Protein AF-0000000084545758 (afdb_homodimer)

Sequence (782 aa):
MKVSKKVAGVEYAIRDIVLAARKVQQKGIKVDYLNIGDPVQFGFQPPDNVKQALIDAINKGENYYSTSEGLLELRQEIAKKENAKGLSISADEILVTNGVSEGLDMVISSIVEEGDEVLLPGPYYPPYASYVRLHGGVPVEFAVDLENSTPDIDDIKSKITSKTVAICLISPNNPTGVVFNEKSLKELVEIANQHNLYIICDEIYDQIIFDEKFVGIGKVAGDSPVIVLNGFSKVHLMSGWRIGYIAFNNSPKLDAIRENLPKLARVRIATSLPVQHAALESLKGPQNYISNFVSEIKKRRDLVVKRLNEMPGLSCPNPKGAFYAFPKIEDNRFRTDKEFVTKLLESKGVLTVHGSGFGEKYGSGHFRLVYLPSLEILDSAMNKIEEFVTQMKVSKKVAGVEYAIRDIVLAARKVQQKGIKVDYLNIGDPVQFGFQPPDNVKQALIDAINKGENYYSTSEGLLELRQEIAKKENAKGLSISADEILVTNGVSEGLDMVISSIVEEGDEVLLPGPYYPPYASYVRLHGGVPVEFAVDLENSTPDIDDIKSKITSKTVAICLISPNNPTGVVFNEKSLKELVEIANQHNLYIICDEIYDQIIFDEKFVGIGKVAGDSPVIVLNGFSKVHLMSGWRIGYIAFNNSPKLDAIRENLPKLARVRIATSLPVQHAALESLKGPQNYISNFVSEIKKRRDLVVKRLNEMPGLSCPNPKGAFYAFPKIEDNRFRTDKEFVTKLLESKGVLTVHGSGFGEKYGSGHFRLVYLPSLEILDSAMNKIEEFVTQ

InterPro domains:
  IPR004838 Aminotransferases, class-I, pyridoxal-phosphate-binding site [PS00105] (231-244)
  IPR004839 Aminotransferase, class I/classII, large domain [PF00155] (34-376)
  IPR015421 Pyridoxal phosphate-dependent transferase, major domain [G3DSA:3.40.640.10] (49-287)
  IPR015422 Pyridoxal phosphate-dependent transferase, small domain [G3DSA:3.90.1150.10] (20-388)
  IPR015424 Pyridoxal phosphate-dependent transferase [SSF53383] (1-389)
  IPR051926 Alanine Aminotransferase [PTHR43488] (2-391)

Solvent-accessible surface area (backbone atoms only — not comparable to full-atom values): 37909 Å² total; per-residue (Å²): 102,81,59,21,71,32,38,68,62,38,56,42,52,64,62,59,52,49,60,58,49,51,57,42,40,72,74,70,45,70,67,47,81,24,44,69,93,48,54,31,72,49,74,43,65,49,54,67,68,28,53,46,36,26,47,48,28,52,73,72,58,42,39,23,69,37,52,28,49,40,55,66,71,39,28,40,52,50,22,52,57,44,33,76,36,40,38,64,48,54,39,88,36,35,34,44,24,57,13,42,50,46,33,50,43,52,52,41,45,31,52,35,39,77,67,24,26,34,38,33,44,23,43,28,50,37,51,62,45,20,44,31,25,50,42,38,22,39,66,38,74,26,50,46,38,68,84,74,26,34,68,37,63,68,54,43,59,73,66,61,55,97,44,40,47,32,40,42,46,49,37,28,20,50,48,48,1,31,47,48,45,64,67,49,48,40,52,51,50,50,53,27,60,76,63,68,26,39,35,39,38,34,37,47,29,55,78,31,58,47,101,57,83,79,58,49,66,26,64,59,33,77,65,44,44,38,34,37,34,28,50,31,35,61,64,56,28,30,40,5,62,35,40,16,21,34,36,41,40,77,13,75,55,36,50,58,51,66,66,35,51,57,43,56,35,46,51,56,42,42,41,40,30,24,55,45,45,16,54,37,37,57,71,72,46,85,61,65,67,44,61,52,51,40,55,55,40,48,54,33,45,53,51,52,41,52,54,43,50,70,32,71,46,37,40,42,62,80,48,35,16,52,59,33,39,44,32,37,57,66,48,78,84,44,96,39,27,55,54,45,36,51,49,40,28,70,74,59,19,39,38,48,30,35,15,43,49,22,32,63,84,56,12,47,42,16,33,32,36,40,41,57,54,51,66,67,57,46,50,53,50,49,51,42,50,44,54,61,61,71,104,101,80,57,21,71,32,37,67,64,39,56,44,52,64,62,59,52,48,61,57,48,51,57,42,40,71,74,70,46,69,68,47,82,23,44,69,92,46,53,30,71,49,74,44,65,49,54,67,70,26,53,45,36,26,46,48,27,53,74,72,57,42,40,22,69,36,52,29,48,40,55,64,69,38,27,41,52,50,22,51,56,43,34,76,36,39,39,63,47,53,38,87,37,36,35,44,25,57,15,41,50,46,33,50,42,52,52,40,47,32,51,35,40,75,66,25,26,35,39,33,46,22,44,28,50,36,51,62,45,22,42,31,26,49,41,39,22,39,67,40,72,26,50,46,39,68,83,74,25,33,68,38,63,69,53,43,61,73,65,60,52,96,44,42,46,32,40,44,46,50,36,28,22,50,48,48,1,30,47,49,44,65,67,49,49,39,53,51,48,49,54,27,60,76,63,70,26,40,34,40,38,33,37,47,28,56,73,31,59,46,101,58,82,79,58,48,66,28,63,58,36,77,66,44,44,38,35,38,33,29,50,31,36,60,64,57,27,30,42,6,60,36,39,16,23,34,36,40,39,76,14,75,57,37,50,58,52,68,65,36,49,56,42,57,35,46,51,55,42,42,41,39,28,25,54,46,45,16,53,36,38,59,72,70,46,85,61,65,66,44,60,52,51,39,54,53,42,48,55,32,44,53,50,53,42,53,54,42,50,69,30,71,45,38,41,42,60,77,48,35,16,53,55,33,38,43,31,36,56,68,48,78,85,46,96,40,28,55,54,44,36,50,48,40,27,70,74,58,19,40,39,48,29,35,14,44,50,22,31,63,83,56,12,45,44,17,33,32,36,39,42,57,54,52,66,67,57,46,51,52,51,49,52,42,51,43,52,60,61,71,105

pLDDT: mean 95.66, std 4.29, range [75.19, 98.94]

Secondary structure (DSSP, 8-state):
----HHHHT---HHHHTHHHHHHHHHTT---EE-S---GGGGT----HHHHHHHHHHHHTT--SPPPTT--HHHHHHHHHHHHHTT----GGGEEEESHHHHHHHHHHHHH--TT-EEEEEES--HHHHHHHHHTT-EEEEEEEETTTTEE-HHHHHHH--TTEEEEEEESS-TTT-----HHHHHHHHHHHHHTT-EEEEE-TTTT-B-SS----THHHHTTS-EEEEEESSSTTS-GGG--EEEEE-S-GGGHHHHHHHHHHHHHH----HHHHHHHHHHHHS--HHHHHHHHHHHHHHHHHHHHHHHSTTEE-----BTTEE--EE--TT-SSHHHHHHHHHHHH-EE-EEGGGG-HHHHTTBEEEE--S-HHHHHHHHHHHHHHHH-/----HHHHT---HHHHTHHHHHHHHHTT---EE-S---GGGGT----HHHHHHHHHHHHTT--SPPPTT--HHHHHHHHHHHHHTT----GGGEEEESHHHHHHHHHHHHH--TT-EEEEEES--HHHHHHHHHTT-EEEEEEEETTTTEE-HHHHHHH--TTEEEEEEESS-TTT-----HHHHHHHHHHHHHTT-EEEEE-TTTT-B-SS----THHHHTTS-EEEEEESSSTTS-GGG--EEEEE-S-GGGHHHHHHHHHHHHHH----HHHHHHHHHHHHS--HHHHHHHHHHHHHHHHHHHHHHHSTTEE-----BTTEE--EE--TT-SSHHHHHHHHHHHH-EE-EEGGGG-HHHHTTBEEEE--S-HHHHHHHHHHHHHHHH-

Organism: NCBI:txid1582439

Foldseek 3Di:
DDDDPLQVPADAQLVVCVVLLVVLVVVVDAFAEFRDQFLVVQPDAFDPVLVVLLVVCVVVVVFDFDFLQADLLLLQLVQVVVVVLAQNDGSLQKRKDQALLRVLLLVLLLFAAAAAEEEEEVLARQSNQSSCSNRRYHYDYFYADLQQLATDLVRVVVPDDPRYAAYEEEACGPARLRHDDPVRLLSVLVVCVVNVHAYEYECQFQLLFAPDHHHDSNNNCVQGFYKYWYFCRNLSSCVVLRMIMIGTGPHPSCVSVSVCSSVVSVVVRHGGRSSSSSSSCSSVDDRVVNVVLSVQLVVLLVLLQVLQCVAPQKHWHRRGGRFKIKIFGRDVPDPWQVRVQSCLCNPQNYHWGQQVSSPVPRRIRIIMGGSSHHSVSSVSSSVSVRVVRVD/DDDDPLQVPADAQLVVCVVLLVVLVVVVDAFAEFRDQFLVVQPDAFDPVLVVLLVVCVVVPVFDFDFLQADLLLLQLVQVVVVVLALNDGSLQKRKDQALLRVLLLVLLLFAAAAAEEEEEVLARQSNQSSCSNRRYHYDYFYADLQQLATDLVRVVVPDDPRYAAYEEEACGPARLRHDDPVRLLSVLVVCVVNVHAYEYECQFQLLFAPDHHHDSNNNCVQGFYKYWYFCRNLSSCVVLRMIMIGTGPHPSCVSVSVCSSVVSVVVRHGGRSSSSSSSCSSVDDRVVNVVLSVQLVVLLVLLQVLQCVAPQKHWHRRGGRFKIKIFGRDPPDPWQVRVQSCLCNPQNYHWGQQCSSPVPRRIRIIMGGSSHHSVSSVVSSVSVRVVRVD

Structure (mmCIF, N/CA/C/O backbone):
data_AF-0000000084545758-model_v1
#
loop_
_entity.id
_entity.type
_entity.pdbx_description
1 polymer Aminotransferase
#
loop_
_atom_site.group_PDB
_atom_site.id
_atom_site.type_symbol
_atom_site.label_atom_id
_atom_site.label_alt_id
_atom_site.label_comp_id
_atom_site.label_asym_id
_atom_site.label_entity_id
_atom_site.label_seq_id
_atom_site.pdbx_PDB_ins_code
_atom_site.Cartn_x
_atom_site.Cartn_y
_atom_site.Cartn_z
_atom_site.occupancy
_atom_site.B_iso_or_equiv
_atom_site.auth_seq_id
_atom_site.auth_comp_id
_atom_site.auth_asym_id
_atom_site.auth_atom_id
_atom_site.pdbx_PDB_model_num
ATOM 1 N N . MET A 1 1 ? 10.891 5.293 -23.859 1 90.56 1 MET A N 1
ATOM 2 C CA . MET A 1 1 ? 9.586 4.652 -23.75 1 90.56 1 MET A CA 1
ATOM 3 C C . MET A 1 1 ? 8.594 5.562 -23.031 1 90.56 1 MET A C 1
ATOM 5 O O . MET A 1 1 ? 8.992 6.418 -22.234 1 90.56 1 MET A O 1
ATOM 9 N N . LYS A 1 2 ? 7.387 5.359 -23.297 1 86.44 2 LYS A N 1
ATOM 10 C CA . LYS A 1 2 ? 6.355 6.262 -22.797 1 86.44 2 LYS A CA 1
ATOM 11 C C . LYS A 1 2 ? 6.082 6.012 -21.312 1 86.44 2 LYS A C 1
ATOM 13 O O . LYS A 1 2 ? 6.199 4.883 -20.844 1 86.44 2 LYS A O 1
ATOM 18 N N . VAL A 1 3 ? 5.805 7.082 -20.594 1 91.25 3 VAL A N 1
ATOM 19 C CA . VAL A 1 3 ? 5.309 7.02 -19.219 1 91.25 3 VAL A CA 1
ATOM 20 C C . VAL A 1 3 ? 3.938 7.688 -19.125 1 91.25 3 VAL A C 1
ATOM 22 O O . VAL A 1 3 ? 3.627 8.586 -19.922 1 91.25 3 VAL A O 1
ATOM 25 N N . SER A 1 4 ? 3.135 7.129 -18.297 1 90.75 4 SER A N 1
ATOM 26 C CA . SER A 1 4 ? 1.807 7.707 -18.109 1 90.75 4 SER A CA 1
ATOM 27 C C . SER A 1 4 ? 1.895 9.18 -17.719 1 90.75 4 SER A C 1
ATOM 29 O O . SER A 1 4 ? 2.723 9.547 -16.875 1 90.75 4 SER A O 1
ATOM 31 N N . LYS A 1 5 ? 1.014 10 -18.312 1 87 5 LYS A N 1
ATOM 32 C CA . LYS A 1 5 ? 0.95 11.422 -17.969 1 87 5 LYS A CA 1
ATOM 33 C C . LYS A 1 5 ? 0.488 11.617 -16.516 1 87 5 LYS A C 1
ATOM 35 O O . LYS A 1 5 ? 0.828 12.617 -15.891 1 87 5 LYS A O 1
ATOM 40 N N . LYS A 1 6 ? -0.214 10.695 -16.078 1 85.75 6 LYS A N 1
ATOM 41 C CA . LYS A 1 6 ? -0.79 10.773 -14.734 1 85.75 6 LYS A CA 1
ATOM 42 C C . LYS A 1 6 ? 0.297 10.742 -13.664 1 85.75 6 LYS A C 1
ATOM 44 O O . LYS A 1 6 ? 0.21 11.453 -12.664 1 85.75 6 LYS A O 1
ATOM 49 N N . VAL A 1 7 ? 1.325 9.992 -13.891 1 86.81 7 VAL A N 1
ATOM 50 C CA . VAL A 1 7 ? 2.377 9.836 -12.891 1 86.81 7 VAL A CA 1
ATOM 51 C C . VAL A 1 7 ? 3.311 11.047 -12.93 1 86.81 7 VAL A C 1
ATOM 53 O O . VAL A 1 7 ? 3.922 11.398 -11.922 1 86.81 7 VAL A O 1
ATOM 56 N N . ALA A 1 8 ? 3.367 11.68 -14.016 1 80.56 8 ALA A N 1
ATOM 57 C CA . ALA A 1 8 ? 4.227 12.852 -14.164 1 80.56 8 ALA A CA 1
ATOM 58 C C . ALA A 1 8 ? 3.738 14.008 -13.297 1 80.56 8 ALA A C 1
ATOM 60 O O . ALA A 1 8 ? 4.535 14.828 -12.836 1 80.56 8 ALA A O 1
ATOM 61 N N . GLY A 1 9 ? 2.496 14.008 -12.977 1 78.69 9 GLY A N 1
ATOM 62 C CA . GLY A 1 9 ? 1.893 15.07 -12.195 1 78.69 9 GLY A CA 1
ATOM 63 C C . GLY A 1 9 ? 1.957 14.82 -10.703 1 78.69 9 GLY A C 1
ATOM 64 O O . GLY A 1 9 ? 1.572 15.68 -9.906 1 78.69 9 GLY A O 1
ATOM 65 N N . VAL A 1 10 ? 2.541 13.703 -10.359 1 83.94 10 VAL A N 1
ATOM 66 C CA . VAL A 1 10 ? 2.631 13.352 -8.953 1 83.94 10 VAL A CA 1
ATOM 67 C C . VAL A 1 10 ? 3.82 14.062 -8.312 1 83.94 10 VAL A C 1
ATOM 69 O O . VAL A 1 10 ? 4.918 14.078 -8.875 1 83.94 10 VAL A O 1
ATOM 72 N N . GLU A 1 11 ? 3.562 14.805 -7.199 1 77.69 11 GLU A N 1
ATOM 73 C CA . GLU A 1 11 ? 4.594 15.5 -6.43 1 77.69 11 GLU A CA 1
ATOM 74 C C . GLU A 1 11 ? 4.348 15.352 -4.93 1 77.69 11 GLU A C 1
ATOM 76 O O . GLU A 1 11 ? 3.207 15.203 -4.492 1 77.69 11 GLU A O 1
ATOM 81 N N . TYR A 1 12 ? 5.406 15.336 -4.25 1 81.44 12 TYR A N 1
ATOM 82 C CA . TYR A 1 12 ? 5.363 15.359 -2.791 1 81.44 12 TYR A CA 1
ATOM 83 C C . TYR A 1 12 ? 6.445 16.281 -2.232 1 81.44 12 TYR A C 1
ATOM 85 O O . TYR A 1 12 ? 7.52 15.82 -1.839 1 81.44 12 TYR A O 1
ATOM 93 N N . ALA A 1 13 ? 6.129 17.469 -2.09 1 80 13 ALA A N 1
ATOM 94 C CA . ALA A 1 13 ? 7.062 18.547 -1.772 1 80 13 ALA A CA 1
ATOM 95 C C . ALA A 1 13 ? 7.812 18.266 -0.476 1 80 13 ALA A C 1
ATOM 97 O O . ALA A 1 13 ? 8.992 18.594 -0.346 1 80 13 ALA A O 1
ATOM 98 N N . ILE A 1 14 ? 7.184 17.625 0.448 1 82.19 14 ILE A N 1
ATOM 99 C CA . ILE A 1 14 ? 7.727 17.375 1.78 1 82.19 14 ILE A CA 1
ATOM 100 C C . ILE A 1 14 ? 8.961 16.484 1.679 1 82.19 14 ILE A C 1
ATOM 102 O O . ILE A 1 14 ? 9.938 16.688 2.414 1 82.19 14 ILE A O 1
ATOM 106 N N . ARG A 1 15 ? 8.992 15.672 0.742 1 77.75 15 ARG A N 1
ATOM 107 C CA . ARG A 1 15 ? 10.109 14.742 0.614 1 77.75 15 ARG A CA 1
ATOM 108 C C . ARG A 1 15 ? 11.023 15.148 -0.541 1 77.75 15 ARG A C 1
ATOM 110 O O . ARG A 1 15 ? 12.211 14.805 -0.55 1 77.75 15 ARG A O 1
ATOM 117 N N . ASP A 1 16 ? 10.57 15.945 -1.43 1 75.44 16 ASP A N 1
ATOM 118 C CA . ASP A 1 16 ? 11.391 16.406 -2.551 1 75.44 16 ASP A CA 1
ATOM 119 C C . ASP A 1 16 ? 12.477 17.359 -2.082 1 75.44 16 ASP A C 1
ATOM 121 O O . ASP A 1 16 ? 13.586 17.375 -2.625 1 75.44 16 ASP A O 1
ATOM 125 N N . ILE A 1 17 ? 12.18 17.984 -1.022 1 79.31 17 ILE A N 1
ATOM 126 C CA . ILE A 1 17 ? 13.07 19.031 -0.521 1 79.31 17 ILE A CA 1
ATOM 127 C C . ILE A 1 17 ? 14.25 18.391 0.21 1 79.31 17 ILE A C 1
ATOM 129 O O . ILE A 1 17 ? 15.258 19.047 0.474 1 79.31 17 ILE A O 1
ATOM 133 N N . VAL A 1 18 ? 14.102 17.156 0.58 1 80.12 18 VAL A N 1
ATOM 134 C CA . VAL A 1 18 ? 15.133 16.453 1.323 1 80.12 18 VAL A CA 1
ATOM 135 C C . VAL A 1 18 ? 16.391 16.312 0.466 1 80.12 18 VAL A C 1
ATOM 137 O O . VAL A 1 18 ? 17.5 16.281 0.989 1 80.12 18 VAL A O 1
ATOM 140 N N . LEU A 1 19 ? 16.203 16.312 -0.768 1 77.62 19 LEU A N 1
ATOM 141 C CA . LEU A 1 19 ? 17.344 16.25 -1.676 1 77.62 19 LEU A CA 1
ATOM 142 C C . LEU A 1 19 ? 18.234 17.484 -1.517 1 77.62 19 LEU A C 1
ATOM 144 O O . LEU A 1 19 ? 19.453 17.375 -1.561 1 77.62 19 LEU A O 1
ATOM 148 N N . ALA A 1 20 ? 17.625 18.578 -1.316 1 81.81 20 ALA A N 1
ATOM 149 C CA . ALA A 1 20 ? 18.359 19.812 -1.106 1 81.81 20 ALA A CA 1
ATOM 150 C C . ALA A 1 20 ? 19.109 19.781 0.225 1 81.81 20 ALA A C 1
ATOM 152 O O . ALA A 1 20 ? 20.234 20.297 0.33 1 81.81 20 ALA A O 1
ATOM 153 N N . ALA A 1 21 ? 18.469 19.188 1.156 1 88 21 ALA A N 1
ATOM 154 C CA . ALA A 1 21 ? 19.078 19.094 2.482 1 88 21 ALA A CA 1
ATOM 155 C C . ALA A 1 21 ? 20.344 18.25 2.449 1 88 21 ALA A C 1
ATOM 157 O O . ALA A 1 21 ? 21.312 18.547 3.129 1 88 21 ALA A O 1
ATOM 158 N N . ARG A 1 22 ? 20.344 17.234 1.713 1 82.06 22 ARG A N 1
ATOM 159 C CA . ARG A 1 22 ? 21.5 16.359 1.583 1 82.06 22 ARG A CA 1
ATOM 160 C C . ARG A 1 22 ? 22.703 17.125 1.031 1 82.06 22 ARG A C 1
ATOM 162 O O . ARG A 1 22 ? 23.828 16.922 1.48 1 82.06 22 ARG A O 1
ATOM 169 N N . LYS A 1 23 ? 22.453 17.938 0.087 1 84.31 23 LYS A N 1
ATOM 170 C CA . LYS A 1 23 ? 23.516 18.75 -0.498 1 84.31 23 LYS A CA 1
ATOM 171 C C . LYS A 1 23 ? 24.109 19.703 0.537 1 84.31 23 LYS A C 1
ATOM 173 O O . LYS A 1 23 ? 25.328 19.922 0.559 1 84.31 23 LYS A O 1
ATOM 178 N N . VAL A 1 24 ? 23.281 20.234 1.325 1 89.38 24 VAL A N 1
ATOM 179 C CA . VAL A 1 24 ? 23.703 21.172 2.365 1 89.38 24 VAL A CA 1
ATOM 180 C C . VAL A 1 24 ? 24.516 20.422 3.424 1 89.38 24 VAL A C 1
ATOM 182 O O . VAL A 1 24 ? 25.531 20.922 3.898 1 89.38 24 VAL A O 1
ATOM 185 N N . GLN A 1 25 ? 24 19.219 3.699 1 89.31 25 GLN A N 1
ATOM 186 C CA . GLN A 1 25 ? 24.703 18.406 4.672 1 89.31 25 GLN A CA 1
ATOM 187 C C . GLN A 1 25 ? 26.094 18.016 4.164 1 89.31 25 GLN A C 1
ATOM 189 O O . GLN A 1 25 ? 27.047 17.922 4.949 1 89.31 25 GLN A O 1
ATOM 194 N N . GLN A 1 26 ? 26.266 17.812 2.984 1 87 26 GLN A N 1
ATOM 195 C CA . GLN A 1 26 ? 27.562 17.469 2.375 1 87 26 GLN A CA 1
ATOM 196 C C . GLN A 1 26 ? 28.547 18.609 2.525 1 87 26 GLN A C 1
ATOM 198 O O . GLN A 1 26 ? 29.766 18.391 2.51 1 87 26 GLN A O 1
ATOM 203 N N . LYS A 1 27 ? 28.094 19.781 2.627 1 90.25 27 LYS A N 1
ATOM 204 C CA . LYS A 1 27 ? 28.938 20.969 2.807 1 90.25 27 LYS A CA 1
ATOM 205 C C . LYS A 1 27 ? 29.328 21.141 4.27 1 90.25 27 LYS A C 1
ATOM 207 O O . LYS A 1 27 ? 29.984 22.125 4.629 1 90.25 27 LYS A O 1
ATOM 212 N N . GLY A 1 28 ? 28.781 20.234 5.141 1 88.94 28 GLY A N 1
ATOM 213 C CA . GLY A 1 28 ? 29.203 20.234 6.535 1 88.94 28 GLY A CA 1
ATOM 214 C C . GLY A 1 28 ? 28.266 21.016 7.438 1 88.94 28 GLY A C 1
ATOM 215 O O . GLY A 1 28 ? 28.547 21.203 8.625 1 88.94 28 GLY A O 1
ATOM 216 N N . ILE A 1 29 ? 27.203 21.469 6.922 1 89.94 29 ILE A N 1
ATOM 217 C CA . ILE A 1 29 ? 26.219 22.219 7.711 1 89.94 29 ILE A CA 1
ATOM 218 C C . ILE A 1 29 ? 25.266 21.25 8.398 1 89.94 29 ILE A C 1
ATOM 220 O O . ILE A 1 29 ? 24.734 20.344 7.77 1 89.94 29 ILE A O 1
ATOM 224 N N . LYS A 1 30 ? 25.094 21.531 9.711 1 91.06 30 LYS A N 1
ATOM 225 C CA . LYS A 1 30 ? 24.109 20.75 10.445 1 91.06 30 LYS A CA 1
ATOM 226 C C . LYS A 1 30 ? 22.688 21.203 10.094 1 91.06 30 LYS A C 1
ATOM 228 O O . LYS A 1 30 ? 22.375 22.391 10.125 1 91.06 30 LYS A O 1
ATOM 233 N N . VAL A 1 31 ? 21.844 20.219 9.766 1 94.56 31 VAL A N 1
ATOM 234 C CA . VAL A 1 31 ? 20.5 20.578 9.312 1 94.56 31 VAL A CA 1
ATOM 235 C C . VAL A 1 31 ? 19.469 20.188 10.375 1 94.56 31 VAL A C 1
ATOM 237 O O . VAL A 1 31 ? 19.484 19.062 10.891 1 94.56 31 VAL A O 1
ATOM 240 N N . ASP A 1 32 ? 18.656 21.125 10.812 1 95.06 32 ASP A N 1
ATOM 241 C CA . ASP A 1 32 ? 17.469 20.859 11.617 1 95.06 32 ASP A CA 1
ATOM 242 C C . ASP A 1 32 ? 16.281 20.5 10.727 1 95.06 32 ASP A C 1
ATOM 244 O O . ASP A 1 32 ? 15.758 21.344 10.008 1 95.06 32 ASP A O 1
ATOM 248 N N . TYR A 1 33 ? 15.898 19.281 10.852 1 93.81 33 TYR A N 1
ATOM 249 C CA . TYR A 1 33 ? 14.805 18.797 10.016 1 93.81 33 TYR A CA 1
ATOM 250 C C . TYR A 1 33 ? 13.461 19.094 10.656 1 93.81 33 TYR A C 1
ATOM 252 O O . TYR A 1 33 ? 13.055 18.422 11.609 1 93.81 33 TYR A O 1
ATOM 260 N N . LEU A 1 34 ? 12.789 20.016 10.109 1 96.88 34 LEU A N 1
ATOM 261 C CA . LEU A 1 34 ? 11.461 20.375 10.609 1 96.88 34 LEU A CA 1
ATOM 262 C C . LEU A 1 34 ? 10.406 20.172 9.523 1 96.88 34 LEU A C 1
ATOM 264 O O . LEU A 1 34 ? 9.359 20.828 9.547 1 96.88 34 LEU A O 1
ATOM 268 N N . ASN A 1 35 ? 10.734 19.281 8.555 1 93.75 35 ASN A N 1
ATOM 269 C CA . ASN A 1 35 ? 9.883 19.141 7.375 1 93.75 35 ASN A CA 1
ATOM 270 C C . ASN A 1 35 ? 8.953 17.938 7.496 1 93.75 35 ASN A C 1
ATOM 272 O O . ASN A 1 35 ? 7.926 17.875 6.82 1 93.75 35 ASN A O 1
ATOM 276 N N . ILE A 1 36 ? 9.203 16.938 8.336 1 91.62 36 ILE A N 1
ATOM 277 C CA . ILE A 1 36 ? 8.469 15.68 8.32 1 91.62 36 ILE A CA 1
ATOM 278 C C . ILE A 1 36 ? 7.602 15.57 9.578 1 91.62 36 ILE A C 1
ATOM 280 O O . ILE A 1 36 ? 8.078 15.797 10.688 1 91.62 36 ILE A O 1
ATOM 284 N N . GLY A 1 37 ? 6.395 15.242 9.383 1 95.38 37 GLY A N 1
ATOM 285 C CA . GLY A 1 37 ? 5.441 15.078 10.469 1 95.38 37 GLY A CA 1
ATOM 286 C C . GLY A 1 37 ? 5.402 13.664 11.023 1 95.38 37 GLY A C 1
ATOM 287 O O . GLY A 1 37 ? 4.371 12.992 10.961 1 95.38 37 GLY A O 1
ATOM 288 N N . ASP A 1 38 ? 6.473 13.188 11.625 1 97.06 38 ASP A N 1
ATOM 289 C CA . ASP A 1 38 ? 6.578 11.859 12.227 1 97.06 38 ASP A CA 1
ATOM 290 C C . ASP A 1 38 ? 6.988 11.961 13.695 1 97.06 38 ASP A C 1
ATOM 292 O O . ASP A 1 38 ? 8.172 12.062 14.016 1 97.06 38 ASP A O 1
ATOM 296 N N . PRO A 1 39 ? 6.039 11.883 14.633 1 97.88 39 PRO A N 1
ATOM 297 C CA . PRO A 1 39 ? 6.363 11.984 16.047 1 97.88 39 PRO A CA 1
ATOM 298 C C . PRO A 1 39 ? 7.383 10.938 16.5 1 97.88 39 PRO A C 1
ATOM 300 O O . PRO A 1 39 ? 8.195 11.203 17.391 1 97.88 39 PRO A O 1
ATOM 303 N N . VAL A 1 40 ? 7.359 9.805 15.875 1 97.69 40 VAL A N 1
ATOM 304 C CA . VAL A 1 40 ? 8.211 8.695 16.297 1 97.69 40 VAL A CA 1
ATOM 305 C C . VAL A 1 40 ? 9.672 9.023 15.984 1 97.69 40 VAL A C 1
ATOM 307 O O . VAL A 1 40 ? 10.57 8.641 16.734 1 97.69 40 VAL A O 1
ATOM 310 N N . GLN A 1 41 ? 9.875 9.766 14.969 1 94.94 41 GLN A N 1
ATOM 311 C CA . GLN A 1 41 ? 11.227 10.188 14.602 1 94.94 41 GLN A CA 1
ATOM 312 C C . GLN A 1 41 ? 11.789 11.172 15.625 1 94.94 41 GLN A C 1
ATOM 314 O O . GLN A 1 41 ? 13 11.383 15.68 1 94.94 41 GLN A O 1
ATOM 319 N N . PHE A 1 42 ? 10.977 11.766 16.406 1 95.81 42 PHE A N 1
ATOM 320 C CA . PHE A 1 42 ? 11.406 12.789 17.344 1 95.81 42 PHE A CA 1
ATOM 321 C C . PHE A 1 42 ? 11.312 12.289 18.781 1 95.81 42 PHE A C 1
ATOM 323 O O . PHE A 1 42 ? 11.125 13.078 19.703 1 95.81 42 PHE A O 1
ATOM 330 N N . GLY A 1 43 ? 11.336 11.016 18.922 1 93.69 43 GLY A N 1
ATOM 331 C CA . GLY A 1 43 ? 11.539 10.461 20.25 1 93.69 43 GLY A CA 1
ATOM 332 C C . GLY A 1 43 ? 10.289 9.836 20.844 1 93.69 43 GLY A C 1
ATOM 333 O O . GLY A 1 43 ? 10.352 9.094 21.828 1 93.69 43 GLY A O 1
ATOM 334 N N . PHE A 1 44 ? 9.133 10.156 20.266 1 97.31 44 PHE A N 1
ATOM 335 C CA . PHE A 1 44 ? 7.926 9.469 20.703 1 97.31 44 PHE A CA 1
ATOM 336 C C . PHE A 1 44 ? 7.891 8.039 20.172 1 97.31 44 PHE A C 1
ATOM 338 O O . PHE A 1 44 ? 8.43 7.758 19.109 1 97.31 44 PHE A O 1
ATOM 345 N N . GLN A 1 45 ? 7.344 7.113 20.938 1 98.06 45 GLN A N 1
ATOM 346 C CA . GLN A 1 45 ? 7.273 5.707 20.562 1 98.06 45 GLN A CA 1
ATOM 347 C C . GLN A 1 45 ? 5.91 5.113 20.906 1 98.06 45 GLN A C 1
ATOM 349 O O . GLN A 1 45 ? 5.227 5.598 21.812 1 98.06 45 GLN A O 1
ATOM 354 N N . PRO A 1 46 ? 5.508 4.043 20.156 1 98.31 46 PRO A N 1
ATOM 355 C CA . PRO A 1 46 ? 4.328 3.316 20.625 1 98.31 46 PRO A CA 1
ATOM 356 C C . PRO A 1 46 ? 4.484 2.812 22.062 1 98.31 46 PRO A C 1
ATOM 358 O O . PRO A 1 46 ? 5.586 2.441 22.469 1 98.31 46 PRO A O 1
ATOM 361 N N . PRO A 1 47 ? 3.381 2.799 22.781 1 98.19 47 PRO A N 1
ATOM 362 C CA . PRO A 1 47 ? 3.459 2.271 24.156 1 98.19 47 PRO A CA 1
ATOM 363 C C . PRO A 1 47 ? 3.957 0.829 24.203 1 98.19 47 PRO A C 1
ATOM 365 O O . PRO A 1 47 ? 3.775 0.077 23.234 1 98.19 47 PRO A O 1
ATOM 368 N N . ASP A 1 48 ? 4.484 0.411 25.344 1 98.31 48 ASP A N 1
ATOM 369 C CA . ASP A 1 48 ? 5.117 -0.894 25.5 1 98.31 48 ASP A CA 1
ATOM 370 C C . ASP A 1 48 ? 4.121 -2.023 25.266 1 98.31 48 ASP A C 1
ATOM 372 O O . ASP A 1 48 ? 4.461 -3.047 24.672 1 98.31 48 ASP A O 1
ATOM 376 N N . ASN A 1 49 ? 2.939 -1.857 25.781 1 98.69 49 ASN A N 1
ATOM 377 C CA . ASN A 1 49 ? 1.945 -2.906 25.594 1 98.69 49 ASN A CA 1
ATOM 378 C C . ASN A 1 49 ? 1.592 -3.08 24.125 1 98.69 49 ASN A C 1
ATOM 380 O O . ASN A 1 49 ? 1.29 -4.188 23.672 1 98.69 49 ASN A O 1
ATOM 384 N N . VAL A 1 50 ? 1.58 -1.989 23.359 1 98.81 50 VAL A N 1
ATOM 385 C CA . VAL A 1 50 ? 1.299 -2.039 21.938 1 98.81 50 VAL A CA 1
ATOM 386 C C . VAL A 1 50 ? 2.449 -2.73 21.203 1 98.81 50 VAL A C 1
ATOM 388 O O . VAL A 1 50 ? 2.223 -3.6 20.359 1 98.81 50 VAL A O 1
ATOM 391 N N . LYS A 1 51 ? 3.742 -2.369 21.531 1 98.81 51 LYS A N 1
ATOM 392 C CA . LYS A 1 51 ? 4.898 -3.066 20.984 1 98.81 51 LYS A CA 1
ATOM 393 C C . LYS A 1 51 ? 4.844 -4.559 21.297 1 98.81 51 LYS A C 1
ATOM 395 O O . LYS A 1 51 ? 5.109 -5.395 20.438 1 98.81 51 LYS A O 1
ATOM 400 N N . GLN A 1 52 ? 4.465 -4.859 22.516 1 98.81 52 GLN A N 1
ATOM 401 C CA . GLN A 1 52 ? 4.41 -6.25 22.938 1 98.81 52 GLN A CA 1
ATOM 402 C C . GLN A 1 52 ? 3.35 -7.027 22.172 1 98.81 52 GLN A C 1
ATOM 404 O O . GLN A 1 52 ? 3.539 -8.203 21.859 1 98.81 52 GLN A O 1
ATOM 409 N N . ALA A 1 53 ? 2.207 -6.422 21.922 1 98.88 53 ALA A N 1
ATOM 410 C CA . ALA A 1 53 ? 1.16 -7.082 21.141 1 98.88 53 ALA A CA 1
ATOM 411 C C . ALA A 1 53 ? 1.667 -7.465 19.75 1 98.88 53 ALA A C 1
ATOM 413 O O . ALA A 1 53 ? 1.333 -8.531 19.234 1 98.88 53 ALA A O 1
ATOM 414 N N . LEU A 1 54 ? 2.42 -6.582 19.156 1 98.88 54 LEU A N 1
ATOM 415 C CA . LEU A 1 54 ? 3.045 -6.875 17.875 1 98.88 54 LEU A CA 1
ATOM 416 C C . LEU A 1 54 ? 4.004 -8.055 17.984 1 98.88 54 LEU A C 1
ATOM 418 O O . LEU A 1 54 ? 3.951 -8.984 17.172 1 98.88 54 LEU A O 1
ATOM 422 N N . ILE A 1 55 ? 4.859 -8.008 18.953 1 98.88 55 ILE A N 1
ATOM 423 C CA . ILE A 1 55 ? 5.875 -9.031 19.188 1 98.88 55 ILE A CA 1
ATOM 424 C C . ILE A 1 55 ? 5.203 -10.375 19.469 1 98.88 55 ILE A C 1
ATOM 426 O O . ILE A 1 55 ? 5.621 -11.406 18.953 1 98.88 55 ILE A O 1
ATOM 430 N N . ASP A 1 56 ? 4.133 -10.359 20.281 1 98.88 56 ASP A N 1
ATOM 431 C CA . ASP A 1 56 ? 3.395 -11.578 20.578 1 98.88 56 ASP A CA 1
ATOM 432 C C . ASP A 1 56 ? 2.805 -12.195 19.312 1 98.88 56 ASP A C 1
ATOM 434 O O . ASP A 1 56 ? 2.818 -13.422 19.156 1 98.88 56 ASP A O 1
ATOM 438 N N . ALA A 1 57 ? 2.236 -11.367 18.484 1 98.88 57 ALA A N 1
ATOM 439 C CA . ALA A 1 57 ? 1.658 -11.859 17.234 1 98.88 57 ALA A CA 1
ATOM 440 C C . ALA A 1 57 ? 2.709 -12.57 16.391 1 98.88 57 ALA A C 1
ATOM 442 O O . ALA A 1 57 ? 2.447 -13.641 15.828 1 98.88 57 ALA A O 1
ATOM 443 N N . ILE A 1 58 ? 3.896 -11.977 16.266 1 98.81 58 ILE A N 1
ATOM 444 C CA . ILE A 1 58 ? 5.004 -12.578 15.539 1 98.81 58 ILE A CA 1
ATOM 445 C C . ILE A 1 58 ? 5.344 -13.945 16.141 1 98.81 58 ILE A C 1
ATOM 447 O O . ILE A 1 58 ? 5.438 -14.938 15.414 1 98.81 58 ILE A O 1
ATOM 451 N N . ASN A 1 59 ? 5.438 -14 17.422 1 98.62 59 ASN A N 1
ATOM 452 C CA . ASN A 1 59 ? 5.875 -15.203 18.125 1 98.62 59 ASN A CA 1
ATOM 453 C C . ASN A 1 59 ? 4.809 -16.297 18.094 1 98.62 59 ASN A C 1
ATOM 455 O O . ASN A 1 59 ? 5.129 -17.484 18.078 1 98.62 59 ASN A O 1
ATOM 459 N N . LYS A 1 60 ? 3.553 -15.898 18.047 1 98.38 60 LYS A N 1
ATOM 460 C CA . LYS A 1 60 ? 2.445 -16.844 18.047 1 98.38 60 LYS A CA 1
ATOM 461 C C . LYS A 1 60 ? 2.182 -17.375 16.641 1 98.38 60 LYS A C 1
ATOM 463 O O . LYS A 1 60 ? 1.268 -18.188 16.438 1 98.38 60 LYS A O 1
ATOM 468 N N . GLY A 1 61 ? 2.932 -16.938 15.695 1 98.12 61 GLY A N 1
ATOM 469 C CA . GLY A 1 61 ? 2.842 -17.469 14.344 1 98.12 61 GLY A CA 1
ATOM 470 C C . GLY A 1 61 ? 1.814 -16.734 13.492 1 98.12 61 GLY A C 1
ATOM 471 O O . GLY A 1 61 ? 1.426 -17.234 12.43 1 98.12 61 GLY A O 1
ATOM 472 N N . GLU A 1 62 ? 1.305 -15.586 13.961 1 98.12 62 GLU A N 1
ATOM 473 C CA . GLU A 1 62 ? 0.369 -14.781 13.18 1 98.12 62 GLU A CA 1
ATOM 474 C C . GLU A 1 62 ? 1.096 -13.977 12.109 1 98.12 62 GLU A C 1
ATOM 476 O O . GLU A 1 62 ? 1.004 -12.75 12.086 1 98.12 62 GLU A O 1
ATOM 481 N N . ASN A 1 63 ? 1.819 -14.703 11.273 1 98.69 63 ASN A N 1
ATOM 482 C CA . ASN A 1 63 ? 2.67 -14.086 10.258 1 98.69 63 ASN A CA 1
ATOM 483 C C . ASN A 1 63 ? 2.146 -14.359 8.852 1 98.69 63 ASN A C 1
ATOM 485 O O . ASN A 1 63 ? 2.861 -14.148 7.867 1 98.69 63 ASN A O 1
ATOM 489 N N . TYR A 1 64 ? 0.906 -14.828 8.633 1 98.25 64 TYR A N 1
ATOM 490 C CA . TYR A 1 64 ? 0.278 -15.172 7.367 1 98.25 64 TYR A CA 1
ATOM 491 C C . TYR A 1 64 ? -0.619 -14.047 6.871 1 98.25 64 TYR A C 1
ATOM 493 O O . TYR A 1 64 ? -0.752 -13.016 7.535 1 98.25 64 TYR A O 1
ATOM 501 N N . TYR A 1 65 ? -1.148 -14.125 5.656 1 96.88 65 TYR A N 1
ATOM 502 C CA . TYR A 1 65 ? -2.057 -13.117 5.121 1 96.88 65 TYR A CA 1
ATOM 503 C C . TYR A 1 65 ? -3.297 -12.977 5.996 1 96.88 65 TYR A C 1
ATOM 505 O O . TYR A 1 65 ? -3.967 -13.969 6.297 1 96.88 65 TYR A O 1
ATOM 513 N N . SER A 1 66 ? -3.6 -11.781 6.406 1 95.75 66 SER A N 1
ATOM 514 C CA . SER A 1 66 ? -4.887 -11.492 7.027 1 95.75 66 SER A CA 1
ATOM 515 C C . SER A 1 66 ? -6.008 -11.477 5.992 1 95.75 66 SER A C 1
ATOM 517 O O . SER A 1 66 ? -5.754 -11.609 4.793 1 95.75 66 SER A O 1
ATOM 519 N N . THR A 1 67 ? -7.258 -11.438 6.484 1 94.25 67 THR A N 1
ATOM 520 C CA . THR A 1 67 ? -8.336 -11.109 5.559 1 94.25 67 THR A CA 1
ATOM 521 C C . THR A 1 67 ? -8.078 -9.766 4.883 1 94.25 67 THR A C 1
ATOM 523 O O . THR A 1 67 ? -7.414 -8.891 5.449 1 94.25 67 THR A O 1
ATOM 526 N N . SER A 1 68 ? -8.562 -9.625 3.699 1 95.56 68 SER A N 1
ATOM 527 C CA . SER A 1 68 ? -8.273 -8.43 2.916 1 95.56 68 SER A CA 1
ATOM 528 C C . SER A 1 68 ? -8.844 -7.184 3.59 1 95.56 68 SER A C 1
ATOM 530 O O . SER A 1 68 ? -8.258 -6.098 3.486 1 95.56 68 SER A O 1
ATOM 532 N N . GLU A 1 69 ? -9.977 -7.316 4.281 1 96.5 69 GLU A N 1
ATOM 533 C CA . GLU A 1 69 ? -10.609 -6.188 4.961 1 96.5 69 GLU A CA 1
ATOM 534 C C . GLU A 1 69 ? -9.891 -5.863 6.27 1 96.5 69 GLU A C 1
ATOM 536 O O . GLU A 1 69 ? -10.016 -4.754 6.789 1 96.5 69 GLU A O 1
ATOM 541 N N . GLY A 1 70 ? -9.211 -6.812 6.836 1 97.88 70 GLY A N 1
ATOM 542 C CA . GLY A 1 70 ? -8.562 -6.68 8.133 1 97.88 70 GLY A CA 1
ATOM 543 C C . GLY A 1 70 ? -9.195 -7.555 9.203 1 97.88 70 GLY A C 1
ATOM 544 O O . GLY A 1 70 ? -10.32 -8.031 9.039 1 97.88 70 GLY A O 1
ATOM 545 N N . LEU A 1 71 ? -8.492 -7.75 10.289 1 98.12 71 LEU A N 1
ATOM 546 C CA . LEU A 1 71 ? -8.969 -8.531 11.43 1 98.12 71 LEU A CA 1
ATOM 547 C C . LEU A 1 71 ? -10.336 -8.031 11.891 1 98.12 71 LEU A C 1
ATOM 549 O O . LEU A 1 71 ? -10.531 -6.832 12.086 1 98.12 71 LEU A O 1
ATOM 553 N N . LEU A 1 72 ? -11.242 -8.961 12.039 1 97.81 72 LEU A N 1
ATOM 554 C CA . LEU A 1 72 ? -12.594 -8.602 12.438 1 97.81 72 LEU A CA 1
ATOM 555 C C . LEU A 1 72 ? -12.586 -7.828 13.758 1 97.81 72 LEU A C 1
ATOM 557 O O . LEU A 1 72 ? -13.25 -6.801 13.883 1 97.81 72 LEU A O 1
ATOM 561 N N . GLU A 1 73 ? -11.812 -8.289 14.727 1 98.69 73 GLU A N 1
ATOM 562 C CA . GLU A 1 73 ? -11.75 -7.645 16.031 1 98.69 73 GLU A CA 1
ATOM 563 C C . GLU A 1 73 ? -11.234 -6.211 15.922 1 98.69 73 GLU A C 1
ATOM 565 O O . GLU A 1 73 ? -11.719 -5.316 16.609 1 98.69 73 GLU A O 1
ATOM 570 N N . LEU A 1 74 ? -10.258 -6.051 15.055 1 98.88 74 LEU A N 1
ATOM 571 C CA . LEU A 1 74 ? -9.75 -4.703 14.836 1 98.88 74 LEU A CA 1
ATOM 572 C C . LEU A 1 74 ? -10.812 -3.807 14.219 1 98.88 74 LEU A C 1
ATOM 574 O O . LEU A 1 74 ? -11.016 -2.674 14.656 1 98.88 74 LEU A O 1
ATOM 578 N N . ARG A 1 75 ? -11.5 -4.305 13.203 1 98.81 75 ARG A N 1
ATOM 579 C CA . ARG A 1 75 ? -12.547 -3.531 12.539 1 98.81 75 ARG A CA 1
ATOM 580 C C . ARG A 1 75 ? -13.672 -3.184 13.516 1 98.81 75 ARG A C 1
ATOM 582 O O . ARG A 1 75 ? -14.242 -2.094 13.445 1 98.81 75 ARG A O 1
ATOM 589 N N . GLN A 1 76 ? -13.945 -4.098 14.414 1 98.81 76 GLN A N 1
ATOM 590 C CA . GLN A 1 76 ? -14.969 -3.844 15.43 1 98.81 76 GLN A CA 1
ATOM 591 C C . GLN A 1 76 ? -14.539 -2.713 16.359 1 98.81 76 GLN A C 1
ATOM 593 O O . GLN A 1 76 ? -15.344 -1.838 16.688 1 98.81 76 GLN A O 1
ATOM 598 N N . GLU A 1 77 ? -13.312 -2.709 16.812 1 98.88 77 GLU A N 1
ATOM 599 C CA . GLU A 1 77 ? -12.836 -1.672 17.719 1 98.88 77 GLU A CA 1
ATOM 600 C C . GLU A 1 77 ? -12.727 -0.324 17.016 1 98.88 77 GLU A C 1
ATOM 602 O O . GLU A 1 77 ? -12.945 0.723 17.625 1 98.88 77 GLU A O 1
ATOM 607 N N . ILE A 1 78 ? -12.375 -0.339 15.734 1 98.88 78 ILE A N 1
ATOM 608 C CA . ILE A 1 78 ? -12.359 0.892 14.953 1 98.88 78 ILE A CA 1
ATOM 609 C C . ILE A 1 78 ? -13.781 1.451 14.844 1 98.88 78 ILE A C 1
ATOM 611 O O . ILE A 1 78 ? -13.984 2.66 14.984 1 98.88 78 ILE A O 1
ATOM 615 N N . ALA A 1 79 ? -14.695 0.554 14.57 1 98.62 79 ALA A N 1
ATOM 616 C CA . ALA A 1 79 ? -16.094 0.989 14.508 1 98.62 79 ALA A CA 1
ATOM 617 C C . ALA A 1 79 ? -16.516 1.653 15.812 1 98.62 79 ALA A C 1
ATOM 619 O O . ALA A 1 79 ? -17.188 2.695 15.797 1 98.62 79 ALA A O 1
ATOM 620 N N . LYS A 1 80 ? -16.156 1.067 16.922 1 98.62 80 LYS A N 1
ATOM 621 C CA . LYS A 1 80 ? -16.484 1.65 18.234 1 98.62 80 LYS A CA 1
ATOM 622 C C . LYS A 1 80 ? -15.898 3.055 18.359 1 98.62 80 LYS A C 1
ATOM 624 O O . LYS A 1 80 ? -16.578 3.975 18.812 1 98.62 80 LYS A O 1
ATOM 629 N N . LYS A 1 81 ? -14.703 3.189 17.984 1 98.19 81 LYS A N 1
ATOM 630 C CA . LYS A 1 81 ? -14.023 4.48 18.031 1 98.19 81 LYS A CA 1
ATOM 631 C C . LYS A 1 81 ? -14.75 5.523 17.188 1 98.19 81 LYS A C 1
ATOM 633 O O . LYS A 1 81 ? -15 6.641 17.656 1 98.19 81 LYS A O 1
ATOM 638 N N . GLU A 1 82 ? -15.078 5.18 15.984 1 98.31 82 GLU A N 1
ATOM 639 C CA . GLU A 1 82 ? -15.703 6.133 15.078 1 98.31 82 GLU A CA 1
ATOM 640 C C . GLU A 1 82 ? -17.141 6.418 15.477 1 98.31 82 GLU A C 1
ATOM 642 O O . GLU A 1 82 ? -17.641 7.527 15.289 1 98.31 82 GLU A O 1
ATOM 647 N N . ASN A 1 83 ? -17.812 5.422 16.078 1 97.94 83 ASN A N 1
ATOM 648 C CA . ASN A 1 83 ? -19.172 5.621 16.578 1 97.94 83 ASN A CA 1
ATOM 649 C C . ASN A 1 83 ? -19.188 6.598 17.75 1 97.94 83 ASN A C 1
ATOM 651 O O . ASN A 1 83 ? -20.156 7.352 17.906 1 97.94 83 ASN A O 1
ATOM 655 N N . ALA A 1 84 ? -18.156 6.566 18.531 1 96.94 84 ALA A N 1
ATOM 656 C CA . ALA A 1 84 ? -18.047 7.527 19.625 1 96.94 84 ALA A CA 1
ATOM 657 C C . ALA A 1 84 ? -17.969 8.953 19.094 1 96.94 84 ALA A C 1
ATOM 659 O O . ALA A 1 84 ? -18.312 9.906 19.797 1 96.94 84 ALA A O 1
ATOM 660 N N . LYS A 1 85 ? -17.594 9.086 17.844 1 95.81 85 LYS A N 1
ATOM 661 C CA . LYS A 1 85 ? -17.516 10.398 17.219 1 95.81 85 LYS A CA 1
ATOM 662 C C . LYS A 1 85 ? -18.734 10.68 16.344 1 95.81 85 LYS A C 1
ATOM 664 O O . LYS A 1 85 ? -18.797 11.688 15.656 1 95.81 85 LYS A O 1
ATOM 669 N N . GLY A 1 86 ? -19.609 9.672 16.234 1 95.69 86 GLY A N 1
ATOM 670 C CA . GLY A 1 86 ? -20.922 9.961 15.656 1 95.69 86 GLY A CA 1
ATOM 671 C C . GLY A 1 86 ? -21.156 9.273 14.32 1 95.69 86 GLY A C 1
ATOM 672 O O . GLY A 1 86 ? -22.219 9.414 13.727 1 95.69 86 GLY A O 1
ATOM 673 N N . LEU A 1 87 ? -20.297 8.469 13.727 1 95.38 87 LEU A N 1
ATOM 674 C CA . LEU A 1 87 ? -20.422 7.898 12.391 1 95.38 87 LEU A CA 1
ATOM 675 C C . LEU A 1 87 ? -21.453 6.773 12.367 1 95.38 87 LEU A C 1
ATOM 677 O O . LEU A 1 87 ? -22.062 6.508 11.328 1 95.38 87 LEU A O 1
ATOM 681 N N . SER A 1 88 ? -21.688 5.949 13.414 1 93.19 88 SER A N 1
ATOM 682 C CA . SER A 1 88 ? -22.672 4.887 13.586 1 93.19 88 SER A CA 1
ATOM 683 C C . SER A 1 88 ? -22.5 3.797 12.531 1 93.19 88 SER A C 1
ATOM 685 O O . SER A 1 88 ? -23.375 3.604 11.68 1 93.19 88 SER A O 1
ATOM 687 N N . ILE A 1 89 ? -21.484 3.041 12.672 1 96.81 89 ILE A N 1
ATOM 688 C CA . ILE A 1 89 ? -21.172 2.023 11.672 1 96.81 89 ILE A CA 1
ATOM 689 C C . ILE A 1 89 ? -20.812 0.712 12.367 1 96.81 89 ILE A C 1
ATOM 691 O O . ILE A 1 89 ? -20.609 0.681 13.578 1 96.81 89 ILE A O 1
ATOM 695 N N . SER A 1 90 ? -20.875 -0.376 11.617 1 97.06 90 SER A N 1
ATOM 696 C CA . SER A 1 90 ? -20.391 -1.678 12.062 1 97.06 90 SER A CA 1
ATOM 697 C C . SER A 1 90 ? -19.016 -1.989 11.477 1 97.06 90 SER A C 1
ATOM 699 O O . SER A 1 90 ? -18.453 -1.178 10.734 1 97.06 90 SER A O 1
ATOM 701 N N . ALA A 1 91 ? -18.484 -3.156 11.836 1 97.75 91 ALA A N 1
ATOM 702 C CA . ALA A 1 91 ? -17.188 -3.611 11.344 1 97.75 91 ALA A CA 1
ATOM 703 C C . ALA A 1 91 ? -17.203 -3.787 9.828 1 97.75 91 ALA A C 1
ATOM 705 O O . ALA A 1 91 ? -16.156 -3.717 9.18 1 97.75 91 ALA A O 1
ATOM 706 N N . ASP A 1 92 ? -18.375 -4.008 9.211 1 95.44 92 ASP A N 1
ATOM 707 C CA . ASP A 1 92 ? -18.5 -4.27 7.781 1 95.44 92 ASP A CA 1
ATOM 708 C C . ASP A 1 92 ? -18.219 -3.012 6.965 1 95.44 92 ASP A C 1
ATOM 710 O O . ASP A 1 92 ? -17.984 -3.088 5.758 1 95.44 92 ASP A O 1
ATOM 714 N N . GLU A 1 93 ? -18.219 -1.864 7.676 1 97.12 93 GLU A N 1
ATOM 715 C CA . GLU A 1 93 ? -18 -0.586 7 1 97.12 93 GLU A CA 1
ATOM 716 C C . GLU A 1 93 ? -16.578 -0.095 7.188 1 97.12 93 GLU A C 1
ATOM 718 O O . GLU A 1 93 ? -16.297 1.092 7.016 1 97.12 93 GLU A O 1
ATOM 723 N N . ILE A 1 94 ? -15.734 -1.03 7.586 1 98.44 94 ILE A N 1
ATOM 724 C CA . ILE A 1 94 ? -14.344 -0.665 7.836 1 98.44 94 ILE A CA 1
ATOM 725 C C . ILE A 1 94 ? -13.422 -1.484 6.938 1 98.44 94 ILE A C 1
ATOM 727 O O . ILE A 1 94 ? -13.594 -2.697 6.801 1 98.44 94 ILE A O 1
ATOM 731 N N . LEU A 1 95 ? -12.492 -0.838 6.293 1 98.56 95 LEU A N 1
ATOM 732 C CA . LEU A 1 95 ? -11.383 -1.479 5.59 1 98.56 95 LEU A CA 1
ATOM 733 C C . LEU A 1 95 ? -10.039 -1.035 6.168 1 98.56 95 LEU A C 1
ATOM 735 O O . LEU A 1 95 ? -9.727 0.158 6.176 1 98.56 95 LEU A O 1
ATOM 739 N N . VAL A 1 96 ? -9.281 -1.979 6.684 1 98.88 96 VAL A N 1
ATOM 740 C CA . VAL A 1 96 ? -7.941 -1.675 7.176 1 98.88 96 VAL A CA 1
ATOM 741 C C . VAL A 1 96 ? -6.988 -1.483 6 1 98.88 96 VAL A C 1
ATOM 743 O O . VAL A 1 96 ? -7.055 -2.223 5.016 1 98.88 96 VAL A O 1
ATOM 746 N N . THR A 1 97 ? -6.129 -0.489 6.086 1 98.69 97 THR A N 1
ATOM 747 C CA . THR A 1 97 ? -5.27 -0.123 4.965 1 98.69 97 THR A CA 1
ATOM 748 C C . THR A 1 97 ? -3.824 0.037 5.426 1 98.69 97 THR A C 1
ATOM 750 O O . THR A 1 97 ? -3.553 0.12 6.625 1 98.69 97 THR A O 1
ATOM 753 N N . ASN A 1 98 ? -2.883 0.043 4.477 1 98.25 98 ASN A N 1
ATOM 754 C CA . ASN A 1 98 ? -1.48 0.353 4.742 1 98.25 98 ASN A CA 1
ATOM 755 C C . ASN A 1 98 ? -1.258 1.854 4.898 1 98.25 98 ASN A C 1
ATOM 757 O O . ASN A 1 98 ? -0.673 2.494 4.023 1 98.25 98 ASN A O 1
ATOM 761 N N . GLY A 1 99 ? -1.665 2.357 6.016 1 97.94 99 GLY A N 1
ATOM 762 C CA . GLY A 1 99 ? -1.671 3.795 6.238 1 97.94 99 GLY A CA 1
ATOM 763 C C . GLY A 1 99 ? -2.85 4.492 5.586 1 97.94 99 GLY A C 1
ATOM 764 O O . GLY A 1 99 ? -3.578 3.889 4.797 1 97.94 99 GLY A O 1
ATOM 765 N N . VAL A 1 100 ? -3.033 5.73 5.918 1 98.12 100 VAL A N 1
ATOM 766 C CA . VAL A 1 100 ? -4.133 6.523 5.375 1 98.12 100 VAL A CA 1
ATOM 767 C C . VAL A 1 100 ? -3.893 6.793 3.895 1 98.12 100 VAL A C 1
ATOM 769 O O . VAL A 1 100 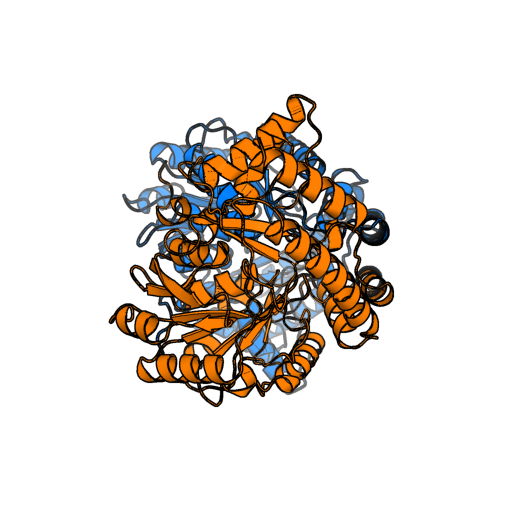? -4.84 6.875 3.109 1 98.12 100 VAL A O 1
ATOM 772 N N . SER A 1 101 ? -2.637 6.859 3.5 1 97.19 101 SER A N 1
ATOM 773 C CA . SER A 1 101 ? -2.289 7.121 2.107 1 97.19 101 SER A CA 1
ATOM 774 C C . SER A 1 101 ? -2.912 6.082 1.18 1 97.19 101 SER A C 1
ATOM 776 O O . SER A 1 101 ? -3.441 6.426 0.121 1 97.19 101 SER A O 1
ATOM 778 N N . GLU A 1 102 ? -2.826 4.793 1.597 1 98.06 102 GLU A N 1
ATOM 779 C CA . GLU A 1 102 ? -3.451 3.764 0.772 1 98.06 102 GLU A CA 1
ATOM 780 C C . GLU A 1 102 ? -4.965 3.947 0.714 1 98.06 102 GLU A C 1
ATOM 782 O O . GLU A 1 102 ? -5.578 3.762 -0.339 1 98.06 102 GLU A O 1
ATOM 787 N N . GLY A 1 103 ? -5.562 4.242 1.875 1 98.44 103 GLY A N 1
ATOM 788 C CA . GLY A 1 103 ? -6.996 4.496 1.897 1 98.44 103 GLY A CA 1
ATOM 789 C C . GLY A 1 103 ? -7.418 5.613 0.965 1 98.44 103 GLY A C 1
ATOM 790 O O . GLY A 1 103 ? -8.406 5.488 0.24 1 98.44 103 GLY A O 1
ATOM 791 N N . LEU A 1 104 ? -6.652 6.699 1.001 1 98.25 104 LEU A N 1
ATOM 792 C CA . LEU A 1 104 ? -6.914 7.836 0.124 1 98.25 104 LEU A CA 1
ATOM 793 C C . LEU A 1 104 ? -6.816 7.422 -1.342 1 98.25 104 LEU A C 1
ATOM 795 O O . LEU A 1 104 ? -7.68 7.773 -2.148 1 98.25 104 LEU A O 1
ATOM 799 N N . ASP A 1 105 ? -5.812 6.727 -1.665 1 97.19 105 ASP A N 1
ATOM 800 C CA . ASP A 1 105 ? -5.621 6.246 -3.029 1 97.19 105 ASP A CA 1
ATOM 801 C C . ASP A 1 105 ? -6.797 5.379 -3.479 1 97.19 105 ASP A C 1
ATOM 803 O O . ASP A 1 105 ? -7.32 5.559 -4.578 1 97.19 105 ASP A O 1
ATOM 807 N N . MET A 1 106 ? -7.211 4.426 -2.629 1 97.5 106 MET A N 1
ATOM 808 C CA . MET A 1 106 ? -8.312 3.516 -2.932 1 97.5 106 MET A CA 1
ATOM 809 C C . MET A 1 106 ? -9.609 4.285 -3.15 1 97.5 106 MET A C 1
ATOM 811 O O . MET A 1 106 ? -10.352 4.004 -4.094 1 97.5 106 MET A O 1
ATOM 815 N N . VAL A 1 107 ? -9.852 5.242 -2.301 1 98 107 VAL A N 1
ATOM 816 C CA . VAL A 1 107 ? -11.094 6.004 -2.395 1 98 107 VAL A CA 1
ATOM 817 C C . VAL A 1 107 ? -11.086 6.848 -3.666 1 98 107 VAL A C 1
ATOM 819 O O . VAL A 1 107 ? -12.055 6.832 -4.434 1 98 107 VAL A O 1
ATOM 822 N N . ILE A 1 108 ? -10.016 7.578 -3.934 1 97.25 108 ILE A N 1
ATOM 823 C CA . ILE A 1 108 ? -9.93 8.445 -5.102 1 97.25 108 ILE A CA 1
ATOM 824 C C . ILE A 1 108 ? -10.023 7.609 -6.375 1 97.25 108 ILE A C 1
ATOM 826 O O . ILE A 1 108 ? -10.742 7.969 -7.309 1 97.25 108 ILE A O 1
ATOM 830 N N . SER A 1 109 ? -9.336 6.492 -6.379 1 95.31 109 SER A N 1
ATOM 831 C CA . SER A 1 109 ? -9.383 5.605 -7.535 1 95.31 109 SER A CA 1
ATOM 832 C C . SER A 1 109 ? -10.812 5.133 -7.805 1 95.31 109 SER A C 1
ATOM 834 O O . SER A 1 109 ? -11.18 4.867 -8.953 1 95.31 109 SER A O 1
ATOM 836 N N . SER A 1 110 ? -11.586 5.027 -6.828 1 96.44 110 SER A N 1
ATOM 837 C CA . SER A 1 110 ? -12.93 4.465 -6.922 1 96.44 110 SER A CA 1
ATOM 838 C C . SER A 1 110 ? -13.93 5.504 -7.418 1 96.44 110 SER A C 1
ATOM 840 O O . SER A 1 110 ? -15.008 5.152 -7.902 1 96.44 110 SER A O 1
ATOM 842 N N . ILE A 1 111 ? -13.602 6.797 -7.336 1 96.75 111 ILE A N 1
ATOM 843 C CA . ILE A 1 111 ? -14.672 7.754 -7.59 1 96.75 111 ILE A CA 1
ATOM 844 C C . ILE A 1 111 ? -14.234 8.742 -8.664 1 96.75 111 ILE A C 1
ATOM 846 O O . ILE A 1 111 ? -15.055 9.5 -9.195 1 96.75 111 ILE A O 1
ATOM 850 N N . VAL A 1 112 ? -12.953 8.82 -8.992 1 95.88 112 VAL A N 1
ATOM 851 C CA . VAL A 1 112 ? -12.438 9.836 -9.906 1 95.88 112 VAL A CA 1
ATOM 852 C C . VAL A 1 112 ? -12.164 9.211 -11.273 1 95.88 112 VAL A C 1
ATOM 854 O O . VAL A 1 112 ? -11.562 8.141 -11.367 1 95.88 112 VAL A O 1
ATOM 857 N N . GLU A 1 113 ? -12.641 9.766 -12.25 1 93.69 113 GLU A N 1
ATOM 858 C CA . GLU A 1 113 ? -12.328 9.492 -13.648 1 93.69 113 GLU A CA 1
ATOM 859 C C . GLU A 1 113 ? -11.672 10.695 -14.32 1 93.69 113 GLU A C 1
ATOM 861 O O . GLU A 1 113 ? -11.508 11.742 -13.688 1 93.69 113 GLU A O 1
ATOM 866 N N . GLU A 1 114 ? -11.258 10.516 -15.555 1 92.69 114 GLU A N 1
ATOM 867 C CA . GLU A 1 114 ? -10.555 11.57 -16.281 1 92.69 114 GLU A CA 1
ATOM 868 C C . GLU A 1 114 ? -11.375 12.859 -16.312 1 92.69 114 GLU A C 1
ATOM 870 O O . GLU A 1 114 ? -12.523 12.852 -16.75 1 92.69 114 GLU A O 1
ATOM 875 N N . GLY A 1 115 ? -10.828 13.922 -15.797 1 95.06 115 GLY A N 1
ATOM 876 C CA . GLY A 1 115 ? -11.438 15.234 -15.891 1 95.06 115 GLY A CA 1
ATOM 877 C C . GLY A 1 115 ? -12.289 15.586 -14.68 1 95.06 115 GLY A C 1
ATOM 878 O O . GLY A 1 115 ? -12.648 16.75 -14.484 1 95.06 115 GLY A O 1
ATOM 879 N N . ASP A 1 116 ? -12.578 14.648 -13.812 1 97.38 116 ASP A N 1
ATOM 880 C CA . ASP A 1 116 ? -13.359 14.914 -12.609 1 97.38 116 ASP A CA 1
ATOM 881 C C . ASP A 1 116 ? -12.617 15.852 -11.664 1 97.38 116 ASP A C 1
ATOM 883 O O . ASP A 1 116 ? -11.383 15.836 -11.602 1 97.38 116 ASP A O 1
ATOM 887 N N . GLU A 1 117 ? -13.375 16.688 -10.992 1 98.62 117 GLU A N 1
ATOM 888 C CA . GLU A 1 117 ? -12.805 17.672 -10.086 1 98.62 117 GLU A CA 1
ATOM 889 C C . GLU A 1 117 ? -13.039 17.281 -8.625 1 98.62 117 GLU A C 1
ATOM 891 O O . GLU A 1 117 ? -14.109 16.781 -8.281 1 98.62 117 GLU A O 1
ATOM 896 N N . VAL A 1 118 ? -12.047 17.438 -7.801 1 98.62 118 VAL A N 1
ATOM 897 C CA . VAL A 1 118 ? -12.141 17.219 -6.359 1 98.62 118 VAL A CA 1
ATOM 898 C C . VAL A 1 118 ? -11.75 18.484 -5.613 1 98.62 118 VAL A C 1
ATOM 900 O O . VAL A 1 118 ? -10.672 19.031 -5.832 1 98.62 118 VAL A O 1
ATOM 903 N N . LEU A 1 119 ? -12.656 18.969 -4.762 1 98.75 119 LEU A N 1
ATOM 904 C CA . LEU A 1 119 ? -12.383 20.156 -3.951 1 98.75 119 LEU A CA 1
ATOM 905 C C . LEU A 1 119 ? -11.508 19.797 -2.752 1 98.75 119 LEU A C 1
ATOM 907 O O . LEU A 1 119 ? -11.789 18.844 -2.035 1 98.75 119 LEU A O 1
ATOM 911 N N . LEU A 1 120 ? -10.445 20.531 -2.57 1 98.12 120 LEU A N 1
ATOM 912 C CA . LEU A 1 120 ? -9.5 20.359 -1.472 1 98.12 120 LEU A CA 1
ATOM 913 C C . LEU A 1 120 ? -9.383 21.641 -0.651 1 98.12 120 LEU A C 1
ATOM 915 O O . LEU A 1 120 ? -9.461 22.734 -1.195 1 98.12 120 LEU A O 1
ATOM 919 N N . PRO A 1 121 ? -9.188 21.453 0.65 1 96.62 121 PRO A N 1
ATOM 920 C CA . PRO A 1 121 ? -8.961 22.656 1.444 1 96.62 121 PRO A CA 1
ATOM 921 C C . PRO A 1 121 ? -7.648 23.359 1.09 1 96.62 121 PRO A C 1
ATOM 923 O O . PRO A 1 121 ? -6.609 22.703 0.968 1 96.62 121 PRO A O 1
ATOM 926 N N . GLY A 1 122 ? -7.695 24.672 0.807 1 95.81 122 GLY A N 1
ATOM 927 C CA . GLY A 1 122 ? -6.504 25.469 0.571 1 95.81 122 GLY A CA 1
ATOM 928 C C . GLY A 1 122 ? -5.973 26.141 1.827 1 95.81 122 GLY A C 1
ATOM 929 O O . GLY A 1 122 ? -6.566 27.094 2.324 1 95.81 122 GLY A O 1
ATOM 930 N N . PRO A 1 123 ? -4.707 25.766 2.451 1 95.81 123 PRO A N 1
ATOM 931 C CA . PRO A 1 123 ? -3.77 24.781 1.886 1 95.81 123 PRO A CA 1
ATOM 932 C C . PRO A 1 123 ? -4.148 23.344 2.207 1 95.81 123 PRO A C 1
ATOM 934 O O . PRO A 1 123 ? -4.977 23.109 3.088 1 95.81 123 PRO A O 1
ATOM 937 N N . TYR A 1 124 ? -3.664 22.422 1.39 1 95 124 TYR A N 1
ATOM 938 C CA . TYR A 1 124 ? -3.992 21.016 1.568 1 95 124 TYR A CA 1
ATOM 939 C C . TYR A 1 124 ? -2.732 20.172 1.75 1 95 124 TYR A C 1
ATOM 941 O O . TYR A 1 124 ? -1.625 20.641 1.467 1 95 124 TYR A O 1
ATOM 949 N N . TYR A 1 125 ? -2.857 18.984 2.334 1 95.88 125 TYR A N 1
ATOM 950 C CA . TYR A 1 125 ? -1.802 17.984 2.379 1 95.88 125 TYR A CA 1
ATOM 951 C C . TYR A 1 125 ? -1.522 17.422 0.99 1 95.88 125 TYR A C 1
ATOM 953 O O . TYR A 1 125 ? -2.43 16.922 0.326 1 95.88 125 TYR A O 1
ATOM 961 N N . PRO A 1 126 ? -0.351 17.406 0.493 1 94.94 126 PRO A N 1
ATOM 962 C CA . PRO A 1 126 ? 0.005 17.234 -0.917 1 94.94 126 PRO A CA 1
ATOM 963 C C . PRO A 1 126 ? -0.513 15.922 -1.5 1 94.94 126 PRO A C 1
ATOM 965 O O . PRO A 1 126 ? -0.973 15.891 -2.645 1 94.94 126 PRO A O 1
ATOM 968 N N . PRO A 1 127 ? -0.53 14.812 -0.784 1 94.81 127 PRO A N 1
ATOM 969 C CA . PRO A 1 127 ? -0.994 13.547 -1.359 1 94.81 127 PRO A CA 1
ATOM 970 C C . PRO A 1 127 ? -2.447 13.602 -1.823 1 94.81 127 PRO A C 1
ATOM 972 O O . PRO A 1 127 ? -2.84 12.867 -2.732 1 94.81 127 PRO A O 1
ATOM 975 N N . TYR A 1 128 ? -3.252 14.469 -1.293 1 96.12 128 TYR A N 1
ATOM 976 C CA . TYR A 1 128 ? -4.633 14.602 -1.739 1 96.12 128 TYR A CA 1
ATOM 977 C C . TYR A 1 128 ? -4.695 15.016 -3.205 1 96.12 128 TYR A C 1
ATOM 979 O O . TYR A 1 128 ? -5.438 14.422 -3.992 1 96.12 128 TYR A O 1
ATOM 987 N N . ALA A 1 129 ? -3.891 16 -3.535 1 96 129 ALA A N 1
ATOM 988 C CA . ALA A 1 129 ? -3.85 16.453 -4.926 1 96 129 ALA A CA 1
ATOM 989 C C . ALA A 1 129 ? -3.145 15.43 -5.809 1 96 129 ALA A C 1
ATOM 991 O O . ALA A 1 129 ? -3.541 15.211 -6.957 1 96 129 ALA A O 1
ATOM 992 N N . SER A 1 130 ? -2.115 14.852 -5.273 1 95.19 130 SER A N 1
ATOM 993 C CA . SER A 1 130 ? -1.32 13.906 -6.043 1 95.19 130 SER A CA 1
ATOM 994 C C . SER A 1 130 ? -2.16 12.711 -6.488 1 95.19 130 SER A C 1
ATOM 996 O O . SER A 1 130 ? -2.098 12.297 -7.648 1 95.19 130 SER A O 1
ATOM 998 N N . TYR A 1 131 ? -2.949 12.102 -5.625 1 96.12 131 TYR A N 1
ATOM 999 C CA . TYR A 1 131 ? -3.76 10.938 -5.977 1 96.12 131 TYR A CA 1
ATOM 1000 C C . TYR A 1 131 ? -4.898 11.328 -6.914 1 96.12 131 TYR A C 1
ATOM 1002 O O . TYR A 1 131 ? -5.293 10.547 -7.781 1 96.12 131 TYR A O 1
ATOM 1010 N N . VAL A 1 132 ? -5.441 12.555 -6.746 1 96.38 132 VAL A N 1
ATOM 1011 C CA . VAL A 1 132 ? -6.445 13.039 -7.688 1 96.38 132 VAL A CA 1
ATOM 1012 C C . VAL A 1 132 ? -5.855 13.078 -9.094 1 96.38 132 VAL A C 1
ATOM 1014 O O . VAL A 1 132 ? -6.453 12.57 -10.047 1 96.38 132 VAL A O 1
ATOM 1017 N N . ARG A 1 133 ? -4.637 13.594 -9.227 1 94.44 133 ARG A N 1
ATOM 1018 C CA . ARG A 1 133 ? -3.973 13.688 -10.523 1 94.44 133 ARG A CA 1
ATOM 1019 C C . ARG A 1 133 ? -3.619 12.305 -11.062 1 94.44 133 ARG A C 1
ATOM 1021 O O . ARG A 1 133 ? -3.775 12.039 -12.258 1 94.44 133 ARG A O 1
ATOM 1028 N N . LEU A 1 134 ? -3.16 11.461 -10.188 1 93.69 134 LEU A N 1
ATOM 1029 C CA . LEU A 1 134 ? -2.744 10.117 -10.57 1 93.69 134 LEU A CA 1
ATOM 1030 C C . LEU A 1 134 ? -3.887 9.359 -11.242 1 93.69 134 LEU A C 1
ATOM 1032 O O . LEU A 1 134 ? -3.654 8.539 -12.125 1 93.69 134 LEU A O 1
ATOM 1036 N N . HIS A 1 135 ? -5.09 9.68 -10.844 1 93.62 135 HIS A N 1
ATOM 1037 C CA . HIS A 1 135 ? -6.234 8.953 -11.383 1 93.62 135 HIS A CA 1
ATOM 1038 C C . HIS A 1 135 ? -6.988 9.789 -12.406 1 93.62 135 HIS A C 1
ATOM 1040 O O . HIS A 1 135 ? -8.148 9.508 -12.719 1 93.62 135 HIS A O 1
ATOM 1046 N N . GLY A 1 136 ? -6.316 10.906 -12.875 1 92.12 136 GLY A N 1
ATOM 1047 C CA . GLY A 1 136 ? -6.801 11.664 -14.016 1 92.12 136 GLY A CA 1
ATOM 1048 C C . GLY A 1 136 ? -7.68 12.836 -13.625 1 92.12 136 GLY A C 1
ATOM 1049 O O . GLY A 1 136 ? -8.234 13.516 -14.492 1 92.12 136 GLY A O 1
ATOM 1050 N N . GLY A 1 137 ? -7.812 13.062 -12.312 1 95.25 137 GLY A N 1
ATOM 1051 C CA . GLY A 1 137 ? -8.672 14.141 -11.852 1 95.25 137 GLY A CA 1
ATOM 1052 C C . GLY A 1 137 ? -7.953 15.477 -11.758 1 95.25 137 GLY A C 1
ATOM 1053 O O . GLY A 1 137 ? -6.773 15.578 -12.109 1 95.25 137 GLY A O 1
ATOM 1054 N N . VAL A 1 138 ? -8.734 16.484 -11.367 1 96.69 138 VAL A N 1
ATOM 1055 C CA . VAL A 1 138 ? -8.258 17.859 -11.227 1 96.69 138 VAL A CA 1
ATOM 1056 C C . VAL A 1 138 ? -8.508 18.344 -9.805 1 96.69 138 VAL A C 1
ATOM 1058 O O . VAL A 1 138 ? -9.664 18.547 -9.406 1 96.69 138 VAL A O 1
ATOM 1061 N N . PRO A 1 139 ? -7.477 18.562 -9.047 1 97.19 139 PRO A N 1
ATOM 1062 C CA . PRO A 1 139 ? -7.672 19.172 -7.723 1 97.19 139 PRO A CA 1
ATOM 1063 C C . PRO A 1 139 ? -8.047 20.641 -7.793 1 97.19 139 PRO A C 1
ATOM 1065 O O . PRO A 1 139 ? -7.457 21.391 -8.578 1 97.19 139 PRO A O 1
ATOM 1068 N N . VAL A 1 140 ? -9.016 21.047 -7.031 1 98.31 140 VAL A N 1
ATOM 1069 C CA . VAL A 1 140 ? -9.477 22.422 -6.957 1 98.31 140 VAL A CA 1
ATOM 1070 C C . VAL A 1 140 ? -9.445 22.906 -5.508 1 98.31 140 VAL A C 1
ATOM 1072 O O . VAL A 1 140 ? -10.156 22.359 -4.656 1 98.31 140 VAL A O 1
ATOM 1075 N N . GLU A 1 141 ? -8.695 24 -5.211 1 97.25 141 GLU A N 1
ATOM 1076 C CA . GLU A 1 141 ? -8.539 24.5 -3.848 1 97.25 141 GLU A CA 1
ATOM 1077 C C . GLU A 1 141 ? -9.688 25.438 -3.475 1 97.25 141 GLU A C 1
ATOM 1079 O O . GLU A 1 141 ? -10.109 26.266 -4.285 1 97.25 141 GLU A O 1
ATOM 1084 N N . PHE A 1 142 ? -10.148 25.25 -2.309 1 97.44 142 PHE A N 1
ATOM 1085 C CA . PHE A 1 142 ? -11.055 26.25 -1.775 1 97.44 142 PHE A CA 1
ATOM 1086 C C . PHE A 1 142 ? -10.453 26.922 -0.551 1 97.44 142 PHE A C 1
ATOM 1088 O O . PHE A 1 142 ? -9.641 26.328 0.158 1 97.44 142 PHE A O 1
ATOM 1095 N N . ALA A 1 143 ? -10.922 28.062 -0.264 1 96.25 143 ALA A N 1
ATOM 1096 C CA . ALA A 1 143 ? -10.297 28.906 0.761 1 96.25 143 ALA A CA 1
ATOM 1097 C C . ALA A 1 143 ? -10.758 28.484 2.156 1 96.25 143 ALA A C 1
ATOM 1099 O O . ALA A 1 143 ? -11.93 28.156 2.359 1 96.25 143 ALA A O 1
ATOM 1100 N N . VAL A 1 144 ? -9.844 28.469 3.045 1 94.81 144 VAL A N 1
ATOM 1101 C CA . VAL A 1 144 ? -10.086 28.266 4.469 1 94.81 144 VAL A CA 1
ATOM 1102 C C . VAL A 1 144 ? -9.562 29.469 5.262 1 94.81 144 VAL A C 1
ATOM 1104 O O . VAL A 1 144 ? -8.477 29.969 4.988 1 94.81 144 VAL A O 1
ATOM 1107 N N . ASP A 1 145 ? -10.398 29.922 6.133 1 92.19 145 ASP A N 1
ATOM 1108 C CA . ASP A 1 145 ? -9.961 30.969 7.062 1 92.19 145 ASP A CA 1
ATOM 1109 C C . ASP A 1 145 ? -9.047 30.391 8.141 1 92.19 145 ASP A C 1
ATOM 1111 O O . ASP A 1 145 ? -9.5 29.688 9.039 1 92.19 145 ASP A O 1
ATOM 1115 N N . LEU A 1 146 ? -7.797 30.75 8.125 1 88.06 146 LEU A N 1
ATOM 1116 C CA . LEU A 1 146 ? -6.793 30.125 8.992 1 88.06 146 LEU A CA 1
ATOM 1117 C C . LEU A 1 146 ? -6.902 30.656 10.414 1 88.06 146 LEU A C 1
ATOM 1119 O O . LEU A 1 146 ? -6.43 30.031 11.359 1 88.06 146 LEU A O 1
ATOM 1123 N N . GLU A 1 147 ? -7.531 31.781 10.516 1 85.31 147 GLU A N 1
ATOM 1124 C CA . GLU A 1 147 ? -7.688 32.375 11.844 1 85.31 147 GLU A CA 1
ATOM 1125 C C . GLU A 1 147 ? -8.906 31.812 12.562 1 85.31 147 GLU A C 1
ATOM 1127 O O . GLU A 1 147 ? -8.852 31.562 13.773 1 85.31 147 GLU A O 1
ATOM 1132 N N . ASN A 1 148 ? -9.914 31.547 11.797 1 84.69 148 ASN A N 1
ATOM 1133 C CA . ASN A 1 148 ? -11.172 31.125 12.414 1 84.69 148 ASN A CA 1
ATOM 1134 C C . ASN A 1 148 ? -11.477 29.656 12.141 1 84.69 148 ASN A C 1
ATOM 1136 O O . ASN A 1 148 ? -12.461 29.125 12.641 1 84.69 148 ASN A O 1
ATOM 1140 N N . SER A 1 149 ? -10.617 29.109 11.43 1 83.5 149 SER A N 1
ATOM 1141 C CA . SER A 1 149 ? -10.742 27.688 11.117 1 83.5 149 SER A CA 1
ATOM 1142 C C . SER A 1 149 ? -12.062 27.391 10.422 1 83.5 149 SER A C 1
ATOM 1144 O O . SER A 1 149 ? -12.766 26.453 10.789 1 83.5 149 SER A O 1
ATOM 1146 N N . THR A 1 150 ? -12.438 28.203 9.516 1 88.38 150 THR A N 1
ATOM 1147 C CA . THR A 1 150 ? -13.695 28.047 8.797 1 88.38 150 THR A CA 1
ATOM 1148 C C . THR A 1 150 ? -13.469 28.016 7.293 1 88.38 150 THR A C 1
ATOM 1150 O O . THR A 1 150 ? -12.656 28.781 6.766 1 88.38 150 THR A O 1
ATOM 1153 N N . PRO A 1 151 ? -14.18 27.094 6.641 1 94.19 151 PRO A N 1
ATOM 1154 C CA . PRO A 1 151 ? -14.141 27.109 5.176 1 94.19 151 PRO A CA 1
ATOM 1155 C C . PRO A 1 151 ? -14.898 28.281 4.574 1 94.19 151 PRO A C 1
ATOM 1157 O O . PRO A 1 151 ? -15.883 28.75 5.16 1 94.19 151 PRO A O 1
ATOM 1160 N N . ASP A 1 152 ? -14.461 28.75 3.469 1 95.19 152 ASP A N 1
ATOM 1161 C CA . ASP A 1 152 ? -15.188 29.766 2.713 1 95.19 152 ASP A CA 1
ATOM 1162 C C . ASP A 1 152 ? -16.266 29.125 1.841 1 95.19 152 ASP A C 1
ATOM 1164 O O . ASP A 1 152 ? -16 28.75 0.699 1 95.19 152 ASP A O 1
ATOM 1168 N N . ILE A 1 153 ? -17.453 29.188 2.33 1 95.5 153 ILE A N 1
ATOM 1169 C CA . ILE A 1 153 ? -18.562 28.484 1.717 1 95.5 153 ILE A CA 1
ATOM 1170 C C . ILE A 1 153 ? -18.875 29.078 0.351 1 95.5 153 ILE A C 1
ATOM 1172 O O . ILE A 1 153 ? -19.188 28.359 -0.601 1 95.5 153 ILE A O 1
ATOM 1176 N N . ASP A 1 154 ? -18.797 30.375 0.265 1 96.38 154 ASP A N 1
ATOM 1177 C CA . ASP A 1 154 ? -19.062 31.031 -1.008 1 96.38 154 ASP A CA 1
ATOM 1178 C C . ASP A 1 154 ? -18.016 30.656 -2.053 1 96.38 154 ASP A C 1
ATOM 1180 O O . ASP A 1 154 ? -18.344 30.453 -3.223 1 96.38 154 ASP A O 1
ATOM 1184 N N . ASP A 1 155 ? -16.812 30.594 -1.633 1 97.56 155 ASP A N 1
ATOM 1185 C CA . ASP A 1 155 ? -15.75 30.172 -2.531 1 97.56 155 ASP A CA 1
ATOM 1186 C C . ASP A 1 155 ? -15.969 28.734 -3.02 1 97.56 155 ASP A C 1
ATOM 1188 O O . ASP A 1 155 ? -15.758 28.438 -4.195 1 97.56 155 ASP A O 1
ATOM 1192 N N . ILE A 1 156 ? -16.391 27.906 -2.137 1 97.81 156 ILE A N 1
ATOM 1193 C CA . ILE A 1 156 ? -16.688 26.5 -2.461 1 97.81 156 ILE A CA 1
ATOM 1194 C C . ILE A 1 156 ? -17.797 26.438 -3.504 1 97.81 156 ILE A C 1
ATOM 1196 O O . ILE A 1 156 ? -17.641 25.797 -4.547 1 97.81 156 ILE A O 1
ATOM 1200 N N . LYS A 1 157 ? -18.844 27.141 -3.277 1 97.69 157 LYS A N 1
ATOM 1201 C CA . LYS A 1 157 ? -19.984 27.141 -4.18 1 97.69 157 LYS A CA 1
ATOM 1202 C C . LYS A 1 157 ? -19.594 27.625 -5.574 1 97.69 157 LYS A C 1
ATOM 1204 O O . LYS A 1 157 ? -20.031 27.062 -6.578 1 97.69 157 LYS A O 1
ATOM 1209 N N . SER A 1 158 ? -18.781 28.594 -5.605 1 98.06 158 SER A N 1
ATOM 1210 C CA . SER A 1 158 ? -18.375 29.203 -6.871 1 98.06 158 SER A CA 1
ATOM 1211 C C . SER A 1 158 ? -17.5 28.266 -7.684 1 98.06 158 SER A C 1
ATOM 1213 O O . SER A 1 158 ? -17.359 28.422 -8.898 1 98.06 158 SER A O 1
ATOM 1215 N N . LYS A 1 159 ? -16.984 27.234 -7.109 1 98.19 159 LYS A N 1
ATOM 1216 C CA . LYS A 1 159 ? -16 26.375 -7.762 1 98.19 159 LYS A CA 1
ATOM 1217 C C . LYS A 1 159 ? -16.609 25.031 -8.156 1 98.19 159 LYS A C 1
ATOM 1219 O O . LYS A 1 159 ? -16 24.25 -8.875 1 98.19 159 LYS A O 1
ATOM 1224 N N . ILE A 1 160 ? -17.781 24.766 -7.68 1 98.44 160 ILE A N 1
ATOM 1225 C CA . ILE A 1 160 ? -18.484 23.531 -8.031 1 98.44 160 ILE A CA 1
ATOM 1226 C C . ILE A 1 160 ? -18.953 23.594 -9.477 1 98.44 160 ILE A C 1
ATOM 1228 O O . ILE A 1 160 ? -19.562 24.594 -9.898 1 98.44 160 ILE A O 1
ATOM 1232 N N . THR A 1 161 ? -18.641 22.625 -10.234 1 98.44 161 THR A N 1
ATOM 1233 C CA . THR A 1 161 ? -19.094 22.453 -11.609 1 98.44 161 THR A CA 1
ATOM 1234 C C . THR A 1 161 ? -19.75 21.078 -11.805 1 98.44 161 THR A C 1
ATOM 1236 O O . THR A 1 161 ? -19.891 20.328 -10.844 1 98.44 161 THR A O 1
ATOM 1239 N N . SER A 1 162 ? -20.156 20.781 -13.039 1 97.62 162 SER A N 1
ATOM 1240 C CA . SER A 1 162 ? -20.734 19.484 -13.352 1 97.62 162 SER A CA 1
ATOM 1241 C C . SER A 1 162 ? -19.703 18.375 -13.266 1 97.62 162 SER A C 1
ATOM 1243 O O . SER A 1 162 ? -20.047 17.203 -13.234 1 97.62 162 SER A O 1
ATOM 1245 N N . LYS A 1 163 ? -18.406 18.75 -13.148 1 98.06 163 LYS A N 1
ATOM 1246 C CA . LYS A 1 163 ? -17.328 17.766 -13.102 1 98.06 163 LYS A CA 1
ATOM 1247 C C . LYS A 1 163 ? -16.906 17.484 -11.656 1 98.06 163 LYS A C 1
ATOM 1249 O O . LYS A 1 163 ? -16.125 16.562 -11.406 1 98.06 163 LYS A O 1
ATOM 1254 N N . THR A 1 164 ? -17.422 18.266 -10.719 1 98.62 164 THR A N 1
ATOM 1255 C CA . THR A 1 164 ? -17.047 18.062 -9.32 1 98.62 164 THR A CA 1
ATOM 1256 C C . THR A 1 164 ? -17.672 16.797 -8.758 1 98.62 164 THR A C 1
ATOM 1258 O O . THR A 1 164 ? -18.891 16.594 -8.867 1 98.62 164 THR A O 1
ATOM 1261 N N . VAL A 1 165 ? -16.828 15.922 -8.109 1 98.31 165 VAL A N 1
ATOM 1262 C CA . VAL A 1 165 ? -17.375 14.641 -7.68 1 98.31 165 VAL A CA 1
ATOM 1263 C C . VAL A 1 165 ? -17.219 14.492 -6.168 1 98.31 165 VAL A C 1
ATOM 1265 O O . VAL A 1 165 ? -17.891 13.648 -5.551 1 98.31 165 VAL A O 1
ATOM 1268 N N . ALA A 1 166 ? -16.359 15.297 -5.555 1 98.69 166 ALA A N 1
ATOM 1269 C CA . ALA A 1 166 ? -16.109 15.117 -4.125 1 98.69 166 ALA A CA 1
ATOM 1270 C C . ALA A 1 166 ? -15.562 16.391 -3.502 1 98.69 166 ALA A C 1
ATOM 1272 O O . ALA A 1 166 ? -15.039 17.266 -4.207 1 98.69 166 ALA A O 1
ATOM 1273 N N . ILE A 1 167 ? -15.727 16.547 -2.236 1 98.44 167 ILE A N 1
ATOM 1274 C CA . ILE A 1 167 ? -15.062 17.516 -1.389 1 98.44 167 ILE A CA 1
ATOM 1275 C C . ILE A 1 167 ? -14.289 16.812 -0.283 1 98.44 167 ILE A C 1
ATOM 1277 O O . ILE A 1 167 ? -14.82 15.914 0.376 1 98.44 167 ILE A O 1
ATOM 1281 N N . CYS A 1 168 ? -13.031 17.141 -0.165 1 97.81 168 CYS A N 1
ATOM 1282 C CA . CYS A 1 168 ? -12.164 16.578 0.864 1 97.81 168 CYS A CA 1
ATOM 1283 C C . CYS A 1 168 ? -11.938 17.578 1.996 1 97.81 168 CYS A C 1
ATOM 1285 O O . CYS A 1 168 ? -11.914 18.781 1.768 1 97.81 168 CYS A O 1
ATOM 1287 N N . LEU A 1 169 ? -11.812 17.031 3.193 1 95.25 169 LEU A N 1
ATOM 1288 C CA . LEU A 1 169 ? -11.414 17.797 4.371 1 95.25 169 LEU A CA 1
ATOM 1289 C C . LEU A 1 169 ? -10.398 17.031 5.203 1 95.25 169 LEU A C 1
ATOM 1291 O O . LEU A 1 169 ? -10.391 15.789 5.188 1 95.25 169 LEU A O 1
ATOM 1295 N N . ILE A 1 170 ? -9.594 17.766 5.789 1 96.62 170 ILE A N 1
ATOM 1296 C CA . ILE A 1 170 ? -8.695 17.219 6.801 1 96.62 170 ILE A CA 1
ATOM 1297 C C . ILE A 1 170 ? -8.773 18.062 8.07 1 96.62 170 ILE A C 1
ATOM 1299 O O . ILE A 1 170 ? -8.516 19.266 8.039 1 96.62 170 ILE A O 1
ATOM 1303 N N . SER A 1 171 ? -9.148 17.5 9.102 1 96.38 171 SER A N 1
ATOM 1304 C CA . SER A 1 171 ? -9.359 18.188 10.367 1 96.38 171 SER A CA 1
ATOM 1305 C C . SER A 1 171 ? -8.898 17.344 11.539 1 96.38 171 SER A C 1
ATOM 1307 O O . SER A 1 171 ? -9.461 16.266 11.797 1 96.38 171 SER A O 1
ATOM 1309 N N . PRO A 1 172 ? -7.93 17.75 12.289 1 97 172 PRO A N 1
ATOM 1310 C CA . PRO A 1 172 ? -7.109 18.953 12.125 1 97 172 PRO A CA 1
ATOM 1311 C C . PRO A 1 172 ? -6.352 18.984 10.805 1 97 172 PRO A C 1
ATOM 1313 O O . PRO A 1 172 ? -5.941 17.922 10.305 1 97 172 PRO A O 1
ATOM 1316 N N . ASN A 1 173 ? -6.145 20.188 10.32 1 96.69 173 ASN A N 1
ATOM 1317 C CA . ASN A 1 173 ? -5.617 20.359 8.969 1 96.69 173 ASN A CA 1
ATOM 1318 C C . ASN A 1 173 ? -4.094 20.328 8.953 1 96.69 173 ASN A C 1
ATOM 1320 O O . ASN A 1 173 ? -3.441 20.891 9.836 1 96.69 173 ASN A O 1
ATOM 1324 N N . ASN A 1 174 ? -3.5 19.547 8.156 1 96.5 174 ASN A N 1
ATOM 1325 C CA . ASN A 1 174 ? -2.131 19.688 7.676 1 96.5 174 ASN A CA 1
ATOM 1326 C C . ASN A 1 174 ? -2.072 20.5 6.383 1 96.5 174 ASN A C 1
ATOM 1328 O O . ASN A 1 174 ? -2.555 20.047 5.34 1 96.5 174 ASN A O 1
ATOM 1332 N N . PRO A 1 175 ? -1.599 21.719 6.434 1 96.75 175 PRO A N 1
ATOM 1333 C CA . PRO A 1 175 ? -0.445 22.125 7.23 1 96.75 175 PRO A CA 1
ATOM 1334 C C . PRO A 1 175 ? -0.806 23.172 8.289 1 96.75 175 PRO A C 1
ATOM 1336 O O . PRO A 1 175 ? 0.079 23.703 8.969 1 96.75 175 PRO A O 1
ATOM 1339 N N . THR A 1 176 ? -2.021 23.484 8.523 1 96.5 176 THR A N 1
ATOM 1340 C CA . THR A 1 176 ? -2.326 24.734 9.219 1 96.5 176 THR A CA 1
ATOM 1341 C C . THR A 1 176 ? -2.684 24.453 10.68 1 96.5 176 THR A C 1
ATOM 1343 O O . THR A 1 17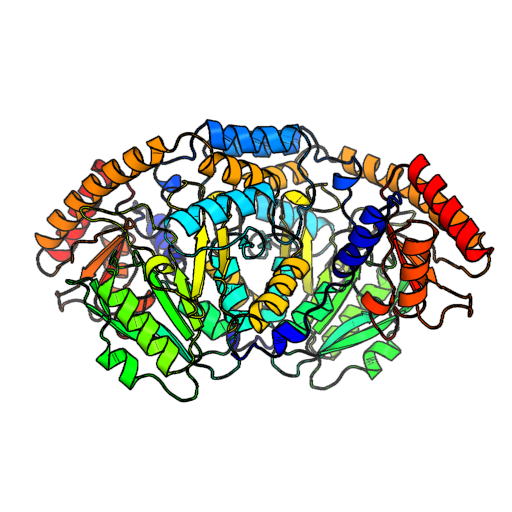6 ? -2.678 25.375 11.508 1 96.5 176 THR A O 1
ATOM 1346 N N . GLY A 1 177 ? -3.119 23.25 10.961 1 96.12 177 GLY A N 1
ATOM 1347 C CA . GLY A 1 177 ? -3.576 22.922 12.305 1 96.12 177 GLY A CA 1
ATOM 1348 C C . GLY A 1 177 ? -4.992 23.391 12.578 1 96.12 177 GLY A C 1
ATOM 1349 O O . GLY A 1 177 ? -5.496 23.234 13.695 1 96.12 177 GLY A O 1
ATOM 1350 N N . VAL A 1 178 ? -5.625 23.875 11.602 1 94.12 178 VAL A N 1
ATOM 1351 C CA . VAL A 1 178 ? -7.023 24.281 11.711 1 94.12 178 VAL A CA 1
ATOM 1352 C C . VAL A 1 178 ? -7.891 23.078 12.07 1 94.12 178 VAL A C 1
ATOM 1354 O O . VAL A 1 178 ? -7.684 21.984 11.539 1 94.12 178 VAL A O 1
ATOM 1357 N N . VAL A 1 179 ? -8.875 23.297 12.969 1 95.75 179 VAL A N 1
ATOM 1358 C CA . VAL A 1 179 ? -9.883 22.297 13.328 1 95.75 179 VAL A CA 1
ATOM 1359 C C . VAL A 1 179 ? -11.273 22.828 12.977 1 95.75 179 VAL A C 1
ATOM 1361 O O . VAL A 1 179 ? -11.703 23.859 13.5 1 95.75 179 VAL A O 1
ATOM 1364 N N . PHE A 1 180 ? -11.906 22.172 12.039 1 94.5 180 PHE A N 1
ATOM 1365 C CA . PHE A 1 180 ? -13.25 22.594 11.664 1 94.5 180 PHE A CA 1
ATOM 1366 C C . PHE A 1 180 ? -14.234 22.344 12.797 1 94.5 180 PHE A C 1
ATOM 1368 O O . PHE A 1 180 ? -14.25 21.266 13.391 1 94.5 180 PHE A O 1
ATOM 1375 N N . ASN A 1 181 ? -15.039 23.344 13.102 1 93.81 181 ASN A N 1
ATOM 1376 C CA . ASN A 1 181 ? -16.031 23.172 14.156 1 93.81 181 ASN A CA 1
ATOM 1377 C C . ASN A 1 181 ? -17.328 22.547 13.609 1 93.81 181 ASN A C 1
ATOM 1379 O O . ASN A 1 181 ? -17.438 22.312 12.406 1 93.81 181 ASN A O 1
ATOM 1383 N N . GLU A 1 182 ? -18.219 22.297 14.469 1 95.81 182 GLU A N 1
ATOM 1384 C CA . GLU A 1 182 ? -19.453 21.594 14.117 1 95.81 182 GLU A CA 1
ATOM 1385 C C . GLU A 1 182 ? -20.234 22.359 13.047 1 95.81 182 GLU A C 1
ATOM 1387 O O . GLU A 1 182 ? -20.75 21.75 12.109 1 95.81 182 GLU A O 1
ATOM 1392 N N . LYS A 1 183 ? -20.344 23.641 13.203 1 95.31 183 LYS A N 1
ATOM 1393 C CA . LYS A 1 183 ? -21.094 24.469 12.258 1 95.31 183 LYS A CA 1
ATOM 1394 C C . LYS A 1 183 ? -20.469 24.391 10.859 1 95.31 183 LYS A C 1
ATOM 1396 O O . LYS A 1 183 ? -21.188 24.203 9.875 1 95.31 183 LYS A O 1
ATOM 1401 N N . SER A 1 184 ? -19.172 24.562 10.789 1 94.5 184 SER A N 1
ATOM 1402 C CA . SER A 1 184 ? -18.453 24.484 9.523 1 94.5 184 SER A CA 1
ATOM 1403 C C . SER A 1 184 ? -18.656 23.125 8.859 1 94.5 184 SER A C 1
ATOM 1405 O O . SER A 1 184 ? -18.891 23.047 7.652 1 94.5 184 SER A O 1
ATOM 1407 N N . LEU A 1 185 ? -18.562 22.062 9.656 1 96.94 185 LEU A N 1
ATOM 1408 C CA . LEU A 1 185 ? -18.75 20.703 9.141 1 96.94 185 LEU A CA 1
ATOM 1409 C C . LEU A 1 185 ? -20.156 20.531 8.602 1 96.94 185 LEU A C 1
ATOM 1411 O O . LEU A 1 185 ? -20.344 19.922 7.535 1 96.94 185 LEU A O 1
ATOM 1415 N N . LYS A 1 186 ? -21.109 21.016 9.305 1 97.25 186 LYS A N 1
ATOM 1416 C CA . LYS A 1 186 ? -22.5 20.922 8.875 1 97.25 186 LYS A CA 1
ATOM 1417 C C . LYS A 1 186 ? -22.703 21.625 7.539 1 97.25 186 LYS A C 1
ATOM 1419 O O . LYS A 1 186 ? -23.391 21.109 6.656 1 97.25 186 LYS A O 1
ATOM 1424 N N . GLU A 1 187 ? -22.156 22.828 7.422 1 96.75 187 GLU A N 1
ATOM 1425 C CA . GLU A 1 187 ? -22.281 23.594 6.188 1 96.75 187 GLU A CA 1
ATOM 1426 C C . GLU A 1 187 ? -21.656 22.844 5.008 1 96.75 187 GLU A C 1
ATOM 1428 O O . GLU A 1 187 ? -22.203 22.844 3.908 1 96.75 187 GLU A O 1
ATOM 1433 N N . LEU A 1 188 ? -20.547 22.25 5.227 1 96.75 188 LEU A N 1
ATOM 1434 C CA . LEU A 1 188 ? -19.875 21.484 4.184 1 96.75 188 LEU A CA 1
ATOM 1435 C C . LEU A 1 188 ? -20.719 20.281 3.756 1 96.75 188 LEU A C 1
ATOM 1437 O O . LEU A 1 188 ? -20.828 19.984 2.564 1 96.75 188 LEU A O 1
ATOM 1441 N N . VAL A 1 189 ? -21.266 19.562 4.742 1 97.44 189 VAL A N 1
ATOM 1442 C CA . VAL A 1 189 ? -22.109 18.406 4.469 1 97.44 189 VAL A CA 1
ATOM 1443 C C . VAL A 1 189 ? -23.344 18.844 3.666 1 97.44 189 VAL A C 1
ATOM 1445 O O . VAL A 1 189 ? -23.734 18.156 2.717 1 97.44 189 VAL A O 1
ATOM 1448 N N . GLU A 1 190 ? -23.891 19.969 4.004 1 97.5 190 GLU A N 1
ATOM 1449 C CA . GLU A 1 190 ? -25.062 20.484 3.312 1 97.5 190 GLU A CA 1
ATOM 1450 C C . GLU A 1 190 ? -24.75 20.812 1.854 1 97.5 190 GLU A C 1
ATOM 1452 O O . GLU A 1 190 ? -25.516 20.453 0.955 1 97.5 190 GLU A O 1
ATOM 1457 N N . ILE A 1 191 ? -23.672 21.484 1.66 1 97.19 191 ILE A N 1
ATOM 1458 C CA . ILE A 1 191 ? -23.266 21.844 0.304 1 97.19 191 ILE A CA 1
ATOM 1459 C C . ILE A 1 191 ? -23 20.578 -0.504 1 97.19 191 ILE A C 1
ATOM 1461 O O . ILE A 1 191 ? -23.375 20.484 -1.678 1 97.19 191 ILE A O 1
ATOM 1465 N N . ALA A 1 192 ? -22.312 19.609 0.078 1 96.69 192 ALA A N 1
ATOM 1466 C CA . ALA A 1 192 ? -22.031 18.359 -0.603 1 96.69 192 ALA A CA 1
ATOM 1467 C C . ALA A 1 192 ? -23.328 17.656 -1.013 1 96.69 192 ALA A C 1
ATOM 1469 O O . ALA A 1 192 ? -23.438 17.141 -2.131 1 96.69 192 ALA A O 1
ATOM 1470 N N . ASN A 1 193 ? -24.328 17.656 -0.17 1 97.19 193 ASN A N 1
ATOM 1471 C CA . ASN A 1 193 ? -25.609 17.016 -0.455 1 97.19 193 ASN A CA 1
ATOM 1472 C C . ASN A 1 193 ? -26.344 17.734 -1.585 1 97.19 193 ASN A C 1
ATOM 1474 O O . ASN A 1 193 ? -26.938 17.094 -2.459 1 97.19 193 ASN A O 1
ATOM 1478 N N . GLN A 1 194 ? -26.281 19.031 -1.53 1 97.25 194 GLN A N 1
ATOM 1479 C CA . GLN A 1 194 ? -26.969 19.828 -2.545 1 97.25 194 GLN A CA 1
ATOM 1480 C C . GLN A 1 194 ? -26.422 19.531 -3.938 1 97.25 194 GLN A C 1
ATOM 1482 O O . GLN A 1 194 ? -27.141 19.625 -4.93 1 97.25 194 GLN A O 1
ATOM 1487 N N . HIS A 1 195 ? -25.234 19.141 -4.004 1 97.44 195 HIS A N 1
ATOM 1488 C CA . HIS A 1 195 ? -24.594 18.969 -5.305 1 97.44 195 HIS A CA 1
ATOM 1489 C C . HIS A 1 195 ? -24.203 17.516 -5.551 1 97.44 195 HIS A C 1
ATOM 1491 O O . HIS A 1 195 ? -23.469 17.219 -6.488 1 97.44 195 HIS A O 1
ATOM 1497 N N . ASN A 1 196 ? -24.641 16.594 -4.695 1 97 196 ASN A N 1
ATOM 1498 C CA . ASN A 1 196 ? -24.422 15.156 -4.828 1 97 196 ASN A CA 1
ATOM 1499 C C . ASN A 1 196 ? -22.938 14.82 -4.883 1 97 196 ASN A C 1
ATOM 1501 O O . ASN A 1 196 ? -22.484 14.133 -5.805 1 97 196 ASN A O 1
ATOM 1505 N N . LEU A 1 197 ? -22.172 15.328 -3.912 1 98.25 197 LEU A N 1
ATOM 1506 C CA . LEU A 1 197 ? -20.734 15.109 -3.826 1 98.25 197 LEU A CA 1
ATOM 1507 C C . LEU A 1 197 ? -20.406 14.133 -2.707 1 98.25 197 LEU A C 1
ATOM 1509 O O . LEU A 1 197 ? -21.031 14.148 -1.647 1 98.25 197 LEU A O 1
ATOM 1513 N N . TYR A 1 198 ? -19.406 13.242 -2.949 1 98.44 198 TYR A N 1
ATOM 1514 C CA . TYR A 1 198 ? -18.812 12.5 -1.849 1 98.44 198 TYR A CA 1
ATOM 1515 C C . TYR A 1 198 ? -18.156 13.438 -0.841 1 98.44 198 TYR A C 1
ATOM 1517 O O . TYR A 1 198 ? -17.641 14.492 -1.211 1 98.44 198 TYR A O 1
ATOM 1525 N N . ILE A 1 199 ? -18.203 13.094 0.397 1 98.31 199 ILE A N 1
ATOM 1526 C CA . ILE A 1 199 ? -17.469 13.797 1.443 1 98.31 199 ILE A CA 1
ATOM 1527 C C . ILE A 1 199 ? -16.375 12.891 1.992 1 98.31 199 ILE A C 1
ATOM 1529 O O . ILE A 1 199 ? -16.656 11.852 2.602 1 98.31 199 ILE A O 1
ATOM 1533 N N . ILE A 1 200 ? -15.141 13.242 1.736 1 98.56 200 ILE A N 1
ATOM 1534 C CA . ILE A 1 200 ? -13.984 12.508 2.244 1 98.56 200 ILE A CA 1
ATOM 1535 C C . ILE A 1 200 ? -13.344 13.289 3.387 1 98.56 200 ILE A C 1
ATOM 1537 O O . ILE A 1 200 ? -12.836 14.398 3.182 1 98.56 200 ILE A O 1
ATOM 1541 N N . CYS A 1 201 ? -13.344 12.758 4.543 1 98.44 201 CYS A N 1
ATOM 1542 C CA . CYS A 1 201 ? -12.844 13.469 5.719 1 98.44 201 CYS A CA 1
ATOM 1543 C C . CYS A 1 201 ? -11.695 12.703 6.371 1 98.44 201 CYS A C 1
ATOM 1545 O O . CYS A 1 201 ? -11.883 11.586 6.844 1 98.44 201 CYS A O 1
ATOM 1547 N N . ASP A 1 202 ? -10.562 13.297 6.375 1 98.44 202 ASP A N 1
ATOM 1548 C CA . ASP A 1 202 ? -9.375 12.766 7.039 1 98.44 202 ASP A CA 1
ATOM 1549 C C . ASP A 1 202 ? -9.273 13.281 8.477 1 98.44 202 ASP A C 1
ATOM 1551 O O . ASP A 1 202 ? -9.141 14.484 8.703 1 98.44 202 ASP A O 1
ATOM 1555 N N . GLU A 1 203 ? -9.305 12.367 9.414 1 98.62 203 GLU A N 1
ATOM 1556 C CA . GLU A 1 203 ? -9.266 12.719 10.836 1 98.62 203 GLU A CA 1
ATOM 1557 C C . GLU A 1 203 ? -8.07 12.07 11.531 1 98.62 203 GLU A C 1
ATOM 1559 O O . GLU A 1 203 ? -8.18 11.633 12.68 1 98.62 203 GLU A O 1
ATOM 1564 N N . ILE A 1 204 ? -6.938 12 10.836 1 98.56 204 ILE A N 1
ATOM 1565 C CA . ILE A 1 204 ? -5.746 11.297 11.297 1 98.56 204 ILE A CA 1
ATOM 1566 C C . ILE A 1 204 ? -5.227 11.938 12.578 1 98.56 204 ILE A C 1
ATOM 1568 O O . ILE A 1 204 ? -4.574 11.281 13.391 1 98.56 204 ILE A O 1
ATOM 1572 N N . TYR A 1 205 ? -5.57 13.242 12.844 1 98.44 205 TYR A N 1
ATOM 1573 C CA . TYR A 1 205 ? -5.09 13.969 14.016 1 98.44 205 TYR A CA 1
ATOM 1574 C C . TYR A 1 205 ? -6.199 14.164 15.031 1 98.44 205 TYR A C 1
ATOM 1576 O O . TYR A 1 205 ? -6.121 15.055 15.891 1 98.44 205 TYR A O 1
ATOM 1584 N N . ASP A 1 206 ? -7.23 13.336 15.031 1 97.81 206 ASP A N 1
ATOM 1585 C CA . ASP A 1 206 ? -8.508 13.57 15.688 1 97.81 206 ASP A CA 1
ATOM 1586 C C . ASP A 1 206 ? -8.336 13.742 17.188 1 97.81 206 ASP A C 1
ATOM 1588 O O . ASP A 1 206 ? -9.172 14.359 17.859 1 97.81 206 ASP A O 1
ATOM 1592 N N . GLN A 1 207 ? -7.23 13.258 17.766 1 97.75 207 GLN A N 1
ATOM 1593 C CA . GLN A 1 207 ? -7.074 13.367 19.203 1 97.75 207 GLN A CA 1
ATOM 1594 C C . GLN A 1 207 ? -5.938 14.312 19.562 1 97.75 207 GLN A C 1
ATOM 1596 O O . GLN A 1 207 ? -5.633 14.508 20.75 1 97.75 207 GLN A O 1
ATOM 1601 N N . ILE A 1 208 ? -5.281 14.891 18.609 1 98.38 208 ILE A N 1
ATOM 1602 C CA . ILE A 1 208 ? -4.277 15.922 18.844 1 98.38 208 ILE A CA 1
ATOM 1603 C C . ILE A 1 208 ? -4.922 17.297 18.719 1 98.38 208 ILE A C 1
ATOM 1605 O O . ILE A 1 208 ? -4.77 17.969 17.703 1 98.38 208 ILE A O 1
ATOM 1609 N N . ILE A 1 209 ? -5.578 17.688 19.734 1 97.69 209 ILE A N 1
ATOM 1610 C CA . ILE A 1 209 ? -6.402 18.891 19.797 1 97.69 209 ILE A CA 1
ATOM 1611 C C . ILE A 1 209 ? -5.98 19.766 20.969 1 97.69 209 ILE A C 1
ATOM 1613 O O . ILE A 1 209 ? -5.719 19.25 22.062 1 97.69 209 ILE A O 1
ATOM 1617 N N . PHE A 1 210 ? -5.922 21.078 20.641 1 95.88 210 PHE A N 1
ATOM 1618 C CA . PHE A 1 210 ? -5.52 22.016 21.688 1 95.88 210 PHE A CA 1
ATOM 1619 C C . PHE A 1 210 ? -6.676 22.922 22.062 1 95.88 210 PHE A C 1
ATOM 1621 O O . PHE A 1 210 ? -7.391 23.422 21.188 1 95.88 210 PHE A O 1
ATOM 1628 N N . ASP A 1 211 ? -6.938 23.188 23.203 1 87.62 211 ASP A N 1
ATOM 1629 C CA . ASP A 1 211 ? -7.727 24.281 23.766 1 87.62 211 ASP A CA 1
ATOM 1630 C C . ASP A 1 211 ? -9.203 24.125 23.422 1 87.62 211 ASP A C 1
ATOM 1632 O O . ASP A 1 211 ? -10.008 25.016 23.688 1 87.62 211 ASP A O 1
ATOM 1636 N N . GLU A 1 212 ? -9.617 23.172 22.625 1 88.5 212 GLU A N 1
ATOM 1637 C CA . GLU A 1 212 ? -11.023 22.969 22.266 1 88.5 212 GLU A CA 1
ATOM 1638 C C . GLU A 1 212 ? -11.375 21.5 22.188 1 88.5 212 GLU A C 1
ATOM 1640 O O . GLU A 1 212 ? -10.5 20.641 22.344 1 88.5 212 GLU A O 1
ATOM 1645 N N . LYS A 1 213 ? -12.695 21.328 22.016 1 90.62 213 LYS A N 1
ATOM 1646 C CA . LYS A 1 213 ? -13.172 19.953 21.859 1 90.62 213 LYS A CA 1
ATOM 1647 C C . LYS A 1 213 ? -13.25 19.578 20.375 1 90.62 213 LYS A C 1
ATOM 1649 O O . LYS A 1 213 ? -13.672 20.375 19.547 1 90.62 213 LYS A O 1
ATOM 1654 N N . PHE A 1 214 ? -12.852 18.375 20.141 1 95.5 214 PHE A N 1
ATOM 1655 C CA . PHE A 1 214 ? -12.867 17.859 18.766 1 95.5 214 PHE A CA 1
ATOM 1656 C C . PHE A 1 214 ? -14.281 17.453 18.359 1 95.5 214 PHE A C 1
ATOM 1658 O O . PHE A 1 214 ? -15.016 16.859 19.156 1 95.5 214 PHE A O 1
ATOM 1665 N N . VAL A 1 215 ? -14.68 17.812 17.172 1 95.56 215 VAL A N 1
ATOM 1666 C CA . VAL A 1 215 ? -15.922 17.328 16.578 1 95.56 215 VAL A CA 1
ATOM 1667 C C . VAL A 1 215 ? -15.617 16.562 15.305 1 95.56 215 VAL A C 1
ATOM 1669 O O . VAL A 1 215 ? -15.062 17.125 14.352 1 95.56 215 VAL A O 1
ATOM 1672 N N . GLY A 1 216 ? -15.945 15.297 15.305 1 96.12 216 GLY A N 1
ATOM 1673 C CA . GLY A 1 216 ? -15.797 14.492 14.109 1 96.12 216 GLY A CA 1
ATOM 1674 C C . GLY A 1 216 ? -16.922 14.695 13.109 1 96.12 216 GLY A C 1
ATOM 1675 O O . GLY A 1 216 ? -18.031 15.062 13.492 1 96.12 216 GLY A O 1
ATOM 1676 N N . ILE A 1 217 ? -16.672 14.43 11.875 1 97.94 217 ILE A N 1
ATOM 1677 C CA . ILE A 1 217 ? -17.625 14.625 10.797 1 97.94 217 ILE A CA 1
ATOM 1678 C C . ILE A 1 217 ? -18.844 13.734 11.016 1 97.94 217 ILE A C 1
ATOM 1680 O O . ILE A 1 217 ? -19.938 14.047 10.555 1 97.94 217 ILE A O 1
ATOM 1684 N N . GLY A 1 218 ? -18.625 12.594 11.727 1 97.31 218 GLY A N 1
ATOM 1685 C CA . GLY A 1 218 ? -19.719 11.664 12.008 1 97.31 218 GLY A CA 1
ATOM 1686 C C . GLY A 1 218 ? -20.875 12.32 12.719 1 97.31 218 GLY A C 1
ATOM 1687 O O . GLY A 1 218 ? -22.031 11.922 12.531 1 97.31 218 GLY A O 1
ATOM 1688 N N . LYS A 1 219 ? -20.594 13.312 13.469 1 96.44 219 LYS A N 1
ATOM 1689 C CA . LYS A 1 219 ? -21.609 13.984 14.273 1 96.44 219 LYS A CA 1
ATOM 1690 C C . LYS A 1 219 ? -22.641 14.672 13.391 1 96.44 219 LYS A C 1
ATOM 1692 O O . LYS A 1 219 ? -23.797 14.812 13.781 1 96.44 219 LYS A O 1
ATOM 1697 N N . VAL A 1 220 ? -22.219 15.039 12.211 1 97.19 220 VAL A N 1
ATOM 1698 C CA . VAL A 1 220 ? -23.109 15.812 11.352 1 97.19 220 VAL A CA 1
ATOM 1699 C C . VAL A 1 220 ? -23.375 15.047 10.062 1 97.19 220 VAL A C 1
ATOM 1701 O O . VAL A 1 220 ? -23.984 15.578 9.125 1 97.19 220 VAL A O 1
ATOM 1704 N N . ALA A 1 221 ? -22.922 13.836 9.945 1 95.94 221 ALA A N 1
ATOM 1705 C CA . ALA A 1 221 ? -22.969 13.086 8.688 1 95.94 221 ALA A CA 1
ATOM 1706 C C . ALA A 1 221 ? -24.391 12.688 8.336 1 95.94 221 ALA A C 1
ATOM 1708 O O . ALA A 1 221 ? -24.812 12.805 7.184 1 95.94 221 ALA A O 1
ATOM 1709 N N . GLY A 1 222 ? -25.172 12.18 9.367 1 93.5 222 GLY A N 1
ATOM 1710 C CA . GLY A 1 222 ? -26.469 11.594 9.062 1 93.5 222 GLY A CA 1
ATOM 1711 C C . GLY A 1 222 ? -26.406 10.539 7.977 1 93.5 222 GLY A C 1
ATOM 1712 O O . GLY A 1 222 ? -25.609 9.609 8.055 1 93.5 222 GLY A O 1
ATOM 1713 N N . ASP A 1 223 ? -27.234 10.703 6.965 1 93.12 223 ASP A N 1
ATOM 1714 C CA . ASP A 1 223 ? -27.266 9.766 5.848 1 93.12 223 ASP A CA 1
ATOM 1715 C C . ASP A 1 223 ? -26.453 10.281 4.668 1 93.12 223 ASP A C 1
ATOM 1717 O O . ASP A 1 223 ? -26.594 9.797 3.543 1 93.12 223 ASP A O 1
ATOM 1721 N N . SER A 1 224 ? -25.688 11.352 4.879 1 97.06 224 SER A N 1
ATOM 1722 C CA . SER A 1 224 ? -24.844 11.898 3.824 1 97.06 224 SER A CA 1
ATOM 1723 C C . SER A 1 224 ? -23.719 10.93 3.457 1 97.06 224 SER A C 1
ATOM 1725 O O . SER A 1 224 ? -23.328 10.086 4.266 1 97.06 224 SER A O 1
ATOM 1727 N N . PRO A 1 225 ? -23.203 10.922 2.213 1 97.44 225 PRO A N 1
ATOM 1728 C CA . PRO A 1 225 ? -22.172 9.992 1.761 1 97.44 225 PRO A CA 1
ATOM 1729 C C . PRO A 1 225 ? -20.781 10.359 2.281 1 97.44 225 PRO A C 1
ATOM 1731 O O . PRO A 1 225 ? -19.922 10.797 1.51 1 97.44 225 PRO A O 1
ATOM 1734 N N . VAL A 1 226 ? -20.516 10.047 3.508 1 98.19 226 VAL A N 1
ATOM 1735 C CA . VAL A 1 226 ? -19.266 10.414 4.191 1 98.19 226 VAL A CA 1
ATOM 1736 C C . VAL A 1 226 ? -18.328 9.219 4.207 1 98.19 226 VAL A C 1
ATOM 1738 O O . VAL A 1 226 ? -18.719 8.102 4.559 1 98.19 226 VAL A O 1
ATOM 1741 N N . ILE A 1 227 ? -17.125 9.438 3.801 1 98.44 227 ILE A N 1
ATOM 1742 C CA . ILE A 1 227 ? -16.031 8.492 3.914 1 98.44 227 ILE A CA 1
ATOM 1743 C C . ILE A 1 227 ? -14.945 9.062 4.828 1 98.44 227 ILE A C 1
ATOM 1745 O O . ILE A 1 227 ? -14.398 10.133 4.551 1 98.44 227 ILE A O 1
ATOM 1749 N N . VAL A 1 228 ? -14.664 8.375 5.922 1 98.75 228 VAL A N 1
ATOM 1750 C CA . VAL A 1 228 ? -13.664 8.82 6.883 1 98.75 228 VAL A CA 1
ATOM 1751 C C . VAL A 1 228 ? -12.352 8.086 6.648 1 98.75 228 VAL A C 1
ATOM 1753 O O . VAL A 1 228 ? -12.336 6.867 6.457 1 98.75 228 VAL A O 1
ATOM 1756 N N . LEU A 1 229 ? -11.305 8.836 6.566 1 98.81 229 LEU A N 1
ATOM 1757 C CA . LEU A 1 229 ? -9.945 8.305 6.59 1 98.81 229 LEU A CA 1
ATOM 1758 C C . LEU A 1 229 ? -9.281 8.578 7.934 1 98.81 229 LEU A C 1
ATOM 1760 O O . LEU A 1 229 ? -9.344 9.695 8.453 1 98.81 229 LEU A O 1
ATOM 1764 N N . ASN A 1 230 ? -8.711 7.566 8.539 1 98.88 230 ASN A N 1
ATOM 1765 C CA . ASN A 1 230 ? -7.988 7.676 9.797 1 98.88 230 ASN A CA 1
ATOM 1766 C C . ASN A 1 230 ? -6.957 6.559 9.945 1 98.88 230 ASN A C 1
ATOM 1768 O O . ASN A 1 230 ? -6.773 5.75 9.039 1 98.88 230 ASN A O 1
ATOM 1772 N N . GLY A 1 231 ? -6.176 6.633 11.023 1 98.62 231 GLY A N 1
ATOM 1773 C CA . GLY A 1 231 ? -5.113 5.648 11.164 1 98.62 231 GLY A CA 1
ATOM 1774 C C . GLY A 1 231 ? -4.395 5.738 12.5 1 98.62 231 GLY A C 1
ATOM 1775 O O . GLY A 1 231 ? -4.938 6.258 13.469 1 98.62 231 GLY A O 1
ATOM 1776 N N . PHE A 1 232 ? -3.215 5.152 12.516 1 98.81 232 PHE A N 1
ATOM 1777 C CA . PHE A 1 232 ? -2.547 4.938 13.789 1 98.81 232 PHE A CA 1
ATOM 1778 C C . PHE A 1 232 ? -1.17 5.59 13.805 1 98.81 232 PHE A C 1
ATOM 1780 O O . PHE A 1 232 ? -0.431 5.48 14.781 1 98.81 232 PHE A O 1
ATOM 1787 N N . SER A 1 233 ? -0.849 6.301 12.766 1 98.31 233 SER A N 1
ATOM 1788 C CA . SER A 1 233 ? 0.501 6.812 12.555 1 98.31 233 SER A CA 1
ATOM 1789 C C . SER A 1 233 ? 0.794 7.992 13.477 1 98.31 233 SER A C 1
ATOM 1791 O O . SER A 1 233 ? 1.953 8.273 13.789 1 98.31 233 SER A O 1
ATOM 1793 N N . LYS A 1 234 ? -0.242 8.773 13.82 1 98.62 234 LYS A N 1
ATOM 1794 C CA . LYS A 1 234 ? -0.013 10.047 14.492 1 98.62 234 LYS A CA 1
ATOM 1795 C C . LYS A 1 234 ? -0.426 9.977 15.961 1 98.62 234 LYS A C 1
ATOM 1797 O O . LYS A 1 234 ? 0.421 9.82 16.844 1 98.62 234 LYS A O 1
ATOM 1802 N N . VAL A 1 235 ? -1.699 9.734 16.172 1 98.31 235 VAL A N 1
ATOM 1803 C CA . VAL A 1 235 ? -2.234 9.688 17.531 1 98.31 235 VAL A CA 1
ATOM 1804 C C . VAL A 1 235 ? -1.646 8.492 18.281 1 98.31 235 VAL A C 1
ATOM 1806 O O . VAL A 1 235 ? -1.256 8.617 19.438 1 98.31 235 VAL A O 1
ATOM 1809 N N . HIS A 1 236 ? -1.526 7.352 17.594 1 98.5 236 HIS A N 1
ATOM 1810 C CA . HIS A 1 236 ? -1.154 6.098 18.234 1 98.5 236 HIS A CA 1
ATOM 1811 C C . HIS A 1 236 ? 0.335 5.812 18.078 1 98.5 236 HIS A C 1
ATOM 1813 O O . HIS A 1 236 ? 0.815 4.746 18.453 1 98.5 236 HIS A O 1
ATOM 1819 N N . LEU A 1 237 ? 1.05 6.699 17.469 1 98.56 237 LEU A N 1
ATOM 1820 C CA . LEU A 1 237 ? 2.508 6.707 17.406 1 98.56 237 LEU A CA 1
ATOM 1821 C C . LEU A 1 237 ? 3.031 5.449 16.734 1 98.56 237 LEU A C 1
ATOM 1823 O O . LEU A 1 237 ? 3.973 4.82 17.219 1 98.56 237 LEU A O 1
ATOM 1827 N N . MET A 1 238 ? 2.385 5.066 15.617 1 98.62 238 MET A N 1
ATOM 1828 C CA . MET A 1 238 ? 2.77 3.883 14.859 1 98.62 238 MET A CA 1
ATOM 1829 C C . MET A 1 238 ? 3.139 4.254 13.422 1 98.62 238 MET A C 1
ATOM 1831 O O . MET A 1 238 ? 2.781 3.543 12.484 1 98.62 238 MET A O 1
ATOM 1835 N N . SER A 1 239 ? 3.832 5.395 13.258 1 98.12 239 SER A N 1
ATOM 1836 C CA . SER A 1 239 ? 4.039 5.934 11.914 1 98.12 239 SER A CA 1
ATOM 1837 C C . SER A 1 239 ? 4.746 4.926 11.016 1 98.12 239 SER A C 1
ATOM 1839 O O . SER A 1 239 ? 4.258 4.613 9.93 1 98.12 239 SER A O 1
ATOM 1841 N N . GLY A 1 240 ? 5.812 4.277 11.492 1 98.25 240 GLY A N 1
ATOM 1842 C CA . GLY A 1 240 ? 6.613 3.387 10.664 1 98.25 240 GLY A CA 1
ATOM 1843 C C . GLY A 1 240 ? 5.977 2.023 10.469 1 98.25 240 GLY A C 1
ATOM 1844 O O . GLY A 1 240 ? 6.504 1.188 9.727 1 98.25 240 GLY A O 1
ATOM 1845 N N . TRP A 1 241 ? 4.855 1.727 11.109 1 98.75 241 TRP A N 1
ATOM 1846 C CA . TRP A 1 241 ? 4.203 0.424 11 1 98.75 241 TRP A CA 1
ATOM 1847 C C . TRP A 1 241 ? 3.172 0.424 9.875 1 98.75 241 TRP A C 1
ATOM 1849 O O . TRP A 1 241 ? 2.736 -0.637 9.43 1 98.75 241 TRP A O 1
ATOM 1859 N N . ARG A 1 242 ? 2.756 1.597 9.391 1 98.38 242 ARG A N 1
ATOM 1860 C CA . ARG A 1 242 ? 1.938 1.832 8.211 1 98.38 242 ARG A CA 1
ATOM 1861 C C . ARG A 1 242 ? 0.591 1.127 8.32 1 98.38 242 ARG A C 1
ATOM 1863 O O . ARG A 1 242 ? 0.306 0.196 7.566 1 98.38 242 ARG A O 1
ATOM 1870 N N . ILE A 1 243 ? -0.274 1.612 9.133 1 98.81 243 ILE A N 1
ATOM 1871 C CA . ILE A 1 243 ? -1.605 1.033 9.281 1 98.81 243 ILE A CA 1
ATOM 1872 C C . ILE A 1 243 ? -2.639 2.146 9.445 1 98.81 243 ILE A C 1
ATOM 1874 O O . ILE A 1 243 ? -2.404 3.115 10.172 1 98.81 243 ILE A O 1
ATOM 1878 N N . GLY A 1 244 ? -3.646 2.139 8.688 1 98.81 244 GLY A N 1
ATOM 1879 C CA . GLY A 1 244 ? -4.789 3.035 8.711 1 98.81 244 GLY A CA 1
ATOM 1880 C C . GLY A 1 244 ? -6.094 2.354 8.344 1 98.81 244 GLY A C 1
ATOM 1881 O O . GLY A 1 244 ? -6.199 1.128 8.414 1 98.81 244 GLY A O 1
ATOM 1882 N N . TYR A 1 245 ? -7.094 3.152 8.039 1 98.94 245 TYR A N 1
ATOM 1883 C CA . TYR A 1 245 ? -8.352 2.529 7.648 1 98.94 245 TYR A CA 1
ATOM 1884 C C . TYR A 1 245 ? -9.266 3.527 6.941 1 98.94 245 TYR A C 1
ATOM 1886 O O . TYR A 1 245 ? -9.055 4.738 7.035 1 98.94 245 TYR A O 1
ATOM 1894 N N . ILE A 1 246 ? -10.148 3 6.203 1 98.88 246 ILE A N 1
ATOM 1895 C CA . ILE A 1 246 ? -11.305 3.682 5.625 1 98.88 246 ILE A CA 1
ATOM 1896 C C . ILE A 1 246 ? -12.57 3.299 6.395 1 98.88 246 ILE A C 1
ATOM 1898 O O . ILE A 1 246 ? -12.766 2.131 6.734 1 98.88 246 ILE A O 1
ATOM 1902 N N . ALA A 1 247 ? -13.352 4.227 6.734 1 98.62 247 ALA A N 1
ATOM 1903 C CA . ALA A 1 247 ? -14.68 3.977 7.297 1 98.62 247 ALA A CA 1
ATOM 1904 C C . ALA A 1 247 ? -15.758 4.672 6.477 1 98.62 247 ALA A C 1
ATOM 1906 O O . ALA A 1 247 ? -15.633 5.855 6.148 1 98.62 247 ALA A O 1
ATOM 1907 N N . PHE A 1 248 ? -16.797 3.98 6.117 1 95.38 248 PHE A N 1
ATOM 1908 C CA . PHE A 1 248 ? -17.953 4.516 5.41 1 95.38 248 PHE A CA 1
ATOM 1909 C C . PHE A 1 248 ? -19.156 4.621 6.344 1 95.38 248 PHE A C 1
ATOM 1911 O O . PHE A 1 248 ? -19.438 3.697 7.109 1 95.38 248 PHE A O 1
ATOM 1918 N N . ASN A 1 249 ? -19.797 5.715 6.18 1 94.75 249 ASN A N 1
ATOM 1919 C CA . ASN A 1 249 ? -21.031 5.734 6.973 1 94.75 249 ASN A CA 1
ATOM 1920 C C . ASN A 1 249 ? -22.125 4.895 6.332 1 94.75 249 ASN A C 1
ATOM 1922 O O . ASN A 1 249 ? -21.906 4.262 5.297 1 94.75 249 ASN A O 1
ATOM 1926 N N . ASN A 1 250 ? -23.281 4.809 6.82 1 91.44 250 ASN A N 1
ATOM 1927 C CA . ASN A 1 250 ? -24.344 3.895 6.398 1 91.44 250 ASN A CA 1
ATOM 1928 C C . ASN A 1 250 ? -25.234 4.523 5.328 1 91.44 250 ASN A C 1
ATOM 1930 O O . ASN A 1 250 ? -26.344 4.047 5.082 1 91.44 250 ASN A O 1
ATOM 1934 N N . SER A 1 251 ? -24.781 5.418 4.633 1 95.62 251 SER A N 1
ATOM 1935 C CA . SER A 1 251 ? -25.562 6.082 3.596 1 95.62 251 SER A CA 1
ATOM 1936 C C . SER A 1 251 ? -25.844 5.145 2.424 1 95.62 251 SER A C 1
ATOM 1938 O O . SER A 1 251 ? -24.922 4.484 1.924 1 95.62 251 SER A O 1
ATOM 1940 N N . PRO A 1 252 ? -27.094 5.117 1.902 1 95 252 PRO A N 1
ATOM 1941 C CA . PRO A 1 252 ? -27.391 4.352 0.689 1 95 252 PRO A CA 1
ATOM 1942 C C . PRO A 1 252 ? -26.656 4.895 -0.541 1 95 252 PRO A C 1
ATOM 1944 O O . PRO A 1 252 ? -26.469 4.168 -1.521 1 95 252 PRO A O 1
ATOM 1947 N N . LYS A 1 253 ? -26.297 6.156 -0.453 1 96.06 253 LYS A N 1
ATOM 1948 C CA . LYS A 1 253 ? -25.578 6.77 -1.567 1 96.06 253 LYS A CA 1
ATOM 1949 C C . LYS A 1 253 ? -24.203 6.148 -1.737 1 96.06 253 LYS A C 1
ATOM 1951 O O . LYS A 1 253 ? -23.562 6.324 -2.775 1 96.06 253 LYS A O 1
ATOM 1956 N N . LEU A 1 254 ? -23.781 5.391 -0.71 1 96.69 254 LEU A N 1
ATOM 1957 C CA . LEU A 1 254 ? -22.453 4.777 -0.751 1 96.69 254 LEU A CA 1
ATOM 1958 C C . LEU A 1 254 ? -22.547 3.309 -1.147 1 96.69 254 LEU A C 1
ATOM 1960 O O . LEU A 1 254 ? -21.562 2.576 -1.064 1 96.69 254 LEU A O 1
ATOM 1964 N N . ASP A 1 255 ? -23.641 2.814 -1.654 1 95.38 255 ASP A N 1
ATOM 1965 C CA . ASP A 1 255 ? -23.828 1.402 -1.975 1 95.38 255 ASP A CA 1
ATOM 1966 C C . ASP A 1 255 ? -22.828 0.948 -3.043 1 95.38 255 ASP A C 1
ATOM 1968 O O . ASP A 1 255 ? -22.234 -0.127 -2.93 1 95.38 255 ASP A O 1
ATOM 1972 N N . ALA A 1 256 ? -22.703 1.79 -4.031 1 93.56 256 ALA A N 1
ATOM 1973 C CA . ALA A 1 256 ? -21.781 1.436 -5.113 1 93.56 256 ALA A CA 1
ATOM 1974 C C . ALA A 1 256 ? -20.344 1.354 -4.609 1 93.56 256 ALA A C 1
ATOM 1976 O O . ALA A 1 256 ? -19.578 0.477 -5.023 1 93.56 256 ALA A O 1
ATOM 1977 N N . ILE A 1 257 ? -19.953 2.271 -3.771 1 93.38 257 ILE A N 1
ATOM 1978 C CA . ILE A 1 257 ? -18.625 2.262 -3.172 1 93.38 257 ILE A CA 1
ATOM 1979 C C . ILE A 1 257 ? -18.469 1.029 -2.283 1 93.38 257 ILE A C 1
ATOM 1981 O O . ILE A 1 257 ? -17.422 0.36 -2.316 1 93.38 257 ILE A O 1
ATOM 1985 N N . ARG A 1 258 ? -19.422 0.679 -1.494 1 92.88 258 ARG A N 1
ATOM 1986 C CA . ARG A 1 258 ? -19.406 -0.474 -0.599 1 92.88 258 ARG A CA 1
ATOM 1987 C C . ARG A 1 258 ? -19.219 -1.771 -1.378 1 92.88 258 ARG A C 1
ATOM 1989 O O . ARG A 1 258 ? -18.578 -2.701 -0.89 1 92.88 258 ARG A O 1
ATOM 1996 N N . GLU A 1 259 ? -19.719 -1.776 -2.52 1 91.12 259 GLU A N 1
ATOM 1997 C CA . GLU A 1 259 ? -19.625 -2.963 -3.361 1 91.12 259 GLU A CA 1
ATOM 1998 C C . GLU A 1 259 ? -18.25 -3.051 -4.031 1 91.12 259 GLU A C 1
ATOM 2000 O O . GLU A 1 259 ? -17.672 -4.137 -4.141 1 91.12 259 GLU A O 1
ATOM 2005 N N . ASN A 1 260 ? -17.688 -1.947 -4.414 1 92.81 260 ASN A N 1
ATOM 2006 C CA . ASN A 1 260 ? -16.562 -1.99 -5.344 1 92.81 260 ASN A CA 1
ATOM 2007 C C . ASN A 1 260 ? -15.234 -1.711 -4.633 1 92.81 260 ASN A C 1
ATOM 2009 O O . ASN A 1 260 ? -14.203 -2.268 -4.996 1 92.81 260 ASN A O 1
ATOM 2013 N N . LEU A 1 261 ? -15.25 -0.844 -3.635 1 94.5 261 LEU A N 1
ATOM 2014 C CA . LEU A 1 261 ? -14.016 -0.451 -2.965 1 94.5 261 LEU A CA 1
ATOM 2015 C C . LEU A 1 261 ? -13.336 -1.659 -2.328 1 94.5 261 LEU A C 1
ATOM 2017 O O . LEU A 1 261 ? -12.109 -1.805 -2.414 1 94.5 261 LEU A O 1
ATOM 2021 N N . PRO A 1 262 ? -14.094 -2.619 -1.717 1 93.5 262 PRO A N 1
ATOM 2022 C CA . PRO A 1 262 ? -13.453 -3.785 -1.1 1 93.5 262 PRO A CA 1
ATOM 2023 C C . PRO A 1 262 ? -12.719 -4.664 -2.113 1 93.5 262 PRO A C 1
ATOM 2025 O O . PRO A 1 262 ? -11.836 -5.434 -1.739 1 93.5 262 PRO A O 1
ATOM 2028 N N . LYS A 1 263 ? -13.078 -4.578 -3.402 1 93.31 263 LYS A N 1
ATOM 2029 C CA . LYS A 1 263 ? -12.367 -5.316 -4.441 1 93.31 263 LYS A CA 1
ATOM 2030 C C . LYS A 1 263 ? -10.898 -4.898 -4.508 1 93.31 263 LYS A C 1
ATOM 2032 O O . LYS A 1 263 ? -10.031 -5.719 -4.797 1 93.31 263 LYS A O 1
ATOM 2037 N N . LEU A 1 264 ? -10.664 -3.627 -4.242 1 95.62 264 LEU A N 1
ATOM 2038 C CA . LEU A 1 264 ? -9.297 -3.129 -4.238 1 95.62 264 LEU A CA 1
ATOM 2039 C C . LEU A 1 264 ? -8.508 -3.705 -3.066 1 95.62 264 LEU A C 1
ATOM 2041 O O . LEU A 1 264 ? -7.312 -3.984 -3.191 1 95.62 264 LEU A O 1
ATOM 2045 N N . ALA A 1 265 ? -9.188 -3.859 -1.922 1 95.19 265 ALA A N 1
ATOM 2046 C CA . ALA A 1 265 ? -8.555 -4.488 -0.769 1 95.19 265 ALA A CA 1
ATOM 2047 C C . ALA A 1 265 ? -8.18 -5.938 -1.07 1 95.19 265 ALA A C 1
ATOM 2049 O O . ALA A 1 265 ? -7.125 -6.414 -0.649 1 95.19 265 ALA A O 1
ATOM 2050 N N . ARG A 1 266 ? -8.969 -6.602 -1.812 1 93.31 266 ARG A N 1
ATOM 2051 C CA . ARG A 1 266 ? -8.719 -8 -2.135 1 93.31 266 ARG A CA 1
ATOM 2052 C C . ARG A 1 266 ? -7.551 -8.141 -3.104 1 93.31 266 ARG A C 1
ATOM 2054 O O . ARG A 1 266 ? -6.695 -9.008 -2.93 1 93.31 266 ARG A O 1
ATOM 2061 N N . VAL A 1 267 ? -7.469 -7.285 -4.074 1 93.06 267 VAL A N 1
ATOM 2062 C CA . VAL A 1 267 ? -6.414 -7.375 -5.082 1 93.06 267 VAL A CA 1
ATOM 2063 C C . VAL A 1 267 ? -5.062 -7.082 -4.441 1 93.06 267 VAL A C 1
ATOM 2065 O O . VAL A 1 267 ? -4.047 -7.668 -4.828 1 93.06 267 VAL A O 1
ATOM 2068 N N . ARG A 1 268 ? -5.059 -6.227 -3.467 1 94.19 268 ARG A N 1
ATOM 2069 C CA . ARG A 1 268 ? -3.807 -5.922 -2.779 1 94.19 268 ARG A CA 1
ATOM 2070 C C . ARG A 1 268 ? -3.473 -6.996 -1.748 1 94.19 268 ARG A C 1
ATOM 2072 O O . ARG A 1 268 ? -2.35 -7.051 -1.242 1 94.19 268 ARG A O 1
ATOM 2079 N N . ILE A 1 269 ? -4.395 -7.91 -1.415 1 94.19 269 ILE A N 1
ATOM 2080 C CA . ILE A 1 269 ? -4.258 -9.117 -0.612 1 94.19 269 ILE A CA 1
ATOM 2081 C C . ILE A 1 269 ? -4.582 -8.812 0.848 1 94.19 269 ILE A C 1
ATOM 2083 O O . ILE A 1 269 ? -5.656 -9.164 1.341 1 94.19 269 ILE A O 1
ATOM 2087 N N . ALA A 1 270 ? -3.75 -8.078 1.551 1 96.12 270 ALA A N 1
ATOM 2088 C CA . ALA A 1 270 ? -3.977 -7.836 2.973 1 96.12 270 ALA A CA 1
ATOM 2089 C C . ALA A 1 270 ? -3.01 -6.781 3.508 1 96.12 270 ALA A C 1
ATOM 2091 O O . ALA A 1 270 ? -2.102 -6.348 2.797 1 96.12 270 ALA A O 1
ATOM 2092 N N . THR A 1 271 ? -3.326 -6.285 4.66 1 98.06 271 THR A N 1
ATOM 2093 C CA . THR A 1 271 ? -2.379 -5.5 5.445 1 98.06 271 THR A CA 1
ATOM 2094 C C . THR A 1 271 ? -1.649 -6.383 6.453 1 98.06 271 THR A C 1
ATOM 2096 O O . THR A 1 271 ? -2.041 -7.531 6.68 1 98.06 271 THR A O 1
ATOM 2099 N N . SER A 1 272 ? -0.559 -5.863 7 1 98.62 272 SER A N 1
ATOM 2100 C CA . SER A 1 272 ? 0.28 -6.648 7.902 1 98.62 272 SER A CA 1
ATOM 2101 C C . SER A 1 272 ? -0.52 -7.16 9.094 1 98.62 272 SER A C 1
ATOM 2103 O O . SER A 1 272 ? -1.024 -6.371 9.898 1 98.62 272 SER A O 1
ATOM 2105 N N . LEU A 1 273 ? -0.542 -8.461 9.219 1 98.62 273 LEU A N 1
ATOM 2106 C CA . LEU A 1 273 ? -1.354 -9.086 10.258 1 98.62 273 LEU A CA 1
ATOM 2107 C C . LEU A 1 273 ? -0.79 -8.781 11.648 1 98.62 273 LEU A C 1
ATOM 2109 O O . LEU A 1 273 ? -1.525 -8.367 12.547 1 98.62 273 LEU A O 1
ATOM 2113 N N . PRO A 1 274 ? 0.529 -8.953 11.898 1 98.81 274 PRO A N 1
ATOM 2114 C CA . PRO A 1 274 ? 1.02 -8.641 13.242 1 98.81 274 PRO A CA 1
ATOM 2115 C C . PRO A 1 274 ? 0.786 -7.184 13.633 1 98.81 274 PRO A C 1
ATOM 2117 O O . PRO A 1 274 ? 0.522 -6.891 14.805 1 98.81 274 PRO A O 1
ATOM 2120 N N . VAL A 1 275 ? 0.886 -6.289 12.672 1 98.88 275 VAL A N 1
ATOM 2121 C CA . VAL A 1 275 ? 0.671 -4.871 12.953 1 98.88 275 VAL A CA 1
ATOM 2122 C C . VAL A 1 275 ? -0.792 -4.637 13.32 1 98.88 275 VAL A C 1
ATOM 2124 O O . VAL A 1 275 ? -1.097 -3.777 14.156 1 98.88 275 VAL A O 1
ATOM 2127 N N . GLN A 1 276 ? -1.705 -5.383 12.703 1 98.94 276 GLN A N 1
ATOM 2128 C CA . GLN A 1 276 ? -3.119 -5.254 13.031 1 98.94 276 GLN A CA 1
ATOM 2129 C C . GLN A 1 276 ? -3.373 -5.617 14.492 1 98.94 276 GLN A C 1
ATOM 2131 O O . GLN A 1 276 ? -4.211 -4.996 15.156 1 98.94 276 GLN A O 1
ATOM 2136 N N . HIS A 1 277 ? -2.656 -6.602 14.992 1 98.88 277 HIS A N 1
ATOM 2137 C CA . HIS A 1 277 ? -2.773 -6.949 16.406 1 98.88 277 HIS A CA 1
ATOM 2138 C C . HIS A 1 277 ? -2.291 -5.809 17.297 1 98.88 277 HIS A C 1
ATOM 2140 O O . HIS A 1 277 ? -2.871 -5.551 18.344 1 98.88 277 HIS A O 1
ATOM 2146 N N . ALA A 1 278 ? -1.23 -5.172 16.906 1 98.94 278 ALA A N 1
ATOM 2147 C CA . ALA A 1 278 ? -0.751 -4 17.641 1 98.94 278 ALA A CA 1
ATOM 2148 C C . ALA A 1 278 ? -1.786 -2.879 17.625 1 98.94 278 ALA A C 1
ATOM 2150 O O . ALA A 1 278 ? -2.039 -2.24 18.641 1 98.94 278 ALA A O 1
ATOM 2151 N N . ALA A 1 279 ? -2.357 -2.623 16.438 1 98.94 279 ALA A N 1
ATOM 2152 C CA . ALA A 1 279 ? -3.387 -1.596 16.297 1 98.94 279 ALA A CA 1
ATOM 2153 C C . ALA A 1 279 ? -4.582 -1.887 17.203 1 98.94 279 ALA A C 1
ATOM 2155 O O . ALA A 1 279 ? -5.125 -0.978 17.828 1 98.94 279 ALA A O 1
ATOM 2156 N N . LEU A 1 280 ? -4.965 -3.162 17.219 1 98.88 280 LEU A N 1
ATOM 2157 C CA . LEU A 1 280 ? -6.055 -3.582 18.094 1 98.88 280 LEU A CA 1
ATOM 2158 C C . LEU A 1 280 ? -5.746 -3.236 19.547 1 98.88 280 LEU A C 1
ATOM 2160 O O . LEU A 1 280 ? -6.59 -2.668 20.234 1 98.88 280 LEU A O 1
ATOM 2164 N N . GLU A 1 281 ? -4.523 -3.529 19.984 1 98.88 281 GLU A N 1
ATOM 2165 C CA . GLU A 1 281 ? -4.113 -3.244 21.359 1 98.88 281 GLU A CA 1
ATOM 2166 C C . GLU A 1 281 ? -4.078 -1.743 21.625 1 98.88 281 GLU A C 1
ATOM 2168 O O . GLU A 1 281 ? -4.383 -1.297 22.734 1 98.88 281 GLU A O 1
ATOM 2173 N N . SER A 1 282 ? -3.715 -0.972 20.672 1 98.81 282 SER A N 1
ATOM 2174 C CA . SER A 1 282 ? -3.625 0.474 20.844 1 98.81 282 SER A CA 1
ATOM 2175 C C . SER A 1 282 ? -5 1.089 21.078 1 98.81 282 SER A C 1
ATOM 2177 O O . SER A 1 282 ? -5.109 2.186 21.625 1 98.81 282 SER A O 1
ATOM 2179 N N . LEU A 1 283 ? -6.062 0.426 20.625 1 98.69 283 LEU A N 1
ATOM 2180 C CA . LEU A 1 283 ? -7.422 0.917 20.797 1 98.69 283 LEU A CA 1
ATOM 2181 C C . LEU A 1 283 ? -8.016 0.4 22.109 1 98.69 283 LEU A C 1
ATOM 2183 O O . LEU A 1 283 ? -8.812 1.094 22.75 1 98.69 283 LEU A O 1
ATOM 2187 N N . LYS A 1 284 ? -7.641 -0.787 22.516 1 98.12 284 LYS A N 1
ATOM 2188 C CA . LYS A 1 284 ? -8.258 -1.446 23.656 1 98.12 284 LYS A CA 1
ATOM 2189 C C . LYS A 1 284 ? -7.496 -1.143 24.953 1 98.12 284 LYS A C 1
ATOM 2191 O O . LYS A 1 284 ? -8.086 -1.11 26.031 1 98.12 284 LYS A O 1
ATOM 2196 N N . GLY A 1 285 ? -6.191 -1.003 24.828 1 97.5 285 GLY A N 1
ATOM 2197 C CA . GLY A 1 285 ? -5.34 -0.813 26 1 97.5 285 GLY A CA 1
ATOM 2198 C C . GLY A 1 285 ? -5.441 0.579 26.594 1 97.5 285 GLY A C 1
ATOM 2199 O O . GLY A 1 285 ? -6.305 1.367 26.188 1 97.5 285 GLY A O 1
ATOM 2200 N N . PRO A 1 286 ? -4.59 0.829 27.594 1 97.25 286 PRO A N 1
ATOM 2201 C CA . PRO A 1 286 ? -4.57 2.154 28.219 1 97.25 286 PRO A CA 1
ATOM 2202 C C . PRO A 1 286 ? -4.293 3.271 27.219 1 97.25 286 PRO A C 1
ATOM 2204 O O . PRO A 1 286 ? -3.457 3.111 26.328 1 97.25 286 PRO A O 1
ATOM 2207 N N . GLN A 1 287 ? -4.977 4.375 27.375 1 96.94 287 GLN A N 1
ATOM 2208 C CA . GLN A 1 287 ? -4.898 5.461 26.391 1 96.94 287 GLN A CA 1
ATOM 2209 C C . GLN A 1 287 ? -4.152 6.66 26.969 1 96.94 287 GLN A C 1
ATOM 2211 O O . GLN A 1 287 ? -4.035 7.695 26.312 1 96.94 287 GLN A O 1
ATOM 2216 N N . ASN A 1 288 ? -3.561 6.617 28.141 1 96.69 288 ASN A N 1
ATOM 2217 C CA . ASN A 1 288 ? -3.002 7.758 28.844 1 96.69 288 ASN A CA 1
ATOM 2218 C C . ASN A 1 288 ? -1.826 8.375 28.094 1 96.69 288 ASN A C 1
ATOM 2220 O O . ASN A 1 288 ? -1.524 9.555 28.266 1 96.69 288 ASN A O 1
ATOM 2224 N N . TYR A 1 289 ? -1.133 7.582 27.312 1 96.81 289 TYR A N 1
ATOM 2225 C CA . TYR A 1 289 ? 0.009 8.102 26.562 1 96.81 289 TYR A CA 1
ATOM 2226 C C . TYR A 1 289 ? -0.421 9.211 25.609 1 96.81 289 TYR A C 1
ATOM 2228 O O . TYR A 1 289 ? 0.371 10.094 25.266 1 96.81 289 TYR A O 1
ATOM 2236 N N . ILE A 1 290 ? -1.693 9.203 25.188 1 97.5 290 ILE A N 1
ATOM 2237 C CA . ILE A 1 290 ? -2.195 10.18 24.219 1 97.5 290 ILE A CA 1
ATOM 2238 C C . ILE A 1 290 ? -2.268 11.555 24.875 1 97.5 290 ILE A C 1
ATOM 2240 O O . ILE A 1 290 ? -1.792 12.539 24.312 1 97.5 290 ILE A O 1
ATOM 2244 N N . SER A 1 291 ? -2.85 11.602 26.062 1 96.25 291 SER A N 1
ATOM 2245 C CA . SER A 1 291 ? -2.957 12.883 26.75 1 96.25 291 SER A CA 1
ATOM 2246 C C . SER A 1 291 ? -1.58 13.453 27.078 1 96.25 291 SER A C 1
ATOM 2248 O O . SER A 1 291 ? -1.374 14.664 27.016 1 96.25 291 SER A O 1
ATOM 2250 N N . ASN A 1 292 ? -0.651 12.531 27.406 1 96.88 292 ASN A N 1
ATOM 2251 C CA . ASN A 1 292 ? 0.715 12.969 27.656 1 96.88 292 ASN A CA 1
ATOM 2252 C C . ASN A 1 292 ? 1.363 13.547 26.406 1 96.88 292 ASN A C 1
ATOM 2254 O O . ASN A 1 292 ? 2.031 14.578 26.469 1 96.88 292 ASN A O 1
ATOM 2258 N N . PHE A 1 293 ? 1.223 12.828 25.422 1 97.81 293 PHE A N 1
ATOM 2259 C CA . PHE A 1 293 ? 1.749 13.266 24.125 1 97.81 293 PHE A CA 1
ATOM 2260 C C . PHE A 1 293 ? 1.179 14.617 23.734 1 97.81 293 PHE A C 1
ATOM 2262 O O . PHE A 1 293 ? 1.926 15.531 23.375 1 97.81 293 PHE A O 1
ATOM 2269 N N . VAL A 1 294 ? -0.139 14.891 23.844 1 97.94 294 VAL A N 1
ATOM 2270 C CA . VAL A 1 294 ? -0.832 16.109 23.438 1 97.94 294 VAL A CA 1
ATOM 2271 C C . VAL A 1 294 ? -0.375 17.281 24.312 1 97.94 294 VAL A C 1
ATOM 2273 O O . VAL A 1 294 ? -0.157 18.375 23.828 1 97.94 294 VAL A O 1
ATOM 2276 N N . SER A 1 295 ? -0.216 17 25.562 1 97.44 295 SER A N 1
ATOM 2277 C CA . SER A 1 295 ? 0.243 18.031 26.484 1 97.44 295 SER A CA 1
ATOM 2278 C C . SER A 1 295 ? 1.639 18.516 26.109 1 97.44 295 SER A C 1
ATOM 2280 O O . SER A 1 295 ? 1.907 19.719 26.141 1 97.44 295 SER A O 1
ATOM 2282 N N . GLU A 1 296 ? 2.496 17.594 25.766 1 97.75 296 GLU A N 1
ATOM 2283 C CA . GLU A 1 296 ? 3.854 17.953 25.359 1 97.75 296 GLU A CA 1
ATOM 2284 C C . GLU A 1 296 ? 3.85 18.75 24.062 1 97.75 296 GLU A C 1
ATOM 2286 O O . GLU A 1 296 ? 4.586 19.719 23.922 1 97.75 296 GLU A O 1
ATOM 2291 N N . ILE A 1 297 ? 3.029 18.312 23.172 1 98.38 297 ILE A N 1
ATOM 2292 C CA . ILE A 1 297 ? 2.98 18.969 21.875 1 98.38 297 ILE A CA 1
ATOM 2293 C C . ILE A 1 297 ? 2.396 20.375 22.016 1 98.38 297 ILE A C 1
ATOM 2295 O O . ILE A 1 297 ? 2.809 21.297 21.312 1 98.38 297 ILE A O 1
ATOM 2299 N N . LYS A 1 298 ? 1.446 20.531 22.906 1 98.44 298 LYS A N 1
ATOM 2300 C CA . LYS A 1 298 ? 0.862 21.844 23.156 1 98.44 298 LYS A CA 1
ATOM 2301 C C . LYS A 1 298 ? 1.919 22.828 23.625 1 98.44 298 LYS A C 1
ATOM 2303 O O . LYS A 1 298 ? 1.944 23.984 23.188 1 98.44 298 LYS A O 1
ATOM 2308 N N . LYS A 1 299 ? 2.805 22.422 24.516 1 98.38 299 LYS A N 1
ATOM 2309 C CA . LYS A 1 299 ? 3.895 23.281 25 1 98.38 299 LYS A CA 1
ATOM 2310 C C . LYS A 1 299 ? 4.797 23.703 23.844 1 98.38 299 LYS A C 1
ATOM 2312 O O . LYS A 1 299 ? 5.211 24.875 23.766 1 98.38 299 LYS A O 1
ATOM 2317 N N . ARG A 1 300 ? 5.086 22.781 23.047 1 98.62 300 ARG A N 1
ATOM 2318 C CA . ARG A 1 300 ? 5.961 23.047 21.906 1 98.62 300 ARG A CA 1
ATOM 2319 C C . ARG A 1 300 ? 5.301 23.984 20.922 1 98.62 300 ARG A C 1
ATOM 2321 O O . ARG A 1 300 ? 5.945 24.906 20.391 1 98.62 300 ARG A O 1
ATOM 2328 N N . ARG A 1 301 ? 4 23.75 20.656 1 98.44 301 ARG A N 1
ATOM 2329 C CA . ARG A 1 301 ? 3.205 24.641 19.828 1 98.44 301 ARG A CA 1
ATOM 2330 C C . ARG A 1 301 ? 3.252 26.078 20.359 1 98.44 301 ARG A C 1
ATOM 2332 O O . ARG A 1 301 ? 3.51 27.016 19.609 1 98.44 301 ARG A O 1
ATOM 2339 N N . ASP A 1 302 ? 3.043 26.234 21.641 1 98.56 302 ASP A N 1
ATOM 2340 C CA . ASP A 1 302 ? 3.006 27.562 22.25 1 98.56 302 ASP A CA 1
ATOM 2341 C C . ASP A 1 302 ? 4.34 28.281 22.078 1 98.56 302 ASP A C 1
ATOM 2343 O O . ASP A 1 302 ? 4.371 29.469 21.766 1 98.56 302 ASP A O 1
ATOM 2347 N N . LEU A 1 303 ? 5.398 27.562 22.25 1 98.69 303 LEU A N 1
ATOM 2348 C CA . LEU A 1 303 ? 6.727 28.141 22.094 1 98.69 303 LEU A CA 1
ATOM 2349 C C . LEU A 1 303 ? 6.945 28.609 20.656 1 98.69 303 LEU A C 1
ATOM 2351 O O . LEU A 1 303 ? 7.352 29.75 20.422 1 98.69 303 LEU A O 1
ATOM 2355 N N . VAL A 1 304 ? 6.727 27.75 19.703 1 98.81 304 VAL A N 1
ATOM 2356 C CA . VAL A 1 304 ? 7.023 28 18.297 1 98.81 304 VAL A CA 1
ATOM 2357 C C . VAL A 1 304 ? 6.176 29.172 17.781 1 98.81 304 VAL A C 1
ATOM 2359 O O . VAL A 1 304 ? 6.691 30.078 17.141 1 98.81 304 VAL A O 1
ATOM 2362 N N . VAL A 1 305 ? 4.906 29.172 18.094 1 98.44 305 VAL A N 1
ATOM 2363 C CA . VAL A 1 305 ? 3.992 30.188 17.609 1 98.44 305 VAL A CA 1
ATOM 2364 C C . VAL A 1 305 ? 4.363 31.547 18.219 1 98.44 305 VAL A C 1
ATOM 2366 O O . VAL A 1 305 ? 4.375 32.562 17.516 1 98.44 305 VAL A O 1
ATOM 2369 N N . LYS A 1 306 ? 4.625 31.516 19.484 1 98.69 306 LYS A N 1
ATOM 2370 C CA . LYS A 1 306 ? 5.051 32.75 20.141 1 98.69 306 LYS A CA 1
ATOM 2371 C C . LYS A 1 306 ? 6.297 33.312 19.469 1 98.69 306 LYS A C 1
ATOM 2373 O O . LYS A 1 306 ? 6.336 34.5 19.109 1 98.69 306 LYS A O 1
ATOM 2378 N N . ARG A 1 307 ? 7.273 32.469 19.328 1 98.69 307 ARG A N 1
ATOM 2379 C CA . ARG A 1 307 ? 8.547 32.906 18.766 1 98.69 307 ARG A CA 1
ATOM 2380 C C . ARG A 1 307 ? 8.367 33.406 17.328 1 98.69 307 ARG A C 1
ATOM 2382 O O . ARG A 1 307 ? 8.969 34.406 16.922 1 98.69 307 ARG A O 1
ATOM 2389 N N . LEU A 1 308 ? 7.652 32.719 16.516 1 98.56 308 LEU A N 1
ATOM 2390 C CA . LEU A 1 308 ? 7.418 33.094 15.133 1 98.56 308 LEU A CA 1
ATOM 2391 C C . LEU A 1 308 ? 6.754 34.469 15.055 1 98.56 308 LEU A C 1
ATOM 2393 O O . LEU A 1 308 ? 7.105 35.281 14.203 1 98.56 308 LEU A O 1
ATOM 2397 N N . ASN A 1 309 ? 5.797 34.719 15.914 1 98.12 309 ASN A N 1
ATOM 2398 C CA . ASN A 1 309 ? 5.031 35.969 15.867 1 98.12 309 ASN A CA 1
ATOM 2399 C C . ASN A 1 309 ? 5.84 37.125 16.422 1 98.12 309 ASN A C 1
ATOM 2401 O O . ASN A 1 309 ? 5.469 38.281 16.219 1 98.12 309 ASN A O 1
ATOM 2405 N N . GLU A 1 310 ? 6.902 36.875 17.047 1 97.88 310 GLU A N 1
ATOM 2406 C CA . GLU A 1 310 ? 7.797 37.906 17.547 1 97.88 310 GLU A CA 1
ATOM 2407 C C . GLU A 1 310 ? 8.82 38.312 16.484 1 97.88 310 GLU A C 1
ATOM 2409 O O . GLU A 1 310 ? 9.492 39.312 16.609 1 97.88 310 GLU A O 1
ATOM 2414 N N . MET A 1 311 ? 8.914 37.562 15.43 1 97.06 311 MET A N 1
ATOM 2415 C CA . MET A 1 311 ? 9.906 37.812 14.383 1 97.06 311 MET A CA 1
ATOM 2416 C C . MET A 1 311 ? 9.375 38.75 13.328 1 97.06 311 MET A C 1
ATOM 2418 O O . MET A 1 311 ? 8.227 38.656 12.906 1 97.06 311 MET A O 1
ATOM 2422 N N . PRO A 1 312 ? 10.25 39.688 12.977 1 95.75 312 PRO A N 1
ATOM 2423 C CA . PRO A 1 312 ? 9.805 40.562 11.906 1 95.75 312 PRO A CA 1
ATOM 2424 C C . PRO A 1 312 ? 9.562 39.844 10.586 1 95.75 312 PRO A C 1
ATOM 2426 O O . PRO A 1 312 ? 10.328 38.938 10.234 1 95.75 312 PRO A O 1
ATOM 2429 N N . GLY A 1 313 ? 8.484 40.188 9.992 1 95.94 313 GLY A N 1
ATOM 2430 C CA . GLY A 1 313 ? 8.227 39.688 8.656 1 95.94 313 GLY A CA 1
ATOM 2431 C C . GLY A 1 313 ? 7.527 38.344 8.656 1 95.94 313 GLY A C 1
ATOM 2432 O O . GLY A 1 313 ? 7.316 37.719 7.602 1 95.94 313 GLY A O 1
ATOM 2433 N N . LEU A 1 314 ? 7.223 37.844 9.805 1 97.5 314 LEU A N 1
ATOM 2434 C CA . LEU A 1 314 ? 6.48 36.594 9.906 1 97.5 314 LEU A CA 1
ATOM 2435 C C . LEU A 1 314 ? 5.223 36.781 10.75 1 97.5 314 LEU A C 1
ATOM 2437 O O . LEU A 1 314 ? 5.172 37.656 11.617 1 97.5 314 LEU A O 1
ATOM 2441 N N . SER A 1 315 ? 4.273 36.094 10.461 1 97.31 315 SER A N 1
ATOM 2442 C CA . SER A 1 315 ? 3.08 35.906 11.281 1 97.31 315 SER A CA 1
ATOM 2443 C C . SER A 1 315 ? 2.564 34.469 11.211 1 97.31 315 SER A C 1
ATOM 2445 O O . SER A 1 315 ? 2.656 33.812 10.172 1 97.31 315 SER A O 1
ATOM 2447 N N . CYS A 1 316 ? 2.074 34.031 12.258 1 97.31 316 CYS A N 1
ATOM 2448 C CA . CYS A 1 316 ? 1.663 32.625 12.32 1 97.31 316 CYS A CA 1
ATOM 2449 C C . CYS A 1 316 ? 0.355 32.5 13.086 1 97.31 316 CYS A C 1
ATOM 2451 O O . CYS A 1 316 ? 0.274 32.844 14.266 1 97.31 316 CYS A O 1
ATOM 2453 N N . PRO A 1 317 ? -0.704 31.969 12.383 1 95.94 317 PRO A N 1
ATOM 2454 C CA . PRO A 1 317 ? -1.909 31.625 13.141 1 95.94 317 PRO A CA 1
ATOM 2455 C C . PRO A 1 317 ? -1.649 30.562 14.211 1 95.94 317 PRO A C 1
ATOM 2457 O O . PRO A 1 317 ? -0.657 29.828 14.133 1 95.94 317 PRO A O 1
ATOM 2460 N N . ASN A 1 318 ? -2.541 30.562 15.18 1 96.12 318 ASN A N 1
ATOM 2461 C CA . ASN A 1 318 ? -2.418 29.609 16.266 1 96.12 318 ASN A CA 1
ATOM 2462 C C . ASN A 1 318 ? -3.064 28.266 15.914 1 96.12 318 ASN A C 1
ATOM 2464 O O . ASN A 1 318 ? -4.293 28.156 15.898 1 96.12 318 ASN A O 1
ATOM 2468 N N . PRO A 1 319 ? -2.262 27.25 15.602 1 96.69 319 PRO A N 1
ATOM 2469 C CA . PRO A 1 319 ? -2.85 25.938 15.328 1 96.69 319 PRO A CA 1
ATOM 2470 C C . PRO A 1 319 ? -3.676 25.391 16.5 1 96.69 319 PRO A C 1
ATOM 2472 O O . PRO A 1 319 ? -3.27 25.531 17.656 1 96.69 319 PRO A O 1
ATOM 2475 N N . LYS A 1 320 ? -4.797 24.75 16.188 1 96.81 320 LYS A N 1
ATOM 2476 C CA . LYS A 1 320 ? -5.684 24.219 17.219 1 96.81 320 LYS A CA 1
ATOM 2477 C C . LYS A 1 320 ? -5.523 22.703 17.344 1 96.81 320 LYS A C 1
ATOM 2479 O O . LYS A 1 320 ? -6.062 22.094 18.266 1 96.81 320 LYS A O 1
ATOM 2484 N N . GLY A 1 321 ? -4.781 22.125 16.469 1 97.31 321 GLY A N 1
ATOM 2485 C CA . GLY A 1 321 ? -4.504 20.703 16.5 1 97.31 321 GLY A CA 1
ATOM 2486 C C . GLY A 1 321 ? -3.336 20.297 15.625 1 97.31 321 GLY A C 1
ATOM 2487 O O . GLY A 1 321 ? -2.668 21.156 15.039 1 97.31 321 GLY A O 1
ATOM 2488 N N . ALA A 1 322 ? -3.045 19 15.594 1 97.94 322 ALA A N 1
ATOM 2489 C CA . ALA A 1 322 ? -1.922 18.438 14.852 1 97.94 322 ALA A CA 1
ATOM 2490 C C . ALA A 1 322 ? -0.59 18.891 15.43 1 97.94 322 ALA A C 1
ATOM 2492 O O . ALA A 1 322 ? -0.444 19.016 16.656 1 97.94 322 ALA A O 1
ATOM 2493 N N . PHE A 1 323 ? 0.459 18.984 14.688 1 98.69 323 PHE A N 1
ATOM 2494 C CA . PHE A 1 323 ? 1.76 19.391 15.203 1 98.69 323 PHE A CA 1
ATOM 2495 C C . PHE A 1 323 ? 2.525 20.188 14.148 1 98.69 323 PHE A C 1
ATOM 2497 O O . PHE A 1 323 ? 3.73 20 13.969 1 98.69 323 PHE A O 1
ATOM 2504 N N . TYR A 1 324 ? 1.771 21.078 13.43 1 98.25 324 TYR A N 1
ATOM 2505 C CA . TYR A 1 324 ? 2.334 21.906 12.367 1 98.25 324 TYR A CA 1
ATOM 2506 C C . TYR A 1 324 ? 2.092 23.391 12.648 1 98.25 324 TYR A C 1
ATOM 2508 O O . TYR A 1 324 ? 1.065 23.766 13.227 1 98.25 324 TYR A O 1
ATOM 2516 N N . ALA A 1 325 ? 3.021 24.203 12.219 1 98.31 325 ALA A N 1
ATOM 2517 C CA . ALA A 1 325 ? 2.838 25.656 12.078 1 98.31 325 ALA A CA 1
ATOM 2518 C C . ALA A 1 325 ? 2.977 26.078 10.625 1 98.31 325 ALA A C 1
ATOM 2520 O O . ALA A 1 325 ? 3.773 25.516 9.875 1 98.31 325 ALA A O 1
ATOM 2521 N N . PHE A 1 326 ? 2.174 27.016 10.234 1 98.19 3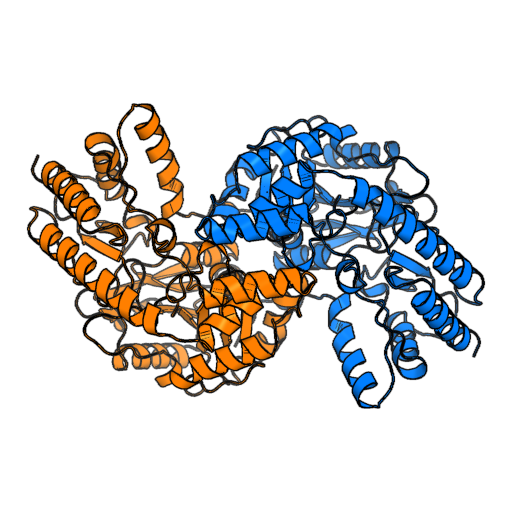26 PHE A N 1
ATOM 2522 C CA . PHE A 1 326 ? 2.123 27.469 8.844 1 98.19 326 PHE A CA 1
ATOM 2523 C C . PHE A 1 326 ? 2.246 28.984 8.758 1 98.19 326 PHE A C 1
ATOM 2525 O O . PHE A 1 326 ? 1.323 29.656 8.297 1 98.19 326 PHE A O 1
ATOM 2532 N N . PRO A 1 327 ? 3.393 29.5 9.094 1 98.06 327 PRO A N 1
ATOM 2533 C CA . PRO A 1 327 ? 3.58 30.953 9.125 1 98.06 327 PRO A CA 1
ATOM 2534 C C . PRO A 1 327 ? 3.504 31.578 7.734 1 98.06 327 PRO A C 1
ATOM 2536 O O . PRO A 1 327 ? 3.893 30.953 6.746 1 98.06 327 PRO A O 1
ATOM 2539 N N . LYS A 1 328 ? 3.039 32.781 7.688 1 97.5 328 LYS A N 1
ATOM 2540 C CA . LYS A 1 328 ? 3.045 33.625 6.5 1 97.5 328 LYS A CA 1
ATOM 2541 C C . LYS A 1 328 ? 4.344 34.406 6.395 1 97.5 328 LYS A C 1
ATOM 2543 O O . LYS A 1 328 ? 4.852 34.906 7.398 1 97.5 328 LYS A O 1
ATOM 2548 N N . ILE A 1 329 ? 4.836 34.406 5.238 1 97.62 329 ILE A N 1
ATOM 2549 C CA . ILE A 1 329 ? 6.016 35.188 4.941 1 97.62 329 ILE A CA 1
ATOM 2550 C C . ILE A 1 329 ? 5.586 36.594 4.504 1 97.62 329 ILE A C 1
ATOM 2552 O O . ILE A 1 329 ? 5.086 36.781 3.391 1 97.62 329 ILE A O 1
ATOM 2556 N N . GLU A 1 330 ? 5.77 37.562 5.301 1 92.69 330 GLU A N 1
ATOM 2557 C CA . GLU A 1 330 ? 5.348 38.938 5.012 1 92.69 330 GLU A CA 1
ATOM 2558 C C . GLU A 1 330 ? 6.512 39.781 4.504 1 92.69 330 GLU A C 1
ATOM 2560 O O . GLU A 1 330 ? 6.312 40.906 4.008 1 92.69 330 GLU A O 1
ATOM 2565 N N . ASP A 1 331 ? 7.645 39.125 4.609 1 82.06 331 ASP A N 1
ATOM 2566 C CA . ASP A 1 331 ? 8.859 39.781 4.129 1 82.06 331 ASP A CA 1
ATOM 2567 C C . ASP A 1 331 ? 8.938 39.719 2.604 1 82.06 331 ASP A C 1
ATOM 2569 O O . ASP A 1 331 ? 9.016 38.625 2.021 1 82.06 331 ASP A O 1
ATOM 2573 N N . ASN A 1 332 ? 9.008 40.781 1.961 1 81.81 332 ASN A N 1
ATOM 2574 C CA . ASN A 1 332 ? 8.945 40.844 0.504 1 81.81 332 ASN A CA 1
ATOM 2575 C C . ASN A 1 332 ? 10.328 40.688 -0.119 1 81.81 332 ASN A C 1
ATOM 2577 O O . ASN A 1 332 ? 10.492 40.844 -1.329 1 81.81 332 ASN A O 1
ATOM 2581 N N . ARG A 1 333 ? 11.203 40.344 0.71 1 89.06 333 ARG A N 1
ATOM 2582 C CA . ARG A 1 333 ? 12.555 40.188 0.199 1 89.06 333 ARG A CA 1
ATOM 2583 C C . ARG A 1 333 ? 12.688 38.906 -0.634 1 89.06 333 ARG A C 1
ATOM 2585 O O . ARG A 1 333 ? 13.586 38.781 -1.473 1 89.06 333 ARG A O 1
ATOM 2592 N N . PHE A 1 334 ? 11.812 37.969 -0.425 1 91.38 334 PHE A N 1
ATOM 2593 C CA . PHE A 1 334 ? 11.859 36.688 -1.14 1 91.38 334 PHE A CA 1
ATOM 2594 C C . PHE A 1 334 ? 10.789 36.625 -2.221 1 91.38 334 PHE A C 1
ATOM 2596 O O . PHE A 1 334 ? 9.648 37.062 -1.993 1 91.38 334 PHE A O 1
ATOM 2603 N N . ARG A 1 335 ? 11.195 36.312 -3.461 1 91 335 ARG A N 1
ATOM 2604 C CA . ARG A 1 335 ? 10.289 36.25 -4.602 1 91 335 ARG A CA 1
ATOM 2605 C C . ARG A 1 335 ? 9.234 35.156 -4.414 1 91 335 ARG A C 1
ATOM 2607 O O . ARG A 1 335 ? 8.102 35.281 -4.883 1 91 335 ARG A O 1
ATOM 2614 N N . THR A 1 336 ? 9.594 34 -3.768 1 95.88 336 THR A N 1
ATOM 2615 C CA . THR A 1 336 ? 8.719 32.844 -3.568 1 95.88 336 THR A CA 1
ATOM 2616 C C . THR A 1 336 ? 8.969 32.219 -2.205 1 95.88 336 THR A C 1
ATOM 2618 O O . THR A 1 336 ? 10.023 32.406 -1.604 1 95.88 336 THR A O 1
ATOM 2621 N N . ASP A 1 337 ? 7.918 31.531 -1.848 1 96.81 337 ASP A N 1
ATOM 2622 C CA . ASP A 1 337 ? 8.086 30.797 -0.598 1 96.81 337 ASP A CA 1
ATOM 2623 C C . ASP A 1 337 ? 9.141 29.703 -0.744 1 96.81 337 ASP A C 1
ATOM 2625 O O . ASP A 1 337 ? 9.844 29.375 0.215 1 96.81 337 ASP A O 1
ATOM 2629 N N . LYS A 1 338 ? 9.32 29.141 -1.906 1 95.62 338 LYS A N 1
ATOM 2630 C CA . LYS A 1 338 ? 10.367 28.172 -2.172 1 95.62 338 LYS A CA 1
ATOM 2631 C C . LYS A 1 338 ? 11.758 28.781 -1.992 1 95.62 338 LYS A C 1
ATOM 2633 O O . LYS A 1 338 ? 12.648 28.141 -1.428 1 95.62 338 LYS A O 1
ATOM 2638 N N . GLU A 1 339 ? 11.914 29.938 -2.527 1 96 339 GLU A N 1
ATOM 2639 C CA . GLU A 1 339 ? 13.18 30.641 -2.344 1 96 339 GLU A CA 1
ATOM 2640 C C . GLU A 1 339 ? 13.477 30.875 -0.864 1 96 339 GLU A C 1
ATOM 2642 O O . GLU A 1 339 ? 14.609 30.688 -0.419 1 96 339 GLU A O 1
ATOM 2647 N N . PHE A 1 340 ? 12.477 31.328 -0.158 1 96.62 340 PHE A N 1
ATOM 2648 C CA . PHE A 1 340 ? 12.617 31.562 1.274 1 96.62 340 PHE A CA 1
ATOM 2649 C C . PHE A 1 340 ? 13.148 30.312 1.977 1 96.62 340 PHE A C 1
ATOM 2651 O O . PHE A 1 340 ? 14.156 30.375 2.684 1 96.62 340 PHE A O 1
ATOM 2658 N N . VAL A 1 341 ? 12.508 29.172 1.78 1 97 341 VAL A N 1
ATOM 2659 C CA . VAL A 1 341 ? 12.828 27.938 2.479 1 97 341 VAL A CA 1
ATOM 2660 C C . VAL A 1 341 ? 14.211 27.438 2.041 1 97 341 VAL A C 1
ATOM 2662 O O . VAL A 1 341 ? 14.977 26.922 2.854 1 97 341 VAL A O 1
ATOM 2665 N N . THR A 1 342 ? 14.508 27.609 0.755 1 95.69 342 THR A N 1
ATOM 2666 C CA . THR A 1 342 ? 15.805 27.172 0.236 1 95.69 342 THR A CA 1
ATOM 2667 C C . THR A 1 342 ? 16.938 27.984 0.851 1 95.69 342 THR A C 1
ATOM 2669 O O . THR A 1 342 ? 17.953 27.422 1.279 1 95.69 342 THR A O 1
ATOM 2672 N N . LYS A 1 343 ? 16.781 29.234 0.901 1 95.44 343 LYS A N 1
ATOM 2673 C CA . LYS A 1 343 ? 17.812 30.109 1.47 1 95.44 343 LYS A CA 1
ATOM 2674 C C . LYS A 1 343 ? 17.953 29.875 2.971 1 95.44 343 LYS A C 1
ATOM 2676 O O . LYS A 1 343 ? 19.062 29.938 3.51 1 95.44 343 LYS A O 1
ATOM 2681 N N . LEU A 1 344 ? 16.812 29.703 3.623 1 97.06 344 LEU A N 1
ATOM 2682 C CA . LEU A 1 344 ? 16.844 29.375 5.043 1 97.06 344 LEU A CA 1
ATOM 2683 C C . LEU A 1 344 ? 17.672 28.109 5.293 1 97.06 344 LEU A C 1
ATOM 2685 O O . LEU A 1 344 ? 18.5 28.078 6.203 1 97.06 344 LEU A O 1
ATOM 2689 N N . LEU A 1 345 ? 17.453 27.078 4.496 1 97.12 345 LEU A N 1
ATOM 2690 C CA . LEU A 1 345 ? 18.188 25.828 4.594 1 97.12 345 LEU A CA 1
ATOM 2691 C C . LEU A 1 345 ? 19.672 26.047 4.328 1 97.12 345 LEU A C 1
ATOM 2693 O O . LEU A 1 345 ? 20.531 25.594 5.105 1 97.12 345 LEU A O 1
ATOM 2697 N N . GLU A 1 346 ? 19.984 26.766 3.311 1 95.06 346 GLU A N 1
ATOM 2698 C CA . GLU A 1 346 ? 21.359 26.953 2.877 1 95.06 346 GLU A CA 1
ATOM 2699 C C . GLU A 1 346 ? 22.141 27.828 3.865 1 95.06 346 GLU A C 1
ATOM 2701 O O . GLU A 1 346 ? 23.328 27.594 4.102 1 95.06 346 GLU A O 1
ATOM 2706 N N . SER A 1 347 ? 21.5 28.812 4.41 1 95.19 347 SER A N 1
ATOM 2707 C CA . SER A 1 347 ? 22.203 29.797 5.223 1 95.19 347 SER A CA 1
ATOM 2708 C C . SER A 1 347 ? 22.219 29.391 6.695 1 95.19 347 SER A C 1
ATOM 2710 O O . SER A 1 347 ? 23.172 29.688 7.414 1 95.19 347 SER A O 1
ATOM 2712 N N . LYS A 1 348 ? 21.109 28.719 7.133 1 96.56 348 LYS A N 1
ATOM 2713 C CA . LYS A 1 348 ? 20.984 28.516 8.57 1 96.56 348 LYS A CA 1
ATOM 2714 C C . LYS A 1 348 ? 20.828 27.031 8.898 1 96.56 348 LYS A C 1
ATOM 2716 O O . LYS A 1 348 ? 20.859 26.641 10.07 1 96.56 348 LYS A O 1
ATOM 2721 N N . GLY A 1 349 ? 20.609 26.219 7.91 1 96.31 349 GLY A N 1
ATOM 2722 C CA . GLY A 1 349 ? 20.484 24.781 8.125 1 96.31 349 GLY A CA 1
ATOM 2723 C C . GLY A 1 349 ? 19.156 24.375 8.727 1 96.31 349 GLY A C 1
ATOM 2724 O O . GLY A 1 349 ? 19.094 23.484 9.57 1 96.31 349 GLY A O 1
ATOM 2725 N N . VAL A 1 350 ? 18.141 25.094 8.43 1 97.75 350 VAL A N 1
ATOM 2726 C CA . VAL A 1 350 ? 16.812 24.734 8.883 1 97.75 350 VAL A CA 1
ATOM 2727 C C . VAL A 1 350 ? 15.961 24.297 7.695 1 97.75 350 VAL A C 1
ATOM 2729 O O . VAL A 1 350 ? 15.734 25.062 6.766 1 97.75 350 VAL A O 1
ATOM 2732 N N . LEU A 1 351 ? 15.539 23.031 7.75 1 97.06 351 LEU A N 1
ATOM 2733 C CA . LEU A 1 351 ? 14.742 22.484 6.656 1 97.06 351 LEU A CA 1
ATOM 2734 C C . LEU A 1 351 ? 13.258 22.562 6.973 1 97.06 351 LEU A C 1
ATOM 2736 O O . LEU A 1 351 ? 12.781 21.891 7.898 1 97.06 351 LEU A O 1
ATOM 2740 N N . THR A 1 352 ? 12.57 23.375 6.312 1 97.75 352 THR A N 1
ATOM 2741 C CA . THR A 1 352 ? 11.109 23.484 6.34 1 97.75 352 THR A CA 1
ATOM 2742 C C . THR A 1 352 ? 10.523 23.188 4.961 1 97.75 352 THR A C 1
ATOM 2744 O O . THR A 1 352 ? 11.211 22.656 4.086 1 97.75 352 THR A O 1
ATOM 2747 N N . VAL A 1 353 ? 9.211 23.391 4.789 1 97.19 353 VAL A N 1
ATOM 2748 C CA . VAL A 1 353 ? 8.57 23.078 3.514 1 97.19 353 VAL A CA 1
ATOM 2749 C C . VAL A 1 353 ? 7.871 24.328 2.971 1 97.19 353 VAL A C 1
ATOM 2751 O O . VAL A 1 353 ? 7.109 24.984 3.689 1 97.19 353 VAL A O 1
ATOM 2754 N N . HIS A 1 354 ? 8.141 24.609 1.706 1 97 354 HIS A N 1
ATOM 2755 C CA . HIS A 1 354 ? 7.492 25.766 1.089 1 97 354 HIS A CA 1
ATOM 2756 C C . HIS A 1 354 ? 5.984 25.562 0.994 1 97 354 HIS A C 1
ATOM 2758 O O . HIS A 1 354 ? 5.52 24.469 0.681 1 97 354 HIS A O 1
ATOM 2764 N N . GLY A 1 355 ? 5.273 26.594 1.298 1 97.19 355 GLY A N 1
ATOM 2765 C CA . GLY A 1 355 ? 3.824 26.531 1.383 1 97.19 355 GLY A CA 1
ATOM 2766 C C . GLY A 1 355 ? 3.162 26.219 0.054 1 97.19 355 GLY A C 1
ATOM 2767 O O . GLY A 1 355 ? 2.096 25.609 0.015 1 97.19 355 GLY A O 1
ATOM 2768 N N . SER A 1 356 ? 3.768 26.578 -1.077 1 96.06 356 SER A N 1
ATOM 2769 C CA . SER A 1 356 ? 3.23 26.328 -2.408 1 96.06 356 SER A CA 1
ATOM 2770 C C . SER A 1 356 ? 3.127 24.828 -2.68 1 96.06 356 SER A C 1
ATOM 2772 O O . SER A 1 356 ? 2.396 24.406 -3.578 1 96.06 356 SER A O 1
ATOM 2774 N N . GLY A 1 357 ? 3.828 24.031 -1.903 1 94.5 357 GLY A N 1
ATOM 2775 C CA . GLY A 1 357 ? 3.719 22.594 -1.988 1 94.5 357 GLY A CA 1
ATOM 2776 C C . GLY A 1 357 ? 2.416 22.047 -1.421 1 94.5 357 GLY A C 1
ATOM 2777 O O . GLY A 1 357 ? 2.041 20.906 -1.685 1 94.5 357 GLY A O 1
ATOM 2778 N N . PHE A 1 358 ? 1.735 22.844 -0.647 1 96.5 358 PHE A N 1
ATOM 2779 C CA . PHE A 1 358 ? 0.463 22.484 -0.032 1 96.5 358 PHE A CA 1
ATOM 2780 C C . PHE A 1 358 ? -0.699 23.125 -0.773 1 96.5 358 PHE A C 1
ATOM 2782 O O . PHE A 1 358 ? -1.814 23.188 -0.254 1 96.5 358 PHE A O 1
ATOM 2789 N N . GLY A 1 359 ? -0.483 23.562 -1.902 1 94.44 359 GLY A N 1
ATOM 2790 C CA . GLY A 1 359 ? -1.444 24.281 -2.719 1 94.44 359 GLY A CA 1
ATOM 2791 C C . GLY A 1 359 ? -0.907 25.594 -3.25 1 94.44 359 GLY A C 1
ATOM 2792 O O . GLY A 1 359 ? -0.391 26.406 -2.488 1 94.44 359 GLY A O 1
ATOM 2793 N N . GLU A 1 360 ? -1.042 25.812 -4.5 1 93.38 360 GLU A N 1
ATOM 2794 C CA . GLU A 1 360 ? -0.451 26.984 -5.133 1 93.38 360 GLU A CA 1
ATOM 2795 C C . GLU A 1 360 ? -1.247 28.25 -4.809 1 93.38 360 GLU A C 1
ATOM 2797 O O . GLU A 1 360 ? -0.667 29.312 -4.574 1 93.38 360 GLU A O 1
ATOM 2802 N N . LYS A 1 361 ? -2.453 28.125 -4.762 1 95.19 361 LYS A N 1
ATOM 2803 C CA . LYS A 1 361 ? -3.297 29.297 -4.617 1 95.19 361 LYS A CA 1
ATOM 2804 C C . LYS A 1 361 ? -3.281 29.812 -3.18 1 95.19 361 LYS A C 1
ATOM 2806 O O . LYS A 1 361 ? -3.082 31.016 -2.943 1 95.19 361 LYS A O 1
ATOM 2811 N N . TYR A 1 362 ? -3.428 28.906 -2.27 1 95.75 362 TYR A N 1
ATOM 2812 C CA . TYR A 1 362 ? -3.617 29.375 -0.904 1 95.75 362 TYR A CA 1
ATOM 2813 C C . TYR A 1 362 ? -2.426 29 -0.028 1 95.75 362 TYR A C 1
ATOM 2815 O O . TYR A 1 362 ? -2.309 29.484 1.105 1 95.75 362 TYR A O 1
ATOM 2823 N N . GLY A 1 363 ? -1.539 28.188 -0.532 1 95.88 363 GLY A N 1
ATOM 2824 C CA . GLY A 1 363 ? -0.352 27.812 0.22 1 95.88 363 GLY A CA 1
ATOM 2825 C C . GLY A 1 363 ? 0.824 28.734 -0.019 1 95.88 363 GLY A C 1
ATOM 2826 O O . GLY A 1 363 ? 1.702 28.875 0.836 1 95.88 363 GLY A O 1
ATOM 2827 N N . SER A 1 364 ? 0.857 29.438 -1.165 1 96.12 364 SER A N 1
ATOM 2828 C CA . SER A 1 364 ? 1.968 30.312 -1.52 1 96.12 364 SER A CA 1
ATOM 2829 C C . SER A 1 364 ? 2.123 31.438 -0.509 1 96.12 364 SER A C 1
ATOM 2831 O O . SER A 1 364 ? 1.133 31.938 0.022 1 96.12 364 SER A O 1
ATOM 2833 N N . GLY A 1 365 ? 3.357 31.766 -0.252 1 96.81 365 GLY A N 1
ATOM 2834 C CA . GLY A 1 365 ? 3.637 32.844 0.681 1 96.81 365 GLY A CA 1
ATOM 2835 C C . GLY A 1 365 ? 3.709 32.375 2.123 1 96.81 365 GLY A C 1
ATOM 2836 O O . GLY A 1 365 ? 3.723 33.219 3.045 1 96.81 365 GLY A O 1
ATOM 2837 N N . HIS A 1 366 ? 3.695 31.109 2.283 1 97.62 366 HIS A N 1
ATOM 2838 C CA . HIS A 1 366 ? 3.816 30.5 3.604 1 97.62 366 HIS A CA 1
ATOM 2839 C C . HIS A 1 366 ? 4.918 29.438 3.621 1 97.62 366 HIS A C 1
ATOM 2841 O O . HIS A 1 366 ? 5.527 29.156 2.588 1 97.62 366 HIS A O 1
ATOM 2847 N N . PHE A 1 367 ? 5.242 28.953 4.734 1 97.75 367 PHE A N 1
ATOM 2848 C CA . PHE A 1 367 ? 6.02 27.734 4.887 1 97.75 367 PHE A CA 1
ATOM 2849 C C . PHE A 1 367 ? 5.516 26.922 6.078 1 97.75 367 PHE A C 1
ATOM 2851 O O . PHE A 1 367 ? 4.844 27.453 6.961 1 97.75 367 PHE A O 1
ATOM 2858 N N . ARG A 1 368 ? 5.742 25.672 6.039 1 98.31 368 ARG A N 1
ATOM 2859 C CA . ARG A 1 368 ? 5.309 24.781 7.113 1 98.31 368 ARG A CA 1
ATOM 2860 C C . ARG A 1 368 ? 6.504 24.25 7.895 1 98.31 368 ARG A C 1
ATOM 2862 O O . ARG A 1 368 ? 7.52 23.875 7.305 1 98.31 368 ARG A O 1
ATOM 2869 N N . LEU A 1 369 ? 6.422 24.203 9.133 1 98.31 369 LEU A N 1
ATOM 2870 C CA . LEU A 1 369 ? 7.367 23.484 9.977 1 98.31 369 LEU A CA 1
ATOM 2871 C C . LEU A 1 369 ? 6.641 22.656 11.031 1 98.31 369 LEU A C 1
ATOM 2873 O O . LEU A 1 369 ? 5.473 22.922 11.328 1 98.31 369 LEU A O 1
ATOM 2877 N N . VAL A 1 370 ? 7.297 21.641 11.555 1 98.38 370 VAL A N 1
ATOM 2878 C CA . VAL A 1 370 ? 6.723 20.812 12.609 1 98.38 370 VAL A CA 1
ATOM 2879 C C . VAL A 1 370 ? 7.262 21.25 13.969 1 98.38 370 VAL A C 1
ATOM 2881 O O . VAL A 1 370 ? 8.422 21.656 14.078 1 98.38 370 VAL A O 1
ATOM 2884 N N . TYR A 1 371 ? 6.477 21.203 14.984 1 98.56 371 TYR A N 1
ATOM 2885 C CA . TYR A 1 371 ? 6.949 21.422 16.344 1 98.56 371 TYR A CA 1
ATOM 2886 C C . TYR A 1 371 ? 6.977 20.125 17.125 1 98.56 371 TYR A C 1
ATOM 2888 O O . TYR A 1 371 ? 6.453 20.047 18.25 1 98.56 371 TYR A O 1
ATOM 2896 N N . LEU A 1 372 ? 7.555 19.141 16.547 1 98.38 372 LEU A N 1
ATOM 2897 C CA . LEU A 1 372 ? 7.691 17.797 17.109 1 98.38 372 LEU A CA 1
ATOM 2898 C C . LEU A 1 372 ? 8.984 17.672 17.906 1 98.38 372 LEU A C 1
ATOM 2900 O O . LEU A 1 372 ? 9.008 17.016 18.953 1 98.38 372 LEU A O 1
ATOM 2904 N N . PRO A 1 373 ? 10.125 18.344 17.531 1 97.81 373 PRO A N 1
ATOM 2905 C CA . PRO A 1 373 ? 11.375 18.219 18.281 1 97.81 373 PRO A CA 1
ATOM 2906 C C . PRO A 1 373 ? 11.242 18.734 19.719 1 97.81 373 PRO A C 1
ATOM 2908 O O . PRO A 1 373 ? 10.266 19.406 20.047 1 97.81 373 PRO A O 1
ATOM 2911 N N . SER A 1 374 ? 12.234 18.422 20.484 1 97.06 374 SER A N 1
ATOM 2912 C CA . SER A 1 374 ? 12.258 18.875 21.875 1 97.06 374 SER A CA 1
ATOM 2913 C C . SER A 1 374 ? 12.258 20.406 21.938 1 97.06 374 SER A C 1
ATOM 2915 O O . SER A 1 374 ? 12.586 21.078 20.953 1 97.06 374 SER A O 1
ATOM 2917 N N . LEU A 1 375 ? 11.898 20.891 23.109 1 97.75 375 LEU A N 1
ATOM 2918 C CA . LEU A 1 375 ? 11.852 22.344 23.312 1 97.75 375 LEU A CA 1
ATOM 2919 C C . LEU A 1 375 ? 13.203 22.984 23.047 1 97.75 375 LEU A C 1
ATOM 2921 O O . LEU A 1 375 ? 13.281 24.062 22.469 1 97.75 375 LEU A O 1
ATOM 2925 N N . GLU A 1 376 ? 14.242 22.281 23.391 1 97.38 376 GLU A N 1
ATOM 2926 C CA . GLU A 1 376 ? 15.594 22.781 23.172 1 97.38 376 GLU A CA 1
ATOM 2927 C C . GLU A 1 376 ? 15.906 22.922 21.688 1 97.38 376 GLU A C 1
ATOM 2929 O O . GLU A 1 376 ? 16.422 23.953 21.25 1 97.38 376 GLU A O 1
ATOM 2934 N N . ILE A 1 377 ? 15.586 21.891 20.953 1 96.81 377 ILE A N 1
ATOM 2935 C CA . ILE A 1 377 ? 15.844 21.875 19.516 1 96.81 377 ILE A CA 1
ATOM 2936 C C . ILE A 1 377 ? 14.977 22.938 18.844 1 96.81 377 ILE A C 1
ATOM 2938 O O . ILE A 1 377 ? 15.453 23.656 17.953 1 96.81 377 ILE A O 1
ATOM 2942 N N . LEU A 1 378 ? 13.758 23.062 19.266 1 98.25 378 LEU A N 1
ATOM 2943 C CA . LEU A 1 378 ? 12.844 24.047 18.688 1 98.25 378 LEU A CA 1
ATOM 2944 C C . LEU A 1 378 ? 13.32 25.469 18.969 1 98.25 378 LEU A C 1
ATOM 2946 O O . LEU A 1 378 ? 13.281 26.328 18.078 1 98.25 378 LEU A O 1
ATOM 2950 N N . ASP A 1 379 ? 13.711 25.656 20.172 1 98 379 ASP A N 1
ATOM 2951 C CA . ASP A 1 379 ? 14.211 26.984 20.516 1 98 379 ASP A CA 1
ATOM 2952 C C . ASP A 1 379 ? 15.43 27.359 19.688 1 98 379 ASP A C 1
ATOM 2954 O O . ASP A 1 379 ? 15.531 28.484 19.203 1 98 379 ASP A O 1
ATOM 2958 N N . SER A 1 380 ? 16.328 26.438 19.531 1 97.88 380 SER A N 1
ATOM 2959 C CA . SER A 1 380 ? 17.516 26.641 18.703 1 97.88 380 SER A CA 1
ATOM 2960 C C . SER A 1 380 ? 17.125 26.922 17.266 1 97.88 380 SER A C 1
ATOM 2962 O O . SER A 1 380 ? 17.672 27.828 16.625 1 97.88 380 SER A O 1
ATOM 2964 N N . ALA A 1 381 ? 16.203 26.156 16.734 1 98.19 381 ALA A N 1
ATOM 2965 C CA . ALA A 1 381 ? 15.742 26.359 15.359 1 98.19 381 ALA A CA 1
ATOM 2966 C C . ALA A 1 381 ? 15.094 27.734 15.203 1 98.19 381 ALA A C 1
ATOM 2968 O O . ALA A 1 381 ? 15.289 28.406 14.188 1 98.19 381 ALA A O 1
ATOM 2969 N N . MET A 1 382 ? 14.352 28.109 16.203 1 98.5 382 MET A N 1
ATOM 2970 C CA . MET A 1 382 ? 13.703 29.422 16.156 1 98.5 382 MET A CA 1
ATOM 2971 C C . MET A 1 382 ? 14.75 30.547 16.172 1 98.5 382 MET A C 1
ATOM 2973 O O . MET A 1 382 ? 14.57 31.562 15.5 1 98.5 382 MET A O 1
ATOM 2977 N N . ASN A 1 383 ? 15.82 30.359 16.953 1 98.5 383 ASN A N 1
ATOM 2978 C CA . ASN A 1 383 ? 16.922 31.328 16.922 1 98.5 383 ASN A CA 1
ATOM 2979 C C . ASN A 1 383 ? 17.484 31.484 15.516 1 98.5 383 ASN A C 1
ATOM 2981 O O . ASN A 1 383 ? 17.75 32.594 15.07 1 98.5 383 ASN A O 1
ATOM 2985 N N . LYS A 1 384 ? 17.672 30.422 14.867 1 98.25 384 LYS A N 1
ATOM 2986 C CA . LYS A 1 384 ? 18.219 30.422 13.516 1 98.25 384 LYS A CA 1
ATOM 2987 C C . LYS A 1 384 ? 17.266 31.125 12.539 1 98.25 384 LYS A C 1
ATOM 2989 O O . LYS A 1 384 ? 17.703 31.906 11.695 1 98.25 384 LYS A O 1
ATOM 2994 N N . ILE A 1 385 ? 16.016 30.844 12.625 1 98.38 385 ILE A N 1
ATOM 2995 C CA . ILE A 1 385 ? 15.031 31.5 11.766 1 98.38 385 ILE A CA 1
ATOM 2996 C C . ILE A 1 385 ? 15 33 12.047 1 98.38 385 ILE A C 1
ATOM 2998 O O . ILE A 1 385 ? 14.945 33.812 11.117 1 98.38 385 ILE A O 1
ATOM 3002 N N . GLU A 1 386 ? 15.016 33.281 13.312 1 98.06 386 GLU A N 1
ATOM 3003 C CA . GLU A 1 386 ? 15.016 34.688 13.703 1 98.06 386 GLU A CA 1
ATOM 3004 C C . GLU A 1 386 ? 16.219 35.438 13.109 1 98.06 386 GLU A C 1
ATOM 3006 O O . GLU A 1 386 ? 16.078 36.531 12.578 1 98.06 386 GLU A O 1
ATOM 3011 N N . GLU A 1 387 ? 17.359 34.844 13.219 1 97.62 387 GLU A N 1
ATOM 3012 C CA . GLU A 1 387 ? 18.562 35.438 12.641 1 97.62 387 GLU A CA 1
ATOM 3013 C C . GLU A 1 387 ? 18.406 35.625 11.133 1 97.62 387 GLU A C 1
ATOM 3015 O O . GLU A 1 387 ? 18.859 36.625 10.578 1 97.62 387 GLU A O 1
ATOM 3020 N N . PHE A 1 388 ? 17.875 34.688 10.523 1 96.81 388 PHE A N 1
ATOM 3021 C CA . PHE A 1 388 ? 17.719 34.719 9.078 1 96.81 388 PHE A CA 1
ATOM 3022 C C . PHE A 1 388 ? 16.812 35.844 8.641 1 96.81 388 PHE A C 1
ATOM 3024 O O . PHE A 1 388 ? 17.109 36.562 7.676 1 96.81 388 PHE A O 1
ATOM 3031 N N . VAL A 1 389 ? 15.68 36.031 9.391 1 96.25 389 VAL A N 1
ATOM 3032 C CA . VAL A 1 389 ? 14.695 37 8.922 1 96.25 389 VAL A CA 1
ATOM 3033 C C . VAL A 1 389 ? 15.078 38.406 9.398 1 96.25 389 VAL A C 1
ATOM 3035 O O . VAL A 1 389 ? 14.57 39.406 8.883 1 96.25 389 VAL A O 1
ATOM 3038 N N . THR A 1 390 ? 15.953 38.469 10.352 1 94.44 390 THR A N 1
ATOM 3039 C CA . THR A 1 390 ? 16.406 39.781 10.836 1 94.44 390 THR A CA 1
ATOM 3040 C C . THR A 1 390 ? 17.578 40.281 10.008 1 94.44 390 THR A C 1
ATOM 3042 O O . THR A 1 390 ? 17.875 41.5 10.023 1 94.44 390 THR A O 1
ATOM 3045 N N . GLN A 1 391 ? 18.25 39.469 9.305 1 86.62 391 GLN A N 1
ATOM 3046 C CA . GLN A 1 391 ? 19.344 39.906 8.445 1 86.62 391 GLN A CA 1
ATOM 3047 C C . GLN A 1 391 ? 18.828 40.562 7.164 1 86.62 391 GLN A C 1
ATOM 3049 O O . GLN A 1 391 ? 19.516 41.375 6.562 1 86.62 391 GLN A O 1
ATOM 3054 N N . MET B 1 1 ? -24.656 7.488 -6.277 1 90.31 1 MET B N 1
ATOM 3055 C CA . MET B 1 1 ? -23.484 8.25 -6.699 1 90.31 1 MET B CA 1
ATOM 3056 C C . MET B 1 1 ? -22.594 7.426 -7.625 1 90.31 1 MET B C 1
ATOM 3058 O O . MET B 1 1 ? -22.609 6.195 -7.57 1 90.31 1 MET B O 1
ATOM 3062 N N . LYS B 1 2 ? -21.875 8.086 -8.414 1 86.38 2 LYS B N 1
ATOM 3063 C CA . LYS B 1 2 ? -21.094 7.418 -9.453 1 86.38 2 LYS B CA 1
ATOM 3064 C C . LYS B 1 2 ? -19.844 6.754 -8.859 1 86.38 2 LYS B C 1
ATOM 3066 O O . LYS B 1 2 ? -19.281 7.246 -7.883 1 86.38 2 LYS B O 1
ATOM 3071 N N . VAL B 1 3 ? -19.5 5.598 -9.414 1 91.38 3 VAL B N 1
ATOM 3072 C CA . VAL B 1 3 ? -18.234 4.938 -9.125 1 91.38 3 VAL B CA 1
ATOM 3073 C C . VAL B 1 3 ? -17.422 4.801 -10.414 1 91.38 3 VAL B C 1
ATOM 3075 O O . VAL B 1 3 ? -17.984 4.734 -11.508 1 91.38 3 VAL B O 1
ATOM 3078 N N . SER B 1 4 ? -16.156 4.926 -10.25 1 90.88 4 SER B N 1
ATOM 3079 C CA . SER B 1 4 ? -15.273 4.785 -11.406 1 90.88 4 SER B CA 1
ATOM 3080 C C . SER B 1 4 ? -15.508 3.453 -12.117 1 90.88 4 SER B C 1
ATOM 3082 O O . SER B 1 4 ? -15.633 2.412 -11.461 1 90.88 4 SER B O 1
ATOM 3084 N N . LYS B 1 5 ? -15.539 3.49 -13.461 1 87.31 5 LYS B N 1
ATOM 3085 C CA . LYS B 1 5 ? -15.688 2.277 -14.258 1 87.31 5 LYS B CA 1
ATOM 3086 C C . LYS B 1 5 ? -14.484 1.36 -14.094 1 87.31 5 LYS B C 1
ATOM 3088 O O . LYS B 1 5 ? -14.602 0.14 -14.227 1 87.31 5 LYS B O 1
ATOM 3093 N N . LYS B 1 6 ? -13.422 1.943 -13.805 1 86 6 LYS B N 1
ATOM 3094 C CA . LYS B 1 6 ? -12.172 1.205 -13.688 1 86 6 LYS B CA 1
ATOM 3095 C C . LYS B 1 6 ? -12.211 0.241 -12.5 1 86 6 LYS B C 1
ATOM 3097 O O . LYS B 1 6 ? -11.719 -0.886 -12.602 1 86 6 LYS B O 1
ATOM 3102 N N . VAL B 1 7 ? -12.82 0.635 -11.438 1 87.19 7 VAL B N 1
ATOM 3103 C CA . VAL B 1 7 ? -12.844 -0.184 -10.227 1 87.19 7 VAL B CA 1
ATOM 3104 C C . VAL B 1 7 ? -13.883 -1.293 -10.383 1 87.19 7 VAL B C 1
ATOM 3106 O O . VAL B 1 7 ? -13.742 -2.367 -9.789 1 87.19 7 VAL B O 1
ATOM 3109 N N . ALA B 1 8 ? -14.836 -1.075 -11.164 1 81.12 8 ALA B N 1
ATOM 3110 C CA . ALA B 1 8 ? -15.891 -2.064 -11.383 1 81.12 8 ALA B CA 1
ATOM 3111 C C . ALA B 1 8 ? -15.344 -3.305 -12.086 1 81.12 8 ALA B C 1
ATOM 3113 O O . ALA B 1 8 ? -15.844 -4.414 -11.883 1 81.12 8 ALA B O 1
ATOM 3114 N N . GLY B 1 9 ? -14.281 -3.145 -12.789 1 78.81 9 GLY B N 1
ATOM 3115 C CA . GLY B 1 9 ? -13.688 -4.238 -13.547 1 78.81 9 GLY B CA 1
ATOM 3116 C C . GLY B 1 9 ? -12.664 -5.023 -12.742 1 78.81 9 GLY B C 1
ATOM 3117 O O . GLY B 1 9 ? -12.133 -6.031 -13.219 1 78.81 9 GLY B O 1
ATOM 3118 N N . VAL B 1 10 ? -12.5 -4.602 -11.516 1 84 10 VAL B N 1
ATOM 3119 C CA . VAL B 1 10 ? -11.516 -5.27 -10.672 1 84 10 VAL B CA 1
ATOM 3120 C C . VAL B 1 10 ? -12.125 -6.535 -10.07 1 84 10 VAL B C 1
ATOM 3122 O O . VAL B 1 10 ? -13.25 -6.512 -9.578 1 84 10 VAL B O 1
ATOM 3125 N N . GLU B 1 11 ? -11.43 -7.691 -10.258 1 77.62 11 GLU B N 1
ATOM 3126 C CA . GLU B 1 11 ? -11.828 -8.977 -9.695 1 77.62 11 GLU B CA 1
ATOM 3127 C C . GLU B 1 11 ? -10.625 -9.742 -9.148 1 77.62 11 GLU B C 1
ATOM 3129 O O . GLU B 1 11 ? -9.508 -9.57 -9.633 1 77.62 11 GLU B O 1
ATOM 3134 N N . TYR B 1 12 ? -10.906 -10.484 -8.156 1 81.06 12 TYR B N 1
ATOM 3135 C CA . TYR B 1 12 ? -9.922 -11.406 -7.602 1 81.06 12 TYR B CA 1
ATOM 3136 C C . TYR B 1 12 ? -10.562 -12.734 -7.242 1 81.06 12 TYR B C 1
ATOM 3138 O O . TYR B 1 12 ? -10.938 -12.961 -6.09 1 81.06 12 TYR B O 1
ATOM 3146 N N . ALA B 1 13 ? -10.57 -13.586 -8.125 1 79.69 13 ALA B N 1
ATOM 3147 C CA . ALA B 1 13 ? -11.32 -14.844 -8.062 1 79.69 13 ALA B CA 1
ATOM 3148 C C . ALA B 1 13 ? -10.898 -15.672 -6.852 1 79.69 13 ALA B C 1
ATOM 3150 O O . ALA B 1 13 ? -11.734 -16.344 -6.234 1 79.69 13 ALA B O 1
ATOM 3151 N N . ILE B 1 14 ? -9.672 -15.617 -6.484 1 82 14 ILE B N 1
ATOM 3152 C CA . ILE B 1 14 ? -9.102 -16.438 -5.426 1 82 14 ILE B CA 1
ATOM 3153 C C . ILE B 1 14 ? -9.758 -16.094 -4.094 1 82 14 ILE B C 1
ATOM 3155 O O . ILE B 1 14 ? -10.008 -16.984 -3.271 1 82 14 ILE B O 1
ATOM 3159 N N . ARG B 1 15 ? -10.156 -14.922 -3.949 1 77.44 15 ARG B N 1
ATOM 3160 C CA . ARG B 1 15 ? -10.734 -14.5 -2.68 1 77.44 15 ARG B CA 1
ATOM 3161 C C . ARG B 1 15 ? -12.25 -14.336 -2.801 1 77.44 15 ARG B C 1
ATOM 3163 O O . ARG B 1 15 ? -12.969 -14.438 -1.807 1 77.44 15 ARG B O 1
ATOM 3170 N N . ASP B 1 16 ? -12.766 -14.219 -3.965 1 75.19 16 ASP B N 1
ATOM 3171 C CA . ASP B 1 16 ? -14.203 -14.086 -4.172 1 75.19 16 ASP B CA 1
ATOM 3172 C C . ASP B 1 16 ? -14.922 -15.398 -3.873 1 75.19 16 ASP B C 1
ATOM 3174 O O . ASP B 1 16 ? -16.047 -15.391 -3.371 1 75.19 16 ASP B O 1
ATOM 3178 N N . ILE B 1 17 ? -14.188 -16.422 -4.016 1 79.38 17 ILE B N 1
ATOM 3179 C CA . ILE B 1 17 ? -14.781 -17.75 -3.873 1 79.38 17 ILE B CA 1
ATOM 3180 C C . ILE B 1 17 ? -14.93 -18.094 -2.393 1 79.38 17 ILE B C 1
ATOM 3182 O O . ILE B 1 17 ? -15.648 -19.031 -2.037 1 79.38 17 ILE B O 1
ATOM 3186 N N . VAL B 1 18 ? -14.234 -17.391 -1.57 1 80.12 18 VAL B N 1
ATOM 3187 C CA . VAL B 1 18 ? -14.25 -17.656 -0.135 1 80.12 18 VAL B CA 1
ATOM 3188 C C . VAL B 1 18 ? -15.648 -17.391 0.419 1 80.12 18 VAL B C 1
ATOM 3190 O O . VAL B 1 18 ? -16.062 -18.031 1.387 1 80.12 18 VAL B O 1
ATOM 3193 N N . LEU B 1 19 ? -16.344 -16.562 -0.213 1 77.75 19 LEU B N 1
ATOM 3194 C CA . LEU B 1 19 ? -17.703 -16.281 0.203 1 77.75 19 LEU B CA 1
ATOM 3195 C C . LEU B 1 19 ? -18.578 -17.531 0.083 1 77.75 19 LEU B C 1
ATOM 3197 O O . LEU B 1 19 ? -19.422 -17.797 0.942 1 77.75 19 LEU B O 1
ATOM 3201 N N . ALA B 1 20 ? -18.328 -18.281 -0.925 1 81.94 20 ALA B N 1
ATOM 3202 C CA . ALA B 1 20 ? -19.078 -19.516 -1.126 1 81.94 20 ALA B CA 1
ATOM 3203 C C . ALA B 1 20 ? -18.703 -20.547 -0.066 1 81.94 20 ALA B C 1
ATOM 3205 O O . ALA B 1 20 ? -19.547 -21.312 0.392 1 81.94 20 ALA B O 1
ATOM 3206 N N . ALA B 1 21 ? -17.469 -20.516 0.272 1 88.06 21 ALA B N 1
ATOM 3207 C CA . ALA B 1 21 ? -16.984 -21.453 1.281 1 88.06 21 ALA B CA 1
ATOM 3208 C C . ALA B 1 21 ? -17.641 -21.188 2.635 1 88.06 21 ALA B C 1
ATOM 3210 O O . ALA B 1 21 ? -17.953 -22.125 3.371 1 88.06 21 ALA B O 1
ATOM 3211 N N . ARG B 1 22 ? -17.828 -19.984 2.961 1 82.19 22 ARG B N 1
ATOM 3212 C CA . ARG B 1 22 ? -18.469 -19.625 4.219 1 82.19 22 ARG B CA 1
ATOM 3213 C C . ARG B 1 22 ? -19.891 -20.172 4.301 1 82.19 22 ARG B C 1
ATOM 3215 O O . ARG B 1 22 ? -20.312 -20.656 5.359 1 82.19 22 ARG B O 1
ATOM 3222 N N . LYS B 1 23 ? -20.562 -20.109 3.234 1 84.62 23 LYS B N 1
ATOM 3223 C CA . LYS B 1 23 ? -21.922 -20.641 3.178 1 84.62 23 LYS B CA 1
ATOM 3224 C C . LYS B 1 23 ? -21.938 -22.156 3.408 1 84.62 23 LYS B C 1
ATOM 3226 O O . LYS B 1 23 ? -22.812 -22.672 4.082 1 84.62 23 LYS B O 1
ATOM 3231 N N . VAL B 1 24 ? -20.984 -22.797 2.848 1 89.44 24 VAL B N 1
ATOM 3232 C CA . VAL B 1 24 ? -20.859 -24.234 2.975 1 89.44 24 VAL B CA 1
ATOM 3233 C C . VAL B 1 24 ? -20.516 -24.609 4.414 1 89.44 24 VAL B C 1
ATOM 3235 O O . VAL B 1 24 ? -21.047 -25.562 4.969 1 89.44 24 VAL B O 1
ATOM 3238 N N . GLN B 1 25 ? -19.625 -23.766 4.949 1 89.25 25 GLN B N 1
ATOM 3239 C CA . GLN B 1 25 ? -19.234 -23.984 6.336 1 89.25 25 GLN B CA 1
ATOM 3240 C C . GLN B 1 25 ? -20.422 -23.797 7.281 1 89.25 25 GLN B C 1
ATOM 3242 O O . GLN B 1 25 ? -20.531 -24.484 8.289 1 89.25 25 GLN B O 1
ATOM 3247 N N . GLN B 1 26 ? -21.25 -22.938 7.039 1 87 26 GLN B N 1
ATOM 3248 C CA . GLN B 1 26 ? -22.453 -22.703 7.844 1 87 26 GLN B CA 1
ATOM 3249 C C . GLN B 1 26 ? -23.375 -23.906 7.844 1 87 26 GLN B C 1
ATOM 3251 O O . GLN B 1 26 ? -24.156 -24.094 8.773 1 87 26 GLN B O 1
ATOM 3256 N N . LYS B 1 27 ? -23.328 -24.688 6.844 1 90.12 27 LYS B N 1
ATOM 3257 C CA . LYS B 1 27 ? -24.141 -25.891 6.738 1 90.12 27 LYS B CA 1
ATOM 3258 C C . LYS B 1 27 ? -23.5 -27.062 7.492 1 90.12 27 LYS B C 1
ATOM 3260 O O . LYS B 1 27 ? -24 -28.188 7.453 1 90.12 27 LYS B O 1
ATOM 3265 N N . GLY B 1 28 ? -22.281 -26.797 8.062 1 88.81 28 GLY B N 1
ATOM 3266 C CA . GLY B 1 28 ? -21.656 -27.781 8.914 1 88.81 28 GLY B CA 1
ATOM 3267 C C . GLY B 1 28 ? -20.625 -28.641 8.188 1 88.81 28 GLY B C 1
ATOM 3268 O O . GLY B 1 28 ? -20.094 -29.594 8.75 1 88.81 28 GLY B O 1
ATOM 3269 N N . ILE B 1 29 ? -20.359 -28.328 6.98 1 89.88 29 ILE B N 1
ATOM 3270 C CA . ILE B 1 29 ? -19.391 -29.094 6.199 1 89.88 29 ILE B CA 1
ATOM 3271 C C . ILE B 1 29 ? -17.984 -28.547 6.449 1 89.88 29 ILE B C 1
ATOM 3273 O O . ILE B 1 29 ? -17.766 -27.328 6.414 1 89.88 29 ILE B O 1
ATOM 3277 N N . LYS B 1 30 ? -17.078 -29.516 6.703 1 91.06 30 LYS B N 1
ATOM 3278 C CA . LYS B 1 30 ? -15.688 -29.109 6.84 1 91.06 30 LYS B CA 1
ATOM 3279 C C . LYS B 1 30 ? -15.062 -28.797 5.48 1 91.06 30 LYS B C 1
ATOM 3281 O O . LYS B 1 30 ? -15.188 -29.594 4.543 1 91.06 30 LYS B O 1
ATOM 3286 N N . VAL B 1 31 ? -14.406 -27.641 5.402 1 94.62 31 VAL B N 1
ATOM 3287 C CA . VAL B 1 31 ? -13.883 -27.203 4.109 1 94.62 31 VAL B CA 1
ATOM 3288 C C . VAL B 1 31 ? -12.359 -27.297 4.117 1 94.62 31 VAL B C 1
ATOM 3290 O O . VAL B 1 31 ? -11.703 -26.812 5.043 1 94.62 31 VAL B O 1
ATOM 3293 N N . ASP B 1 32 ? -11.781 -28.016 3.17 1 95.12 32 ASP B N 1
ATOM 3294 C CA . ASP B 1 32 ? -10.344 -27.969 2.883 1 95.12 32 ASP B CA 1
ATOM 3295 C C . ASP B 1 32 ? -10.008 -26.797 1.964 1 95.12 32 ASP B C 1
ATOM 3297 O O . ASP B 1 32 ? -10.367 -26.812 0.786 1 95.12 32 ASP B O 1
ATOM 3301 N N . TYR B 1 33 ? -9.305 -25.891 2.533 1 93.88 33 TYR B N 1
ATOM 3302 C CA . TYR B 1 33 ? -8.961 -24.703 1.771 1 93.88 33 TYR B CA 1
ATOM 3303 C C . TYR B 1 33 ? -7.688 -24.922 0.958 1 93.88 33 TYR B C 1
ATOM 3305 O O . TYR B 1 33 ? -6.582 -24.922 1.506 1 93.88 33 TYR B O 1
ATOM 3313 N N . LEU B 1 34 ? -7.844 -25.031 -0.284 1 96.94 34 LEU B N 1
ATOM 3314 C CA . LEU B 1 34 ? -6.711 -25.219 -1.182 1 96.94 34 LEU B CA 1
ATOM 3315 C C . LEU B 1 34 ? -6.629 -24.078 -2.197 1 96.94 34 LEU B C 1
ATOM 3317 O O . LEU B 1 34 ? -6.094 -24.266 -3.293 1 96.94 34 LEU B O 1
ATOM 3321 N N . ASN B 1 35 ? -7.242 -22.922 -1.82 1 93.75 35 ASN B N 1
ATOM 3322 C CA . ASN B 1 35 ? -7.387 -21.844 -2.781 1 93.75 35 ASN B CA 1
ATOM 3323 C C . ASN B 1 35 ? -6.312 -20.766 -2.588 1 93.75 35 ASN B C 1
ATOM 3325 O O . ASN B 1 35 ? -6.023 -20 -3.504 1 93.75 35 ASN B O 1
ATOM 3329 N N . ILE B 1 36 ? -5.645 -20.641 -1.448 1 91.5 36 ILE B N 1
ATOM 3330 C CA . ILE B 1 36 ? -4.773 -19.516 -1.152 1 91.5 36 ILE B CA 1
ATOM 3331 C C . ILE B 1 36 ? -3.316 -19.969 -1.132 1 91.5 36 ILE B C 1
ATOM 3333 O O . ILE B 1 36 ? -2.982 -20.969 -0.489 1 91.5 36 ILE B O 1
ATOM 3337 N N . GLY B 1 37 ? -2.502 -19.266 -1.8 1 95.38 37 GLY B N 1
ATOM 3338 C CA . GLY B 1 37 ? -1.078 -19.562 -1.871 1 95.38 37 GLY B CA 1
ATOM 3339 C C . GLY B 1 37 ? -0.275 -18.875 -0.782 1 95.38 37 GLY B C 1
ATOM 3340 O O . GLY B 1 37 ? 0.603 -18.062 -1.07 1 95.38 37 GLY B O 1
ATOM 3341 N N . ASP B 1 38 ? -0.493 -19.219 0.469 1 97.06 38 ASP B N 1
ATOM 3342 C CA . ASP B 1 38 ? 0.221 -18.672 1.62 1 97.06 38 ASP B CA 1
ATOM 3343 C C . ASP B 1 38 ? 0.885 -19.781 2.43 1 97.06 38 ASP B C 1
ATOM 3345 O O . ASP B 1 38 ? 0.245 -20.406 3.281 1 97.06 38 ASP B O 1
ATOM 3349 N N . PRO B 1 39 ? 2.18 -20.031 2.234 1 97.94 39 PRO B N 1
ATOM 3350 C CA . PRO B 1 39 ? 2.871 -21.094 2.973 1 97.94 39 PRO B CA 1
ATOM 3351 C C . PRO B 1 39 ? 2.77 -20.922 4.488 1 97.94 39 PRO B C 1
ATOM 3353 O O . PRO B 1 39 ? 2.715 -21.906 5.223 1 97.94 39 PRO B O 1
ATOM 3356 N N . VAL B 1 40 ? 2.705 -19.703 4.926 1 97.69 40 VAL B N 1
ATOM 3357 C CA . VAL B 1 40 ? 2.721 -19.422 6.359 1 97.69 40 VAL B CA 1
ATOM 3358 C C . VAL B 1 40 ? 1.409 -19.891 6.988 1 97.69 40 VAL B C 1
ATOM 3360 O O . VAL B 1 40 ? 1.393 -20.344 8.133 1 97.69 40 VAL B O 1
ATOM 3363 N N . GLN B 1 41 ? 0.382 -19.844 6.238 1 95 41 GLN B N 1
ATOM 3364 C CA . GLN B 1 41 ? -0.915 -20.312 6.711 1 95 41 GLN B CA 1
ATOM 3365 C C . GLN B 1 41 ? -0.919 -21.828 6.891 1 95 41 GLN B C 1
ATOM 3367 O O . GLN B 1 41 ? -1.781 -22.375 7.578 1 95 41 GLN B O 1
ATOM 3372 N N . PHE B 1 42 ? -0.019 -22.516 6.293 1 95.88 42 PHE B N 1
ATOM 3373 C CA . PHE B 1 42 ? -0.001 -23.969 6.32 1 95.88 42 PHE B CA 1
ATOM 3374 C C . PHE B 1 42 ? 1.157 -24.484 7.168 1 95.88 42 PHE B C 1
ATOM 3376 O O . PHE B 1 42 ? 1.667 -25.578 6.934 1 95.88 42 PHE B O 1
ATOM 3383 N N . GLY B 1 43 ? 1.61 -23.672 8.039 1 93.81 43 GLY B N 1
ATOM 3384 C CA . GLY B 1 43 ? 2.508 -24.156 9.07 1 93.81 43 GLY B CA 1
ATOM 3385 C C . GLY B 1 43 ? 3.943 -23.703 8.875 1 93.81 43 GLY B C 1
ATOM 3386 O O . GLY B 1 43 ? 4.762 -23.828 9.789 1 93.81 43 GLY B O 1
ATOM 3387 N N . PHE B 1 44 ? 4.266 -23.219 7.688 1 97.31 44 PHE B N 1
ATOM 3388 C CA . PHE B 1 44 ? 5.594 -22.656 7.504 1 97.31 44 PHE B CA 1
ATOM 3389 C C . PHE B 1 44 ? 5.691 -21.281 8.164 1 97.31 44 PHE B C 1
ATOM 3391 O O . PHE B 1 44 ? 4.695 -20.562 8.266 1 97.31 44 PHE B O 1
ATOM 3398 N N . GLN B 1 45 ? 6.844 -20.922 8.688 1 98.06 45 GLN B N 1
ATOM 3399 C CA . GLN B 1 45 ? 7.059 -19.656 9.375 1 98.06 45 GLN B CA 1
ATOM 3400 C C . GLN B 1 45 ? 8.406 -19.047 8.992 1 98.06 45 GLN B C 1
ATOM 3402 O O . GLN B 1 45 ? 9.336 -19.766 8.609 1 98.06 45 GLN B O 1
ATOM 3407 N N . PRO B 1 46 ? 8.5 -17.688 9.086 1 98.31 46 PRO B N 1
ATOM 3408 C CA . PRO B 1 46 ? 9.844 -17.109 8.961 1 98.31 46 PRO B CA 1
ATOM 3409 C C . PRO B 1 46 ? 10.828 -17.703 9.977 1 98.31 46 PRO B C 1
ATOM 3411 O O . PRO B 1 46 ? 10.445 -18.016 11.102 1 98.31 46 PRO B O 1
ATOM 3414 N N . PRO B 1 47 ? 12.078 -17.812 9.562 1 98.19 47 PRO B N 1
ATOM 3415 C CA . PRO B 1 47 ? 13.078 -18.328 10.508 1 98.19 47 PRO B CA 1
ATOM 3416 C C . PRO B 1 47 ? 13.188 -17.453 11.758 1 98.19 47 PRO B C 1
ATOM 3418 O O . PRO B 1 47 ? 12.898 -16.25 11.711 1 98.19 47 PRO B O 1
ATOM 3421 N N . ASP B 1 48 ? 13.695 -18.016 12.836 1 98.31 48 ASP B N 1
ATOM 3422 C CA . ASP B 1 48 ? 13.75 -17.375 14.133 1 98.31 48 ASP B CA 1
ATOM 3423 C C . ASP B 1 48 ? 14.617 -16.109 14.086 1 98.31 48 ASP B C 1
ATOM 3425 O O . ASP B 1 48 ? 14.297 -15.102 14.711 1 98.31 48 ASP B O 1
ATOM 3429 N N . ASN B 1 49 ? 15.727 -16.219 13.422 1 98.69 49 ASN B N 1
ATOM 3430 C CA . ASN B 1 49 ? 16.594 -15.047 13.344 1 98.69 49 ASN B CA 1
ATOM 3431 C C . ASN B 1 49 ? 15.914 -13.898 12.609 1 98.69 49 ASN B C 1
ATOM 3433 O O . ASN B 1 49 ? 16.156 -12.727 12.922 1 98.69 49 ASN B O 1
ATOM 3437 N N . VAL B 1 50 ? 15.109 -14.203 11.602 1 98.81 50 VAL B N 1
ATOM 3438 C CA . VAL B 1 50 ? 14.367 -13.188 10.859 1 98.81 50 VAL B CA 1
ATOM 3439 C C . VAL B 1 50 ? 13.297 -12.562 11.75 1 98.81 50 VAL B C 1
ATOM 3441 O O . VAL B 1 50 ? 13.148 -11.344 11.797 1 98.81 50 VAL B O 1
ATOM 3444 N N . LYS B 1 51 ? 12.516 -13.406 12.508 1 98.81 51 LYS B N 1
ATOM 3445 C CA . LYS B 1 51 ? 11.562 -12.898 13.484 1 98.81 51 LYS B CA 1
ATOM 3446 C C . LYS B 1 51 ? 12.25 -12.008 14.516 1 98.81 51 LYS B C 1
ATOM 3448 O O . LYS B 1 51 ? 11.734 -10.938 14.859 1 98.81 51 LYS B O 1
ATOM 3453 N N . GLN B 1 52 ? 13.398 -12.43 14.953 1 98.81 52 GLN B N 1
ATOM 3454 C CA . GLN B 1 52 ? 14.125 -11.688 15.977 1 98.81 52 GLN B CA 1
ATOM 3455 C C . GLN B 1 52 ? 14.578 -10.328 15.445 1 98.81 52 GLN B C 1
ATOM 3457 O O . GLN B 1 52 ? 14.594 -9.344 16.188 1 98.81 52 GLN B O 1
ATOM 3462 N N . ALA B 1 53 ? 15.016 -10.273 14.195 1 98.88 53 ALA B N 1
ATOM 3463 C CA . ALA B 1 53 ? 15.422 -9.008 13.602 1 98.88 53 ALA B CA 1
ATOM 3464 C C . ALA B 1 53 ? 14.266 -8.008 13.602 1 98.88 53 ALA B C 1
ATOM 3466 O O . ALA B 1 53 ? 14.469 -6.816 13.844 1 98.88 53 ALA B O 1
ATOM 3467 N N . LEU B 1 54 ? 13.094 -8.492 13.305 1 98.88 54 LEU B N 1
ATOM 3468 C CA . LEU B 1 54 ? 11.898 -7.66 13.367 1 98.88 54 LEU B CA 1
ATOM 3469 C C . LEU B 1 54 ? 11.656 -7.164 14.789 1 98.88 54 LEU B C 1
ATOM 3471 O O . LEU B 1 54 ? 11.43 -5.973 15.008 1 98.88 54 LEU B O 1
ATOM 3475 N N . ILE B 1 55 ? 11.703 -8.055 15.734 1 98.88 55 ILE B N 1
ATOM 3476 C CA . ILE B 1 55 ? 11.453 -7.766 17.141 1 98.88 55 ILE B CA 1
ATOM 3477 C C . ILE B 1 55 ? 12.5 -6.781 17.656 1 98.88 55 ILE B C 1
ATOM 3479 O O . ILE B 1 55 ? 12.172 -5.828 18.375 1 98.88 55 ILE B O 1
ATOM 3483 N N . ASP B 1 56 ? 13.766 -6.977 17.281 1 98.88 56 ASP B N 1
ATOM 3484 C CA . ASP B 1 56 ? 14.844 -6.074 17.672 1 98.88 56 ASP B CA 1
ATOM 3485 C C . ASP B 1 56 ? 14.594 -4.66 17.156 1 98.88 56 ASP B C 1
ATOM 3487 O O . ASP B 1 56 ? 14.836 -3.682 17.875 1 98.88 56 ASP B O 1
ATOM 3491 N N . ALA B 1 57 ? 14.18 -4.57 15.922 1 98.88 57 ALA B N 1
ATOM 3492 C CA . ALA B 1 57 ? 13.906 -3.26 15.336 1 98.88 57 ALA B CA 1
ATOM 3493 C C . ALA B 1 57 ? 12.828 -2.527 16.125 1 98.88 57 ALA B C 1
ATOM 3495 O O . ALA B 1 57 ? 12.945 -1.328 16.391 1 98.88 57 ALA B O 1
ATOM 3496 N N . ILE B 1 58 ? 11.758 -3.232 16.5 1 98.81 58 ILE B N 1
ATOM 3497 C CA . ILE B 1 58 ? 10.688 -2.666 17.297 1 98.81 58 ILE B CA 1
ATOM 3498 C C . ILE B 1 58 ? 11.242 -2.156 18.625 1 98.81 58 ILE B C 1
ATOM 3500 O O . ILE B 1 58 ? 10.992 -1.014 19.016 1 98.81 58 ILE B O 1
ATOM 3504 N N . ASN B 1 59 ? 12.047 -2.949 19.25 1 98.62 59 ASN B N 1
ATOM 3505 C CA . ASN B 1 59 ? 12.555 -2.652 20.594 1 98.62 59 ASN B CA 1
ATOM 3506 C C . ASN B 1 59 ? 13.594 -1.53 20.562 1 98.62 59 ASN B C 1
ATOM 3508 O O . ASN B 1 59 ? 13.711 -0.765 21.516 1 98.62 59 ASN B O 1
ATOM 3512 N N . LYS B 1 60 ? 14.32 -1.418 19.469 1 98.38 60 LYS B N 1
ATOM 3513 C CA . LYS B 1 60 ? 15.359 -0.404 19.328 1 98.38 60 LYS B CA 1
ATOM 3514 C C . LYS B 1 60 ? 14.773 0.94 18.922 1 98.38 60 LYS B C 1
ATOM 3516 O O . LYS B 1 60 ? 15.5 1.914 18.734 1 98.38 60 LYS B O 1
ATOM 3521 N N . GLY B 1 61 ? 13.5 0.99 18.734 1 98.12 61 GLY B N 1
ATOM 3522 C CA . GLY B 1 61 ? 12.82 2.244 18.438 1 98.12 61 GLY B CA 1
ATOM 3523 C C . GLY B 1 61 ? 12.758 2.559 16.953 1 98.12 61 GLY B C 1
ATOM 3524 O O . GLY B 1 61 ? 12.469 3.693 16.578 1 98.12 61 GLY B O 1
ATOM 3525 N N . GLU B 1 62 ? 13.086 1.586 16.094 1 98.19 62 GLU B N 1
ATOM 3526 C CA . GLU B 1 62 ? 12.977 1.769 14.656 1 98.19 62 GLU B CA 1
ATOM 3527 C C . GLU B 1 62 ? 11.531 1.639 14.188 1 98.19 62 GLU B C 1
ATOM 3529 O O . GLU B 1 62 ? 11.219 0.789 13.352 1 98.19 62 GLU B O 1
ATOM 3534 N N . ASN B 1 63 ? 10.688 2.477 14.766 1 98.69 63 ASN B N 1
ATOM 3535 C CA . ASN B 1 63 ? 9.25 2.422 14.523 1 98.69 63 ASN B CA 1
ATOM 3536 C C . ASN B 1 63 ? 8.758 3.652 13.766 1 98.69 63 ASN B C 1
ATOM 3538 O O . ASN B 1 63 ? 7.559 3.912 13.711 1 98.69 63 ASN B O 1
ATOM 3542 N N . TYR B 1 64 ? 9.617 4.484 13.156 1 98.25 64 TYR B N 1
ATOM 3543 C CA . TYR B 1 64 ? 9.312 5.719 12.438 1 98.25 64 TYR B CA 1
ATOM 3544 C C . TYR B 1 64 ? 9.281 5.48 10.938 1 98.25 64 TYR B C 1
ATOM 3546 O O . TYR B 1 64 ? 9.516 4.359 10.469 1 98.25 64 TYR B O 1
ATOM 3554 N N . TYR B 1 65 ? 8.859 6.449 10.133 1 96.88 65 TYR B N 1
ATOM 3555 C CA . TYR B 1 65 ? 8.836 6.328 8.68 1 96.88 65 TYR B CA 1
ATOM 3556 C C . TYR B 1 65 ? 10.234 6.043 8.133 1 96.88 65 TYR B C 1
ATOM 3558 O O . TYR B 1 65 ? 11.188 6.762 8.445 1 96.88 65 TYR B O 1
ATOM 3566 N N . SER B 1 66 ? 10.359 5.02 7.352 1 95.81 66 SER B N 1
ATOM 3567 C CA . SER B 1 66 ? 11.57 4.797 6.574 1 95.81 66 SER B CA 1
ATOM 3568 C C . SER B 1 66 ? 11.664 5.766 5.402 1 95.81 66 SER B C 1
ATOM 3570 O O . SER B 1 66 ? 10.734 6.539 5.156 1 95.81 66 SER B O 1
ATOM 3572 N N . THR B 1 67 ? 12.844 5.789 4.758 1 94.19 67 THR B N 1
ATOM 3573 C CA . THR B 1 67 ? 12.883 6.453 3.461 1 94.19 67 THR B CA 1
ATOM 3574 C C . THR B 1 67 ? 11.859 5.836 2.508 1 94.19 67 THR B C 1
ATOM 3576 O O . THR B 1 67 ? 11.523 4.656 2.627 1 94.19 67 THR B O 1
ATOM 3579 N N . SER B 1 68 ? 11.383 6.629 1.61 1 95.56 68 SER B N 1
ATOM 3580 C CA . SER B 1 68 ? 10.312 6.176 0.723 1 95.56 68 SER B CA 1
ATOM 3581 C C . SER B 1 68 ? 10.781 5.02 -0.158 1 95.56 68 SER B C 1
ATOM 3583 O O . SER B 1 68 ? 9.992 4.137 -0.501 1 95.56 68 SER B O 1
ATOM 3585 N N . GLU B 1 69 ? 12.062 5.02 -0.541 1 96.5 69 GLU B N 1
ATOM 3586 C CA . GLU B 1 69 ? 12.609 3.965 -1.389 1 96.5 69 GLU B CA 1
ATOM 3587 C C . GLU B 1 69 ? 12.891 2.699 -0.585 1 96.5 69 GLU B C 1
ATOM 3589 O O . GLU B 1 69 ? 12.992 1.607 -1.15 1 96.5 69 GLU B O 1
ATOM 3594 N N . GLY B 1 70 ? 13.07 2.822 0.697 1 97.94 70 GLY B N 1
ATOM 3595 C CA . GLY B 1 70 ? 13.445 1.722 1.571 1 97.94 70 GLY B CA 1
ATOM 3596 C C . GLY B 1 70 ? 14.836 1.863 2.146 1 97.94 70 GLY B C 1
ATOM 3597 O O . GLY B 1 70 ? 15.648 2.641 1.639 1 97.94 70 GLY B O 1
ATOM 3598 N N . LEU B 1 71 ? 15.133 1.121 3.182 1 98.19 71 LEU B N 1
ATOM 3599 C CA . LEU B 1 71 ? 16.438 1.103 3.83 1 98.19 71 LEU B CA 1
ATOM 3600 C C . LEU B 1 71 ? 17.547 0.853 2.812 1 98.19 71 LEU B C 1
ATOM 3602 O O . LEU B 1 71 ? 17.453 -0.074 2.004 1 98.19 71 LEU B O 1
ATOM 3606 N N . LEU B 1 72 ? 18.531 1.697 2.848 1 97.81 72 LEU B N 1
ATOM 3607 C CA . LEU B 1 72 ? 19.625 1.582 1.896 1 97.81 72 LEU B CA 1
ATOM 3608 C C . LEU B 1 72 ? 20.266 0.196 1.961 1 97.81 72 LEU B C 1
ATOM 3610 O O . LEU B 1 72 ? 20.5 -0.43 0.926 1 97.81 72 LEU B O 1
ATOM 3614 N N . GLU B 1 73 ? 20.516 -0.313 3.158 1 98.69 73 GLU B N 1
ATOM 3615 C CA . GLU B 1 73 ? 21.141 -1.618 3.328 1 98.69 73 GLU B CA 1
ATOM 3616 C C . GLU B 1 73 ? 20.281 -2.729 2.725 1 98.69 73 GLU B C 1
ATOM 3618 O O . GLU B 1 73 ? 20.812 -3.67 2.129 1 98.69 73 GLU B O 1
ATOM 3623 N N . LEU B 1 74 ? 19 -2.592 2.906 1 98.88 74 LEU B N 1
ATOM 3624 C CA . LEU B 1 74 ? 18.109 -3.576 2.309 1 98.88 74 LEU B CA 1
ATOM 3625 C C . LEU B 1 74 ? 18.172 -3.518 0.787 1 98.88 74 LEU B C 1
ATOM 3627 O O . LEU B 1 74 ? 18.266 -4.555 0.125 1 98.88 74 LEU B O 1
ATOM 3631 N N . ARG B 1 75 ? 18.125 -2.318 0.234 1 98.81 75 ARG B N 1
ATOM 3632 C CA . ARG B 1 75 ? 18.188 -2.152 -1.215 1 98.81 75 ARG B CA 1
ATOM 3633 C C . ARG B 1 75 ? 19.5 -2.682 -1.775 1 98.81 75 ARG B C 1
ATOM 3635 O O . ARG B 1 75 ? 19.531 -3.256 -2.867 1 98.81 75 ARG B O 1
ATOM 3642 N N . GLN B 1 76 ? 20.562 -2.504 -1.016 1 98.81 76 GLN B N 1
ATOM 3643 C CA . GLN B 1 76 ? 21.859 -3.027 -1.429 1 98.81 76 GLN B CA 1
ATOM 3644 C C . GLN B 1 76 ? 21.844 -4.551 -1.472 1 98.81 76 GLN B C 1
ATOM 3646 O O . GLN B 1 76 ? 22.359 -5.156 -2.416 1 98.81 76 GLN B O 1
ATOM 3651 N N . GLU B 1 77 ? 21.281 -5.195 -0.484 1 98.88 77 GLU B N 1
ATOM 3652 C CA . GLU B 1 77 ? 21.25 -6.656 -0.445 1 98.88 77 GLU B CA 1
ATOM 3653 C C . GLU B 1 77 ? 20.312 -7.215 -1.51 1 98.88 77 GLU B C 1
ATOM 3655 O O . GLU B 1 77 ? 20.562 -8.289 -2.061 1 98.88 77 GLU B O 1
ATOM 3660 N N . ILE B 1 78 ? 19.234 -6.504 -1.794 1 98.88 78 ILE B N 1
ATOM 3661 C CA . ILE B 1 78 ? 18.344 -6.902 -2.881 1 98.88 78 ILE B CA 1
ATOM 3662 C C . ILE B 1 78 ? 19.094 -6.824 -4.211 1 98.88 78 ILE B C 1
ATOM 3664 O O . ILE B 1 78 ? 18.969 -7.719 -5.051 1 98.88 78 ILE B O 1
ATOM 3668 N N . ALA B 1 79 ? 19.812 -5.734 -4.371 1 98.62 79 ALA B N 1
ATOM 3669 C CA . ALA B 1 79 ? 20.594 -5.598 -5.59 1 98.62 79 ALA B CA 1
ATOM 3670 C C . ALA B 1 79 ? 21.562 -6.77 -5.758 1 98.62 79 ALA B C 1
ATOM 3672 O O . ALA B 1 79 ? 21.688 -7.324 -6.852 1 98.62 79 ALA B O 1
ATOM 3673 N N . LYS B 1 80 ? 22.219 -7.16 -4.68 1 98.62 80 LYS B N 1
ATOM 3674 C CA . LYS B 1 80 ? 23.125 -8.305 -4.723 1 98.62 80 LYS B CA 1
ATOM 3675 C C . LYS B 1 80 ? 22.406 -9.57 -5.164 1 98.62 80 LYS B C 1
ATOM 3677 O O . LYS B 1 80 ? 22.906 -10.312 -6.008 1 98.62 80 LYS B O 1
ATOM 3682 N N . LYS B 1 81 ? 21.297 -9.781 -4.617 1 98.12 81 LYS B N 1
ATOM 3683 C CA . LYS B 1 81 ? 20.484 -10.945 -4.953 1 98.12 81 LYS B CA 1
ATOM 3684 C C . LYS B 1 81 ? 20.125 -10.953 -6.434 1 98.12 81 LYS B C 1
ATOM 3686 O O . LYS B 1 81 ? 20.266 -11.977 -7.109 1 98.12 81 LYS B O 1
ATOM 3691 N N . GLU B 1 82 ? 19.641 -9.859 -6.93 1 98.31 82 GLU B N 1
ATOM 3692 C CA . GLU B 1 82 ? 19.203 -9.789 -8.32 1 98.31 82 GLU B CA 1
ATOM 3693 C C . GLU B 1 82 ? 20.375 -9.82 -9.281 1 98.31 82 GLU B C 1
ATOM 3695 O O . GLU B 1 82 ? 20.266 -10.359 -10.391 1 98.31 82 GLU B O 1
ATOM 3700 N N . ASN B 1 83 ? 21.516 -9.281 -8.852 1 97.88 83 ASN B N 1
ATOM 3701 C CA . ASN B 1 83 ? 22.734 -9.336 -9.664 1 97.88 83 ASN B CA 1
ATOM 3702 C C . ASN B 1 83 ? 23.234 -10.773 -9.82 1 97.88 83 ASN B C 1
ATOM 3704 O O . ASN B 1 83 ? 23.797 -11.133 -10.859 1 97.88 83 ASN B O 1
ATOM 3708 N N . ALA B 1 84 ? 23.047 -11.539 -8.797 1 96.88 84 ALA B N 1
ATOM 3709 C CA . ALA B 1 84 ? 23.406 -12.953 -8.883 1 96.88 84 ALA B CA 1
ATOM 3710 C C . ALA B 1 84 ? 22.578 -13.672 -9.945 1 96.88 84 ALA B C 1
ATOM 3712 O O . ALA B 1 84 ? 23 -14.688 -10.492 1 96.88 84 ALA B O 1
ATOM 3713 N N . LYS B 1 85 ? 21.469 -13.086 -10.289 1 95.75 85 LYS B N 1
ATOM 3714 C CA . LYS B 1 85 ? 20.594 -13.656 -11.32 1 95.75 85 LYS B CA 1
ATOM 3715 C C . LYS B 1 85 ? 20.797 -12.953 -12.664 1 95.75 85 LYS B C 1
ATOM 3717 O O . LYS B 1 85 ? 20.078 -13.227 -13.625 1 95.75 85 LYS B O 1
ATOM 3722 N N . GLY B 1 86 ? 21.625 -11.906 -12.656 1 95.56 86 GLY B N 1
ATOM 3723 C CA . GLY B 1 86 ? 22.062 -11.375 -13.938 1 95.56 86 GLY B CA 1
ATOM 3724 C C . GLY B 1 86 ? 21.547 -9.969 -14.203 1 95.56 86 GLY B C 1
ATOM 3725 O O . GLY B 1 86 ? 21.859 -9.375 -15.234 1 95.56 86 GLY B O 1
ATOM 3726 N N . LEU B 1 87 ? 20.797 -9.258 -13.383 1 95.31 87 LEU B N 1
ATOM 3727 C CA . LEU B 1 87 ? 20.172 -7.973 -13.656 1 95.31 87 LEU B CA 1
ATOM 3728 C C . LEU B 1 87 ? 21.203 -6.848 -13.633 1 95.31 87 LEU B C 1
ATOM 3730 O O . LEU B 1 87 ? 21.031 -5.824 -14.297 1 95.31 87 LEU B O 1
ATOM 3734 N N . SER B 1 88 ? 22.297 -6.852 -12.828 1 93.06 88 SER B N 1
ATOM 3735 C CA . SER B 1 88 ? 23.406 -5.902 -12.734 1 93.06 88 SER B CA 1
ATOM 3736 C C . SER B 1 88 ? 22.906 -4.508 -12.375 1 93.06 88 SER B C 1
ATOM 3738 O O . SER B 1 88 ? 23 -3.58 -13.18 1 93.06 88 SER B O 1
ATOM 3740 N N . ILE B 1 89 ? 22.531 -4.344 -11.18 1 96.75 89 ILE B N 1
ATOM 3741 C CA . ILE B 1 89 ? 21.953 -3.074 -10.75 1 96.75 89 ILE B CA 1
ATOM 3742 C C . ILE B 1 89 ? 22.547 -2.668 -9.398 1 96.75 89 ILE B C 1
ATOM 3744 O O . ILE B 1 89 ? 23.203 -3.471 -8.742 1 96.75 89 ILE B O 1
ATOM 3748 N N . SER B 1 90 ? 22.406 -1.398 -9.07 1 97.06 90 SER B N 1
ATOM 3749 C CA . SER B 1 90 ? 22.75 -0.885 -7.746 1 97.06 90 SER B CA 1
ATOM 3750 C C . SER B 1 90 ? 21.5 -0.696 -6.891 1 97.06 90 SER B C 1
ATOM 3752 O O . SER B 1 90 ? 20.391 -0.99 -7.328 1 97.06 90 SER B O 1
ATOM 3754 N N . ALA B 1 91 ? 21.703 -0.233 -5.648 1 97.75 91 ALA B N 1
ATOM 3755 C CA . ALA B 1 91 ? 20.625 0.023 -4.711 1 97.75 91 ALA B CA 1
ATOM 3756 C C . ALA B 1 91 ? 19.688 1.105 -5.238 1 97.75 91 ALA B C 1
ATOM 3758 O O . ALA B 1 91 ? 18.516 1.158 -4.863 1 97.75 91 ALA B O 1
ATOM 3759 N N . ASP B 1 92 ? 20.141 1.994 -6.125 1 95.44 92 ASP B N 1
ATOM 3760 C CA . ASP B 1 92 ? 19.359 3.119 -6.637 1 95.44 92 ASP B CA 1
ATOM 3761 C C . ASP B 1 92 ? 18.25 2.641 -7.574 1 95.44 92 ASP B C 1
ATOM 3763 O O . ASP B 1 92 ? 17.328 3.387 -7.867 1 95.44 92 ASP B O 1
ATOM 3767 N N . GLU B 1 93 ? 18.391 1.371 -8 1 97.12 93 GLU B N 1
ATOM 3768 C CA . GLU B 1 93 ? 17.422 0.813 -8.945 1 97.12 93 GLU B CA 1
ATOM 3769 C C . GLU B 1 93 ? 16.422 -0.083 -8.234 1 97.12 93 GLU B C 1
ATOM 3771 O O . GLU B 1 93 ? 15.766 -0.912 -8.867 1 97.12 93 GLU B O 1
ATOM 3776 N N . ILE B 1 94 ? 16.375 0.095 -6.93 1 98.44 94 ILE B N 1
ATOM 3777 C CA . ILE B 1 94 ? 15.469 -0.734 -6.141 1 98.44 94 ILE B CA 1
ATOM 3778 C C . ILE B 1 94 ? 14.484 0.153 -5.387 1 98.44 94 ILE B C 1
ATOM 3780 O O . ILE B 1 94 ? 14.867 1.165 -4.797 1 98.44 94 ILE B O 1
ATOM 3784 N N . LEU B 1 95 ? 13.227 -0.181 -5.441 1 98.56 95 LEU B N 1
ATOM 3785 C CA . LEU B 1 95 ? 12.188 0.397 -4.598 1 98.56 95 LEU B CA 1
ATOM 3786 C C . LEU B 1 95 ? 11.508 -0.679 -3.754 1 98.56 95 LEU B C 1
ATOM 3788 O O . LEU B 1 95 ? 10.953 -1.637 -4.293 1 98.56 95 LEU B O 1
ATOM 3792 N N . VAL B 1 96 ? 11.602 -0.544 -2.441 1 98.88 96 VAL B N 1
ATOM 3793 C CA . VAL B 1 96 ? 10.914 -1.467 -1.547 1 98.88 96 VAL B CA 1
ATOM 3794 C C . VAL B 1 96 ? 9.422 -1.143 -1.521 1 98.88 96 VAL B C 1
ATOM 3796 O O . VAL B 1 96 ? 9.031 0.028 -1.503 1 98.88 96 VAL B O 1
ATOM 3799 N N . THR B 1 97 ? 8.586 -2.17 -1.538 1 98.69 97 THR B N 1
ATOM 3800 C CA . THR B 1 97 ? 7.145 -1.979 -1.657 1 98.69 97 THR B CA 1
ATOM 3801 C C . THR B 1 97 ? 6.402 -2.811 -0.615 1 98.69 97 THR B C 1
ATOM 3803 O O . THR B 1 97 ? 6.98 -3.709 -0.001 1 98.69 97 THR B O 1
ATOM 3806 N N . ASN B 1 98 ? 5.125 -2.494 -0.381 1 98.19 98 ASN B N 1
ATOM 3807 C CA . ASN B 1 98 ? 4.242 -3.293 0.46 1 98.19 98 ASN B CA 1
ATOM 3808 C C . ASN B 1 98 ? 3.746 -4.539 -0.272 1 98.19 98 ASN B C 1
ATOM 3810 O O . ASN B 1 98 ? 2.572 -4.621 -0.638 1 98.19 98 ASN B O 1
ATOM 3814 N N . GLY B 1 99 ? 4.625 -5.477 -0.407 1 97.94 99 GLY B N 1
ATOM 3815 C CA . GLY B 1 99 ? 4.348 -6.648 -1.222 1 97.94 99 GLY B CA 1
ATOM 3816 C C . GLY B 1 99 ? 4.531 -6.398 -2.707 1 97.94 99 GLY B C 1
ATOM 3817 O O . GLY B 1 99 ? 4.695 -5.254 -3.135 1 97.94 99 GLY B O 1
ATOM 3818 N N . VAL B 1 100 ? 4.508 -7.449 -3.473 1 98.12 100 VAL B N 1
ATOM 3819 C CA . VAL B 1 100 ? 4.68 -7.355 -4.918 1 98.12 100 VAL B CA 1
ATOM 3820 C C . VAL B 1 100 ? 3.455 -6.691 -5.543 1 98.12 100 VAL B C 1
ATOM 3822 O O . VAL B 1 100 ? 3.57 -5.984 -6.547 1 98.12 100 VAL B O 1
ATOM 3825 N N . SER B 1 101 ? 2.309 -6.859 -4.922 1 97.19 101 SER B N 1
ATOM 3826 C CA . SER B 1 101 ? 1.073 -6.273 -5.43 1 97.19 101 SER B CA 1
ATOM 3827 C C . SER B 1 101 ? 1.198 -4.758 -5.57 1 97.19 101 SER B C 1
ATOM 3829 O O . SER B 1 101 ? 0.768 -4.188 -6.574 1 97.19 101 SER B O 1
ATOM 3831 N N . GLU B 1 102 ? 1.787 -4.121 -4.531 1 98.06 102 GLU B N 1
ATOM 3832 C CA . GLU B 1 102 ? 1.979 -2.676 -4.637 1 98.06 102 GLU B CA 1
ATOM 3833 C C . GLU B 1 102 ? 2.936 -2.328 -5.773 1 98.06 102 GLU B C 1
ATOM 3835 O O . GLU B 1 102 ? 2.719 -1.352 -6.496 1 98.06 102 GLU B O 1
ATOM 3840 N N . GLY B 1 103 ? 4.027 -3.092 -5.879 1 98.44 103 GLY B N 1
ATOM 3841 C CA . GLY B 1 103 ? 4.957 -2.873 -6.973 1 98.44 103 GLY B CA 1
ATOM 3842 C C . GLY B 1 103 ? 4.305 -2.969 -8.336 1 98.44 103 GLY B C 1
ATOM 3843 O O . GLY B 1 103 ? 4.551 -2.131 -9.211 1 98.44 103 GLY B O 1
ATOM 3844 N N . LEU B 1 104 ? 3.48 -3.994 -8.492 1 98.19 104 LEU B N 1
ATOM 3845 C CA . LEU B 1 104 ? 2.75 -4.184 -9.742 1 98.19 104 LEU B CA 1
ATOM 3846 C C . LEU B 1 104 ? 1.838 -2.994 -10.023 1 98.19 104 LEU B C 1
ATOM 3848 O O . LEU B 1 104 ? 1.802 -2.488 -11.148 1 98.19 104 LEU B O 1
ATOM 3852 N N . ASP B 1 105 ? 1.139 -2.582 -9.062 1 97.12 105 ASP B N 1
ATOM 3853 C CA . ASP B 1 105 ? 0.248 -1.434 -9.195 1 97.12 105 ASP B CA 1
ATOM 3854 C C . ASP B 1 105 ? 1.021 -0.185 -9.617 1 97.12 105 ASP B C 1
ATOM 3856 O O . ASP B 1 105 ? 0.605 0.534 -10.523 1 97.12 105 ASP B O 1
ATOM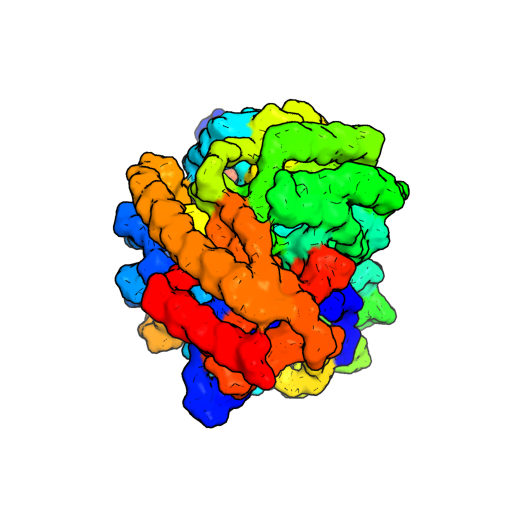 3860 N N . MET B 1 106 ? 2.145 0.081 -8.938 1 97.5 106 MET B N 1
ATOM 3861 C CA . MET B 1 106 ? 2.975 1.249 -9.219 1 97.5 106 MET B CA 1
ATOM 3862 C C . MET B 1 106 ? 3.498 1.212 -10.648 1 97.5 106 MET B C 1
ATOM 3864 O O . MET B 1 106 ? 3.471 2.225 -11.352 1 97.5 106 MET B O 1
ATOM 3868 N N . VAL B 1 107 ? 3.943 0.063 -11.062 1 97.94 107 VAL B N 1
ATOM 3869 C CA . VAL B 1 107 ? 4.512 -0.069 -12.398 1 97.94 107 VAL B CA 1
ATOM 3870 C C . VAL B 1 107 ? 3.418 0.12 -13.445 1 97.94 107 VAL B C 1
ATOM 3872 O O . VAL B 1 107 ? 3.582 0.895 -14.391 1 97.94 107 VAL B O 1
ATOM 3875 N N . ILE B 1 108 ? 2.291 -0.55 -13.305 1 97.19 108 ILE B N 1
ATOM 3876 C CA . ILE B 1 108 ? 1.205 -0.469 -14.273 1 97.19 108 ILE B CA 1
ATOM 3877 C C . ILE B 1 108 ? 0.674 0.961 -14.336 1 97.19 108 ILE B C 1
ATOM 3879 O O . ILE B 1 108 ? 0.448 1.499 -15.422 1 97.19 108 ILE B O 1
ATOM 3883 N N . SER B 1 109 ? 0.528 1.565 -13.18 1 95.25 109 SER B N 1
ATOM 3884 C CA . SER B 1 109 ? 0.065 2.949 -13.133 1 95.25 109 SER B CA 1
ATOM 3885 C C . SER B 1 109 ? 1.01 3.873 -13.891 1 95.25 109 SER B C 1
ATOM 3887 O O . SER B 1 109 ? 0.583 4.891 -14.445 1 95.25 109 SER B O 1
ATOM 3889 N N . SER B 1 110 ? 2.217 3.568 -13.945 1 96.31 110 SER B N 1
ATOM 3890 C CA . SER B 1 110 ? 3.248 4.426 -14.516 1 96.31 110 SER B CA 1
ATOM 3891 C C . SER B 1 110 ? 3.307 4.281 -16.031 1 96.31 110 SER B C 1
ATOM 3893 O O . SER B 1 110 ? 3.838 5.152 -16.734 1 96.31 110 SER B O 1
ATOM 3895 N N . ILE B 1 111 ? 2.754 3.199 -16.594 1 96.69 111 ILE B N 1
ATOM 3896 C CA . ILE B 1 111 ? 3.045 2.984 -18 1 96.69 111 ILE B CA 1
ATOM 3897 C C . ILE B 1 111 ? 1.742 2.811 -18.781 1 96.69 111 ILE B C 1
ATOM 3899 O O . ILE B 1 111 ? 1.737 2.84 -20.016 1 96.69 111 ILE B O 1
ATOM 3903 N N . VAL B 1 112 ? 0.622 2.586 -18.125 1 95.81 112 VAL B N 1
ATOM 3904 C CA . VAL B 1 112 ? -0.639 2.275 -18.781 1 95.81 112 VAL B CA 1
ATOM 3905 C C . VAL B 1 112 ? -1.543 3.506 -18.781 1 95.81 112 VAL B C 1
ATOM 3907 O O . VAL B 1 112 ? -1.711 4.156 -17.734 1 95.81 112 VAL B O 1
ATOM 3910 N N . GLU B 1 113 ? -2.025 3.865 -19.844 1 93.69 113 GLU B N 1
ATOM 3911 C CA . GLU B 1 113 ? -3.086 4.848 -20.031 1 93.69 113 GLU B CA 1
ATOM 3912 C C . GLU B 1 113 ? -4.336 4.207 -20.641 1 93.69 113 GLU B C 1
ATOM 3914 O O . GLU B 1 113 ? -4.34 3.01 -20.922 1 93.69 113 GLU B O 1
ATOM 3919 N N . GLU B 1 114 ? -5.391 4.984 -20.75 1 92.62 114 GLU B N 1
ATOM 3920 C CA . GLU B 1 114 ? -6.664 4.477 -21.25 1 92.62 114 GLU B CA 1
ATOM 3921 C C . GLU B 1 114 ? -6.5 3.814 -22.625 1 92.62 114 GLU B C 1
ATOM 3923 O O . GLU B 1 114 ? -5.984 4.43 -23.547 1 92.62 114 GLU B O 1
ATOM 3928 N N . GLY B 1 115 ? -6.852 2.562 -22.719 1 95 115 GLY B N 1
ATOM 3929 C CA . GLY B 1 115 ? -6.875 1.852 -23.984 1 95 115 GLY B CA 1
ATOM 3930 C C . GLY B 1 115 ? -5.594 1.092 -24.266 1 95 115 GLY B C 1
ATOM 3931 O O . GLY B 1 115 ? -5.555 0.234 -25.156 1 95 115 GLY B O 1
ATOM 3932 N N . ASP B 1 116 ? -4.543 1.299 -23.5 1 97.38 116 ASP B N 1
ATOM 3933 C CA . ASP B 1 116 ? -3.285 0.58 -23.688 1 97.38 116 ASP B CA 1
ATOM 3934 C C . ASP B 1 116 ? -3.457 -0.91 -23.406 1 97.38 116 ASP B C 1
ATOM 3936 O O . ASP B 1 116 ? -4.27 -1.298 -22.562 1 97.38 116 ASP B O 1
ATOM 3940 N N . GLU B 1 117 ? -2.723 -1.7 -24.156 1 98.62 117 GLU B N 1
ATOM 3941 C CA . GLU B 1 117 ? -2.807 -3.152 -24.016 1 98.62 117 GLU B CA 1
ATOM 3942 C C . GLU B 1 117 ? -1.567 -3.715 -23.328 1 98.62 117 GLU B C 1
ATOM 3944 O O . GLU B 1 117 ? -0.449 -3.26 -23.578 1 98.62 117 GLU B O 1
ATOM 3949 N N . VAL B 1 118 ? -1.757 -4.641 -22.438 1 98.62 118 VAL B N 1
ATOM 3950 C CA . VAL B 1 118 ? -0.674 -5.352 -21.766 1 98.62 118 VAL B CA 1
ATOM 3951 C C . VAL B 1 118 ? -0.822 -6.855 -22 1 98.62 118 VAL B C 1
ATOM 3953 O O . VAL B 1 118 ? -1.875 -7.434 -21.719 1 98.62 118 VAL B O 1
ATOM 3956 N N . LEU B 1 119 ? 0.225 -7.469 -22.547 1 98.75 119 LEU B N 1
ATOM 3957 C CA . LEU B 1 119 ? 0.23 -8.914 -22.766 1 98.75 119 LEU B CA 1
ATOM 3958 C C . LEU B 1 119 ? 0.52 -9.664 -21.484 1 98.75 119 LEU B C 1
ATOM 3960 O O . LEU B 1 119 ? 1.469 -9.336 -20.766 1 98.75 119 LEU B O 1
ATOM 3964 N N . LEU B 1 120 ? -0.318 -10.625 -21.156 1 98.06 120 LEU B N 1
ATOM 3965 C CA . LEU B 1 120 ? -0.193 -11.461 -19.969 1 98.06 120 LEU B CA 1
ATOM 3966 C C . LEU B 1 120 ? -0.111 -12.938 -20.359 1 98.06 120 LEU B C 1
ATOM 3968 O O . LEU B 1 120 ? -0.732 -13.367 -21.328 1 98.06 120 LEU B O 1
ATOM 3972 N N . PRO B 1 121 ? 0.68 -13.672 -19.578 1 96.56 121 PRO B N 1
ATOM 3973 C CA . PRO B 1 121 ? 0.683 -15.109 -19.859 1 96.56 121 PRO B CA 1
ATOM 3974 C C . PRO B 1 121 ? -0.669 -15.766 -19.578 1 96.56 121 PRO B C 1
ATOM 3976 O O . PRO B 1 121 ? -1.29 -15.508 -18.547 1 96.56 121 PRO B O 1
ATOM 3979 N N . GLY B 1 122 ? -1.207 -16.531 -20.547 1 95.69 122 GLY B N 1
ATOM 3980 C CA . GLY B 1 122 ? -2.422 -17.297 -20.359 1 95.69 122 GLY B CA 1
ATOM 3981 C C . GLY B 1 122 ? -2.158 -18.734 -19.922 1 95.69 122 GLY B C 1
ATOM 3982 O O . GLY B 1 122 ? -1.714 -19.562 -20.719 1 95.69 122 GLY B O 1
ATOM 3983 N N . PRO B 1 123 ? -2.496 -19.234 -18.594 1 95.75 123 PRO B N 1
ATOM 3984 C CA . PRO B 1 123 ? -3.232 -18.453 -17.594 1 95.75 123 PRO B CA 1
ATOM 3985 C C . PRO B 1 123 ? -2.332 -17.5 -16.797 1 95.75 123 PRO B C 1
ATOM 3987 O O . PRO B 1 123 ? -1.106 -17.625 -16.844 1 95.75 123 PRO B O 1
ATOM 3990 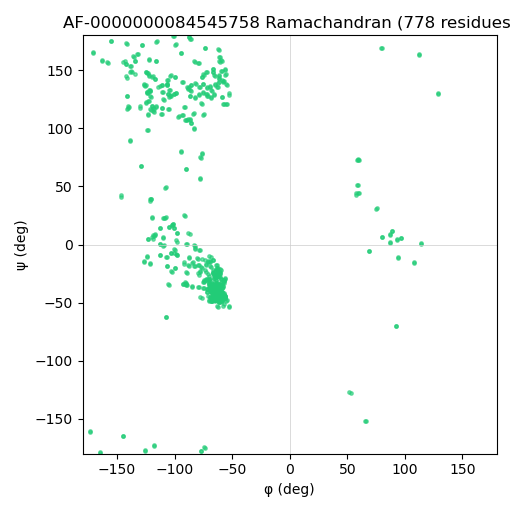N N . TYR B 1 124 ? -2.936 -16.469 -16.234 1 94.88 124 TYR B N 1
ATOM 3991 C CA . TYR B 1 124 ? -2.176 -15.469 -15.492 1 94.88 124 TYR B CA 1
ATOM 3992 C C . TYR B 1 124 ? -2.684 -15.352 -14.062 1 94.88 124 TYR B C 1
ATOM 3994 O O . TYR B 1 124 ? -3.768 -15.836 -13.734 1 94.88 124 TYR B O 1
ATOM 4002 N N . TYR B 1 125 ? -1.871 -14.812 -13.156 1 95.75 125 TYR B N 1
ATOM 4003 C CA . TYR B 1 125 ? -2.279 -14.422 -11.812 1 95.75 125 TYR B CA 1
ATOM 4004 C C . TYR B 1 125 ? -3.223 -13.227 -11.844 1 95.75 125 TYR B C 1
ATOM 4006 O O . TYR B 1 125 ? -2.883 -12.18 -12.398 1 95.75 125 TYR B O 1
ATOM 4014 N N . PRO B 1 126 ? -4.352 -13.25 -11.273 1 94.81 126 PRO B N 1
ATOM 4015 C CA . PRO B 1 126 ? -5.48 -12.344 -11.516 1 94.81 126 PRO B CA 1
ATOM 4016 C C . PRO B 1 126 ? -5.121 -10.875 -11.266 1 94.81 126 PRO B C 1
ATOM 4018 O O . PRO B 1 126 ? -5.551 -10 -12.016 1 94.81 126 PRO B O 1
ATOM 4021 N N . PRO B 1 127 ? -4.312 -10.531 -10.273 1 94.69 127 PRO B N 1
ATOM 4022 C CA . PRO B 1 127 ? -4 -9.125 -10.016 1 94.69 127 PRO B CA 1
ATOM 4023 C C . PRO B 1 127 ? -3.32 -8.445 -11.203 1 94.69 127 PRO B C 1
ATOM 4025 O O . PRO B 1 127 ? -3.438 -7.227 -11.367 1 94.69 127 PRO B O 1
ATOM 4028 N N . TYR B 1 128 ? -2.664 -9.148 -12.055 1 96 128 TYR B N 1
ATOM 4029 C CA . TYR B 1 128 ? -2.043 -8.555 -13.234 1 96 128 TYR B CA 1
ATOM 4030 C C . TYR B 1 128 ? -3.09 -7.918 -14.141 1 96 128 TYR B C 1
ATOM 4032 O O . TYR B 1 128 ? -2.934 -6.773 -14.57 1 96 128 TYR B O 1
ATOM 4040 N N . ALA B 1 129 ? -4.148 -8.672 -14.375 1 95.94 129 ALA B N 1
ATOM 4041 C CA . ALA B 1 129 ? -5.223 -8.141 -15.211 1 95.94 129 ALA B CA 1
ATOM 4042 C C . ALA B 1 129 ? -6 -7.055 -14.469 1 95.94 129 ALA B C 1
ATOM 4044 O O . ALA B 1 129 ? -6.418 -6.062 -15.07 1 95.94 129 ALA B O 1
ATOM 4045 N N . SER B 1 130 ? -6.188 -7.27 -13.203 1 95.19 130 SER B N 1
ATOM 4046 C CA . SER B 1 130 ? -6.969 -6.332 -12.406 1 95.19 130 SER B CA 1
ATOM 4047 C C . SER B 1 130 ? -6.332 -4.949 -12.391 1 95.19 130 SER B C 1
ATOM 4049 O O . SER B 1 130 ? -7.016 -3.941 -12.57 1 95.19 130 SER B O 1
ATOM 4051 N N . TYR B 1 131 ? -5.035 -4.824 -12.172 1 96.06 131 TYR B N 1
ATOM 4052 C CA . TYR B 1 131 ? -4.363 -3.529 -12.125 1 96.06 131 TYR B CA 1
ATOM 4053 C C . TYR B 1 131 ? -4.312 -2.891 -13.508 1 96.06 131 TYR B C 1
ATOM 4055 O O . TYR B 1 131 ? -4.383 -1.666 -13.633 1 96.06 131 TYR B O 1
ATOM 4063 N N . VAL B 1 132 ? -4.188 -3.721 -14.57 1 96.38 132 VAL B N 1
ATOM 4064 C CA . VAL B 1 132 ? -4.254 -3.18 -15.922 1 96.38 132 VAL B CA 1
ATOM 4065 C C . VAL B 1 132 ? -5.605 -2.5 -16.141 1 96.38 132 VAL B C 1
ATOM 4067 O O . VAL B 1 132 ? -5.664 -1.358 -16.594 1 96.38 132 VAL B O 1
ATOM 4070 N N . ARG B 1 133 ? -6.688 -3.145 -15.711 1 94.44 133 ARG B N 1
ATOM 4071 C CA . ARG B 1 133 ? -8.031 -2.596 -15.867 1 94.44 133 ARG B CA 1
ATOM 4072 C C . ARG B 1 133 ? -8.227 -1.363 -14.992 1 94.44 133 ARG B C 1
ATOM 4074 O O . ARG B 1 133 ? -8.828 -0.377 -15.422 1 94.44 133 ARG B O 1
ATOM 4081 N N . LEU B 1 134 ? -7.715 -1.437 -13.789 1 93.62 134 LEU B N 1
ATOM 4082 C CA . LEU B 1 134 ? -7.855 -0.349 -12.828 1 93.62 134 LEU B CA 1
ATOM 4083 C C . LEU B 1 134 ? -7.289 0.95 -13.391 1 93.62 134 LEU B C 1
ATOM 4085 O O . LEU B 1 134 ? -7.789 2.035 -13.086 1 93.62 134 LEU B O 1
ATOM 4089 N N . HIS B 1 135 ? -6.289 0.818 -14.227 1 93.56 135 HIS B N 1
ATOM 4090 C CA . HIS B 1 135 ? -5.637 2.01 -14.75 1 93.56 135 HIS B CA 1
ATOM 4091 C C . HIS B 1 135 ? -6.043 2.27 -16.203 1 93.56 135 HIS B C 1
ATOM 4093 O O . HIS B 1 135 ? -5.359 3.002 -16.922 1 93.56 135 HIS B O 1
ATOM 4099 N N . GLY B 1 136 ? -7.148 1.57 -16.641 1 92.06 136 GLY B N 1
ATOM 4100 C CA . GLY B 1 136 ? -7.789 1.886 -17.906 1 92.06 136 GLY B CA 1
ATOM 4101 C C . GLY B 1 136 ? -7.27 1.053 -19.062 1 92.06 136 GLY B C 1
ATOM 4102 O O . GLY B 1 136 ? -7.656 1.267 -20.219 1 92.06 136 GLY B O 1
ATOM 4103 N N . GLY B 1 137 ? -6.387 0.102 -18.766 1 95.19 137 GLY B N 1
ATOM 4104 C CA . GLY B 1 137 ? -5.805 -0.719 -19.812 1 95.19 137 GLY B CA 1
ATOM 4105 C C . GLY B 1 137 ? -6.633 -1.946 -20.141 1 95.19 137 GLY B C 1
ATOM 4106 O O . GLY B 1 137 ? -7.703 -2.15 -19.562 1 95.19 137 GLY B O 1
ATOM 4107 N N . VAL B 1 138 ? -6.125 -2.682 -21.125 1 96.69 138 VAL B N 1
ATOM 4108 C CA . VAL B 1 138 ? -6.762 -3.9 -21.609 1 96.69 138 VAL B CA 1
ATOM 4109 C C . VAL B 1 138 ? -5.789 -5.074 -21.5 1 96.69 138 VAL B C 1
ATOM 4111 O O . VAL B 1 138 ? -4.789 -5.129 -22.219 1 96.69 138 VAL B O 1
ATOM 4114 N N . PRO B 1 139 ? -6.062 -6.012 -20.625 1 97.12 139 PRO B N 1
ATOM 4115 C CA . PRO B 1 139 ? -5.227 -7.215 -20.594 1 97.12 139 PRO B CA 1
ATOM 4116 C C . PRO B 1 139 ? -5.453 -8.125 -21.797 1 97.12 139 PRO B C 1
ATOM 4118 O O . PRO B 1 139 ? -6.598 -8.352 -22.203 1 97.12 139 PRO B O 1
ATOM 4121 N N . VAL B 1 140 ? -4.391 -8.609 -22.375 1 98.25 140 VAL B N 1
ATOM 4122 C CA . VAL B 1 140 ? -4.438 -9.523 -23.516 1 98.25 140 VAL B CA 1
ATOM 4123 C C . VAL B 1 140 ? -3.643 -10.789 -23.188 1 98.25 140 VAL B C 1
ATOM 4125 O O . VAL B 1 140 ? -2.43 -10.727 -22.969 1 98.25 140 VAL B O 1
ATOM 4128 N N . GLU B 1 141 ? -4.293 -11.984 -23.266 1 97.12 141 GLU B N 1
ATOM 4129 C CA . GLU B 1 141 ? -3.646 -13.242 -22.922 1 97.12 141 GLU B CA 1
ATOM 4130 C C . GLU B 1 141 ? -2.879 -13.812 -24.109 1 97.12 141 GLU B C 1
ATOM 4132 O O . GLU B 1 141 ? -3.359 -13.758 -25.25 1 97.12 141 GLU B O 1
ATOM 4137 N N . PHE B 1 142 ? -1.735 -14.273 -23.812 1 97.31 142 PHE B N 1
ATOM 4138 C CA . PHE B 1 142 ? -1.05 -15.062 -24.828 1 97.31 142 PHE B CA 1
ATOM 4139 C C . PHE B 1 142 ? -0.859 -16.5 -24.359 1 97.31 142 PHE B C 1
ATOM 4141 O O . PHE B 1 142 ? -0.772 -16.75 -23.156 1 97.31 142 PHE B O 1
ATOM 4148 N N . ALA B 1 143 ? -0.687 -17.359 -25.25 1 96.12 143 ALA B N 1
ATOM 4149 C CA . ALA B 1 143 ? -0.683 -18.797 -24.953 1 96.12 143 ALA B CA 1
ATOM 4150 C C . ALA B 1 143 ? 0.677 -19.234 -24.422 1 96.12 143 ALA B C 1
ATOM 4152 O O . ALA B 1 143 ? 1.717 -18.781 -24.891 1 96.12 143 ALA B O 1
ATOM 4153 N N . VAL B 1 144 ? 0.633 -20.062 -23.438 1 94.62 144 VAL B N 1
ATOM 4154 C CA . VAL B 1 144 ? 1.807 -20.719 -22.891 1 94.62 144 VAL B CA 1
ATOM 4155 C C . VAL B 1 144 ? 1.627 -22.234 -22.969 1 94.62 144 VAL B C 1
ATOM 4157 O O . VAL B 1 144 ? 0.542 -22.766 -22.688 1 94.62 144 VAL B O 1
ATOM 4160 N N . ASP B 1 145 ? 2.648 -22.859 -23.438 1 92.06 145 ASP B N 1
ATOM 4161 C CA . ASP B 1 145 ? 2.662 -24.328 -23.422 1 92.06 145 ASP B CA 1
ATOM 4162 C C . ASP B 1 145 ? 2.918 -24.859 -22.016 1 92.06 145 ASP B C 1
ATOM 4164 O O . ASP B 1 145 ? 4.043 -24.781 -21.516 1 92.06 145 ASP B O 1
ATOM 4168 N N . LEU B 1 146 ? 1.949 -25.469 -21.422 1 87.94 146 LEU B N 1
ATOM 4169 C CA . LEU B 1 146 ? 2.016 -25.875 -20.016 1 87.94 146 LEU B CA 1
ATOM 4170 C C . LEU B 1 146 ? 2.879 -27.109 -19.844 1 87.94 146 LEU B C 1
ATOM 4172 O O . LEU B 1 146 ? 3.377 -27.375 -18.75 1 87.94 146 LEU B O 1
ATOM 4176 N N . GLU B 1 147 ? 3.051 -27.797 -20.906 1 85.12 147 GLU B N 1
ATOM 4177 C CA . GLU B 1 147 ? 3.859 -29 -20.844 1 85.12 147 GLU B CA 1
ATOM 4178 C C . GLU B 1 147 ? 5.344 -28.688 -21 1 85.12 147 GLU B C 1
ATOM 4180 O O . GLU B 1 147 ? 6.184 -29.281 -20.328 1 85.12 147 GLU B O 1
ATOM 4185 N N . ASN B 1 148 ? 5.609 -27.734 -21.828 1 84.44 148 ASN B N 1
ATOM 4186 C CA . ASN B 1 148 ? 7.004 -27.453 -22.141 1 84.44 148 ASN B CA 1
ATOM 4187 C C . ASN B 1 148 ? 7.461 -26.125 -21.531 1 84.44 148 ASN B C 1
ATOM 4189 O O . ASN B 1 148 ? 8.633 -25.766 -21.641 1 84.44 148 ASN B O 1
ATOM 4193 N N . SER B 1 149 ? 6.566 -25.547 -20.906 1 83.31 149 SER B N 1
ATOM 4194 C CA . SER B 1 149 ? 6.852 -24.297 -20.219 1 83.31 149 SER B CA 1
ATOM 4195 C C . SER B 1 149 ? 7.391 -23.25 -21.188 1 83.31 149 SER B C 1
ATOM 4197 O O . SER B 1 149 ? 8.391 -22.578 -20.906 1 83.31 149 SER B O 1
ATOM 4199 N N . THR B 1 150 ? 6.797 -23.141 -22.312 1 88.5 150 THR B N 1
ATOM 4200 C CA . THR B 1 150 ? 7.238 -22.203 -23.344 1 88.5 150 THR B CA 1
ATOM 4201 C C . THR B 1 150 ? 6.086 -21.312 -23.781 1 88.5 150 THR B C 1
ATOM 4203 O O . THR B 1 150 ? 4.953 -21.781 -23.938 1 88.5 150 THR B O 1
ATOM 4206 N N . PRO B 1 151 ? 6.414 -20.031 -23.953 1 94.06 151 PRO B N 1
ATOM 4207 C CA . PRO B 1 151 ? 5.406 -19.141 -24.531 1 94.06 151 PRO B CA 1
ATOM 4208 C C . PRO B 1 151 ? 5.188 -19.391 -26.031 1 94.06 151 PRO B C 1
ATOM 4210 O O . PRO B 1 151 ? 6.113 -19.812 -26.719 1 94.06 151 PRO B O 1
ATOM 4213 N N . ASP B 1 152 ? 4.02 -19.172 -26.484 1 95 152 ASP B N 1
ATOM 4214 C CA . ASP B 1 152 ? 3.725 -19.219 -27.906 1 95 152 ASP B CA 1
ATOM 4215 C C . ASP B 1 152 ? 4.082 -17.891 -28.594 1 95 152 ASP B C 1
ATOM 4217 O O . ASP B 1 152 ? 3.264 -16.969 -28.641 1 95 152 ASP B O 1
ATOM 4221 N N . ILE B 1 153 ? 5.203 -17.891 -29.203 1 95.31 153 ILE B N 1
ATOM 4222 C CA . ILE B 1 153 ? 5.781 -16.672 -29.75 1 95.31 153 ILE B CA 1
ATOM 4223 C C . ILE B 1 153 ? 4.914 -16.156 -30.906 1 95.31 153 ILE B C 1
ATOM 4225 O O . ILE B 1 153 ? 4.715 -14.953 -31.047 1 95.31 153 ILE B O 1
ATOM 4229 N N . ASP B 1 154 ? 4.43 -17.047 -31.703 1 96.19 154 ASP B N 1
ATOM 4230 C CA . ASP B 1 154 ? 3.576 -16.641 -32.812 1 96.19 154 ASP B CA 1
ATOM 4231 C C . ASP B 1 154 ? 2.273 -16.031 -32.312 1 96.19 154 ASP B C 1
ATOM 4233 O O . ASP B 1 154 ? 1.788 -15.047 -32.875 1 96.19 154 ASP B O 1
ATOM 4237 N N . ASP B 1 155 ? 1.745 -16.594 -31.297 1 97.44 155 ASP B N 1
ATOM 4238 C CA . ASP B 1 155 ? 0.537 -16.047 -30.703 1 97.44 155 ASP B CA 1
ATOM 4239 C C . ASP B 1 155 ? 0.793 -14.641 -30.156 1 97.44 155 ASP B C 1
ATOM 4241 O O . ASP B 1 155 ? -0.04 -13.742 -30.312 1 97.44 155 ASP B O 1
ATOM 4245 N N . ILE B 1 156 ? 1.916 -14.461 -29.531 1 97.81 156 ILE B N 1
ATOM 4246 C CA . ILE B 1 156 ? 2.312 -13.172 -28.984 1 97.81 156 ILE B CA 1
ATOM 4247 C C . ILE B 1 156 ? 2.412 -12.141 -30.109 1 97.81 156 ILE B C 1
ATOM 4249 O O . ILE B 1 156 ? 1.805 -11.07 -30.031 1 97.81 156 ILE B O 1
ATOM 4253 N N . LYS B 1 157 ? 3.076 -12.484 -31.141 1 97.62 157 LYS B N 1
ATOM 4254 C CA . LYS B 1 157 ? 3.275 -11.57 -32.281 1 97.62 157 LYS B CA 1
ATOM 4255 C C . LYS B 1 157 ? 1.941 -11.156 -32.875 1 97.62 157 LYS B C 1
ATOM 4257 O O . LYS B 1 157 ? 1.752 -9.992 -33.25 1 97.62 157 LYS B O 1
ATOM 4262 N N . SER B 1 158 ? 1.068 -12.078 -32.969 1 98.06 158 SER B N 1
ATOM 4263 C CA . SER B 1 158 ? -0.219 -11.836 -33.625 1 98.06 158 SER B CA 1
ATOM 4264 C C . SER B 1 158 ? -1.084 -10.898 -32.781 1 98.06 158 SER B C 1
ATOM 4266 O O . SER B 1 158 ? -2.037 -10.305 -33.281 1 98.06 158 SER B O 1
ATOM 4268 N N . LYS B 1 159 ? -0.763 -10.672 -31.547 1 98.19 159 LYS B N 1
ATOM 4269 C CA . LYS B 1 159 ? -1.615 -9.93 -30.625 1 98.19 159 LYS B CA 1
ATOM 4270 C C . LYS B 1 159 ? -1.056 -8.539 -30.359 1 98.19 159 LYS B C 1
ATOM 4272 O O . LYS B 1 159 ? -1.722 -7.699 -29.75 1 98.19 159 LYS B O 1
ATOM 4277 N N . ILE B 1 160 ? 0.149 -8.305 -30.781 1 98.44 160 ILE B N 1
ATOM 4278 C CA . ILE B 1 160 ? 0.763 -6.988 -30.609 1 98.44 160 ILE B CA 1
ATOM 4279 C C . ILE B 1 160 ? 0.114 -5.988 -31.562 1 98.44 160 ILE B C 1
ATOM 4281 O O . ILE B 1 160 ? -0.035 -6.262 -32.75 1 98.44 160 ILE B O 1
ATOM 4285 N N . THR B 1 161 ? -0.321 -4.898 -31.047 1 98.44 161 THR B N 1
ATOM 4286 C CA . THR B 1 161 ? -0.865 -3.777 -31.797 1 98.44 161 THR B CA 1
ATOM 4287 C C . THR B 1 161 ? -0.136 -2.482 -31.453 1 98.44 161 THR B C 1
ATOM 4289 O O . THR B 1 161 ? 0.821 -2.494 -30.672 1 98.44 161 THR B O 1
ATOM 4292 N N . SER B 1 162 ? -0.587 -1.376 -32.031 1 97.62 162 SER B N 1
ATOM 4293 C CA . SER B 1 162 ? -0.007 -0.071 -31.75 1 97.62 162 SER B CA 1
ATOM 4294 C C . SER B 1 162 ? -0.345 0.37 -30.328 1 97.62 162 SER B C 1
ATOM 4296 O O . SER B 1 162 ? 0.265 1.302 -29.797 1 97.62 162 SER B O 1
ATOM 4298 N N . LYS B 1 163 ? -1.263 -0.355 -29.641 1 98.06 163 LYS B N 1
ATOM 4299 C CA . LYS B 1 163 ? -1.694 -0.001 -28.297 1 98.06 163 LYS B CA 1
ATOM 4300 C C . LYS B 1 163 ? -0.948 -0.821 -27.25 1 98.06 163 LYS B C 1
ATOM 4302 O O . LYS B 1 163 ? -1.048 -0.545 -26.047 1 98.06 163 LYS B O 1
ATOM 4307 N N . THR B 1 164 ? -0.203 -1.819 -27.703 1 98.62 164 THR B N 1
ATOM 4308 C CA . THR B 1 164 ? 0.517 -2.67 -26.75 1 98.62 164 THR B CA 1
ATOM 4309 C C . THR B 1 164 ? 1.697 -1.923 -26.141 1 98.62 164 THR B C 1
ATOM 4311 O O . THR B 1 164 ? 2.52 -1.353 -26.859 1 98.62 164 THR B O 1
ATOM 4314 N N . VAL B 1 165 ? 1.798 -1.948 -24.766 1 98.31 165 VAL B N 1
ATOM 4315 C CA . VAL B 1 165 ? 2.836 -1.131 -24.156 1 98.31 165 VAL B CA 1
ATOM 4316 C C . VAL B 1 165 ? 3.773 -2.016 -23.328 1 98.31 165 VAL B C 1
ATOM 4318 O O . VAL B 1 165 ? 4.883 -1.603 -22.984 1 98.31 165 VAL B O 1
ATOM 4321 N N . ALA B 1 166 ? 3.344 -3.238 -23.016 1 98.69 166 ALA B N 1
ATOM 4322 C CA . ALA B 1 166 ? 4.168 -4.078 -22.156 1 98.69 166 ALA B CA 1
ATOM 4323 C C . ALA B 1 166 ? 3.82 -5.555 -22.328 1 98.69 166 ALA B C 1
ATOM 4325 O O . ALA B 1 166 ? 2.74 -5.891 -22.812 1 98.69 166 ALA B O 1
ATOM 4326 N N . ILE B 1 167 ? 4.727 -6.402 -22 1 98.44 167 ILE B N 1
ATOM 4327 C CA . ILE B 1 167 ? 4.539 -7.836 -21.828 1 98.44 167 ILE B CA 1
ATOM 4328 C C . ILE B 1 167 ? 4.941 -8.242 -20.422 1 98.44 167 ILE B C 1
ATOM 4330 O O . ILE B 1 167 ? 6.008 -7.855 -19.938 1 98.44 167 ILE B O 1
ATOM 4334 N N . CYS B 1 168 ? 4.055 -8.938 -19.75 1 97.75 168 CYS B N 1
ATOM 4335 C CA . CYS B 1 168 ? 4.293 -9.43 -18.391 1 97.75 168 CYS B CA 1
ATOM 4336 C C . CYS B 1 168 ? 4.602 -10.922 -18.406 1 97.75 168 CYS B C 1
ATOM 4338 O O . CYS B 1 168 ? 4.066 -11.664 -19.219 1 97.75 168 CYS B O 1
ATOM 4340 N N . LEU B 1 169 ? 5.488 -11.297 -17.484 1 95.06 169 LEU B N 1
ATOM 4341 C CA . LEU B 1 169 ? 5.797 -12.695 -17.219 1 95.06 169 LEU B CA 1
ATOM 4342 C C . LEU B 1 169 ? 5.832 -12.961 -15.719 1 95.06 169 LEU B C 1
ATOM 4344 O O . LEU B 1 169 ? 6.141 -12.07 -14.93 1 95.06 169 LEU B O 1
ATOM 4348 N N . ILE B 1 170 ? 5.434 -14.117 -15.422 1 96.5 170 ILE B N 1
ATOM 4349 C CA . ILE B 1 170 ? 5.617 -14.633 -14.07 1 96.5 170 ILE B CA 1
ATOM 4350 C C . ILE B 1 170 ? 6.262 -16.016 -14.125 1 96.5 170 ILE B C 1
ATOM 4352 O O . ILE B 1 170 ? 5.707 -16.938 -14.719 1 96.5 170 ILE B O 1
ATOM 4356 N N . SER B 1 171 ? 7.383 -16.141 -13.602 1 96.31 171 SER B N 1
ATOM 4357 C CA . SER B 1 171 ? 8.164 -17.375 -13.648 1 96.31 171 SER B CA 1
ATOM 4358 C C . SER B 1 171 ? 8.875 -17.625 -12.32 1 96.31 171 SER B C 1
ATOM 4360 O O . SER B 1 171 ? 9.742 -16.844 -11.922 1 96.31 171 SER B O 1
ATOM 4362 N N . PRO B 1 172 ? 8.578 -18.688 -11.648 1 97 172 PRO B N 1
ATOM 4363 C CA . PRO B 1 172 ? 7.547 -19.688 -11.922 1 97 172 PRO B CA 1
ATOM 4364 C C . PRO B 1 172 ? 6.141 -19.094 -11.977 1 97 172 PRO B C 1
ATOM 4366 O O . PRO B 1 172 ? 5.836 -18.156 -11.242 1 97 172 PRO B O 1
ATOM 4369 N N . ASN B 1 173 ? 5.328 -19.719 -12.789 1 96.69 173 ASN B N 1
ATOM 4370 C CA . ASN B 1 173 ? 4.02 -19.156 -13.117 1 96.69 173 ASN B CA 1
ATOM 4371 C C . ASN B 1 173 ? 2.967 -19.562 -12.086 1 96.69 173 ASN B C 1
ATOM 4373 O O . ASN B 1 173 ? 2.934 -20.719 -11.648 1 96.69 173 ASN B O 1
ATOM 4377 N N . ASN B 1 174 ? 2.264 -18.688 -11.539 1 96.44 174 ASN B N 1
ATOM 4378 C CA . ASN B 1 174 ? 0.958 -18.891 -10.922 1 96.44 174 ASN B CA 1
ATOM 4379 C C . ASN B 1 174 ? -0.174 -18.688 -11.922 1 96.44 174 ASN B C 1
ATOM 4381 O O . ASN B 1 174 ? -0.401 -17.562 -12.383 1 96.44 174 ASN B O 1
ATOM 4385 N N . PRO B 1 175 ? -0.821 -19.719 -12.359 1 96.69 175 PRO B N 1
ATOM 4386 C CA . PRO B 1 175 ? -1.221 -20.859 -11.531 1 96.69 175 PRO B CA 1
ATOM 4387 C C . PRO B 1 175 ? -0.576 -22.172 -11.984 1 96.69 175 PRO B C 1
ATOM 4389 O O . PRO B 1 175 ? -0.894 -23.234 -11.453 1 96.69 175 PRO B O 1
ATOM 4392 N N . THR B 1 176 ? 0.324 -22.188 -12.891 1 96.5 176 THR B N 1
ATOM 4393 C CA . THR B 1 176 ? 0.634 -23.422 -13.586 1 96.5 176 THR B CA 1
ATOM 4394 C C . THR B 1 176 ? 1.924 -24.047 -13.047 1 96.5 176 THR B C 1
ATOM 4396 O O . THR B 1 176 ? 2.201 -25.219 -13.281 1 96.5 176 THR B O 1
ATOM 4399 N N . GLY B 1 177 ? 2.758 -23.234 -12.461 1 96.12 177 GLY B N 1
ATOM 4400 C CA . GLY B 1 177 ? 4.055 -23.703 -12 1 96.12 177 GLY B CA 1
ATOM 4401 C C . GLY B 1 177 ? 5.082 -23.797 -13.117 1 96.12 177 GLY B C 1
ATOM 4402 O O . GLY B 1 177 ? 6.211 -24.234 -12.891 1 96.12 177 GLY B O 1
ATOM 4403 N N . VAL B 1 178 ? 4.738 -23.344 -14.234 1 94.19 178 VAL B N 1
ATOM 4404 C CA . VAL B 1 178 ? 5.656 -23.297 -15.367 1 94.19 178 VAL B CA 1
ATOM 4405 C C . VAL B 1 178 ? 6.844 -22.391 -15.039 1 94.19 178 VAL B C 1
ATOM 4407 O O . VAL B 1 178 ? 6.676 -21.328 -14.438 1 94.19 178 VAL B O 1
ATOM 4410 N N . VAL B 1 179 ? 8.047 -22.828 -15.445 1 95.75 179 VAL B N 1
ATOM 4411 C CA . VAL B 1 179 ? 9.273 -22.047 -15.344 1 95.75 179 VAL B CA 1
ATOM 4412 C C . VAL B 1 179 ? 9.844 -21.797 -16.734 1 95.75 179 VAL B C 1
ATOM 4414 O O . VAL B 1 179 ? 10.188 -22.734 -17.453 1 95.75 179 VAL B O 1
ATOM 4417 N N . PHE B 1 180 ? 9.859 -20.547 -17.141 1 94.44 180 PHE B N 1
ATOM 4418 C CA . PHE B 1 180 ? 10.406 -20.234 -18.453 1 94.44 180 PHE B CA 1
ATOM 4419 C C . PHE B 1 180 ? 11.906 -20.469 -18.469 1 94.44 180 PHE B C 1
ATOM 4421 O O . PHE B 1 180 ? 12.625 -20.047 -17.562 1 94.44 180 PHE B O 1
ATOM 4428 N N . ASN B 1 181 ? 12.375 -21.141 -19.5 1 93.69 181 ASN B N 1
ATOM 4429 C CA . ASN B 1 181 ? 13.805 -21.375 -19.609 1 93.69 181 ASN B CA 1
ATOM 4430 C C . ASN B 1 181 ? 14.516 -20.219 -20.312 1 93.69 181 ASN B C 1
ATOM 4432 O O . ASN B 1 181 ? 13.875 -19.25 -20.734 1 93.69 181 ASN B O 1
ATOM 4436 N N . GLU B 1 182 ? 15.781 -20.312 -20.391 1 95.69 182 GLU B N 1
ATOM 4437 C CA . GLU B 1 182 ? 16.609 -19.219 -20.906 1 95.69 182 GLU B CA 1
ATOM 4438 C C . GLU B 1 182 ? 16.219 -18.875 -22.344 1 95.69 182 GLU B C 1
ATOM 4440 O O . GLU B 1 182 ? 16.141 -17.688 -22.688 1 95.69 182 GLU B O 1
ATOM 4445 N N . LYS B 1 183 ? 16.016 -19.875 -23.156 1 95.19 183 LYS B N 1
ATOM 4446 C CA . LYS B 1 183 ? 15.664 -19.656 -24.562 1 95.19 183 LYS B CA 1
ATOM 4447 C C . LYS B 1 183 ? 14.344 -18.891 -24.672 1 95.19 183 LYS B C 1
ATOM 4449 O O . LYS B 1 183 ? 14.242 -17.938 -25.438 1 95.19 183 LYS B O 1
ATOM 4454 N N . SER B 1 184 ? 13.344 -19.359 -23.953 1 94.38 184 SER B N 1
ATOM 4455 C CA . SER B 1 184 ? 12.031 -18.719 -23.953 1 94.38 184 SER B CA 1
ATOM 4456 C C . SER B 1 184 ? 12.141 -17.25 -23.516 1 94.38 184 SER B C 1
ATOM 4458 O O . SER B 1 184 ? 11.523 -16.375 -24.109 1 94.38 184 SER B O 1
ATOM 4460 N N . LEU B 1 185 ? 12.914 -17.016 -22.438 1 96.88 185 LEU B N 1
ATOM 4461 C CA . LEU B 1 185 ? 13.094 -15.672 -21.938 1 96.88 185 LEU B CA 1
ATOM 4462 C C . LEU B 1 185 ? 13.773 -14.781 -22.969 1 96.88 185 LEU B C 1
ATOM 4464 O O . LEU B 1 185 ? 13.375 -13.625 -23.156 1 96.88 185 LEU B O 1
ATOM 4468 N N . LYS B 1 186 ? 14.75 -15.297 -23.609 1 97.19 186 LYS B N 1
ATOM 4469 C CA . LYS B 1 186 ? 15.453 -14.547 -24.641 1 97.19 186 LYS B CA 1
ATOM 4470 C C . LYS B 1 186 ? 14.508 -14.164 -25.781 1 97.19 186 LYS B C 1
ATOM 4472 O O . LYS B 1 186 ? 14.555 -13.031 -26.281 1 97.19 186 LYS B O 1
ATOM 4477 N N . GLU B 1 187 ? 13.711 -15.109 -26.219 1 96.69 187 GLU B N 1
ATOM 4478 C CA . GLU B 1 187 ? 12.758 -14.852 -27.297 1 96.69 187 GLU B CA 1
ATOM 4479 C C . GLU B 1 187 ? 11.766 -13.766 -26.906 1 96.69 187 GLU B C 1
ATOM 4481 O O . GLU B 1 187 ? 11.422 -12.906 -27.719 1 96.69 187 GLU B O 1
ATOM 4486 N N . LEU B 1 188 ? 11.312 -13.789 -25.703 1 96.62 188 LEU B N 1
ATOM 4487 C CA . LEU B 1 188 ? 10.383 -12.781 -25.219 1 96.62 188 LEU B CA 1
ATOM 4488 C C . LEU B 1 188 ? 11.031 -11.406 -25.188 1 96.62 188 LEU B C 1
ATOM 4490 O O . LEU B 1 188 ? 10.406 -10.414 -25.578 1 96.62 188 LEU B O 1
ATOM 4494 N N . VAL B 1 189 ? 12.281 -11.344 -24.703 1 97.38 189 VAL B N 1
ATOM 4495 C CA . VAL B 1 189 ? 13.023 -10.094 -24.641 1 97.38 189 VAL B CA 1
ATOM 4496 C C . VAL B 1 189 ? 13.211 -9.539 -26.047 1 97.38 189 VAL B C 1
ATOM 4498 O O . VAL B 1 189 ? 13.062 -8.336 -26.281 1 97.38 189 VAL B O 1
ATOM 4501 N N . GLU B 1 190 ? 13.484 -10.398 -26.969 1 97.5 190 GLU B N 1
ATOM 4502 C CA . GLU B 1 190 ? 13.695 -9.992 -28.359 1 97.5 190 GLU B CA 1
ATOM 4503 C C . GLU B 1 190 ? 12.414 -9.406 -28.953 1 97.5 190 GLU B C 1
ATOM 4505 O O . GLU B 1 190 ? 12.453 -8.359 -29.609 1 97.5 190 GLU B O 1
ATOM 4510 N N . ILE B 1 191 ? 11.344 -10.086 -28.75 1 97.12 191 ILE B N 1
ATOM 4511 C CA . ILE B 1 191 ? 10.062 -9.609 -29.266 1 97.12 191 ILE B CA 1
ATOM 4512 C C . ILE B 1 191 ? 9.719 -8.266 -28.625 1 97.12 191 ILE B C 1
ATOM 4514 O O . ILE B 1 191 ? 9.219 -7.359 -29.312 1 97.12 191 ILE B O 1
ATOM 4518 N N . ALA B 1 192 ? 9.914 -8.141 -27.328 1 96.75 192 ALA B N 1
ATOM 4519 C CA . ALA B 1 192 ? 9.641 -6.887 -26.641 1 96.75 192 ALA B CA 1
ATOM 4520 C C . ALA B 1 192 ? 10.469 -5.742 -27.219 1 96.75 192 ALA B C 1
ATOM 4522 O O . ALA B 1 192 ? 9.953 -4.641 -27.438 1 96.75 192 ALA B O 1
ATOM 4523 N N . ASN B 1 193 ? 11.711 -5.977 -27.531 1 97.19 193 ASN B N 1
ATOM 4524 C CA . ASN B 1 193 ? 12.594 -4.965 -28.109 1 97.19 193 ASN B CA 1
ATOM 4525 C C . ASN B 1 193 ? 12.148 -4.559 -29.5 1 97.19 193 ASN B C 1
ATOM 4527 O O . ASN B 1 193 ? 12.164 -3.375 -29.844 1 97.19 193 ASN B O 1
ATOM 4531 N N . GLN B 1 194 ? 11.766 -5.547 -30.25 1 97.25 194 GLN B N 1
ATOM 4532 C CA . GLN B 1 194 ? 11.328 -5.289 -31.625 1 97.25 194 GLN B CA 1
ATOM 4533 C C . GLN B 1 194 ? 10.117 -4.355 -31.641 1 97.25 194 GLN B C 1
ATOM 4535 O O . GLN B 1 194 ? 9.938 -3.59 -32.594 1 97.25 194 GLN B O 1
ATOM 4540 N N . HIS B 1 195 ? 9.367 -4.379 -30.641 1 97.44 195 HIS B N 1
ATOM 4541 C CA . HIS B 1 195 ? 8.117 -3.631 -30.656 1 97.44 195 HIS B CA 1
ATOM 4542 C C . HIS B 1 195 ? 8.117 -2.535 -29.594 1 97.44 195 HIS B C 1
ATOM 4544 O O . HIS B 1 195 ? 7.078 -1.945 -29.297 1 97.44 195 HIS B O 1
ATOM 4550 N N . ASN B 1 196 ? 9.25 -2.289 -28.938 1 97 196 ASN B N 1
ATOM 4551 C CA . ASN B 1 196 ? 9.438 -1.234 -27.953 1 97 196 ASN B CA 1
ATOM 4552 C C . ASN B 1 196 ? 8.477 -1.386 -26.781 1 97 196 ASN B C 1
ATOM 4554 O O . ASN B 1 196 ? 7.754 -0.445 -26.438 1 97 196 ASN B O 1
ATOM 4558 N N . LEU B 1 197 ? 8.438 -2.584 -26.203 1 98.25 197 LEU B N 1
ATOM 4559 C CA . LEU B 1 197 ? 7.562 -2.9 -25.078 1 98.25 197 LEU B CA 1
ATOM 4560 C C . LEU B 1 197 ? 8.359 -2.992 -23.781 1 98.25 197 LEU B C 1
ATOM 4562 O O . LEU B 1 197 ? 9.484 -3.49 -23.766 1 98.25 197 LEU B O 1
ATOM 4566 N N . TYR B 1 198 ? 7.773 -2.498 -22.672 1 98.44 198 TYR B N 1
ATOM 4567 C CA . TYR B 1 198 ? 8.305 -2.824 -21.344 1 98.44 198 TYR B CA 1
ATOM 4568 C C . TYR B 1 198 ? 8.242 -4.324 -21.094 1 98.44 198 TYR B C 1
ATOM 4570 O O . TYR B 1 198 ? 7.328 -5.008 -21.562 1 98.44 198 TYR B O 1
ATOM 4578 N N . ILE B 1 199 ? 9.203 -4.84 -20.406 1 98.31 199 ILE B N 1
ATOM 4579 C CA . ILE B 1 199 ? 9.172 -6.219 -19.922 1 98.31 199 ILE B CA 1
ATOM 4580 C C . ILE B 1 199 ? 9.039 -6.234 -18.406 1 98.31 199 ILE B C 1
ATOM 4582 O O . ILE B 1 199 ? 9.938 -5.781 -17.688 1 98.31 199 ILE B O 1
ATOM 4586 N N . ILE B 1 200 ? 7.918 -6.695 -17.922 1 98.56 200 ILE B N 1
ATOM 4587 C CA . ILE B 1 200 ? 7.672 -6.824 -16.484 1 98.56 200 ILE B CA 1
ATOM 4588 C C . ILE B 1 200 ? 7.754 -8.297 -16.078 1 98.56 200 ILE B C 1
ATOM 4590 O O . ILE B 1 200 ? 6.949 -9.117 -16.531 1 98.56 200 ILE B O 1
ATOM 4594 N N . CYS B 1 201 ? 8.68 -8.633 -15.266 1 98.38 201 CYS B N 1
ATOM 4595 C CA . CYS B 1 201 ? 8.906 -10.023 -14.898 1 98.38 201 CYS B CA 1
ATOM 4596 C C . CYS B 1 201 ? 8.766 -10.219 -13.391 1 98.38 201 CYS B C 1
ATOM 4598 O O . CYS B 1 201 ? 9.539 -9.656 -12.609 1 98.38 201 CYS B O 1
ATOM 4600 N N . ASP B 1 202 ? 7.801 -10.984 -13.008 1 98.44 202 ASP B N 1
ATOM 4601 C CA . ASP B 1 202 ? 7.574 -11.367 -11.617 1 98.44 202 ASP B CA 1
ATOM 4602 C C . ASP B 1 202 ? 8.305 -12.664 -11.281 1 98.44 202 ASP B C 1
ATOM 4604 O O . ASP B 1 202 ? 8.008 -13.711 -11.859 1 98.44 202 ASP B O 1
ATOM 4608 N N . GLU B 1 203 ? 9.227 -12.594 -10.344 1 98.62 203 GLU B N 1
ATOM 4609 C CA . GLU B 1 203 ? 10.023 -13.75 -9.953 1 98.62 203 GLU B CA 1
ATOM 4610 C C . GLU B 1 203 ? 9.852 -14.062 -8.469 1 98.62 203 GLU B C 1
ATOM 4612 O O . GLU B 1 203 ? 10.812 -14.438 -7.793 1 98.62 203 GLU B O 1
ATOM 4617 N N . ILE B 1 204 ? 8.617 -13.914 -7.965 1 98.56 204 ILE B N 1
ATOM 4618 C CA . ILE B 1 204 ? 8.305 -14.039 -6.543 1 98.56 204 ILE B CA 1
ATOM 4619 C C . ILE B 1 204 ? 8.609 -15.469 -6.078 1 98.56 204 ILE B C 1
ATOM 4621 O O . ILE B 1 204 ? 8.891 -15.695 -4.898 1 98.56 204 ILE B O 1
ATOM 4625 N N . TYR B 1 205 ? 8.648 -16.469 -7.008 1 98.44 205 TYR B N 1
ATOM 4626 C CA . TYR B 1 205 ? 8.867 -17.875 -6.668 1 98.44 205 TYR B CA 1
ATOM 4627 C C . TYR B 1 205 ? 10.258 -18.328 -7.105 1 98.44 205 TYR B C 1
ATOM 4629 O O . TYR B 1 205 ? 10.508 -19.516 -7.258 1 98.44 205 TYR B O 1
ATOM 4637 N N . ASP B 1 206 ? 11.203 -17.422 -7.266 1 97.81 206 ASP B N 1
ATOM 4638 C CA . ASP B 1 206 ? 12.453 -17.625 -7.988 1 97.81 206 ASP B CA 1
ATOM 4639 C C . ASP B 1 206 ? 13.273 -18.75 -7.363 1 97.81 206 ASP B C 1
ATOM 4641 O O . ASP B 1 206 ? 14.117 -19.359 -8.031 1 97.81 206 ASP B O 1
ATOM 4645 N N . GLN B 1 207 ? 13.031 -19.078 -6.094 1 97.75 207 GLN B N 1
ATOM 4646 C CA . GLN B 1 207 ? 13.844 -20.109 -5.461 1 97.75 207 GLN B CA 1
ATOM 4647 C C . GLN B 1 207 ? 13.016 -21.344 -5.156 1 97.75 207 GLN B C 1
ATOM 4649 O O . GLN B 1 207 ? 13.523 -22.312 -4.586 1 97.75 207 GLN B O 1
ATOM 4654 N N . ILE B 1 208 ? 11.758 -21.359 -5.473 1 98.38 208 ILE B N 1
ATOM 4655 C CA . ILE B 1 208 ? 10.922 -22.547 -5.363 1 98.38 208 ILE B CA 1
ATOM 4656 C C . ILE B 1 208 ? 10.875 -23.281 -6.707 1 98.38 208 ILE B C 1
ATOM 4658 O O . ILE B 1 208 ? 9.898 -23.156 -7.449 1 98.38 208 ILE B O 1
ATOM 4662 N N . ILE B 1 209 ? 11.883 -24.016 -6.965 1 97.69 209 ILE B N 1
ATOM 4663 C CA . ILE B 1 209 ? 12.133 -24.656 -8.242 1 97.69 209 ILE B CA 1
ATOM 4664 C C . ILE B 1 209 ? 12.359 -26.156 -8.031 1 97.69 209 ILE B C 1
ATOM 4666 O O . ILE B 1 209 ? 13.055 -26.547 -7.086 1 97.69 209 ILE B O 1
ATOM 4670 N N . PHE B 1 210 ? 11.727 -26.906 -8.953 1 95.94 210 PHE B N 1
ATOM 4671 C CA . PHE B 1 210 ? 11.859 -28.344 -8.852 1 95.94 210 PHE B CA 1
ATOM 4672 C C . PHE B 1 210 ? 12.625 -28.906 -10.047 1 95.94 210 PHE B C 1
ATOM 4674 O O . PHE B 1 210 ? 12.391 -28.5 -11.18 1 95.94 210 PHE B O 1
ATOM 4681 N N . ASP B 1 211 ? 13.484 -29.734 -9.906 1 88.06 211 ASP B N 1
ATOM 4682 C CA . ASP B 1 211 ? 14.07 -30.641 -10.891 1 88.06 211 ASP B CA 1
ATOM 4683 C C . ASP B 1 211 ? 14.914 -29.891 -11.906 1 88.06 211 ASP B C 1
ATOM 4685 O O . ASP B 1 211 ? 15.391 -30.469 -12.891 1 88.06 211 ASP B O 1
ATOM 4689 N N . GLU B 1 212 ? 14.961 -28.578 -11.914 1 88.81 212 GLU B N 1
ATOM 4690 C CA . GLU B 1 212 ? 15.758 -27.812 -12.859 1 88.81 212 GLU B CA 1
ATOM 4691 C C . GLU B 1 212 ? 16.375 -26.578 -12.195 1 88.81 212 GLU B C 1
ATOM 4693 O O . GLU B 1 212 ? 16.141 -26.328 -11.016 1 88.81 212 GLU B O 1
ATOM 4698 N N . LYS B 1 213 ? 17.234 -25.953 -13.031 1 90.75 213 LYS B N 1
ATOM 4699 C CA . LYS B 1 213 ? 17.844 -24.734 -12.547 1 90.75 213 LYS B CA 1
ATOM 4700 C C . LYS B 1 213 ? 17.047 -23.5 -12.953 1 90.75 213 LYS B C 1
ATOM 4702 O O . LYS B 1 213 ? 16.547 -23.438 -14.086 1 90.75 213 LYS B O 1
ATOM 4707 N N . PHE B 1 214 ? 16.969 -22.609 -12.031 1 95.44 214 PHE B N 1
ATOM 4708 C CA . PHE B 1 214 ? 16.219 -21.375 -12.297 1 95.44 214 PHE B CA 1
ATOM 4709 C C . PHE B 1 214 ? 17.062 -20.406 -13.133 1 95.44 214 PHE B C 1
ATOM 4711 O O . PHE B 1 214 ? 18.266 -20.266 -12.914 1 95.44 214 PHE B O 1
ATOM 4718 N N . VAL B 1 215 ? 16.453 -19.812 -14.125 1 95.5 215 VAL B N 1
ATOM 4719 C CA . VAL B 1 215 ? 17.062 -18.719 -14.883 1 95.5 215 VAL B CA 1
ATOM 4720 C C . VAL B 1 215 ? 16.234 -17.453 -14.727 1 95.5 215 VAL B C 1
ATOM 4722 O O . VAL B 1 215 ? 15.055 -17.406 -15.102 1 95.5 215 VAL B O 1
ATOM 4725 N N . GLY B 1 216 ? 16.828 -16.453 -14.141 1 96 216 GLY B N 1
ATOM 4726 C CA . GLY B 1 216 ? 16.172 -15.164 -14.031 1 96 216 GLY B CA 1
ATOM 4727 C C . GLY B 1 216 ? 16.234 -14.359 -15.312 1 96 216 GLY B C 1
ATOM 4728 O O . GLY B 1 216 ? 17.141 -14.531 -16.125 1 96 216 GLY B O 1
ATOM 4729 N N . ILE B 1 217 ? 15.32 -13.461 -15.492 1 97.88 217 ILE B N 1
ATOM 4730 C CA . ILE B 1 217 ? 15.211 -12.641 -16.688 1 97.88 217 ILE B CA 1
ATOM 4731 C C . ILE B 1 217 ? 16.453 -11.781 -16.844 1 97.88 217 ILE B C 1
ATOM 4733 O O . ILE B 1 217 ? 16.812 -11.398 -17.969 1 97.88 217 ILE B O 1
ATOM 4737 N N . GLY B 1 218 ? 17.109 -11.461 -15.695 1 97.19 218 GLY B N 1
ATOM 4738 C CA . GLY B 1 218 ? 18.312 -10.656 -15.727 1 97.19 218 GLY B CA 1
ATOM 4739 C C . GLY B 1 218 ? 19.406 -11.234 -16.609 1 97.19 218 GLY B C 1
ATOM 4740 O O . GLY B 1 218 ? 20.203 -10.492 -17.203 1 97.19 218 GLY B O 1
ATOM 4741 N N . LYS B 1 219 ? 19.406 -12.5 -16.719 1 96.44 219 LYS B N 1
ATOM 4742 C CA . LYS B 1 219 ? 20.438 -13.203 -17.484 1 96.44 219 LYS B CA 1
ATOM 4743 C C . LYS B 1 219 ? 20.375 -12.836 -18.969 1 96.44 219 LYS B C 1
ATOM 4745 O O . LYS B 1 219 ? 21.391 -12.852 -19.656 1 96.44 219 LYS B O 1
ATOM 4750 N N . VAL B 1 220 ? 19.188 -12.492 -19.406 1 97.12 220 VAL B N 1
ATOM 4751 C CA . VAL B 1 220 ? 19.016 -12.258 -20.828 1 97.12 220 VAL B CA 1
ATOM 4752 C C . VAL B 1 220 ? 18.578 -10.812 -21.062 1 97.12 220 VAL B C 1
ATOM 4754 O O . VAL B 1 220 ? 18.203 -10.438 -22.172 1 97.12 220 VAL B O 1
ATOM 4757 N N . ALA B 1 221 ? 18.516 -10 -20.047 1 95.88 221 ALA B N 1
ATOM 4758 C CA . ALA B 1 221 ? 17.938 -8.664 -20.125 1 95.88 221 ALA B CA 1
ATOM 4759 C C . ALA B 1 221 ? 18.812 -7.738 -20.969 1 95.88 221 ALA B C 1
ATOM 4761 O O . ALA B 1 221 ? 18.312 -6.984 -21.797 1 95.88 221 ALA B O 1
ATOM 4762 N N . GLY B 1 222 ? 20.188 -7.777 -20.734 1 93.38 222 GLY B N 1
ATOM 4763 C CA . GLY B 1 222 ? 21.047 -6.785 -21.359 1 93.38 222 GLY B CA 1
ATOM 4764 C C . GLY B 1 222 ? 20.609 -5.359 -21.094 1 93.38 222 GLY B C 1
ATOM 4765 O O . GLY B 1 222 ? 20.375 -4.973 -19.953 1 93.38 222 GLY B O 1
ATOM 4766 N N . ASP B 1 223 ? 20.469 -4.598 -22.156 1 93.12 223 ASP B N 1
ATOM 4767 C CA . ASP B 1 223 ? 20.031 -3.211 -22.047 1 93.12 223 ASP B CA 1
ATOM 4768 C C . ASP B 1 223 ? 18.531 -3.082 -22.312 1 93.12 223 ASP B C 1
ATOM 4770 O O . ASP B 1 223 ? 18.031 -1.98 -22.562 1 93.12 223 ASP B O 1
ATOM 4774 N N . SER B 1 224 ? 17.828 -4.199 -22.391 1 97.12 224 SER B N 1
ATOM 4775 C CA . SER B 1 224 ? 16.391 -4.176 -22.609 1 97.12 224 SER B CA 1
ATOM 4776 C C . SER B 1 224 ? 15.656 -3.58 -21.422 1 97.12 224 SER B C 1
ATOM 4778 O O . SER B 1 224 ? 16.172 -3.6 -20.297 1 97.12 224 SER B O 1
ATOM 4780 N N . PRO B 1 225 ? 14.492 -2.945 -21.594 1 97.5 225 PRO B N 1
ATOM 4781 C CA . PRO B 1 225 ? 13.75 -2.297 -20.5 1 97.5 225 PRO B CA 1
ATOM 4782 C C . PRO B 1 225 ? 13.023 -3.295 -19.609 1 97.5 225 PRO B C 1
ATOM 4784 O O . PRO B 1 225 ? 11.797 -3.385 -19.641 1 97.5 225 PRO B O 1
ATOM 4787 N N . VAL B 1 226 ? 13.742 -3.918 -18.719 1 98.12 226 VAL B N 1
ATOM 4788 C CA . VAL B 1 226 ? 13.227 -4.969 -17.844 1 98.12 226 VAL B CA 1
ATOM 4789 C C . VAL B 1 226 ? 12.93 -4.398 -16.469 1 98.12 226 VAL B C 1
ATOM 4791 O O . VAL B 1 226 ? 13.766 -3.701 -15.883 1 98.12 226 VAL B O 1
ATOM 4794 N N . ILE B 1 227 ? 11.766 -4.652 -15.984 1 98.44 227 ILE B N 1
ATOM 4795 C CA . ILE B 1 227 ? 11.352 -4.367 -14.609 1 98.44 227 ILE B CA 1
ATOM 4796 C C . ILE B 1 227 ? 11.039 -5.672 -13.883 1 98.44 227 ILE B C 1
ATOM 4798 O O . ILE B 1 227 ? 10.164 -6.43 -14.305 1 98.44 227 ILE B O 1
ATOM 4802 N N . VAL B 1 228 ? 11.781 -5.945 -12.82 1 98.75 228 VAL B N 1
ATOM 4803 C CA . VAL B 1 228 ? 11.594 -7.168 -12.047 1 98.75 228 VAL B CA 1
ATOM 4804 C C . VAL B 1 228 ? 10.742 -6.875 -10.812 1 98.75 228 VAL B C 1
ATOM 4806 O O . VAL B 1 228 ? 10.969 -5.883 -10.117 1 98.75 228 VAL B O 1
ATOM 4809 N N . LEU B 1 229 ? 9.75 -7.672 -10.625 1 98.81 229 LEU B N 1
ATOM 4810 C CA . LEU B 1 229 ? 8.977 -7.703 -9.383 1 98.81 229 LEU B CA 1
ATOM 4811 C C . LEU B 1 229 ? 9.328 -8.938 -8.562 1 98.81 229 LEU B C 1
ATOM 4813 O O . LEU B 1 229 ? 9.383 -10.055 -9.094 1 98.81 229 LEU B O 1
ATOM 4817 N N . ASN B 1 230 ? 9.633 -8.75 -7.297 1 98.88 230 ASN B N 1
ATOM 4818 C CA . ASN B 1 230 ? 9.93 -9.836 -6.367 1 98.88 230 ASN B CA 1
ATOM 4819 C C . ASN B 1 230 ? 9.648 -9.43 -4.926 1 98.88 230 ASN B C 1
ATOM 4821 O O . ASN B 1 230 ? 9.164 -8.32 -4.668 1 98.88 230 ASN B O 1
ATOM 4825 N N . GLY B 1 231 ? 9.797 -10.391 -4.012 1 98.62 231 GLY B N 1
ATOM 4826 C CA . GLY B 1 231 ? 9.453 -10.078 -2.633 1 98.62 231 GLY B CA 1
ATOM 4827 C C . GLY B 1 231 ? 9.805 -11.195 -1.665 1 98.62 231 GLY B C 1
ATOM 4828 O O . GLY B 1 231 ? 10.664 -12.023 -1.953 1 98.62 231 GLY B O 1
ATOM 4829 N N . PHE B 1 232 ? 9.164 -11.125 -0.509 1 98.81 232 PHE B N 1
ATOM 4830 C CA . PHE B 1 232 ? 9.609 -11.969 0.594 1 98.81 232 PHE B CA 1
ATOM 4831 C C . PHE B 1 232 ? 8.477 -12.852 1.092 1 98.81 232 PHE B C 1
ATOM 4833 O O . PHE B 1 232 ? 8.648 -13.609 2.049 1 98.81 232 PHE B O 1
ATOM 4840 N N . SER B 1 233 ? 7.363 -12.805 0.436 1 98.31 233 SER B N 1
ATOM 4841 C CA . SER B 1 233 ? 6.141 -13.445 0.917 1 98.31 233 SER B CA 1
ATOM 4842 C C . SER B 1 233 ? 6.199 -14.953 0.746 1 98.31 233 SER B C 1
ATOM 4844 O O . SER B 1 233 ? 5.527 -15.695 1.472 1 98.31 233 SER B O 1
ATOM 4846 N N . LYS B 1 234 ? 6.906 -15.422 -0.289 1 98.62 234 LYS B N 1
ATOM 4847 C CA . LYS B 1 234 ? 6.816 -16.828 -0.66 1 98.62 234 LYS B CA 1
ATOM 4848 C C . LYS B 1 234 ? 8.094 -17.578 -0.285 1 98.62 234 LYS B C 1
ATOM 4850 O O . LYS B 1 234 ? 8.141 -18.266 0.742 1 98.62 234 LYS B O 1
ATOM 4855 N N . VAL B 1 235 ? 9.203 -17.172 -0.892 1 98.31 235 VAL B N 1
ATOM 4856 C CA . VAL B 1 235 ? 10.484 -17.828 -0.661 1 98.31 235 VAL B CA 1
ATOM 4857 C C . VAL B 1 235 ? 10.922 -17.625 0.787 1 98.31 235 VAL B C 1
ATOM 4859 O O . VAL B 1 235 ? 11.383 -18.562 1.443 1 98.31 235 VAL B O 1
ATOM 4862 N N . HIS B 1 236 ? 10.703 -16.406 1.31 1 98.5 236 HIS B N 1
ATOM 4863 C CA . HIS B 1 236 ? 11.242 -16.016 2.611 1 98.5 236 HIS B CA 1
ATOM 4864 C C . HIS B 1 236 ? 10.188 -16.141 3.703 1 98.5 236 HIS B C 1
ATOM 4866 O O . HIS B 1 236 ? 10.422 -15.758 4.848 1 98.5 236 HIS B O 1
ATOM 4872 N N . LEU B 1 237 ? 9.039 -16.625 3.371 1 98.56 237 LEU B N 1
ATOM 4873 C CA . LEU B 1 237 ? 7.984 -17.016 4.301 1 98.56 237 LEU B CA 1
ATOM 4874 C C . LEU B 1 237 ? 7.543 -15.828 5.156 1 98.56 237 LEU B C 1
ATOM 4876 O O . LEU B 1 237 ? 7.398 -15.961 6.375 1 98.56 237 LEU B O 1
ATOM 4880 N N . MET B 1 238 ? 7.367 -14.672 4.508 1 98.62 238 MET B N 1
ATOM 4881 C CA . MET B 1 238 ? 6.949 -13.453 5.191 1 98.62 238 MET B CA 1
ATOM 4882 C C . MET B 1 238 ? 5.637 -12.93 4.613 1 98.62 238 MET B C 1
ATOM 4884 O O . MET B 1 238 ? 5.477 -11.719 4.434 1 98.62 238 MET B O 1
ATOM 4888 N N . SER B 1 239 ? 4.711 -13.844 4.289 1 98.12 239 SER B N 1
ATOM 4889 C CA . SER B 1 239 ? 3.529 -13.453 3.529 1 98.12 239 SER B CA 1
ATOM 4890 C C . SER B 1 239 ? 2.744 -12.367 4.254 1 98.12 239 SER B C 1
ATOM 4892 O O . SER B 1 239 ? 2.461 -11.312 3.68 1 98.12 239 SER B O 1
ATOM 4894 N N . GLY B 1 240 ? 2.504 -12.508 5.562 1 98.25 240 GLY B N 1
ATOM 4895 C CA . GLY B 1 240 ? 1.665 -11.578 6.305 1 98.25 240 GLY B CA 1
ATOM 4896 C C . GLY B 1 240 ? 2.375 -10.289 6.656 1 98.25 240 GLY B C 1
ATOM 4897 O O . GLY B 1 240 ? 1.768 -9.375 7.219 1 98.25 240 GLY B O 1
ATOM 4898 N N . TRP B 1 241 ? 3.67 -10.148 6.367 1 98.75 241 TRP B N 1
ATOM 4899 C CA . TRP B 1 241 ? 4.43 -8.953 6.711 1 98.75 241 TRP B CA 1
ATOM 4900 C C . TRP B 1 241 ? 4.406 -7.949 5.562 1 98.75 241 TRP B C 1
ATOM 4902 O O . TRP B 1 241 ? 4.727 -6.77 5.754 1 98.75 241 TRP B O 1
ATOM 4912 N N . ARG B 1 242 ? 4.02 -8.367 4.367 1 98.38 242 ARG B N 1
ATOM 4913 C CA . ARG B 1 242 ? 3.734 -7.551 3.189 1 98.38 242 ARG B CA 1
ATOM 4914 C C . ARG B 1 242 ? 4.949 -6.719 2.791 1 98.38 242 ARG B C 1
ATOM 4916 O O . ARG B 1 242 ? 4.922 -5.492 2.879 1 98.38 242 ARG B O 1
ATOM 4923 N N . ILE B 1 243 ? 5.941 -7.324 2.248 1 98.81 243 ILE B N 1
ATOM 4924 C CA . ILE B 1 243 ? 7.125 -6.602 1.795 1 98.81 243 ILE B CA 1
ATOM 4925 C C . ILE B 1 243 ? 7.625 -7.199 0.482 1 98.81 243 ILE B C 1
ATOM 4927 O O . ILE B 1 243 ? 7.668 -8.422 0.328 1 98.81 243 ILE B O 1
ATOM 4931 N N . GLY B 1 244 ? 7.816 -6.422 -0.49 1 98.81 244 GLY B N 1
ATOM 4932 C CA . GLY B 1 244 ? 8.367 -6.75 -1.797 1 98.81 244 GLY B CA 1
ATOM 4933 C C . GLY B 1 244 ? 9.219 -5.641 -2.383 1 98.81 244 GLY B C 1
ATOM 4934 O O . GLY B 1 244 ? 9.703 -4.77 -1.653 1 98.81 244 GLY B O 1
ATOM 4935 N N . TYR B 1 245 ? 9.484 -5.734 -3.664 1 98.94 245 TYR B N 1
ATOM 4936 C CA . TYR B 1 245 ? 10.273 -4.668 -4.266 1 98.94 245 TYR B CA 1
ATOM 4937 C C . TYR B 1 245 ? 10.141 -4.68 -5.785 1 98.94 245 TYR B C 1
ATOM 4939 O O . TYR B 1 245 ? 9.711 -5.676 -6.367 1 98.94 245 TYR B O 1
ATOM 4947 N N . ILE B 1 246 ? 10.43 -3.576 -6.348 1 98.88 246 ILE B N 1
ATOM 4948 C CA . ILE B 1 246 ? 10.641 -3.363 -7.773 1 98.88 246 ILE B CA 1
ATOM 4949 C C . ILE B 1 246 ? 12.133 -3.201 -8.047 1 98.88 246 ILE B C 1
ATOM 4951 O O . ILE B 1 246 ? 12.844 -2.518 -7.305 1 98.88 246 ILE B O 1
ATOM 4955 N N . ALA B 1 247 ? 12.633 -3.852 -9.008 1 98.62 247 ALA B N 1
ATOM 4956 C CA . ALA B 1 247 ? 13.992 -3.639 -9.5 1 98.62 247 ALA B CA 1
ATOM 4957 C C . ALA B 1 247 ? 13.992 -3.311 -10.992 1 98.62 247 ALA B C 1
ATOM 4959 O O . ALA B 1 247 ? 13.336 -3.988 -11.781 1 98.62 247 ALA B O 1
ATOM 4960 N N . PHE B 1 248 ? 14.695 -2.279 -11.391 1 95.38 248 PHE B N 1
ATOM 4961 C CA . PHE B 1 248 ? 14.875 -1.881 -12.781 1 95.38 248 PHE B CA 1
ATOM 4962 C C . PHE B 1 248 ? 16.281 -2.199 -13.258 1 95.38 248 PHE B C 1
ATOM 4964 O O . PHE B 1 248 ? 17.266 -1.939 -12.547 1 95.38 248 PHE B O 1
ATOM 4971 N N . ASN B 1 249 ? 16.312 -2.701 -14.438 1 94.88 249 ASN B N 1
ATOM 4972 C CA . ASN B 1 249 ? 17.672 -2.854 -14.93 1 94.88 249 ASN B CA 1
ATOM 4973 C C . ASN B 1 249 ? 18.25 -1.521 -15.398 1 94.88 249 ASN B C 1
ATOM 4975 O O . ASN B 1 249 ? 17.594 -0.482 -15.281 1 94.88 249 ASN B O 1
ATOM 4979 N N . ASN B 1 250 ? 19.391 -1.426 -15.906 1 91.38 250 ASN B N 1
ATOM 4980 C CA . ASN B 1 250 ? 20.109 -0.19 -16.203 1 91.38 250 ASN B CA 1
ATOM 4981 C C . ASN B 1 250 ? 19.844 0.289 -17.625 1 91.38 250 ASN B C 1
ATOM 4983 O O . ASN B 1 250 ? 20.594 1.106 -18.172 1 91.38 250 ASN B O 1
ATOM 4987 N N . SER B 1 251 ? 18.797 -0.041 -18.172 1 95.62 251 SER B N 1
ATOM 4988 C CA . SER B 1 251 ? 18.453 0.362 -19.531 1 95.62 251 SER B CA 1
ATOM 4989 C C . SER B 1 251 ? 18.156 1.854 -19.609 1 95.62 251 SER B C 1
ATOM 4991 O O . SER B 1 251 ? 17.375 2.375 -18.797 1 95.62 251 SER B O 1
ATOM 4993 N N . PRO B 1 252 ? 18.672 2.561 -20.641 1 94.94 252 PRO B N 1
ATOM 4994 C CA . PRO B 1 252 ? 18.312 3.963 -20.844 1 94.94 252 PRO B CA 1
ATOM 4995 C C . PRO B 1 252 ? 16.844 4.133 -21.219 1 94.94 252 PRO B C 1
ATOM 4997 O O . PRO B 1 252 ? 16.281 5.219 -21.031 1 94.94 252 PRO B O 1
ATOM 5000 N N . LYS B 1 253 ? 16.266 3.068 -21.734 1 96 253 LYS B N 1
ATOM 5001 C CA . LYS B 1 253 ? 14.859 3.119 -22.094 1 96 253 LYS B CA 1
ATOM 5002 C C . LYS B 1 253 ? 13.977 3.271 -20.875 1 96 253 LYS B C 1
ATOM 5004 O O . LYS B 1 253 ? 12.797 3.613 -20.984 1 96 253 LYS B O 1
ATOM 5009 N N . LEU B 1 254 ? 14.586 3.047 -19.703 1 96.69 254 LEU B N 1
ATOM 5010 C CA . LEU B 1 254 ? 13.82 3.125 -18.453 1 96.69 254 LEU B CA 1
ATOM 5011 C C . LEU B 1 254 ? 14.055 4.461 -17.75 1 96.69 254 LEU B C 1
ATOM 5013 O O . LEU B 1 254 ? 13.641 4.645 -16.609 1 96.69 254 LEU B O 1
ATOM 5017 N N . ASP B 1 255 ? 14.617 5.453 -18.375 1 95.31 255 ASP B N 1
ATOM 5018 C CA . ASP B 1 255 ? 14.945 6.727 -17.734 1 95.31 255 ASP B CA 1
ATOM 5019 C C . ASP B 1 255 ? 13.688 7.434 -17.234 1 95.31 255 ASP B C 1
ATOM 5021 O O . ASP B 1 255 ? 13.672 7.961 -16.125 1 95.31 255 ASP B O 1
ATOM 5025 N N . ALA B 1 256 ? 12.695 7.406 -18.078 1 93.44 256 ALA B N 1
ATOM 5026 C CA . ALA B 1 256 ? 11.453 8.07 -17.703 1 93.44 256 ALA B CA 1
ATOM 5027 C C . ALA B 1 256 ? 10.812 7.391 -16.5 1 93.44 256 ALA B C 1
ATOM 5029 O O . ALA B 1 256 ? 10.266 8.055 -15.609 1 93.44 256 ALA B O 1
ATOM 5030 N N . ILE B 1 257 ? 10.828 6.09 -16.469 1 93.19 257 ILE B N 1
ATOM 5031 C CA . ILE B 1 257 ? 10.305 5.328 -15.336 1 93.19 257 ILE B CA 1
ATOM 5032 C C . ILE B 1 257 ? 11.148 5.609 -14.094 1 93.19 257 ILE B C 1
ATOM 5034 O O . ILE B 1 257 ? 10.609 5.812 -13.008 1 93.19 257 ILE B O 1
ATOM 5038 N N . ARG B 1 258 ? 12.438 5.641 -14.18 1 92.75 258 ARG B N 1
ATOM 5039 C CA . ARG B 1 258 ? 13.359 5.906 -13.086 1 92.75 258 ARG B CA 1
ATOM 5040 C C . ARG B 1 258 ? 13.086 7.273 -12.461 1 92.75 258 ARG B C 1
ATOM 5042 O O . ARG B 1 258 ? 13.242 7.449 -11.25 1 92.75 258 ARG B O 1
ATOM 5049 N N . GLU B 1 259 ? 12.695 8.148 -13.266 1 91 259 GLU B N 1
ATOM 5050 C CA . GLU B 1 259 ? 12.414 9.5 -12.805 1 91 259 GLU B CA 1
ATOM 5051 C C . GLU B 1 259 ? 11.055 9.586 -12.117 1 91 259 GLU B C 1
ATOM 5053 O O . GLU B 1 259 ? 10.906 10.273 -11.102 1 91 259 GLU B O 1
ATOM 5058 N N . ASN B 1 260 ? 10.078 8.867 -12.586 1 92.81 260 ASN B N 1
ATOM 5059 C CA . ASN B 1 260 ? 8.703 9.156 -12.188 1 92.81 260 ASN B CA 1
ATOM 5060 C C . ASN B 1 260 ? 8.172 8.117 -11.203 1 92.81 260 ASN B C 1
ATOM 5062 O O . ASN B 1 260 ? 7.383 8.445 -10.32 1 92.81 260 ASN B O 1
ATOM 5066 N N . LEU B 1 261 ? 8.586 6.867 -11.352 1 94.44 261 LEU B N 1
ATOM 5067 C CA . LEU B 1 261 ? 8.062 5.801 -10.508 1 94.44 261 LEU B CA 1
ATOM 5068 C C . LEU B 1 261 ? 8.367 6.066 -9.031 1 94.44 261 LEU B C 1
ATOM 5070 O O . LEU B 1 261 ? 7.508 5.863 -8.172 1 94.44 261 LEU B O 1
ATOM 5074 N N . PRO B 1 262 ? 9.57 6.602 -8.68 1 93.44 262 PRO B N 1
ATOM 5075 C CA . PRO B 1 262 ? 9.875 6.863 -7.27 1 93.44 262 PRO B CA 1
ATOM 5076 C C . PRO B 1 262 ? 8.961 7.918 -6.652 1 93.44 262 PRO B C 1
ATOM 5078 O O . PRO B 1 262 ? 8.82 7.977 -5.426 1 93.44 262 PRO B O 1
ATOM 5081 N N . LYS B 1 263 ? 8.328 8.773 -7.473 1 93.31 263 LYS B N 1
ATOM 5082 C CA . LYS B 1 263 ? 7.371 9.75 -6.969 1 93.31 263 LYS B CA 1
ATOM 5083 C C . LYS B 1 263 ? 6.188 9.055 -6.293 1 93.31 263 LYS B C 1
ATOM 5085 O O . LYS B 1 263 ? 5.633 9.57 -5.32 1 93.31 263 LYS B O 1
ATOM 5090 N N . LEU B 1 264 ? 5.832 7.902 -6.82 1 95.56 264 LEU B N 1
ATOM 5091 C CA . LEU B 1 264 ? 4.738 7.137 -6.227 1 95.56 264 LEU B CA 1
ATOM 5092 C C . LEU B 1 264 ? 5.137 6.582 -4.863 1 95.56 264 LEU B C 1
ATOM 5094 O O . LEU B 1 264 ? 4.309 6.512 -3.953 1 95.56 264 LEU B O 1
ATOM 5098 N N . ALA B 1 265 ? 6.41 6.176 -4.746 1 95.25 265 ALA B N 1
ATOM 5099 C CA . ALA B 1 265 ? 6.91 5.715 -3.455 1 95.25 265 ALA B CA 1
ATOM 5100 C C . ALA B 1 265 ? 6.879 6.84 -2.424 1 95.25 265 ALA B C 1
ATOM 5102 O O . ALA B 1 265 ? 6.57 6.609 -1.253 1 95.25 265 ALA B O 1
ATOM 5103 N N . ARG B 1 266 ? 7.137 8.016 -2.836 1 93.31 266 ARG B N 1
ATOM 5104 C CA . ARG B 1 266 ? 7.164 9.156 -1.924 1 93.31 266 ARG B CA 1
ATOM 5105 C C . ARG B 1 266 ? 5.758 9.523 -1.466 1 93.31 266 ARG B C 1
ATOM 5107 O O . ARG B 1 266 ? 5.535 9.789 -0.282 1 93.31 266 ARG B O 1
ATOM 5114 N N . VAL B 1 267 ? 4.801 9.5 -2.352 1 93 267 VAL B N 1
ATOM 5115 C CA . VAL B 1 267 ? 3.438 9.891 -2.012 1 93 267 VAL B CA 1
ATOM 5116 C C . VAL B 1 267 ? 2.836 8.883 -1.04 1 93 267 VAL B C 1
ATOM 5118 O O . VAL B 1 267 ? 2.053 9.242 -0.159 1 93 267 VAL B O 1
ATOM 5121 N N . ARG B 1 268 ? 3.219 7.648 -1.177 1 94.25 268 ARG B N 1
ATOM 5122 C CA . ARG B 1 268 ? 2.721 6.629 -0.26 1 94.25 268 ARG B CA 1
ATOM 5123 C C . ARG B 1 268 ? 3.479 6.664 1.062 1 94.25 268 ARG B C 1
ATOM 5125 O O . ARG B 1 268 ? 3.049 6.059 2.047 1 94.25 268 ARG B O 1
ATOM 5132 N N . ILE B 1 269 ? 4.609 7.379 1.161 1 94.25 269 ILE B N 1
ATOM 5133 C CA . ILE B 1 269 ? 5.402 7.707 2.342 1 94.25 269 ILE B CA 1
ATOM 5134 C C . ILE B 1 269 ? 6.5 6.66 2.535 1 94.25 269 ILE B C 1
ATOM 5136 O O . ILE B 1 269 ? 7.672 6.918 2.256 1 94.25 269 ILE B O 1
ATOM 5140 N N . ALA B 1 270 ? 6.176 5.445 2.912 1 96.12 270 ALA B N 1
ATOM 5141 C CA . ALA B 1 270 ? 7.199 4.441 3.193 1 96.12 270 ALA B CA 1
ATOM 5142 C C . ALA B 1 270 ? 6.578 3.062 3.391 1 96.12 270 ALA B C 1
ATOM 5144 O O . ALA B 1 270 ? 5.352 2.926 3.414 1 96.12 270 ALA B O 1
ATOM 5145 N N . THR B 1 271 ? 7.41 2.064 3.348 1 98.06 271 THR B N 1
ATOM 5146 C CA . THR B 1 271 ? 7.047 0.728 3.805 1 98.06 271 THR B CA 1
ATOM 5147 C C . THR B 1 271 ? 7.465 0.521 5.258 1 98.06 271 THR B C 1
ATOM 5149 O O . THR B 1 271 ? 8.227 1.318 5.812 1 98.06 271 THR B O 1
ATOM 5152 N N . SER B 1 272 ? 6.914 -0.515 5.879 1 98.62 272 SER B N 1
ATOM 5153 C CA . SER B 1 272 ? 7.16 -0.762 7.297 1 98.62 272 SER B CA 1
ATOM 5154 C C . SER B 1 272 ? 8.648 -0.905 7.582 1 98.62 272 SER B C 1
ATOM 5156 O O . SER B 1 272 ? 9.297 -1.824 7.078 1 98.62 272 SER B O 1
ATOM 5158 N N . LEU B 1 273 ? 9.133 -0.043 8.445 1 98.62 273 LEU B N 1
ATOM 5159 C CA . LEU B 1 273 ? 10.562 -0.009 8.727 1 98.62 273 LEU B CA 1
ATOM 5160 C C . LEU B 1 273 ? 11 -1.263 9.477 1 98.62 273 LEU B C 1
ATOM 5162 O O . LEU B 1 273 ? 11.977 -1.908 9.102 1 98.62 273 LEU B O 1
ATOM 5166 N N . PRO B 1 274 ? 10.305 -1.681 10.562 1 98.81 274 PRO B N 1
ATOM 5167 C CA . PRO B 1 274 ? 10.766 -2.895 11.242 1 98.81 274 PRO B CA 1
ATOM 5168 C C . PRO B 1 274 ? 10.75 -4.121 10.328 1 98.81 274 PRO B C 1
ATOM 5170 O O . PRO B 1 274 ? 11.617 -4.988 10.453 1 98.81 274 PRO B O 1
ATOM 5173 N N . VAL B 1 275 ? 9.789 -4.199 9.438 1 98.88 275 VAL B N 1
ATOM 5174 C CA . VAL B 1 275 ? 9.711 -5.328 8.523 1 98.88 275 VAL B CA 1
ATOM 5175 C C . VAL B 1 275 ? 10.891 -5.305 7.559 1 98.88 275 VAL B C 1
ATOM 5177 O O . VAL B 1 275 ? 11.398 -6.355 7.16 1 98.88 275 VAL B O 1
ATOM 5180 N N . GLN B 1 276 ? 11.328 -4.105 7.168 1 98.94 276 GLN B N 1
ATOM 5181 C CA . GLN B 1 276 ? 12.492 -3.99 6.289 1 98.94 276 GLN B CA 1
ATOM 5182 C C . GLN B 1 276 ? 13.742 -4.574 6.949 1 98.94 276 GLN B C 1
ATOM 5184 O O . GLN B 1 276 ? 14.57 -5.188 6.281 1 98.94 276 GLN B O 1
ATOM 5189 N N . HIS B 1 277 ? 13.867 -4.375 8.242 1 98.94 277 HIS B N 1
ATOM 5190 C CA . HIS B 1 277 ? 14.977 -4.973 8.969 1 98.94 277 HIS B CA 1
ATOM 5191 C C . HIS B 1 277 ? 14.898 -6.496 8.938 1 98.94 277 HIS B C 1
ATOM 5193 O O . HIS B 1 277 ? 15.922 -7.176 8.828 1 98.94 277 HIS B O 1
ATOM 5199 N N . ALA B 1 278 ? 13.734 -7.035 9.086 1 98.94 278 ALA B N 1
ATOM 5200 C CA . ALA B 1 278 ? 13.539 -8.477 8.969 1 98.94 278 ALA B CA 1
ATOM 5201 C C . ALA B 1 278 ? 13.906 -8.969 7.57 1 98.94 278 ALA B C 1
ATOM 5203 O O . ALA B 1 278 ? 14.57 -10 7.422 1 98.94 278 ALA B O 1
ATOM 5204 N N . ALA B 1 279 ? 13.445 -8.242 6.539 1 98.94 279 ALA B N 1
ATOM 5205 C CA . ALA B 1 279 ? 13.766 -8.586 5.16 1 98.94 279 ALA B CA 1
ATOM 5206 C C . ALA B 1 279 ? 15.273 -8.594 4.926 1 98.94 279 ALA B C 1
ATOM 5208 O O . ALA B 1 279 ? 15.805 -9.484 4.254 1 98.94 279 ALA B O 1
ATOM 5209 N N . LEU B 1 280 ? 15.914 -7.574 5.48 1 98.94 280 LEU B N 1
ATOM 5210 C CA . LEU B 1 280 ? 17.375 -7.5 5.383 1 98.94 280 LEU B CA 1
ATOM 5211 C C . LEU B 1 280 ? 18.016 -8.75 5.969 1 98.94 280 LEU B C 1
ATOM 5213 O O . LEU B 1 280 ? 18.891 -9.352 5.34 1 98.94 280 LEU B O 1
ATOM 5217 N N . GLU B 1 281 ? 17.562 -9.18 7.145 1 98.88 281 GLU B N 1
ATOM 5218 C CA . GLU B 1 281 ? 18.094 -10.367 7.805 1 98.88 281 GLU B CA 1
ATOM 5219 C C . GLU B 1 281 ? 17.812 -11.625 6.992 1 98.88 281 GLU B C 1
ATOM 5221 O O . GLU B 1 281 ? 18.625 -12.547 6.965 1 98.88 281 GLU B O 1
ATOM 5226 N N . SER B 1 282 ? 16.703 -11.688 6.352 1 98.81 282 SER B N 1
ATOM 5227 C CA . SER B 1 282 ? 16.328 -12.867 5.574 1 98.81 282 SER B CA 1
ATOM 5228 C C . SER B 1 282 ? 17.25 -13.055 4.375 1 98.81 282 SER B C 1
ATOM 5230 O O . SER B 1 282 ? 17.375 -14.156 3.84 1 98.81 282 SER B O 1
ATOM 5232 N N . LEU B 1 283 ? 17.891 -11.977 3.91 1 98.69 283 LEU B N 1
ATOM 5233 C CA . LEU B 1 283 ? 18.797 -12.039 2.779 1 98.69 283 LEU B CA 1
ATOM 5234 C C . LEU B 1 283 ? 20.234 -12.312 3.25 1 98.69 283 LEU B C 1
ATOM 5236 O O . LEU B 1 283 ? 21 -12.984 2.561 1 98.69 283 LEU B O 1
ATOM 5240 N N . LYS B 1 284 ? 20.578 -11.828 4.414 1 98.12 284 LYS B N 1
ATOM 5241 C CA . LYS B 1 284 ? 21.953 -11.891 4.898 1 98.12 284 LYS B CA 1
ATOM 5242 C C . LYS B 1 284 ? 22.188 -13.141 5.742 1 98.12 284 LYS B C 1
ATOM 5244 O O . LYS B 1 284 ? 23.297 -13.664 5.785 1 98.12 284 LYS B O 1
ATOM 5249 N N . GLY B 1 285 ? 21.172 -13.555 6.469 1 97.5 285 GLY B N 1
ATOM 5250 C CA . GLY B 1 285 ? 21.281 -14.672 7.387 1 97.5 285 GLY B CA 1
ATOM 5251 C C . GLY B 1 285 ? 21.344 -16.016 6.691 1 97.5 285 GLY B C 1
ATOM 5252 O O . GLY B 1 285 ? 21.438 -16.078 5.461 1 97.5 285 GLY B O 1
ATOM 5253 N N . PRO B 1 286 ? 21.344 -17.078 7.512 1 97.25 286 PRO B N 1
ATOM 5254 C CA . PRO B 1 286 ? 21.344 -18.422 6.949 1 97.25 286 PRO B CA 1
ATOM 5255 C C . PRO B 1 286 ? 20.172 -18.688 6.02 1 97.25 286 PRO B C 1
ATOM 5257 O O . PRO B 1 286 ? 19.047 -18.25 6.305 1 97.25 286 PRO B O 1
ATOM 5260 N N . GLN B 1 287 ? 20.422 -19.391 4.945 1 96.94 287 GLN B N 1
ATOM 5261 C CA . GLN B 1 287 ? 19.406 -19.578 3.914 1 96.94 287 GLN B CA 1
ATOM 5262 C C . GLN B 1 287 ? 18.906 -21.016 3.887 1 96.94 287 GLN B C 1
ATOM 5264 O O . GLN B 1 287 ? 18.094 -21.391 3.041 1 96.94 287 GLN B O 1
ATOM 5269 N N . ASN B 1 288 ? 19.297 -21.891 4.785 1 96.75 288 ASN B N 1
ATOM 5270 C CA . ASN B 1 288 ? 19.047 -23.328 4.73 1 96.75 288 ASN B CA 1
ATOM 5271 C C . ASN B 1 288 ? 17.547 -23.641 4.809 1 96.75 288 ASN B C 1
ATOM 5273 O O . ASN B 1 288 ? 17.109 -24.688 4.328 1 96.75 288 ASN B O 1
ATOM 5277 N N . TYR B 1 289 ? 16.781 -22.766 5.438 1 96.88 289 TYR B N 1
ATOM 5278 C CA . TYR B 1 289 ? 15.344 -23.016 5.555 1 96.88 289 TYR B CA 1
ATOM 5279 C C . TYR B 1 289 ? 14.688 -23.078 4.18 1 96.88 289 TYR B C 1
ATOM 5281 O O . TYR B 1 289 ? 13.664 -23.734 4.008 1 96.88 289 TYR B O 1
ATOM 5289 N N . ILE B 1 290 ? 15.289 -22.438 3.172 1 97.56 290 ILE B N 1
ATOM 5290 C CA . ILE B 1 290 ? 14.719 -22.391 1.833 1 97.56 290 ILE B CA 1
ATOM 5291 C C . ILE B 1 290 ? 14.797 -23.766 1.185 1 97.56 290 ILE B C 1
ATOM 5293 O O . ILE B 1 290 ? 13.797 -24.266 0.646 1 97.56 290 ILE B O 1
ATOM 5297 N N . SER B 1 291 ? 15.969 -24.375 1.258 1 96.31 291 SER B N 1
ATOM 5298 C CA . SER B 1 291 ? 16.125 -25.703 0.667 1 96.31 291 SER B CA 1
ATOM 5299 C C . SER B 1 291 ? 15.219 -26.719 1.35 1 96.31 291 SER B C 1
ATOM 5301 O O . SER B 1 291 ? 14.68 -27.609 0.695 1 96.31 291 SER B O 1
ATOM 5303 N N . ASN B 1 292 ? 15.078 -26.531 2.678 1 96.94 292 ASN B N 1
ATOM 5304 C CA . ASN B 1 292 ? 14.172 -27.422 3.408 1 96.94 292 ASN B CA 1
ATOM 5305 C C . ASN B 1 292 ? 12.727 -27.234 2.957 1 96.94 292 ASN B C 1
ATOM 5307 O O . ASN B 1 292 ? 12 -28.219 2.771 1 96.94 292 ASN B O 1
ATOM 5311 N N . PHE B 1 293 ? 12.375 -26.062 2.908 1 97.81 293 PHE B N 1
ATOM 5312 C CA . PHE B 1 293 ? 11.031 -25.719 2.455 1 97.81 293 PHE B CA 1
ATOM 5313 C C . PHE B 1 293 ? 10.773 -26.281 1.064 1 97.81 293 PHE B C 1
ATOM 5315 O O . PHE B 1 293 ? 9.75 -26.938 0.837 1 97.81 293 PHE B O 1
ATOM 5322 N N . VAL B 1 294 ? 11.672 -26.172 0.075 1 97.94 294 VAL B N 1
ATOM 5323 C CA . VAL B 1 294 ? 11.531 -26.594 -1.314 1 97.94 294 VAL B CA 1
ATOM 5324 C C . VAL B 1 294 ? 11.445 -28.109 -1.387 1 97.94 294 VAL B C 1
ATOM 5326 O O . VAL B 1 294 ? 10.641 -28.656 -2.145 1 97.94 294 VAL B O 1
ATOM 5329 N N . SER B 1 295 ? 12.25 -28.734 -0.598 1 97.5 295 SER B N 1
ATOM 5330 C CA . SER B 1 295 ? 12.234 -30.188 -0.57 1 97.5 295 SER B CA 1
ATOM 5331 C C . SER B 1 295 ? 10.883 -30.719 -0.109 1 97.5 295 SER B C 1
ATOM 5333 O O . SER B 1 295 ? 10.359 -31.688 -0.678 1 97.5 295 SER B O 1
ATOM 5335 N N . GLU B 1 296 ? 10.328 -30.094 0.899 1 97.81 296 GLU B N 1
ATOM 5336 C CA . GLU B 1 296 ? 9.023 -30.484 1.405 1 97.81 296 GLU B CA 1
ATOM 5337 C C . GLU B 1 296 ? 7.93 -30.25 0.367 1 97.81 296 GLU B C 1
ATOM 5339 O O . GLU B 1 296 ? 7.043 -31.078 0.18 1 97.81 296 GLU B O 1
ATOM 5344 N N . ILE B 1 297 ? 8.023 -29.141 -0.269 1 98.38 297 ILE B N 1
ATOM 5345 C CA . ILE B 1 297 ? 7.008 -28.781 -1.248 1 98.38 297 ILE B CA 1
ATOM 5346 C C . ILE B 1 297 ? 7.098 -29.719 -2.455 1 98.38 297 ILE B C 1
ATOM 5348 O O . ILE B 1 297 ? 6.078 -30.062 -3.053 1 98.38 297 ILE B O 1
ATOM 5352 N N . LYS B 1 298 ? 8.305 -30.094 -2.811 1 98.44 298 LYS B N 1
ATOM 5353 C CA . LYS B 1 298 ? 8.484 -31.031 -3.924 1 98.44 298 LYS B CA 1
ATOM 5354 C C . LYS B 1 298 ? 7.777 -32.344 -3.652 1 98.44 298 LYS B C 1
ATOM 5356 O O . LYS B 1 298 ? 7.133 -32.906 -4.539 1 98.44 298 LYS B O 1
ATOM 5361 N N . LYS B 1 299 ? 7.875 -32.875 -2.447 1 98.38 299 LYS B N 1
ATOM 5362 C CA . LYS B 1 299 ? 7.188 -34.125 -2.064 1 98.38 299 LYS B CA 1
ATOM 5363 C C . LYS B 1 299 ? 5.676 -33.969 -2.215 1 98.38 299 LYS B C 1
ATOM 5365 O O . LYS B 1 299 ? 5.004 -34.875 -2.695 1 98.38 299 LYS B O 1
ATOM 5370 N N . ARG B 1 300 ? 5.223 -32.875 -1.779 1 98.62 300 ARG B N 1
ATOM 5371 C CA . ARG B 1 300 ? 3.789 -32.625 -1.832 1 98.62 300 ARG B CA 1
ATOM 5372 C C . ARG B 1 300 ? 3.311 -32.469 -3.273 1 98.62 300 ARG B C 1
ATOM 5374 O O . ARG B 1 300 ? 2.254 -33 -3.635 1 98.62 300 ARG B O 1
ATOM 5381 N N . ARG B 1 301 ? 4.109 -31.766 -4.086 1 98.5 301 ARG B N 1
ATOM 5382 C CA . ARG B 1 301 ? 3.85 -31.656 -5.516 1 98.5 301 ARG B CA 1
ATOM 5383 C C . ARG B 1 301 ? 3.752 -33.031 -6.16 1 98.5 301 ARG B C 1
ATOM 5385 O O . ARG B 1 301 ? 2.801 -33.312 -6.887 1 98.5 301 ARG B O 1
ATOM 5392 N N . ASP B 1 302 ? 4.691 -33.875 -5.875 1 98.56 302 ASP B N 1
ATOM 5393 C CA . ASP B 1 302 ? 4.738 -35.219 -6.473 1 98.56 302 ASP B CA 1
ATOM 5394 C C . ASP B 1 302 ? 3.494 -36.031 -6.113 1 98.56 302 ASP B C 1
ATOM 5396 O O . ASP B 1 302 ? 2.916 -36.688 -6.969 1 98.56 302 ASP B O 1
ATOM 5400 N N . LEU B 1 303 ? 3.08 -35.938 -4.895 1 98.69 303 LEU B N 1
ATOM 5401 C CA . LEU B 1 303 ? 1.885 -36.625 -4.449 1 98.69 303 LEU B CA 1
ATOM 5402 C C . LEU B 1 303 ? 0.649 -36.125 -5.191 1 98.69 303 LEU B C 1
ATOM 5404 O O . LEU B 1 303 ? -0.12 -36.938 -5.73 1 98.69 303 LEU B O 1
ATOM 5408 N N . VAL B 1 304 ? 0.414 -34.844 -5.191 1 98.81 304 VAL B N 1
ATOM 5409 C CA . VAL B 1 304 ? -0.794 -34.25 -5.73 1 98.81 304 VAL B CA 1
ATOM 5410 C C . VAL B 1 304 ? -0.886 -34.5 -7.23 1 98.81 304 VAL B C 1
ATOM 5412 O O . VAL B 1 304 ? -1.938 -34.906 -7.73 1 98.81 304 VAL B O 1
ATOM 5415 N N . VAL B 1 305 ? 0.203 -34.344 -7.945 1 98.44 305 VAL B N 1
ATOM 5416 C CA . VAL B 1 305 ? 0.21 -34.5 -9.391 1 98.44 305 VAL B CA 1
ATOM 5417 C C . VAL B 1 305 ? -0.043 -35.969 -9.75 1 98.44 305 VAL B C 1
ATOM 5419 O O . VAL B 1 305 ? -0.813 -36.25 -10.664 1 98.44 305 VAL B O 1
ATOM 5422 N N . LYS B 1 306 ? 0.631 -36.812 -9.031 1 98.69 306 LYS B N 1
ATOM 5423 C CA . LYS B 1 306 ? 0.409 -38.25 -9.266 1 98.69 306 LYS B CA 1
ATOM 5424 C C . LYS B 1 306 ? -1.061 -38.594 -9.07 1 98.69 306 LYS B C 1
ATOM 5426 O O . LYS B 1 306 ? -1.664 -39.25 -9.93 1 98.69 306 LYS B O 1
ATOM 5431 N N . ARG B 1 307 ? -1.577 -38.219 -7.957 1 98.69 307 ARG B N 1
ATOM 5432 C CA . ARG B 1 307 ? -2.959 -38.531 -7.621 1 98.69 307 ARG B CA 1
ATOM 5433 C C . ARG B 1 307 ? -3.928 -37.938 -8.633 1 98.69 307 ARG B C 1
ATOM 5435 O O . ARG B 1 307 ? -4.898 -38.594 -9.031 1 98.69 307 ARG B O 1
ATOM 5442 N N . LEU B 1 308 ? -3.775 -36.719 -9.008 1 98.62 308 LEU B N 1
ATOM 5443 C CA . LEU B 1 308 ? -4.648 -36.062 -9.977 1 98.62 308 LEU B CA 1
ATOM 5444 C C . LEU B 1 308 ? -4.637 -36.812 -11.305 1 98.62 308 LEU B C 1
ATOM 5446 O O . LEU B 1 308 ? -5.684 -36.969 -11.938 1 98.62 308 LEU B O 1
ATOM 5450 N N . ASN B 1 309 ? -3.484 -37.219 -11.742 1 98.12 309 ASN B N 1
ATOM 5451 C CA . ASN B 1 309 ? -3.346 -37.875 -13.047 1 98.12 309 ASN B CA 1
ATOM 5452 C C . ASN B 1 309 ? -3.887 -39.312 -13.023 1 98.12 309 ASN B C 1
ATOM 5454 O O . ASN B 1 309 ? -4.098 -39.906 -14.078 1 98.12 309 ASN B O 1
ATOM 5458 N N . GLU B 1 310 ? -4.117 -39.812 -11.883 1 97.88 310 GLU B N 1
ATOM 5459 C CA . GLU B 1 310 ? -4.719 -41.125 -11.75 1 97.88 310 GLU B CA 1
ATOM 5460 C C . GLU B 1 310 ? -6.242 -41.062 -11.758 1 97.88 310 GLU B C 1
ATOM 5462 O O . GLU B 1 310 ? -6.926 -42.062 -11.906 1 97.88 310 GLU B O 1
ATOM 5467 N N . MET B 1 311 ? -6.789 -39.906 -11.672 1 97.06 311 MET B N 1
ATOM 5468 C CA . MET B 1 311 ? -8.234 -39.688 -11.594 1 97.06 311 MET B CA 1
ATOM 5469 C C . MET B 1 311 ? -8.844 -39.562 -12.992 1 97.06 311 MET B C 1
ATOM 5471 O O . MET B 1 311 ? -8.297 -38.906 -13.852 1 97.06 311 MET B O 1
ATOM 5475 N N . PRO B 1 312 ? -9.945 -40.281 -13.133 1 95.75 312 PRO B N 1
ATOM 5476 C CA . PRO B 1 312 ? -10.609 -40.125 -14.43 1 95.75 312 PRO B CA 1
ATOM 5477 C C . PRO B 1 312 ? -11.102 -38.688 -14.68 1 95.75 312 PRO B C 1
ATOM 5479 O O . PRO B 1 312 ? -11.594 -38.031 -13.75 1 95.75 312 PRO B O 1
ATOM 5482 N N . GLY B 1 313 ? -10.852 -38.25 -15.852 1 95.94 313 GLY B N 1
ATOM 5483 C CA . GLY B 1 313 ? -11.406 -36.969 -16.25 1 95.94 313 GLY B CA 1
ATOM 5484 C C . GLY B 1 313 ? -10.523 -35.781 -15.867 1 95.94 313 GLY B C 1
ATOM 5485 O O . GLY B 1 313 ? -10.898 -34.625 -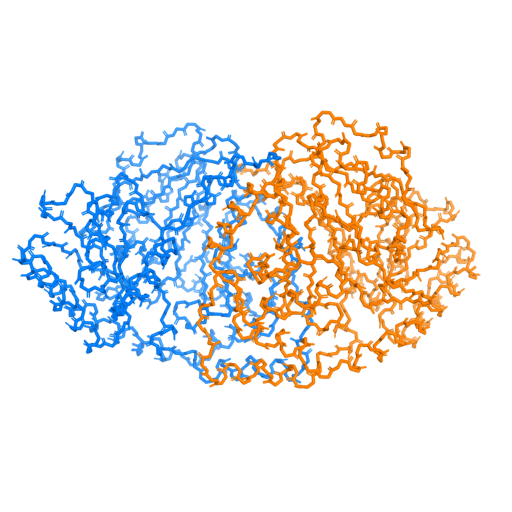16.062 1 95.94 313 GLY B O 1
ATOM 5486 N N . LEU B 1 314 ? -9.422 -36.094 -15.281 1 97.5 314 LEU B N 1
ATOM 5487 C CA . LEU B 1 314 ? -8.477 -35.031 -14.945 1 97.5 314 LEU B CA 1
ATOM 5488 C C . LEU B 1 314 ? -7.102 -35.312 -15.539 1 97.5 314 LEU B C 1
ATOM 5490 O O . LEU B 1 314 ? -6.75 -36.469 -15.766 1 97.5 314 LEU B O 1
ATOM 5494 N N . SER B 1 315 ? -6.434 -34.344 -15.859 1 97.25 315 SER B N 1
ATOM 5495 C CA . SER B 1 315 ? -5.012 -34.375 -16.203 1 97.25 315 SER B CA 1
ATOM 5496 C C . SER B 1 315 ? -4.281 -33.156 -15.664 1 97.25 315 SER B C 1
ATOM 5498 O O . SER B 1 315 ? -4.848 -32.062 -15.625 1 97.25 315 SER B O 1
ATOM 5500 N N . CYS B 1 316 ? -3.131 -33.344 -15.266 1 97.31 316 CYS B N 1
ATOM 5501 C CA . CYS B 1 316 ? -2.4 -32.25 -14.625 1 97.31 316 CYS B CA 1
ATOM 5502 C C . CYS B 1 316 ? -0.946 -32.25 -15.086 1 97.31 316 CYS B C 1
ATOM 5504 O O . CYS B 1 316 ? -0.215 -33.219 -14.891 1 97.31 316 CYS B O 1
ATOM 5506 N N . PRO B 1 317 ? -0.535 -31.109 -15.75 1 95.88 317 PRO B N 1
ATOM 5507 C CA . PRO B 1 317 ? 0.898 -30.969 -16.016 1 95.88 317 PRO B CA 1
ATOM 5508 C C . PRO B 1 317 ? 1.74 -30.953 -14.742 1 95.88 317 PRO B C 1
ATOM 5510 O O . PRO B 1 317 ? 1.222 -30.672 -13.664 1 95.88 317 PRO B O 1
ATOM 5513 N N . ASN B 1 318 ? 2.996 -31.297 -14.938 1 96.12 318 ASN B N 1
ATOM 5514 C CA . ASN B 1 318 ? 3.918 -31.328 -13.805 1 96.12 318 ASN B CA 1
ATOM 5515 C C . ASN B 1 318 ? 4.52 -29.953 -13.539 1 96.12 318 ASN B C 1
ATOM 5517 O O . ASN B 1 318 ? 5.391 -29.5 -14.281 1 96.12 318 ASN B O 1
ATOM 5521 N N . PRO B 1 319 ? 4.059 -29.266 -12.492 1 96.69 319 PRO B N 1
ATOM 5522 C CA . PRO B 1 319 ? 4.668 -27.969 -12.172 1 96.69 319 PRO B CA 1
ATOM 5523 C C . PRO B 1 319 ? 6.168 -28.078 -11.898 1 96.69 319 PRO B C 1
ATOM 5525 O O . PRO B 1 319 ? 6.613 -29.016 -11.234 1 96.69 319 PRO B O 1
ATOM 5528 N N . LYS B 1 320 ? 6.93 -27.078 -12.359 1 96.81 320 LYS B N 1
ATOM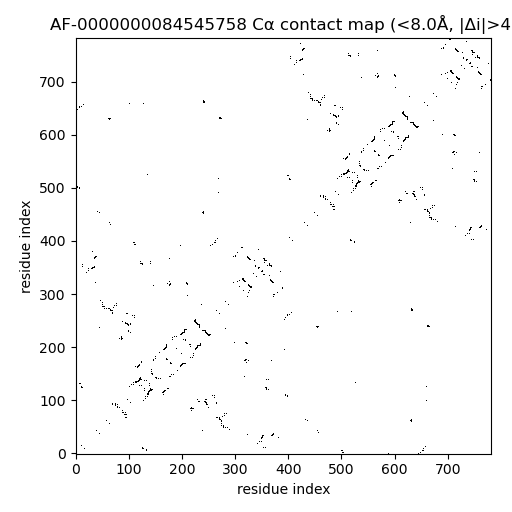 5529 C CA . LYS B 1 320 ? 8.383 -27.078 -12.188 1 96.81 320 LYS B CA 1
ATOM 5530 C C . LYS B 1 320 ? 8.805 -26.125 -11.078 1 96.81 320 LYS B C 1
ATOM 5532 O O . LYS B 1 320 ? 9.961 -26.109 -10.664 1 96.81 320 LYS B O 1
ATOM 5537 N N . GLY B 1 321 ? 7.875 -25.375 -10.578 1 97.31 321 GLY B N 1
ATOM 5538 C CA . GLY B 1 321 ? 8.125 -24.453 -9.484 1 97.31 321 GLY B CA 1
ATOM 5539 C C . GLY B 1 321 ? 6.855 -23.953 -8.828 1 97.31 321 GLY B C 1
ATOM 5540 O O . GLY B 1 321 ? 5.758 -24.406 -9.156 1 97.31 321 GLY B O 1
ATOM 5541 N N . ALA B 1 322 ? 7.012 -23.078 -7.832 1 97.94 322 ALA B N 1
ATOM 5542 C CA . ALA B 1 322 ? 5.914 -22.547 -7.035 1 97.94 322 ALA B CA 1
ATOM 5543 C C . ALA B 1 322 ? 5.242 -23.625 -6.211 1 97.94 322 ALA B C 1
ATOM 5545 O O . ALA B 1 322 ? 5.91 -24.531 -5.684 1 97.94 322 ALA B O 1
ATOM 5546 N N . PHE B 1 323 ? 4.004 -23.531 -5.879 1 98.69 323 PHE B N 1
ATOM 5547 C CA . PHE B 1 323 ? 3.32 -24.547 -5.078 1 98.69 323 PHE B CA 1
ATOM 5548 C C . PHE B 1 323 ? 1.863 -24.672 -5.5 1 98.69 323 PHE B C 1
ATOM 5550 O O . PHE B 1 323 ? 0.972 -24.781 -4.656 1 98.69 323 PHE B O 1
ATOM 5557 N N . TYR B 1 324 ? 1.647 -24.656 -6.848 1 98.19 324 TYR B N 1
ATOM 5558 C CA . TYR B 1 324 ? 0.317 -24.75 -7.438 1 98.19 324 TYR B CA 1
ATOM 5559 C C . TYR B 1 324 ? 0.237 -25.922 -8.406 1 98.19 324 TYR B C 1
ATOM 5561 O O . TYR B 1 324 ? 1.218 -26.25 -9.086 1 98.19 324 TYR B O 1
ATOM 5569 N N . ALA B 1 325 ? -0.924 -26.516 -8.484 1 98.31 325 ALA B N 1
ATOM 5570 C CA . ALA B 1 325 ? -1.313 -27.422 -9.57 1 98.31 325 ALA B CA 1
ATOM 5571 C C . ALA B 1 325 ? -2.496 -26.844 -10.352 1 98.31 325 ALA B C 1
ATOM 5573 O O . ALA B 1 325 ? -3.377 -26.203 -9.781 1 98.31 325 ALA B O 1
ATOM 5574 N N . PHE B 1 326 ? -2.473 -27.047 -11.633 1 98.19 326 PHE B N 1
ATOM 5575 C CA . PHE B 1 326 ? -3.482 -26.484 -12.523 1 98.19 326 PHE B CA 1
ATOM 5576 C C . PHE B 1 326 ? -4.066 -27.562 -13.43 1 98.19 326 PHE B C 1
ATOM 5578 O O . PHE B 1 326 ? -3.93 -27.484 -14.656 1 98.19 326 PHE B O 1
ATOM 5585 N N . PRO B 1 327 ? -4.785 -28.484 -12.852 1 98 327 PRO B N 1
ATOM 5586 C CA . PRO B 1 327 ? -5.324 -29.594 -13.625 1 98 327 PRO B CA 1
ATOM 5587 C C . PRO B 1 327 ? -6.375 -29.156 -14.648 1 98 327 PRO B C 1
ATOM 5589 O O . PRO B 1 327 ? -7.109 -28.203 -14.406 1 98 327 PRO B O 1
ATOM 5592 N N . LYS B 1 328 ? -6.434 -29.859 -15.719 1 97.44 328 LYS B N 1
ATOM 5593 C CA . LYS B 1 328 ? -7.469 -29.719 -16.734 1 97.44 328 LYS B CA 1
ATOM 5594 C C . LYS B 1 328 ? -8.672 -30.609 -16.422 1 97.44 328 LYS B C 1
ATOM 5596 O O . LYS B 1 328 ? -8.508 -31.75 -15.992 1 97.44 328 LYS B O 1
ATOM 5601 N N . ILE B 1 329 ? -9.766 -30.016 -16.562 1 97.56 329 ILE B N 1
ATOM 5602 C CA . ILE B 1 329 ? -11.016 -30.766 -16.422 1 97.56 329 ILE B CA 1
ATOM 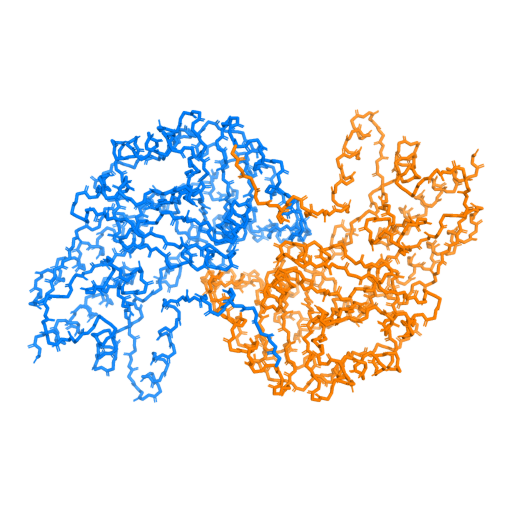5603 C C . ILE B 1 329 ? -11.414 -31.359 -17.766 1 97.56 329 ILE B C 1
ATOM 5605 O O . ILE B 1 329 ? -11.859 -30.656 -18.672 1 97.56 329 ILE B O 1
ATOM 5609 N N . GLU B 1 330 ? -11.305 -32.625 -17.938 1 92.56 330 GLU B N 1
ATOM 5610 C CA . GLU B 1 330 ? -11.594 -33.281 -19.188 1 92.56 330 GLU B CA 1
ATOM 5611 C C . GLU B 1 330 ? -12.984 -33.938 -19.172 1 92.56 330 GLU B C 1
ATOM 5613 O O . GLU B 1 330 ? -13.5 -34.344 -20.219 1 92.56 330 GLU B O 1
ATOM 5618 N N . ASP B 1 331 ? -13.492 -33.875 -17.969 1 81.94 331 ASP B N 1
ATOM 5619 C CA . ASP B 1 331 ? -14.844 -34.375 -17.781 1 81.94 331 ASP B CA 1
ATOM 5620 C C . ASP B 1 331 ? -15.891 -33.406 -18.312 1 81.94 331 ASP B C 1
ATOM 5622 O O . ASP B 1 331 ? -16 -32.281 -17.812 1 81.94 331 ASP B O 1
ATOM 5626 N N . ASN B 1 332 ? -16.672 -33.781 -19.203 1 80.88 332 ASN B N 1
ATOM 5627 C CA . ASN B 1 332 ? -17.609 -32.906 -19.875 1 80.88 332 ASN B CA 1
ATOM 5628 C C . ASN B 1 332 ? -18.938 -32.781 -19.109 1 80.88 332 ASN B C 1
ATOM 5630 O O . ASN B 1 332 ? -19.891 -32.188 -19.609 1 80.88 332 ASN B O 1
ATOM 5634 N N . ARG B 1 333 ? -18.891 -33.312 -17.984 1 88.69 333 ARG B N 1
ATOM 5635 C CA . ARG B 1 333 ? -20.109 -33.281 -17.188 1 88.69 333 ARG B CA 1
ATOM 5636 C C . ARG B 1 333 ? -20.391 -31.891 -16.656 1 88.69 333 ARG B C 1
ATOM 5638 O O . ARG B 1 333 ? -21.531 -31.547 -16.328 1 88.69 333 ARG B O 1
ATOM 5645 N N . PHE B 1 334 ? -19.375 -31.094 -16.547 1 91 334 PHE B N 1
ATOM 5646 C CA . PHE B 1 334 ? -19.516 -29.734 -16.016 1 91 334 PHE B CA 1
ATOM 5647 C C . PHE B 1 334 ? -19.469 -28.703 -17.125 1 91 334 PHE B C 1
ATOM 5649 O O . PHE B 1 334 ? -18.656 -28.812 -18.047 1 91 334 PHE B O 1
ATOM 5656 N N . ARG B 1 335 ? -20.484 -27.797 -17.172 1 90.75 335 ARG B N 1
ATOM 5657 C CA . ARG B 1 335 ? -20.594 -26.766 -18.203 1 90.75 335 ARG B CA 1
ATOM 5658 C C . ARG B 1 335 ? -19.438 -25.797 -18.141 1 90.75 335 ARG B C 1
ATOM 5660 O O . ARG B 1 335 ? -19 -25.266 -19.156 1 90.75 335 ARG B O 1
ATOM 5667 N N . THR B 1 336 ? -18.891 -25.484 -16.922 1 95.75 336 THR B N 1
ATOM 5668 C CA . THR B 1 336 ? -17.828 -24.516 -16.688 1 95.75 336 THR B CA 1
ATOM 5669 C C . THR B 1 336 ? -16.906 -24.984 -15.555 1 95.75 336 THR B C 1
ATOM 5671 O O . THR B 1 336 ? -17.297 -25.812 -14.742 1 95.75 336 THR B O 1
ATOM 5674 N N . ASP B 1 337 ? -15.742 -24.406 -15.672 1 96.81 337 ASP B N 1
ATOM 5675 C CA . ASP B 1 337 ? -14.82 -24.719 -14.578 1 96.81 337 ASP B CA 1
ATOM 5676 C C . ASP B 1 337 ? -15.328 -24.141 -13.258 1 96.81 337 ASP B C 1
ATOM 5678 O O . ASP B 1 337 ? -15.086 -24.719 -12.195 1 96.81 337 ASP B O 1
ATOM 5682 N N . LYS B 1 338 ? -16.062 -23.062 -13.273 1 95.5 338 LYS B N 1
ATOM 5683 C CA . LYS B 1 338 ? -16.688 -22.5 -12.07 1 95.5 338 LYS B CA 1
ATOM 5684 C C . LYS B 1 338 ? -17.703 -23.469 -11.469 1 95.5 338 LYS B C 1
ATOM 5686 O O . LYS B 1 338 ? -17.766 -23.625 -10.25 1 95.5 338 LYS B O 1
ATOM 5691 N N . GLU B 1 339 ? -18.5 -24.016 -12.32 1 95.94 339 GLU B N 1
ATOM 5692 C CA . GLU B 1 339 ? -19.453 -25.016 -11.844 1 95.94 339 GLU B CA 1
ATOM 5693 C C . GLU B 1 339 ? -18.75 -26.188 -11.188 1 95.94 339 GLU B C 1
ATOM 5695 O O . GLU B 1 339 ? -19.188 -26.672 -10.141 1 95.94 339 GLU B O 1
ATOM 5700 N N . PHE B 1 340 ? -17.719 -26.672 -11.836 1 96.56 340 PHE B N 1
ATOM 5701 C CA . PHE B 1 340 ? -16.938 -27.781 -11.297 1 96.56 340 PHE B CA 1
ATOM 5702 C C . PHE B 1 340 ? -16.484 -27.469 -9.875 1 96.56 340 PHE B C 1
ATOM 5704 O O . PHE B 1 340 ? -16.734 -28.266 -8.961 1 96.56 340 PHE B O 1
ATOM 5711 N N . VAL B 1 341 ? -15.828 -26.344 -9.656 1 96.94 341 VAL B N 1
ATOM 5712 C CA . VAL B 1 341 ? -15.227 -25.984 -8.375 1 96.94 341 VAL B CA 1
ATOM 5713 C C . VAL B 1 341 ? -16.328 -25.766 -7.34 1 96.94 341 VAL B C 1
ATOM 5715 O O . VAL B 1 341 ? -16.172 -26.125 -6.168 1 96.94 341 VAL B O 1
ATOM 5718 N N . THR B 1 342 ? -17.438 -25.172 -7.773 1 95.62 342 THR B N 1
ATOM 5719 C CA . THR B 1 342 ? -18.547 -24.906 -6.863 1 95.62 342 THR B CA 1
ATOM 5720 C C . THR B 1 342 ? -19.172 -26.219 -6.379 1 95.62 342 THR B C 1
ATOM 5722 O O . THR B 1 342 ? -19.422 -26.391 -5.184 1 95.62 342 THR B O 1
ATOM 5725 N N . LYS B 1 343 ? -19.391 -27.109 -7.246 1 95.38 343 LYS B N 1
ATOM 5726 C CA . LYS B 1 343 ? -19.969 -28.406 -6.891 1 95.38 343 LYS B CA 1
ATOM 5727 C C . LYS B 1 343 ? -19.016 -29.219 -6.035 1 95.38 343 LYS B C 1
ATOM 5729 O O . LYS B 1 343 ? -19.438 -29.938 -5.121 1 95.38 343 LYS B O 1
ATOM 5734 N N . LEU B 1 344 ? -17.75 -29.156 -6.398 1 97 344 LEU B N 1
ATOM 5735 C CA . LEU B 1 344 ? -16.734 -29.828 -5.586 1 97 344 LEU B CA 1
ATOM 5736 C C . LEU B 1 344 ? -16.781 -29.328 -4.148 1 97 344 LEU B C 1
ATOM 5738 O O . LEU B 1 344 ? -16.734 -30.109 -3.205 1 97 344 LEU B O 1
ATOM 5742 N N . LEU B 1 345 ? -16.859 -28.016 -3.975 1 97.06 345 LEU B N 1
ATOM 5743 C CA . LEU B 1 345 ? -16.922 -27.391 -2.658 1 97.06 345 LEU B CA 1
ATOM 5744 C C . LEU B 1 345 ? -18.188 -27.812 -1.925 1 97.06 345 LEU B C 1
ATOM 5746 O O . LEU B 1 345 ? -18.141 -28.234 -0.764 1 97.06 345 LEU B O 1
ATOM 5750 N N . GLU B 1 346 ? -19.281 -27.781 -2.602 1 95 346 GLU B N 1
ATOM 5751 C CA . GLU B 1 346 ? -20.578 -28.062 -1.987 1 95 346 GLU B CA 1
ATOM 5752 C C . GLU B 1 346 ? -20.719 -29.531 -1.613 1 95 346 GLU B C 1
ATOM 5754 O O . GLU B 1 346 ? -21.312 -29.859 -0.585 1 95 346 GLU B O 1
ATOM 5759 N N . SER B 1 347 ? -20.219 -30.391 -2.42 1 95.19 347 SER B N 1
ATOM 5760 C CA . SER B 1 347 ? -20.438 -31.828 -2.252 1 95.19 347 SER B CA 1
ATOM 5761 C C . SER B 1 347 ? -19.375 -32.469 -1.373 1 95.19 347 SER B C 1
ATOM 5763 O O . SER B 1 347 ? -19.641 -33.406 -0.638 1 95.19 347 SER B O 1
ATOM 5765 N N . LYS B 1 348 ? -18.109 -31.922 -1.503 1 96.56 348 LYS B N 1
ATOM 5766 C CA . LYS B 1 348 ? -17.016 -32.625 -0.857 1 96.56 348 LYS B CA 1
ATOM 5767 C C . LYS B 1 348 ? -16.25 -31.719 0.103 1 96.56 348 LYS B C 1
ATOM 5769 O O . LYS B 1 348 ? -15.383 -32.188 0.85 1 96.56 348 LYS B O 1
ATOM 5774 N N . GLY B 1 349 ? -16.531 -30.453 0.067 1 96.31 349 GLY B N 1
ATOM 5775 C CA . GLY B 1 349 ? -15.883 -29.516 0.976 1 96.31 349 GLY B CA 1
ATOM 5776 C C . GLY B 1 349 ? -14.445 -29.203 0.6 1 96.31 349 GLY B C 1
ATOM 5777 O O . GLY B 1 349 ? -13.586 -29.062 1.473 1 96.31 349 GLY B O 1
ATOM 5778 N N . VAL B 1 350 ? -14.148 -29.234 -0.638 1 97.75 350 VAL B N 1
ATOM 5779 C CA . VAL B 1 350 ? -12.812 -28.875 -1.11 1 97.75 350 VAL B CA 1
ATOM 5780 C C . VAL B 1 350 ? -12.883 -27.562 -1.883 1 97.75 350 VAL B C 1
ATOM 5782 O O . VAL B 1 350 ? -13.562 -27.469 -2.906 1 97.75 350 VAL B O 1
ATOM 5785 N N . LEU B 1 351 ? -12.195 -26.562 -1.353 1 97.06 351 LEU B N 1
ATOM 5786 C CA . LEU B 1 351 ? -12.211 -25.234 -1.979 1 97.06 351 LEU B CA 1
ATOM 5787 C C . LEU B 1 351 ? -10.992 -25.047 -2.875 1 97.06 351 LEU B C 1
ATOM 5789 O O . LEU B 1 351 ? -9.859 -25.016 -2.389 1 97.06 351 LEU B O 1
ATOM 5793 N N . THR B 1 352 ? -11.195 -25.016 -4.113 1 97.75 352 THR B N 1
ATOM 5794 C CA . THR B 1 352 ? -10.203 -24.688 -5.133 1 97.75 352 THR B CA 1
ATOM 5795 C C . THR B 1 352 ? -10.617 -23.438 -5.902 1 97.75 352 THR B C 1
ATOM 5797 O O . THR B 1 352 ? -11.523 -22.719 -5.484 1 97.75 352 THR B O 1
ATOM 5800 N N . VAL B 1 353 ? -9.883 -23.094 -6.961 1 97.12 353 VAL B N 1
ATOM 5801 C CA . VAL B 1 353 ? -10.195 -21.875 -7.711 1 97.12 353 VAL B CA 1
ATOM 5802 C C . VAL B 1 353 ? -10.43 -22.219 -9.18 1 97.12 353 VAL B C 1
ATOM 5804 O O . VAL B 1 353 ? -9.625 -22.938 -9.797 1 97.12 353 VAL B O 1
ATOM 5807 N N . HIS B 1 354 ? -11.531 -21.719 -9.703 1 96.94 354 HIS B N 1
ATOM 5808 C CA . HIS B 1 354 ? -11.828 -21.969 -11.109 1 96.94 354 HIS B CA 1
ATOM 5809 C C . HIS B 1 354 ? -10.797 -21.328 -12.023 1 96.94 354 HIS B C 1
ATOM 5811 O O . HIS B 1 354 ? -10.352 -20.203 -11.766 1 96.94 354 HIS B O 1
ATOM 5817 N N . GLY B 1 355 ? -10.406 -22.062 -13.016 1 97.19 355 GLY B N 1
ATOM 5818 C CA . GLY B 1 355 ? -9.328 -21.641 -13.898 1 97.19 355 GLY B CA 1
ATOM 5819 C C . GLY B 1 355 ? -9.648 -20.391 -14.688 1 97.19 355 GLY B C 1
ATOM 5820 O O . GLY B 1 355 ? -8.758 -19.609 -15.016 1 97.19 355 GLY B O 1
ATOM 5821 N N . SER B 1 356 ? -10.914 -20.109 -14.977 1 96 356 SER B N 1
ATOM 5822 C CA . SER B 1 356 ? -11.344 -18.938 -15.719 1 96 356 SER B CA 1
ATOM 5823 C C . SER B 1 356 ? -11.023 -17.656 -14.961 1 96 356 SER B C 1
ATOM 5825 O O . SER B 1 356 ? -10.984 -16.562 -15.539 1 96 356 SER B O 1
ATOM 5827 N N . GLY B 1 357 ? -10.766 -17.766 -13.68 1 94.44 357 GLY B N 1
ATOM 5828 C CA . GLY B 1 357 ? -10.32 -16.641 -12.875 1 94.44 357 GLY B CA 1
ATOM 5829 C C . GLY B 1 357 ? -8.891 -16.234 -13.164 1 94.44 357 GLY B C 1
ATOM 5830 O O . GLY B 1 357 ? -8.469 -15.133 -12.805 1 94.44 357 GLY B O 1
ATOM 5831 N N . PHE B 1 358 ? -8.141 -17.094 -13.781 1 96.44 358 PHE B N 1
ATOM 5832 C CA . PHE B 1 358 ? -6.746 -16.844 -14.141 1 96.44 358 PHE B CA 1
ATOM 5833 C C . PHE B 1 358 ? -6.617 -16.5 -15.625 1 96.44 358 PHE B C 1
ATOM 5835 O O . PHE B 1 358 ? -5.52 -16.547 -16.172 1 96.44 358 PHE B O 1
ATOM 5842 N N . GLY B 1 359 ? -7.633 -16.172 -16.219 1 94.31 359 GLY B N 1
ATOM 5843 C CA . GLY B 1 359 ? -7.715 -15.906 -17.641 1 94.31 359 GLY B CA 1
ATOM 5844 C C . GLY B 1 359 ? -8.828 -16.672 -18.344 1 94.31 359 GLY B C 1
ATOM 5845 O O . GLY B 1 359 ? -8.938 -17.891 -18.203 1 94.31 359 GLY B O 1
ATOM 5846 N N . GLU B 1 360 ? -9.617 -15.984 -19.078 1 93.19 360 GLU B N 1
ATOM 5847 C CA . GLU B 1 360 ? -10.797 -16.594 -19.688 1 93.19 360 GLU B CA 1
ATOM 5848 C C . GLU B 1 360 ? -10.406 -17.484 -20.875 1 93.19 360 GLU B C 1
ATOM 5850 O O . GLU B 1 360 ? -10.977 -18.562 -21.062 1 93.19 360 GLU B O 1
ATOM 5855 N N . LYS B 1 361 ? -9.492 -17.078 -21.562 1 95.06 361 LYS B N 1
ATOM 5856 C CA . LYS B 1 361 ? -9.172 -17.781 -22.797 1 95.06 361 LYS B CA 1
ATOM 5857 C C . LYS B 1 361 ? -8.383 -19.047 -22.516 1 95.06 361 LYS B C 1
ATOM 5859 O O . LYS B 1 361 ? -8.719 -20.125 -23.016 1 95.06 361 LYS B O 1
ATOM 5864 N N . TYR B 1 362 ? -7.41 -18.922 -21.672 1 95.62 362 TYR B N 1
ATOM 5865 C CA . TYR B 1 362 ? -6.516 -20.062 -21.531 1 95.62 362 TYR B CA 1
ATOM 5866 C C . TYR B 1 362 ? -6.645 -20.688 -20.156 1 95.62 362 TYR B C 1
ATOM 5868 O O . TYR B 1 362 ? -6.113 -21.781 -19.906 1 95.62 362 TYR B O 1
ATOM 5876 N N . GLY B 1 363 ? -7.355 -20.047 -19.25 1 95.75 363 GLY B N 1
ATOM 5877 C CA . GLY B 1 363 ? -7.57 -20.594 -17.922 1 95.75 363 GLY B CA 1
ATOM 5878 C C . GLY B 1 363 ? -8.812 -21.469 -17.828 1 95.75 363 GLY B C 1
ATOM 5879 O O . GLY B 1 363 ? -8.891 -22.344 -16.984 1 95.75 363 GLY B O 1
ATOM 5880 N N . SER B 1 364 ? -9.789 -21.25 -18.719 1 96 364 SER B N 1
ATOM 5881 C CA . SER B 1 364 ? -11.047 -21.984 -18.688 1 96 364 SER B CA 1
ATOM 5882 C C . SER B 1 364 ? -10.82 -23.484 -18.875 1 96 364 SER B C 1
ATOM 5884 O O . SER B 1 364 ? -9.93 -23.891 -19.625 1 96 364 SER B O 1
ATOM 5886 N N . GLY B 1 365 ? -11.602 -24.25 -18.172 1 96.69 365 GLY B N 1
ATOM 5887 C CA . GLY B 1 365 ? -11.492 -25.703 -18.281 1 96.69 365 GLY B CA 1
ATOM 5888 C C . GLY B 1 365 ? -10.461 -26.297 -17.344 1 96.69 365 GLY B C 1
ATOM 5889 O O . GLY B 1 365 ? -10.094 -27.469 -17.469 1 96.69 365 GLY B O 1
ATOM 5890 N N . HIS B 1 366 ? -9.969 -25.469 -16.484 1 97.56 366 HIS B N 1
ATOM 5891 C CA . HIS B 1 366 ? -9.008 -25.891 -15.477 1 97.56 366 HIS B CA 1
ATOM 5892 C C . HIS B 1 366 ? -9.445 -25.469 -14.078 1 97.56 366 HIS B C 1
ATOM 5894 O O . HIS B 1 366 ? -10.469 -24.797 -13.922 1 97.56 366 HIS B O 1
ATOM 5900 N N . PHE B 1 367 ? -8.797 -25.906 -13.102 1 97.69 367 PHE B N 1
ATOM 5901 C CA . PHE B 1 367 ? -8.875 -25.344 -11.758 1 97.69 367 PHE B CA 1
ATOM 5902 C C . PHE B 1 367 ? -7.508 -25.359 -11.086 1 97.69 367 PHE B C 1
ATOM 5904 O O . PHE B 1 367 ? -6.613 -26.094 -11.5 1 97.69 367 PHE B O 1
ATOM 5911 N N . ARG B 1 368 ? -7.324 -24.5 -10.164 1 98.31 368 ARG B N 1
ATOM 5912 C CA . ARG B 1 368 ? -6.055 -24.406 -9.453 1 98.31 368 ARG B CA 1
ATOM 5913 C C . ARG B 1 368 ? -6.211 -24.859 -8 1 98.31 368 ARG B C 1
ATOM 5915 O O . ARG B 1 368 ? -7.188 -24.516 -7.34 1 98.31 368 ARG B O 1
ATOM 5922 N N . LEU B 1 369 ? -5.316 -25.578 -7.523 1 98.31 369 LEU B N 1
ATOM 5923 C CA . LEU B 1 369 ? -5.207 -25.875 -6.098 1 98.31 369 LEU B CA 1
ATOM 5924 C C . LEU B 1 369 ? -3.766 -25.719 -5.621 1 98.31 369 LEU B C 1
ATOM 5926 O O . LEU B 1 369 ? -2.836 -25.75 -6.43 1 98.31 369 LEU B O 1
ATOM 5930 N N . VAL B 1 370 ? -3.58 -25.516 -4.336 1 98.38 370 VAL B N 1
ATOM 5931 C CA . VAL B 1 370 ? -2.244 -25.406 -3.758 1 98.38 370 VAL B CA 1
ATOM 5932 C C . VAL B 1 370 ? -1.846 -26.734 -3.115 1 98.38 370 VAL B C 1
ATOM 5934 O O . VAL B 1 370 ? -2.691 -27.438 -2.566 1 98.38 370 VAL B O 1
ATOM 5937 N N . TYR B 1 371 ? -0.617 -27.094 -3.18 1 98.56 371 TYR B N 1
ATOM 5938 C CA . TYR B 1 371 ? -0.109 -28.25 -2.445 1 98.56 371 TYR B CA 1
ATOM 5939 C C . TYR B 1 371 ? 0.77 -27.812 -1.28 1 98.56 371 TYR B C 1
ATOM 5941 O O . TYR B 1 371 ? 1.889 -28.297 -1.117 1 98.56 371 TYR B O 1
ATOM 5949 N N . LEU B 1 372 ? 0.277 -26.906 -0.528 1 98.38 372 LEU B N 1
ATOM 5950 C CA . LEU B 1 372 ? 0.946 -26.328 0.633 1 98.38 372 LEU B CA 1
ATOM 5951 C C . LEU B 1 372 ? 0.618 -27.125 1.896 1 98.38 372 LEU B C 1
ATOM 5953 O O . LEU B 1 372 ? 1.479 -27.312 2.758 1 98.38 372 LEU B O 1
ATOM 5957 N N . PRO B 1 373 ? -0.616 -27.703 2.066 1 97.81 373 PRO B N 1
ATOM 5958 C CA . PRO B 1 373 ? -0.938 -28.469 3.279 1 97.81 373 PRO B CA 1
ATOM 5959 C C . PRO B 1 373 ? -0.054 -29.688 3.457 1 97.81 373 PRO B C 1
ATOM 5961 O O . PRO B 1 373 ? 0.653 -30.094 2.527 1 97.81 373 PRO B O 1
ATOM 5964 N N . SER B 1 374 ? -0.135 -30.234 4.625 1 97.06 374 SER B N 1
ATOM 5965 C CA . SER B 1 374 ? 0.629 -31.453 4.918 1 97.06 374 SER B CA 1
ATOM 5966 C C . SER B 1 374 ? 0.234 -32.594 3.99 1 97.06 374 SER B C 1
ATOM 5968 O O . SER B 1 374 ? -0.839 -32.562 3.385 1 97.06 374 SER B O 1
ATOM 5970 N N . LEU B 1 375 ? 1.115 -33.562 3.924 1 97.81 375 LEU B N 1
ATOM 5971 C CA . LEU B 1 375 ? 0.869 -34.719 3.072 1 97.81 375 LEU B CA 1
ATOM 5972 C C . LEU B 1 375 ? -0.436 -35.406 3.457 1 97.81 375 LEU B C 1
ATOM 5974 O O . LEU B 1 375 ? -1.187 -35.875 2.588 1 97.81 375 LEU B O 1
ATOM 5978 N N . GLU B 1 376 ? -0.716 -35.438 4.723 1 97.44 376 GLU B N 1
ATOM 5979 C CA . GLU B 1 376 ? -1.937 -36.062 5.211 1 97.44 376 GLU B CA 1
ATOM 5980 C C . GLU B 1 376 ? -3.178 -35.344 4.719 1 97.44 376 GLU B C 1
ATOM 5982 O O . GLU B 1 376 ? -4.121 -35.969 4.227 1 97.44 376 GLU B O 1
ATOM 5987 N N . ILE B 1 377 ? -3.146 -34.031 4.855 1 96.81 377 ILE B N 1
ATOM 5988 C CA . ILE B 1 377 ? -4.273 -33.219 4.441 1 96.81 377 ILE B CA 1
ATOM 5989 C C . ILE B 1 377 ? -4.438 -33.281 2.924 1 96.81 377 ILE B C 1
ATOM 5991 O O . ILE B 1 377 ? -5.559 -33.406 2.418 1 96.81 377 ILE B O 1
ATOM 5995 N N . LEU B 1 378 ? -3.342 -33.281 2.221 1 98.31 378 LEU B N 1
ATOM 5996 C CA . LEU B 1 378 ? -3.383 -33.344 0.765 1 98.31 378 LEU B CA 1
ATOM 5997 C C . LEU B 1 378 ? -3.936 -34.688 0.299 1 98.31 378 LEU B C 1
ATOM 5999 O O . LEU B 1 378 ? -4.746 -34.75 -0.63 1 98.31 378 LEU B O 1
ATOM 6003 N N . ASP B 1 379 ? -3.473 -35.688 0.924 1 98.06 379 ASP B N 1
ATOM 6004 C CA . ASP B 1 379 ? -3.967 -37.031 0.563 1 98.06 379 ASP B CA 1
ATOM 6005 C C . ASP B 1 379 ? -5.477 -37.125 0.786 1 98.06 379 ASP B C 1
ATOM 6007 O O . ASP B 1 379 ? -6.195 -37.656 -0.056 1 98.06 379 ASP B O 1
ATOM 6011 N N . SER B 1 380 ? -5.922 -36.656 1.894 1 97.88 380 SER B N 1
ATOM 6012 C CA . SER B 1 380 ? -7.348 -36.625 2.203 1 97.88 380 SER B CA 1
ATOM 6013 C C . SER B 1 380 ? -8.125 -35.812 1.179 1 97.88 380 SER B C 1
ATOM 6015 O O . SER B 1 380 ? -9.188 -36.219 0.716 1 97.88 380 SER B O 1
ATOM 6017 N N . ALA B 1 381 ? -7.617 -34.656 0.836 1 98.19 381 ALA B N 1
ATOM 6018 C CA . ALA B 1 381 ? -8.266 -33.781 -0.163 1 98.19 381 ALA B CA 1
ATOM 6019 C C . ALA B 1 381 ? -8.32 -34.5 -1.519 1 98.19 381 ALA B C 1
ATOM 6021 O O . ALA B 1 381 ? -9.32 -34.406 -2.232 1 98.19 381 ALA B O 1
ATOM 6022 N N . MET B 1 382 ? -7.254 -35.156 -1.837 1 98.56 382 MET B N 1
ATOM 6023 C CA . MET B 1 382 ? -7.219 -35.906 -3.098 1 98.56 382 MET B CA 1
ATOM 6024 C C . MET B 1 382 ? -8.258 -37 -3.111 1 98.56 382 MET B C 1
ATOM 6026 O O . MET B 1 382 ? -8.875 -37.281 -4.145 1 98.56 382 MET B O 1
ATOM 6030 N N . ASN B 1 383 ? -8.43 -37.688 -1.972 1 98.56 383 ASN B N 1
ATOM 6031 C CA . ASN B 1 383 ? -9.492 -38.688 -1.871 1 98.56 383 ASN B CA 1
ATOM 6032 C C . ASN B 1 383 ? -10.859 -38.094 -2.17 1 98.56 383 ASN B C 1
ATOM 6034 O O . ASN B 1 383 ? -11.672 -38.688 -2.879 1 98.56 383 ASN B O 1
ATOM 6038 N N . LYS B 1 384 ? -11.102 -36.969 -1.64 1 98.25 384 LYS B N 1
ATOM 6039 C CA . LYS B 1 384 ? -12.383 -36.281 -1.836 1 98.25 384 LYS B CA 1
ATOM 6040 C C . LYS B 1 384 ? -12.578 -35.906 -3.299 1 98.25 384 LYS B C 1
ATOM 6042 O O . LYS B 1 384 ? -13.672 -36.062 -3.846 1 98.25 384 LYS B O 1
ATOM 6047 N N . ILE B 1 385 ? -11.57 -35.375 -3.92 1 98.38 385 ILE B N 1
ATOM 6048 C CA . ILE B 1 385 ? -11.648 -35.031 -5.332 1 98.38 385 ILE B CA 1
ATOM 6049 C C . ILE B 1 385 ? -11.883 -36.281 -6.176 1 98.38 385 ILE B C 1
ATOM 6051 O O . ILE B 1 385 ? -12.703 -36.25 -7.102 1 98.38 385 ILE B O 1
ATOM 6055 N N . GLU B 1 386 ? -11.133 -37.281 -5.848 1 98.06 386 GLU B N 1
ATOM 6056 C CA . GLU B 1 386 ? -11.289 -38.531 -6.574 1 98.06 386 GLU B CA 1
ATOM 6057 C C . GLU B 1 386 ? -12.727 -39.062 -6.484 1 98.06 386 GLU B C 1
ATOM 6059 O O . GLU B 1 386 ? -13.297 -39.469 -7.488 1 98.06 386 GLU B O 1
ATOM 6064 N N . GLU B 1 387 ? -13.273 -39.031 -5.309 1 97.62 387 GLU B N 1
ATOM 6065 C CA . GLU B 1 387 ? -14.664 -39.438 -5.129 1 97.62 387 GLU B CA 1
ATOM 6066 C C . GLU B 1 387 ? -15.609 -38.594 -5.969 1 97.62 387 GLU B C 1
ATOM 6068 O O . GLU B 1 387 ? -16.578 -39.094 -6.535 1 97.62 387 GLU B O 1
ATOM 6073 N N . PHE B 1 388 ? -15.375 -37.406 -5.98 1 96.81 388 PHE B N 1
ATOM 6074 C CA . PHE B 1 388 ? -16.219 -36.438 -6.695 1 96.81 388 PHE B CA 1
ATOM 6075 C C . PHE B 1 388 ? -16.219 -36.75 -8.195 1 96.81 388 PHE B C 1
ATOM 6077 O O . PHE B 1 388 ? -17.266 -36.719 -8.836 1 96.81 388 PHE B O 1
ATOM 6084 N N . VAL B 1 389 ? -15 -37 -8.75 1 96.25 389 VAL B N 1
ATOM 6085 C CA . VAL B 1 389 ? -14.914 -37.125 -10.203 1 96.25 389 VAL B CA 1
ATOM 6086 C C . VAL B 1 389 ? -15.273 -38.562 -10.625 1 96.25 389 VAL B C 1
ATOM 6088 O O . VAL B 1 389 ? -15.547 -38.812 -11.805 1 96.25 389 VAL B O 1
ATOM 6091 N N . THR B 1 390 ? -15.273 -39.438 -9.695 1 94.44 390 THR B N 1
ATOM 6092 C CA . THR B 1 390 ? -15.641 -40.812 -10.023 1 94.44 390 THR B CA 1
ATOM 6093 C C . THR B 1 390 ? -17.141 -41.031 -9.906 1 94.44 390 THR B C 1
ATOM 6095 O O . THR B 1 390 ? -17.703 -41.969 -10.461 1 94.44 390 THR B O 1
ATOM 6098 N N . GLN B 1 391 ? -17.828 -40.188 -9.25 1 86.44 391 GLN B N 1
ATOM 6099 C CA . GLN B 1 391 ? -19.281 -40.281 -9.133 1 86.44 391 GLN B CA 1
ATOM 6100 C C . GLN B 1 391 ? -19.969 -39.812 -10.414 1 86.44 391 GLN B C 1
ATOM 6102 O O . GLN B 1 391 ? -21.094 -40.219 -10.727 1 86.44 391 GLN B O 1
#

Radius of gyration: 26.5 Å; Cα contacts (8 Å, |Δi|>4): 1826; chains: 2; bounding box: 57×82×62 Å

Nearest PDB structures (foldseek):
  1xi9-assembly1_C  TM=9.767E-01  e=2.978E-53  Pyrococcus furiosus DSM 3638
  2o1b-assembly1_A-2  TM=8.900E-01  e=2.806E-27  Staphylococcus aureus
  9kau-assembly1_A  TM=8.782E-01  e=4.780E-25  Bacillus cereus ATCC 14579
  9kau-assembly1_B  TM=8.747E-01  e=3.032E-24  Bacillus cereus ATCC 14579
  2zp7-assembly1_A  TM=8.446E-01  e=4.811E-24  Thermus thermophilus HB27